Protein AF-A0AA38XGK7-F1 (afdb_monomer_lite)

Organism: NCBI:txid1002370

Radius of gyration: 39.18 Å; chains: 1; bounding box: 118×114×105 Å

Foldseek 3Di:
DVVVVVVVPPDPDDPLLEADLDQQSLLLQLLLCVLVLNLVSNLSSFDDPVLSVLQLVCLLVVLDQPPLVVDDCSVCPLVVLLCLQPDCSLVVVLVVLCVPQAPPLVVQLVVLVVQLVVQLVVLVPDPPDDPQRSVQSNVVSNLRSVLSNQFVSNHSVLSSVLSVLLSVLSNQQQDNDPVRCSVCTNNSNSVSCSSNSVSVQVSCVVRQWNSSQQSNQKDKDWDDDDPQKTKIWIWGATSNDIGIHIFMWGDDPSHTHGPVSHVVSVVSSVSSVVVVVVPDDDDDDDDDDDDDDDDDDDDDDDDDDDDDDDDDDDDDPDDPDDQDDFDPVLVVVLVVLVVLAAEDEPPPAPVVQCPPAAEAEEEAEDDPVVLSNQQVNCVVNVHHRQQAADDVNLQPPRGRYDYQDYPPPPPPDDDDDDDPPNFRVSLLSLLVVCVVDVPHWYWYKYKYKDQDQADPDDDDPVCVVPPDPDPPDPPVVVVVSSNVRNNVMYMYIDRIDTSVVLVVVVDDSVVSRVVVSVVSVLVNVLVCCFQRNFDDDALVVLLVQLCPDPLLLVLLVVVCVVVVHDSVVSSVVLSVLSSLFAFGAAPVLLVVLLVVVVCLQVQLEVHEAEPPVVVVVVVRRQALEEEAEAAAAPCPLVVVLSVCVVVSGHRAQEEAECLQCDPPRVNSVSNSRYTYDYLDPPPRSSSLSSVLSSLLCCVVSSTYYYDHQQSHHDLQLAGHQGDLSSVLSNVLSCLQPVPTWHKYKQKYKDWQAYPCLVQSLCVLVVHPRDSDYPVVVVVCSVVSSVAYRYYMYMFTFDMDTLVVLCCVQPVVDPSHRDDPVDDDPSSVVSSSVVSLVSLLRNLLQFEAALLLLLLLQQLLDVQSKDFLVLQQVLSVVVVVCCVQQPQHPNYHYDPDRSVVSLVVCVRNVLWDWDDDPVGIMIHGDPSSSLVSSSSNNNNLLSLVLLLLLLLLCLLPFKDALVVSLVVQLVCVLLSCLRRSRDDDSVVSSVSNVSSVVVCCVVQLWHFPDDPPRTMIGGDPDDDSSNSSSSSSNVSCLLVLLLLLLLLLLDPVQAFQRDALVRSLVLSLQLQVVVCVPPDNDRSCSSDSVSSSSNVVSCVVVPQWDQDPVNTIGGDCVSVVVNVVSPSRDPPVSSVSSNVSRDHDDDPPPVVVVVVVVVVVPDDDDDDDWDKDKWKDWAFWDDPLVRWIKMWMWIDDVPAFIKIFIDTNRDTFWIDGPVCLQVWTWGDDPNWIKIWHWDDDDQKIKIFIDTNNHTTDIDIIGHDD

Sequence (1264 aa):
MLLLAIAACRESGSDPAAAPAEPVAAVQAMAQRLAEDDLVGYAKLSVPPSQYQRLQQAWADGHSQWPLTGLPLGDQLLPMLAALREPGASVQLQRSFDRQLAGQARAVRQAAQSMGNFGVQYLRHQKGYTPGQQAHYIQLVQTLAAWAQDAPISDRARARSSIAALVGAAAKIGFQDDAGLQAAGMEGSLQQLAPFIHTVKAVLASYGLGVDEALRSMRGELLSVEGDNALVRLQYELAGRAMTVQVPLSRREGHWYLTRTLADTDALLRQADAARAAAGPGPNPLPFPGEESQPTPADTAPASPSTDAGTPPATTPVHARPAGRRPLWARLLGRLVEPWLSLKIEPEDPGQYNDGRPVMYVLEDYGLSNALILDKACRQAGLPSPLVPLAGDPTGRKRAYLALSRRSSSNSLIPEQRGAKTHSDSLAKVLQAHRVRDDLDVHLVPVSIFVGRAPDKQSGWFAVLFSENWALVGRFRRLLGLLLNGRSTIVRFAPPISLRSIIDEGLEPERTVRKLQRVLRTHFRRIRESVIGPDLSTRRLLVDQVLAAETVREAIASQAKRDNSKTSDAWKKAHAYAWEIAADYSSPVVRSASFMLSHVWNRIYAGVLVHHLDKFKAAAPGHEVVYVPSHRSHMDYLLLSYLLYDRGIVPPHIVAGINLNLPVVGTLLRKGGAFFIRRSIRGNALYSAVLSEYVAQLVAGGYSIEYFVEGGRSRTGRLLQPKGGMISMTLRAFLRQPRKPVLFQPIYIGYEKLMEGGSYLDELSGRPKEKESIWQLLWGIPKVLKQNYGQVVVNFGEPIALNDVLAEKAPEWGGEAVSEDEKPSWLSTTVDTLAERIQVRINGAADVNPINLLALALLSTPKHAMGEADLIAQIELCKTLLVEMPYSGRVTVTPHSPERIIAHAEEINVLTRIKHPLGDVLSVSGDTAVLLSYFRNNVVHLFTASSWVACCFQNNRRMSRTGLVQLGRTVYPFLQAELFLPWSEDEFAQRIDQTIDVFVREGLLQNVNEDDGGILARNTGQTDEVFRLRAIGHSLQQAFERYYIAISVLVKNGPGTLGAAELESLCQQAAQRLSLLYAPAAPEFFDKSLFRGFIQKLRELRLVWPDENSKLLFDDRLDAWAKDAKFILGRELRHTIERVSPEAARLNLRRLSGLAALIAAAGLAVASVQAAEACVDDTLPGRLADAPVRLCIEAKAGQPARYQLWLAGEVRISGDEPAARQGLGGDWYGHPLGLRCTGAGNVRRCDLTVDGEAAWSAELALPR

Secondary structure (DSSP, 8-state):
-HHHHTTTT------TTSPPSSHHHHHHHHHHHHHTT-HHHHHHHHS-HHHHHHHHHHHHTTS--TTGGGSTTGGGHHHHHHHHHSTTHHHHHHHHHHHHTTT-HHHHHHHHHHHHHHHHHHHHT-TTS-HHHHHHHHHHHHHHHHHHHHS-TT-HHHHHHHHHHHHHHHTT-S--SHHHHHHHHHHHHHHHHHHHHHHHHHHHHHTT--HHHHHHT-EEEEEEEETTEEEEEEEEEETTEEEEEEEEEEEETTEEEEHHHHHHHHHHHHHHHHHHHHH-------------------------------PPP----------PPPPHHHHHHHHHHGGG--EEEESS-GGGG--SSPEEEEEEE--HHHHHHHHHHHHHTTPPPTTSPPTT-TTSSSSSEEEEE------TT---------S-HHHHHHHHHHHH-TT---EEEEEEEEESS--S---SGGGTTS-S---S-HHHHHHHHHHHHGGGEEEEEPPPEEHHHHHTT---HHHHHHHHHHHHHHHHHHHHHHHH-S----HHHHHHHHHHSHHHHHHHHHHHHHTT--HHHHHHHHHHHHHHH-----HHHHHHHHHHHHHHHHHTSS-EEEESHHHHHHHSTTSEEEEEE----TTHHHHHHHHHHHTT-PPPEEEEEGGG--TTHHHHHHHHTEEEE-S--TT-HHHHHHHHHHHHHHHHTT--EE--TTSS--SSSSPPPP-HHHHHHHHHHHHH--SS-EEEEEEEEEESS-TTHHHHHHHHTT-------HHHHHHHHHHHTTS----EEEEE---EEHHHHHHHH-TT--SPPPPSS---THHHHHHHHHHHHHHHHHHTT-EE-HHHHHHHHHTTSGGGEEEHHHHHHHHHHHHHHHHHS-S-TT-EE----HHHHHHHHHHTTS-EEE--TT--EEE--HHHHHHHHHHHHTTGGGGHHHHHHHHHHHH-SEEEHHHHHHHHHHHHHHHHHHHT----HHHHHHHHHHHHHHHHHTTSSEEEESSSS-EEEPPSSS-HHHHHHHHHHHHHHHHHHHHHHHHHHHHHH-TTS-BHHHHHHHHHHHHHHHHHHSS---GGGG-HHHHHHHHHHHHHTTSEEE-TTSBEEE-HHHHHHHHHGGGTS-HHHHHHHHHHSPPP----TTSHHHHHHHTTT-------PPPEEEEEEEE--STTTT-EEEEEEEE-TTS--EEEEEETTEEEEEEEHHHHHH-EEEEETTEEEEEEEE-SSSEEEEEEEETTEEEEEEEEEPP-

Structure (mmCIF, N/CA/C/O backbone):
data_AF-A0AA38XGK7-F1
#
_entry.id   AF-A0AA38XGK7-F1
#
loop_
_atom_site.group_PDB
_atom_site.id
_atom_site.type_symbol
_atom_site.label_atom_id
_atom_site.label_alt_id
_atom_site.label_comp_id
_atom_site.label_asym_id
_atom_site.label_entity_id
_atom_site.label_seq_id
_atom_site.pdbx_PDB_ins_code
_atom_site.Cartn_x
_atom_site.Cartn_y
_atom_site.Cartn_z
_atom_site.occupancy
_atom_site.B_iso_or_equiv
_atom_site.auth_seq_id
_atom_site.auth_comp_id
_atom_site.auth_asym_id
_atom_site.auth_atom_id
_atom_site.pdbx_PDB_model_num
ATOM 1 N N . MET A 1 1 ? 66.898 22.142 54.271 1.00 38.53 1 MET A N 1
ATOM 2 C CA . MET A 1 1 ? 66.834 22.531 52.843 1.00 38.53 1 MET A CA 1
ATOM 3 C C . MET A 1 1 ? 66.547 21.341 51.926 1.00 38.53 1 MET A C 1
ATOM 5 O O . MET A 1 1 ? 65.559 21.412 51.217 1.00 38.53 1 MET A O 1
ATOM 9 N N . LEU A 1 2 ? 67.274 20.213 51.991 1.00 33.19 2 LEU A N 1
ATOM 10 C CA . LEU A 1 2 ? 66.965 19.032 51.152 1.00 33.19 2 LEU A CA 1
ATOM 11 C C . LEU A 1 2 ? 65.653 18.301 51.536 1.00 33.19 2 LEU A C 1
ATOM 13 O O . LEU A 1 2 ? 64.944 17.807 50.671 1.00 33.19 2 LEU A O 1
ATOM 17 N N . LEU A 1 3 ? 65.270 18.316 52.820 1.00 34.66 3 LEU A N 1
ATOM 18 C CA . LEU A 1 3 ? 63.984 17.769 53.299 1.00 34.66 3 LEU A CA 1
ATOM 19 C C . LEU A 1 3 ? 62.771 18.684 53.031 1.00 34.66 3 LEU A C 1
ATOM 21 O O . LEU A 1 3 ? 61.641 18.213 53.052 1.00 34.66 3 LEU A O 1
ATOM 25 N N . LEU A 1 4 ? 62.996 19.968 52.720 1.00 37.53 4 LEU A N 1
ATOM 26 C CA . LEU A 1 4 ? 61.935 20.908 52.319 1.00 37.53 4 LEU A CA 1
ATOM 27 C C . LEU A 1 4 ? 61.691 20.897 50.799 1.00 37.53 4 LEU A C 1
ATOM 29 O O . LEU A 1 4 ? 60.581 21.184 50.367 1.00 37.53 4 LEU A O 1
ATOM 33 N N . ALA A 1 5 ? 62.672 20.475 49.992 1.00 37.69 5 ALA A N 1
ATOM 34 C CA . ALA A 1 5 ? 62.494 20.290 48.549 1.00 37.69 5 ALA A CA 1
ATOM 35 C C . ALA A 1 5 ? 61.702 19.013 48.193 1.00 37.69 5 ALA A C 1
ATOM 37 O O . ALA A 1 5 ? 61.021 18.976 47.174 1.00 37.69 5 ALA A O 1
ATOM 38 N N . ILE A 1 6 ? 61.726 17.985 49.053 1.00 42.97 6 ILE A N 1
ATOM 39 C CA . ILE A 1 6 ? 60.997 16.722 48.822 1.00 42.97 6 ILE A CA 1
ATOM 40 C C . ILE A 1 6 ? 59.525 16.817 49.278 1.00 42.97 6 ILE A C 1
ATOM 42 O O . ILE A 1 6 ? 58.676 16.082 48.781 1.00 42.97 6 ILE A O 1
ATOM 46 N N . ALA A 1 7 ? 59.181 17.770 50.153 1.00 34.28 7 ALA A N 1
ATOM 47 C CA . ALA A 1 7 ? 57.799 18.004 50.584 1.00 34.28 7 ALA A CA 1
ATOM 48 C C . ALA A 1 7 ? 57.003 18.942 49.649 1.00 34.28 7 ALA A C 1
ATOM 50 O O . ALA A 1 7 ? 55.778 18.886 49.648 1.00 34.28 7 ALA A O 1
ATOM 51 N N . ALA A 1 8 ? 57.677 19.753 48.823 1.00 31.61 8 ALA A N 1
ATOM 52 C CA . ALA A 1 8 ? 57.036 20.636 47.839 1.00 31.61 8 ALA A CA 1
ATOM 53 C C . ALA A 1 8 ? 56.888 20.009 46.433 1.00 31.61 8 ALA A C 1
ATOM 55 O O . ALA A 1 8 ? 56.290 20.621 45.558 1.00 31.61 8 ALA A O 1
ATOM 56 N N . CYS A 1 9 ? 57.387 18.782 46.226 1.00 34.03 9 CYS A N 1
ATOM 57 C CA . CYS A 1 9 ? 57.197 17.986 45.000 1.00 34.03 9 CYS A CA 1
ATOM 58 C C . CYS A 1 9 ? 56.258 16.786 45.217 1.00 34.03 9 CYS A C 1
ATOM 60 O O . CYS A 1 9 ? 56.392 15.753 44.564 1.00 34.03 9 CYS A O 1
ATOM 62 N N . ARG A 1 10 ? 55.306 16.897 46.147 1.00 34.78 10 ARG A N 1
ATOM 63 C CA . ARG A 1 10 ? 54.096 16.072 46.111 1.00 34.78 10 ARG A CA 1
ATOM 64 C C . ARG A 1 10 ? 52.966 16.934 45.573 1.00 34.78 10 ARG A C 1
ATOM 66 O O . ARG A 1 10 ? 52.154 17.444 46.338 1.00 34.78 10 ARG A O 1
ATOM 73 N N . GLU A 1 11 ? 52.932 17.097 44.252 1.00 33.53 11 GLU A N 1
ATOM 74 C CA . GLU A 1 11 ? 51.645 17.321 43.603 1.00 33.53 11 GLU A CA 1
ATOM 75 C C . GLU A 1 11 ? 50.734 16.155 43.994 1.00 33.53 11 GLU A C 1
ATOM 77 O O . GLU A 1 11 ? 51.134 14.987 43.992 1.00 33.53 11 GLU A O 1
ATOM 82 N N . SER A 1 12 ? 49.535 16.513 44.437 1.00 31.55 12 SER A N 1
ATOM 83 C CA . SER A 1 12 ? 48.431 15.613 44.746 1.00 31.55 12 SER A CA 1
ATOM 84 C C . SER A 1 12 ? 48.338 14.520 43.691 1.00 31.55 12 SER A C 1
ATOM 86 O O . SER A 1 12 ? 48.223 14.836 42.510 1.00 31.55 12 SER A O 1
ATOM 88 N N . GLY A 1 13 ? 48.411 13.263 44.138 1.00 36.12 13 GLY A N 1
ATOM 89 C CA . GLY A 1 13 ? 48.437 12.078 43.289 1.00 36.12 13 GLY A CA 1
ATOM 90 C C . GLY A 1 13 ? 47.396 12.154 42.180 1.00 36.12 13 GLY A C 1
ATOM 91 O O . GLY A 1 13 ? 46.207 11.966 42.424 1.00 36.12 13 GLY A O 1
ATOM 92 N N . SER A 1 14 ? 47.859 12.440 40.967 1.00 39.03 14 SER A N 1
ATOM 93 C CA . SER A 1 14 ? 47.091 12.221 39.760 1.00 39.03 14 SER A CA 1
ATOM 94 C C . SER A 1 14 ? 47.097 10.719 39.526 1.00 39.03 14 SER A C 1
ATOM 96 O O . SER A 1 14 ? 48.140 10.109 39.296 1.00 39.03 14 SER A O 1
ATOM 98 N N . ASP A 1 15 ? 45.930 10.097 39.661 1.00 49.03 15 ASP A N 1
ATOM 99 C CA . ASP A 1 15 ? 45.730 8.757 39.134 1.00 49.03 15 ASP A CA 1
ATOM 100 C C . ASP A 1 15 ? 46.104 8.809 37.639 1.00 49.03 15 ASP A C 1
ATOM 102 O O . ASP A 1 15 ? 45.482 9.579 36.901 1.00 49.03 15 ASP A O 1
ATOM 106 N N . PRO A 1 16 ? 47.121 8.067 37.158 1.00 52.03 16 PRO A N 1
ATOM 107 C CA . PRO A 1 16 ? 47.488 8.070 35.742 1.00 52.03 16 PRO A CA 1
ATOM 108 C C . PRO A 1 16 ? 46.346 7.577 34.832 1.00 52.03 16 PRO A C 1
ATOM 110 O O . PRO A 1 16 ? 46.459 7.678 33.610 1.00 52.03 16 PRO A O 1
ATOM 113 N N . ALA A 1 17 ? 45.255 7.056 35.410 1.00 56.00 17 ALA A N 1
ATOM 114 C CA . ALA A 1 17 ? 44.016 6.708 34.725 1.00 56.00 17 ALA A CA 1
ATOM 115 C C . ALA A 1 17 ? 42.968 7.843 34.648 1.00 56.00 17 ALA A C 1
ATOM 117 O O . ALA A 1 17 ? 41.959 7.664 33.965 1.00 56.00 17 ALA A O 1
ATOM 118 N N . ALA A 1 18 ? 43.166 8.989 35.312 1.00 63.28 18 ALA A N 1
ATOM 119 C CA . ALA A 1 18 ? 42.223 10.109 35.292 1.00 63.28 18 ALA A CA 1
ATOM 120 C C . ALA A 1 18 ? 42.516 11.090 34.142 1.00 63.28 18 ALA A C 1
ATOM 122 O O . ALA A 1 18 ? 43.665 11.447 33.875 1.00 63.28 18 ALA A O 1
ATOM 123 N N . ALA A 1 19 ? 41.464 11.553 33.460 1.00 73.19 19 ALA A N 1
ATOM 124 C CA . ALA A 1 19 ? 41.590 12.530 32.379 1.00 73.19 19 ALA A CA 1
ATOM 125 C C . ALA A 1 19 ? 42.195 13.853 32.896 1.00 73.19 19 ALA A C 1
ATOM 127 O O . ALA A 1 19 ? 41.816 14.315 33.963 1.00 73.19 19 ALA A O 1
ATOM 128 N N . PRO A 1 20 ? 43.127 14.508 32.187 1.00 82.19 20 PRO A N 1
ATOM 129 C CA . PRO A 1 20 ? 43.659 15.807 32.601 1.00 82.19 20 PRO A CA 1
ATOM 130 C C . PRO A 1 20 ? 42.582 16.868 32.909 1.00 82.19 20 PRO A C 1
ATOM 132 O O . PRO A 1 20 ? 41.534 16.934 32.265 1.00 82.19 20 PRO A O 1
ATOM 135 N N . ALA A 1 21 ? 42.856 17.740 33.888 1.00 79.12 21 ALA A N 1
ATOM 136 C CA . ALA A 1 21 ? 41.960 18.841 34.278 1.00 79.12 21 ALA A CA 1
ATOM 137 C C . ALA A 1 21 ? 41.947 20.011 33.270 1.00 79.12 21 ALA A C 1
ATOM 139 O O . ALA A 1 21 ? 41.067 20.877 33.316 1.00 79.12 21 ALA A O 1
ATOM 140 N N . GLU A 1 22 ? 42.905 20.034 32.341 1.00 89.50 22 GLU A N 1
ATOM 141 C CA . GLU A 1 22 ? 42.969 20.986 31.236 1.00 89.50 22 GLU A CA 1
ATOM 142 C C . GLU A 1 22 ? 42.322 20.391 29.962 1.00 89.50 22 GLU A C 1
ATOM 144 O O . GLU A 1 22 ? 42.671 19.271 29.577 1.00 89.50 22 GLU A O 1
ATOM 149 N N . PRO A 1 23 ? 41.414 21.115 29.267 1.00 89.19 23 PRO A N 1
ATOM 150 C CA . PRO A 1 23 ? 40.666 20.580 28.122 1.00 89.19 23 PRO A CA 1
ATOM 151 C C . PRO A 1 23 ? 41.535 20.082 26.961 1.00 89.19 23 PRO A C 1
ATOM 153 O O . PRO A 1 23 ? 41.233 19.055 26.356 1.00 89.19 23 PRO A O 1
ATOM 156 N N . VAL A 1 24 ? 42.606 20.811 26.628 1.00 91.50 24 VAL A N 1
ATOM 157 C CA . VAL A 1 24 ? 43.507 20.451 25.521 1.00 91.50 24 VAL A CA 1
ATOM 158 C C . VAL A 1 24 ? 44.321 19.211 25.886 1.00 91.50 24 VAL A C 1
ATOM 160 O O . VAL A 1 24 ? 44.352 18.248 25.116 1.00 91.50 24 VAL A O 1
ATOM 163 N N . ALA A 1 25 ? 44.905 19.206 27.088 1.00 89.31 25 ALA A N 1
ATOM 164 C CA . ALA A 1 25 ? 45.671 18.078 27.603 1.00 89.31 25 ALA A CA 1
ATOM 165 C C . ALA A 1 25 ? 44.825 16.797 27.672 1.00 89.31 25 ALA A C 1
ATOM 167 O O . ALA A 1 25 ? 45.332 15.716 27.379 1.00 89.31 25 ALA A O 1
ATOM 168 N N . ALA A 1 26 ? 43.526 16.904 27.983 1.00 89.94 26 ALA A N 1
ATOM 169 C CA . ALA A 1 26 ? 42.623 15.757 28.024 1.00 89.94 26 ALA A CA 1
ATOM 170 C C . ALA A 1 26 ? 42.517 15.041 26.670 1.00 89.94 26 ALA A C 1
ATOM 172 O O . ALA A 1 26 ? 42.636 13.815 26.600 1.00 89.94 26 ALA A O 1
ATOM 173 N N . VAL A 1 27 ? 42.367 15.793 25.574 1.00 90.12 27 VAL A N 1
ATOM 174 C CA . VAL A 1 27 ? 42.299 15.194 24.233 1.00 90.12 27 VAL A CA 1
ATOM 175 C C . VAL A 1 27 ? 43.652 14.660 23.772 1.00 90.12 27 VAL A C 1
ATOM 177 O O . VAL A 1 27 ? 43.711 13.587 23.172 1.00 90.12 27 VAL A O 1
ATOM 180 N N . GLN A 1 28 ? 44.742 15.361 24.091 1.00 91.38 28 GLN A N 1
ATOM 181 C CA . GLN A 1 28 ? 46.094 14.903 23.766 1.00 91.38 28 GLN A CA 1
ATOM 182 C C . GLN A 1 28 ? 46.451 13.602 24.493 1.00 91.38 28 GLN A C 1
ATOM 184 O O . GLN A 1 28 ? 47.001 12.696 23.872 1.00 91.38 28 GLN A O 1
ATOM 189 N N . ALA A 1 29 ? 46.068 13.460 25.764 1.00 90.12 29 ALA A N 1
ATOM 190 C CA . ALA A 1 29 ? 46.268 12.230 26.523 1.00 90.12 29 ALA A CA 1
ATOM 191 C C . ALA A 1 29 ? 45.505 11.045 25.902 1.00 90.12 29 ALA A C 1
ATOM 193 O O . ALA A 1 29 ? 46.070 9.964 25.747 1.00 90.12 29 ALA A O 1
ATOM 194 N N . MET A 1 30 ? 44.254 11.248 25.465 1.00 91.75 30 MET A N 1
ATOM 195 C CA . MET A 1 30 ? 43.493 10.226 24.729 1.00 91.75 30 MET A CA 1
ATOM 196 C C . MET A 1 30 ? 44.171 9.839 23.403 1.00 91.75 30 MET A C 1
ATOM 198 O O . MET A 1 30 ? 44.294 8.653 23.093 1.00 91.75 30 MET A O 1
ATOM 202 N N . ALA A 1 31 ? 44.636 10.824 22.627 1.00 89.94 31 ALA A N 1
ATOM 203 C CA . ALA A 1 31 ? 45.338 10.583 21.365 1.00 89.94 31 ALA A CA 1
ATOM 204 C C . ALA A 1 31 ? 46.661 9.826 21.575 1.00 89.94 31 ALA A C 1
ATOM 206 O O . ALA A 1 31 ? 46.975 8.912 20.810 1.00 89.94 31 ALA A O 1
ATOM 207 N N . GLN A 1 32 ? 47.398 10.154 22.638 1.00 92.00 32 GLN A N 1
ATOM 208 C CA . GLN A 1 32 ? 48.640 9.483 23.003 1.00 92.00 32 GLN A CA 1
ATOM 209 C C . GLN A 1 32 ? 48.413 7.999 23.320 1.00 92.00 32 GLN A C 1
ATOM 211 O O . GLN A 1 32 ? 49.130 7.158 22.785 1.00 92.00 32 GLN A O 1
ATOM 216 N N . ARG A 1 33 ? 47.371 7.655 24.091 1.00 92.00 33 ARG A N 1
ATOM 217 C CA . ARG A 1 33 ? 47.046 6.249 24.402 1.00 92.00 33 ARG A CA 1
ATOM 218 C C . ARG A 1 33 ? 46.758 5.428 23.150 1.00 92.00 33 ARG A C 1
ATOM 220 O O . ARG A 1 33 ? 47.261 4.319 23.007 1.00 92.00 33 ARG A O 1
ATOM 227 N N . LEU A 1 34 ? 46.022 5.997 22.196 1.00 89.62 34 LEU A N 1
ATOM 228 C CA . LEU A 1 34 ? 45.784 5.354 20.899 1.00 89.62 34 LEU A CA 1
ATOM 229 C C . LEU A 1 34 ? 47.071 5.192 20.071 1.00 89.62 34 LEU A C 1
ATOM 231 O O . LEU A 1 34 ? 47.228 4.184 19.377 1.00 89.62 34 LEU A O 1
ATOM 235 N N . ALA A 1 35 ? 47.995 6.156 20.143 1.00 90.75 35 ALA A N 1
ATOM 236 C CA . ALA A 1 35 ? 49.295 6.090 19.470 1.00 90.75 35 ALA A CA 1
ATOM 237 C C . ALA A 1 35 ? 50.264 5.078 20.112 1.00 90.75 35 ALA A C 1
ATOM 239 O O . ALA A 1 35 ? 51.218 4.647 19.464 1.00 90.75 35 ALA A O 1
ATOM 240 N N . GLU A 1 36 ? 50.032 4.719 21.374 1.00 92.06 36 GLU A N 1
ATOM 241 C CA . GLU A 1 36 ? 50.776 3.718 22.152 1.00 92.06 36 GLU A CA 1
ATOM 242 C C . GLU A 1 36 ? 50.113 2.326 22.123 1.00 92.06 36 GLU A C 1
ATOM 244 O O . GLU A 1 36 ? 50.595 1.407 22.777 1.00 92.06 36 GLU A O 1
ATOM 249 N N . ASP A 1 37 ? 49.019 2.162 21.364 1.00 91.81 37 ASP A N 1
ATOM 250 C CA . ASP A 1 37 ? 48.200 0.937 21.310 1.00 91.81 37 ASP A CA 1
ATOM 251 C C . ASP A 1 37 ? 47.514 0.567 22.647 1.00 91.81 37 ASP A C 1
ATOM 253 O O . ASP A 1 37 ? 46.988 -0.535 22.805 1.00 91.81 37 ASP A O 1
ATOM 257 N N . ASP A 1 38 ? 47.439 1.505 23.597 1.00 92.38 38 ASP A N 1
ATOM 258 C CA . ASP A 1 38 ? 46.789 1.343 24.901 1.00 92.38 38 ASP A CA 1
ATOM 259 C C . ASP A 1 38 ? 45.279 1.634 24.811 1.00 92.38 38 ASP A C 1
ATOM 261 O O . ASP A 1 38 ? 44.774 2.690 25.207 1.00 92.38 38 ASP A O 1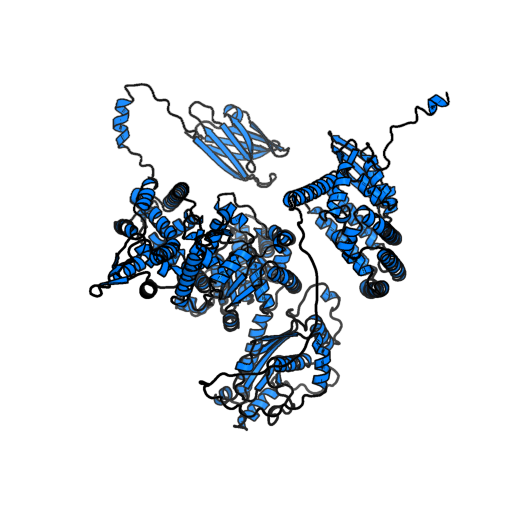
ATOM 265 N N . LEU A 1 39 ? 44.529 0.675 24.256 1.00 91.25 39 LEU A N 1
ATOM 266 C CA . LEU A 1 39 ? 43.075 0.793 24.075 1.00 91.25 39 LEU A CA 1
ATOM 267 C C . LEU A 1 39 ? 42.303 0.848 25.404 1.00 91.25 39 LEU A C 1
ATOM 269 O O . LEU A 1 39 ? 41.248 1.481 25.477 1.00 91.25 39 LEU A O 1
ATOM 273 N N . VAL A 1 40 ? 42.820 0.206 26.456 1.00 92.50 40 VAL A N 1
ATOM 274 C CA . VAL A 1 40 ? 42.213 0.237 27.796 1.00 92.50 40 VAL A CA 1
ATOM 275 C C . VAL A 1 40 ? 42.419 1.608 28.434 1.00 92.50 40 VAL A C 1
ATOM 277 O O . VAL A 1 40 ? 41.464 2.190 28.949 1.00 92.50 40 VAL A O 1
ATOM 280 N N . GLY A 1 41 ? 43.631 2.161 28.354 1.00 90.19 41 GLY A N 1
ATOM 281 C CA . GLY A 1 41 ? 43.923 3.519 28.801 1.00 90.19 41 GLY A CA 1
ATOM 282 C C . GLY A 1 41 ? 43.093 4.561 28.056 1.00 90.19 41 GLY A C 1
ATOM 283 O O . GLY A 1 41 ? 42.518 5.445 28.685 1.00 90.19 41 GLY A O 1
ATOM 284 N N . TYR A 1 42 ? 42.926 4.418 26.736 1.00 91.62 42 TYR A N 1
ATOM 285 C CA . TYR A 1 42 ? 42.023 5.278 25.964 1.00 91.62 42 TYR A CA 1
ATOM 286 C C . TYR A 1 42 ? 40.579 5.229 26.489 1.00 91.62 42 TYR A C 1
ATOM 288 O O . TYR A 1 42 ? 39.962 6.276 26.695 1.00 91.62 42 TYR A O 1
ATOM 296 N N . ALA A 1 43 ? 40.044 4.031 26.743 1.00 91.38 43 ALA A N 1
ATOM 297 C CA . ALA A 1 43 ? 38.687 3.861 27.255 1.00 91.38 43 ALA A CA 1
ATOM 298 C C . ALA A 1 43 ? 38.510 4.495 28.647 1.00 91.38 43 ALA A C 1
ATOM 300 O O . ALA A 1 43 ? 37.515 5.179 28.880 1.00 91.38 43 ALA A O 1
ATOM 301 N N . LYS A 1 44 ? 39.493 4.338 29.544 1.00 91.81 44 LYS A N 1
ATOM 302 C CA . LYS A 1 44 ? 39.485 4.952 30.885 1.00 91.81 44 LYS A CA 1
ATOM 303 C C . LYS A 1 44 ? 39.513 6.480 30.837 1.00 91.81 44 LYS A C 1
ATOM 305 O O . LYS A 1 44 ? 38.805 7.118 31.603 1.00 91.81 44 LYS A O 1
ATOM 310 N N . LEU A 1 45 ? 40.261 7.066 29.901 1.00 91.44 45 LEU A N 1
ATOM 311 C CA . LEU A 1 45 ? 40.316 8.523 29.723 1.00 91.44 45 LEU A CA 1
ATOM 312 C C . LEU A 1 45 ? 39.093 9.100 28.988 1.00 91.44 45 LEU A C 1
ATOM 314 O O . LEU A 1 45 ? 38.888 10.311 29.002 1.00 91.44 45 LEU A O 1
ATOM 318 N N . SER A 1 46 ? 38.281 8.258 28.343 1.00 91.00 46 SER A N 1
ATOM 319 C CA . SER A 1 46 ? 37.153 8.697 27.509 1.00 91.00 46 SER A CA 1
ATOM 320 C C . SER A 1 46 ? 35.860 8.966 28.287 1.00 91.00 46 SER A C 1
ATOM 322 O O . SER A 1 46 ? 34.965 9.622 27.751 1.00 91.00 46 SER A O 1
ATOM 324 N N . VAL A 1 47 ? 35.747 8.473 29.525 1.00 92.69 47 VAL A N 1
ATOM 325 C CA . VAL A 1 47 ? 34.560 8.606 30.389 1.00 92.69 47 VAL A CA 1
ATOM 326 C C . VAL A 1 47 ? 34.956 8.775 31.867 1.00 92.69 47 VAL A C 1
ATOM 328 O O . VAL A 1 47 ? 36.052 8.366 32.247 1.00 92.69 47 VAL A O 1
ATOM 331 N N . PRO A 1 48 ? 34.085 9.333 32.730 1.00 92.56 48 PRO A N 1
ATOM 332 C CA . PRO A 1 48 ? 34.310 9.396 34.172 1.00 92.56 48 PRO A CA 1
ATOM 333 C C . PRO A 1 48 ? 34.524 8.007 34.794 1.00 92.56 48 PRO A C 1
ATOM 335 O O . PRO A 1 48 ? 33.876 7.050 34.354 1.00 92.56 48 PRO A O 1
ATOM 338 N N . PRO A 1 49 ? 35.356 7.868 35.845 1.00 89.50 49 PRO A N 1
ATOM 339 C CA . PRO A 1 49 ? 35.595 6.588 36.519 1.00 89.50 49 PRO A CA 1
ATOM 340 C C . PRO A 1 49 ? 34.313 5.869 36.964 1.00 89.50 49 PRO A C 1
ATOM 342 O O . PRO A 1 49 ? 34.181 4.656 36.780 1.00 89.50 49 PRO A O 1
ATOM 345 N N . SER A 1 50 ? 33.333 6.619 37.481 1.00 86.88 50 SER A N 1
ATOM 346 C CA . SER A 1 50 ? 32.022 6.082 37.869 1.00 86.88 50 SER A CA 1
ATOM 347 C C . SER A 1 50 ? 31.257 5.503 36.671 1.00 86.88 50 SER A C 1
ATOM 349 O O . SER A 1 50 ? 30.633 4.443 36.757 1.00 86.88 50 SER A O 1
ATOM 351 N N . GLN A 1 51 ? 31.346 6.165 35.517 1.00 91.75 51 GLN A N 1
ATOM 352 C CA . GLN A 1 51 ? 30.719 5.738 34.274 1.00 91.75 51 GLN A CA 1
ATOM 353 C C . GLN A 1 51 ? 31.439 4.526 33.669 1.00 91.75 51 GLN A C 1
ATOM 355 O O . GLN A 1 51 ? 30.775 3.602 33.201 1.00 91.75 51 GLN A O 1
ATOM 360 N N . TYR A 1 52 ? 32.772 4.484 33.740 1.00 92.19 52 TYR A N 1
ATOM 361 C CA . TYR A 1 52 ? 33.592 3.363 33.276 1.00 92.19 52 TYR A CA 1
ATOM 362 C C . TYR A 1 52 ? 33.229 2.050 33.985 1.00 92.19 52 TYR A C 1
ATOM 364 O O . TYR A 1 52 ? 32.989 1.038 33.328 1.00 92.19 52 TYR A O 1
ATOM 372 N N . GLN A 1 53 ? 33.100 2.070 35.317 1.00 90.75 53 GLN A N 1
ATOM 373 C CA . GLN A 1 53 ? 32.688 0.894 36.098 1.00 90.75 53 GLN A CA 1
ATOM 374 C C . GLN A 1 53 ? 31.287 0.407 35.708 1.00 90.75 53 GLN A C 1
ATOM 376 O O . GLN A 1 53 ? 31.043 -0.789 35.541 1.00 90.75 53 GLN A O 1
ATOM 381 N N . ARG A 1 54 ? 30.351 1.339 35.501 1.00 92.75 54 ARG A N 1
ATOM 382 C CA . ARG A 1 54 ? 28.991 1.002 35.061 1.00 92.75 54 ARG A CA 1
ATOM 383 C C . ARG A 1 54 ? 28.968 0.428 33.648 1.00 92.75 54 ARG A C 1
ATOM 385 O O . ARG A 1 54 ? 28.173 -0.473 33.390 1.00 92.75 54 ARG A O 1
ATOM 392 N N . LEU A 1 55 ? 29.835 0.909 32.757 1.00 92.69 55 LEU A N 1
ATOM 393 C CA . LEU A 1 55 ? 29.996 0.376 31.404 1.00 92.69 55 LEU A CA 1
ATOM 394 C C . LEU A 1 55 ? 30.608 -1.026 31.420 1.00 92.69 55 LEU A C 1
ATOM 396 O O . LEU A 1 55 ? 30.145 -1.869 30.660 1.00 92.69 55 LEU A O 1
ATOM 400 N N . GLN A 1 56 ? 31.550 -1.317 32.324 1.00 92.44 56 GLN A N 1
ATOM 401 C CA . GLN A 1 56 ? 32.044 -2.682 32.542 1.00 92.44 56 GLN A CA 1
ATOM 402 C C . GLN A 1 56 ? 30.931 -3.627 32.998 1.00 92.44 56 GLN A C 1
ATOM 404 O O . GLN A 1 56 ? 30.806 -4.725 32.461 1.00 92.44 56 GLN A O 1
ATOM 409 N N . GLN A 1 57 ? 30.083 -3.197 33.935 1.00 89.31 57 GLN A N 1
ATOM 410 C CA . GLN A 1 57 ? 28.951 -4.016 34.368 1.00 89.31 57 GLN A CA 1
ATOM 411 C C . GLN A 1 57 ? 27.906 -4.170 33.251 1.00 89.31 57 GLN A C 1
ATOM 413 O O . GLN A 1 57 ? 27.367 -5.249 33.047 1.00 89.31 57 GLN A O 1
ATOM 418 N N . ALA A 1 58 ? 27.603 -3.099 32.510 1.00 89.75 58 ALA A N 1
ATOM 419 C CA . ALA A 1 58 ? 26.686 -3.163 31.371 1.00 89.75 58 ALA A CA 1
ATOM 420 C C . ALA A 1 58 ? 27.231 -4.062 30.253 1.00 89.75 58 ALA A C 1
ATOM 422 O O . ALA A 1 58 ? 26.451 -4.747 29.595 1.00 89.75 58 ALA A O 1
ATOM 423 N N . TRP A 1 59 ? 28.555 -4.087 30.066 1.00 91.50 59 TRP A N 1
ATOM 424 C CA . TRP A 1 59 ? 29.217 -5.064 29.216 1.00 91.50 59 TRP A CA 1
ATOM 425 C C . TRP A 1 59 ? 28.975 -6.461 29.754 1.00 91.50 59 TRP A C 1
ATOM 427 O O . TRP A 1 59 ? 28.419 -7.252 29.018 1.00 91.50 59 TRP A O 1
ATOM 437 N N . ALA A 1 60 ? 29.301 -6.757 31.016 1.00 87.25 60 ALA A N 1
ATOM 438 C CA . ALA A 1 60 ? 29.135 -8.088 31.614 1.00 87.25 60 ALA A CA 1
ATOM 439 C C . ALA A 1 60 ? 27.701 -8.645 31.494 1.00 87.25 60 ALA A C 1
ATOM 441 O O . ALA A 1 60 ? 27.523 -9.831 31.221 1.00 87.25 60 ALA A O 1
ATOM 442 N N . ASP A 1 61 ? 26.695 -7.777 31.596 1.00 85.00 61 ASP A N 1
ATOM 443 C CA . ASP A 1 61 ? 25.279 -8.149 31.490 1.00 85.00 61 ASP A CA 1
ATOM 444 C C . ASP A 1 61 ? 24.777 -8.283 30.035 1.00 85.00 61 ASP A C 1
ATOM 446 O O . ASP A 1 61 ? 23.607 -8.577 29.797 1.00 85.00 61 ASP A O 1
ATOM 450 N N . GLY A 1 62 ? 25.639 -8.044 29.042 1.00 84.81 62 GLY A N 1
ATOM 451 C CA . GLY A 1 62 ? 25.303 -8.149 27.618 1.00 84.81 62 GLY A CA 1
ATOM 452 C C . GLY A 1 62 ? 24.472 -6.973 27.094 1.00 84.81 62 GLY A C 1
ATOM 453 O O . GLY A 1 62 ? 23.772 -7.092 26.089 1.00 84.81 62 GLY A O 1
ATOM 454 N N . HIS A 1 63 ? 24.522 -5.829 27.779 1.00 84.38 63 HIS A N 1
ATOM 455 C CA . HIS A 1 63 ? 23.775 -4.614 27.441 1.00 84.38 63 HIS A CA 1
ATOM 456 C C . HIS A 1 63 ? 24.644 -3.510 26.817 1.00 84.38 63 HIS A C 1
ATOM 458 O O . HIS A 1 63 ? 24.115 -2.479 26.406 1.00 84.38 63 HIS A O 1
ATOM 464 N N . SER A 1 64 ? 25.962 -3.707 26.719 1.00 86.38 64 SER A N 1
ATOM 465 C CA . SER A 1 64 ? 26.894 -2.774 26.078 1.00 86.38 64 SER A CA 1
ATOM 466 C C . SER A 1 64 ? 28.061 -3.511 25.418 1.00 86.38 64 SER A C 1
ATOM 468 O O . SER A 1 64 ? 28.547 -4.503 25.944 1.00 86.38 64 SER A O 1
ATOM 470 N N . GLN A 1 65 ? 28.542 -2.979 24.293 1.00 86.62 65 GLN A N 1
ATOM 471 C CA . GLN A 1 65 ? 29.822 -3.344 23.670 1.00 86.62 65 GLN A CA 1
ATOM 472 C C . GLN A 1 65 ? 30.720 -2.098 23.480 1.00 86.62 65 GLN A C 1
ATOM 474 O O . GLN A 1 65 ? 31.590 -2.043 22.610 1.00 86.62 65 GLN A O 1
ATOM 479 N N . TRP A 1 66 ? 30.501 -1.046 24.277 1.00 89.69 66 TRP A N 1
ATOM 480 C CA . TRP A 1 66 ? 31.347 0.153 24.278 1.00 89.69 66 TRP A CA 1
ATOM 481 C C . TRP A 1 66 ? 32.737 -0.160 24.867 1.00 89.69 66 TRP A C 1
ATOM 483 O O . TRP A 1 66 ? 32.795 -0.862 25.873 1.00 89.69 66 TRP A O 1
ATOM 493 N N . PRO A 1 67 ? 33.857 0.343 24.308 1.00 85.62 67 PRO A N 1
ATOM 494 C CA . PRO A 1 67 ? 33.952 1.387 23.285 1.00 85.62 67 PRO A CA 1
ATOM 495 C C . PRO A 1 67 ? 33.945 0.886 21.833 1.00 85.62 67 PRO A C 1
ATOM 497 O O . PRO A 1 67 ? 34.035 1.709 20.925 1.00 85.62 67 PRO A O 1
ATOM 500 N N . LEU A 1 68 ? 33.813 -0.422 21.576 1.00 82.94 68 LEU A N 1
ATOM 501 C CA . LEU A 1 68 ? 33.898 -0.976 20.214 1.00 82.94 68 LEU A CA 1
ATOM 502 C C . LEU A 1 68 ? 32.789 -0.456 19.293 1.00 82.94 68 LEU A C 1
ATOM 504 O O . LEU A 1 68 ? 33.040 -0.168 18.125 1.00 82.94 68 LEU A O 1
ATOM 508 N N . THR A 1 69 ? 31.586 -0.251 19.828 1.00 73.88 69 THR A N 1
ATOM 509 C CA . THR A 1 69 ? 30.453 0.345 19.098 1.00 73.88 69 THR A CA 1
ATOM 510 C C . THR A 1 69 ? 30.644 1.829 18.772 1.00 73.88 69 THR A C 1
ATOM 512 O O . THR A 1 69 ? 29.960 2.359 17.900 1.00 73.88 69 THR A O 1
ATOM 515 N N . GLY A 1 70 ? 31.581 2.506 19.445 1.00 63.28 70 GLY A N 1
ATOM 516 C CA . GLY A 1 70 ? 31.964 3.891 19.166 1.00 63.28 70 GLY A CA 1
ATOM 517 C C . GLY A 1 70 ? 33.015 4.030 18.059 1.00 63.28 70 GLY A C 1
ATOM 518 O O . GLY A 1 70 ? 33.314 5.149 17.640 1.00 63.28 70 GLY A O 1
ATOM 519 N N . LEU A 1 71 ? 33.581 2.917 17.577 1.00 66.00 71 LEU A N 1
ATOM 520 C CA . LEU A 1 71 ? 34.604 2.919 16.535 1.00 66.00 71 LEU A CA 1
ATOM 521 C C . LEU A 1 71 ? 33.986 2.987 15.127 1.00 66.00 71 LEU A C 1
ATOM 523 O O . LEU A 1 71 ? 32.917 2.419 14.874 1.00 66.00 71 LEU A O 1
ATOM 527 N N . PRO A 1 72 ? 34.675 3.617 14.156 1.00 48.03 72 PRO A N 1
ATOM 528 C CA . PRO A 1 72 ? 34.301 3.505 12.752 1.00 48.03 72 PRO A CA 1
ATOM 529 C C . PRO A 1 72 ? 34.291 2.027 12.342 1.00 48.03 72 PRO A C 1
ATOM 531 O O . PRO A 1 72 ? 35.288 1.338 12.535 1.00 48.03 72 PRO A O 1
ATOM 534 N N . LEU A 1 73 ? 33.187 1.560 11.747 1.00 52.97 73 LEU A N 1
ATOM 535 C CA . LEU A 1 73 ? 32.988 0.160 11.339 1.00 52.97 73 LEU A CA 1
ATOM 536 C C . LEU A 1 73 ? 32.886 -0.853 12.502 1.00 52.97 73 LEU A C 1
ATOM 538 O O . LEU A 1 73 ? 33.139 -2.035 12.275 1.00 52.97 73 LEU A O 1
ATOM 542 N N . GLY A 1 74 ? 32.475 -0.435 13.708 1.00 59.78 74 GLY A N 1
ATOM 543 C CA . GLY A 1 74 ? 32.289 -1.331 14.865 1.00 59.78 74 GLY A CA 1
ATOM 544 C C . GLY A 1 74 ? 31.482 -2.603 14.551 1.00 59.78 74 GLY A C 1
ATOM 545 O O . GLY A 1 74 ? 31.939 -3.705 14.844 1.00 59.78 74 GLY A O 1
ATOM 546 N N . ASP A 1 75 ? 30.370 -2.476 13.817 1.00 67.25 75 ASP A N 1
ATOM 547 C CA . ASP A 1 75 ? 29.511 -3.608 13.411 1.00 67.25 75 ASP A CA 1
ATOM 548 C C . ASP A 1 75 ? 30.174 -4.581 12.412 1.00 67.25 75 ASP A C 1
ATOM 550 O O . ASP A 1 75 ? 29.681 -5.682 12.172 1.00 67.25 75 ASP A O 1
ATOM 554 N N . GLN A 1 76 ? 31.277 -4.174 11.776 1.00 68.94 76 GLN A N 1
ATOM 555 C CA . GLN A 1 76 ? 32.025 -4.983 10.806 1.00 68.94 76 GLN A CA 1
ATOM 556 C C . GLN A 1 76 ? 33.281 -5.616 11.414 1.00 68.94 76 GLN A C 1
ATOM 558 O O . GLN A 1 76 ? 33.929 -6.420 10.744 1.00 68.94 76 GLN A O 1
ATOM 563 N N . LEU A 1 77 ? 33.626 -5.294 12.666 1.00 78.94 77 LEU A N 1
ATOM 564 C CA . LEU A 1 77 ? 34.840 -5.786 13.312 1.00 78.94 77 LEU A CA 1
ATOM 565 C C . LEU A 1 77 ? 34.848 -7.319 13.411 1.00 78.94 77 LEU A C 1
ATOM 567 O O . LEU A 1 77 ? 35.776 -7.950 12.907 1.00 78.94 77 LEU A O 1
ATOM 571 N N . LEU A 1 78 ? 33.808 -7.926 13.994 1.00 83.06 78 LEU A N 1
ATOM 572 C CA . LEU A 1 78 ? 33.721 -9.387 14.130 1.00 83.06 78 LEU A CA 1
ATOM 573 C C . LEU A 1 78 ? 33.631 -10.108 12.769 1.00 83.06 78 LEU A C 1
ATOM 575 O O . LEU A 1 78 ? 34.426 -11.024 12.548 1.00 83.06 78 LEU A O 1
ATOM 579 N N . PRO A 1 79 ? 32.780 -9.684 11.806 1.00 79.56 79 PRO A N 1
ATOM 580 C CA . PRO A 1 79 ? 32.781 -10.258 10.458 1.00 79.56 79 PRO A CA 1
ATOM 581 C C . PRO A 1 79 ? 34.135 -10.171 9.740 1.00 79.56 79 PRO A C 1
ATOM 583 O O . PRO A 1 79 ? 34.552 -11.122 9.079 1.00 79.56 79 PRO A O 1
ATOM 586 N N . MET A 1 80 ? 34.848 -9.048 9.876 1.00 83.19 80 MET A N 1
ATOM 587 C CA . MET A 1 80 ? 36.171 -8.864 9.275 1.00 83.19 80 MET A CA 1
ATOM 588 C C . MET A 1 80 ? 37.206 -9.802 9.903 1.00 83.19 80 MET A C 1
ATOM 590 O O . MET A 1 80 ? 37.982 -10.432 9.183 1.00 83.19 80 MET A O 1
ATOM 594 N N . LEU A 1 81 ? 37.214 -9.916 11.232 1.00 85.88 81 LEU A N 1
ATOM 595 C CA . LEU A 1 81 ? 38.102 -10.833 11.943 1.00 85.88 81 LEU A CA 1
ATOM 596 C C . LEU A 1 81 ? 37.816 -12.290 11.572 1.00 85.88 81 LEU A C 1
ATOM 598 O O . LEU A 1 81 ? 38.758 -13.045 11.343 1.00 85.88 81 LEU A O 1
ATOM 602 N N . ALA A 1 82 ? 36.544 -12.673 11.442 1.00 85.00 82 ALA A N 1
ATOM 603 C CA . ALA A 1 82 ? 36.155 -14.000 10.976 1.00 85.00 82 ALA A CA 1
ATOM 604 C C . ALA A 1 82 ? 36.693 -14.280 9.561 1.00 85.00 82 ALA A C 1
ATOM 606 O O . ALA A 1 82 ? 37.345 -15.300 9.343 1.00 85.00 82 ALA A O 1
ATOM 607 N N . ALA A 1 83 ? 36.526 -13.337 8.628 1.00 83.88 83 ALA A N 1
ATOM 608 C CA . ALA A 1 83 ? 37.018 -13.470 7.255 1.00 83.88 83 ALA A CA 1
ATOM 609 C C . ALA A 1 83 ? 38.554 -13.576 7.166 1.00 83.88 83 ALA A C 1
ATOM 611 O O . ALA A 1 83 ? 39.084 -14.334 6.354 1.00 83.88 83 ALA A O 1
ATOM 612 N N . LEU A 1 84 ? 39.290 -12.840 8.005 1.00 88.19 84 LEU A N 1
ATOM 613 C CA . LEU A 1 84 ? 40.756 -12.908 8.057 1.00 88.19 84 LEU A CA 1
ATOM 614 C C . LEU A 1 84 ? 41.276 -14.218 8.662 1.00 88.19 84 LEU A C 1
ATOM 616 O O . LEU A 1 84 ? 42.424 -14.584 8.416 1.00 88.19 84 LEU A O 1
ATOM 620 N N . ARG A 1 85 ? 40.452 -14.921 9.444 1.00 87.44 85 ARG A N 1
ATOM 621 C CA . ARG A 1 85 ? 40.821 -16.156 10.149 1.00 87.44 85 ARG A CA 1
ATOM 622 C C . ARG A 1 85 ? 40.389 -17.430 9.433 1.00 87.44 85 ARG A C 1
ATOM 624 O O . ARG A 1 85 ? 40.735 -18.514 9.901 1.00 87.44 85 ARG A O 1
ATOM 631 N N . GLU A 1 86 ? 39.667 -17.328 8.317 1.00 87.75 86 GLU A N 1
ATOM 632 C CA . GLU A 1 86 ? 39.277 -18.503 7.538 1.00 87.75 86 GLU A CA 1
ATOM 633 C C . GLU A 1 86 ? 40.507 -19.338 7.116 1.00 87.75 86 GLU A C 1
ATOM 635 O O . GLU A 1 86 ? 41.553 -18.784 6.746 1.00 87.75 86 GLU A O 1
ATOM 640 N N . PRO A 1 87 ? 40.412 -20.681 7.117 1.00 85.50 87 PRO A N 1
ATOM 641 C CA . PRO A 1 87 ? 41.482 -21.537 6.620 1.00 85.50 87 PRO A CA 1
ATOM 642 C C . PRO A 1 87 ? 41.857 -21.181 5.175 1.00 85.50 87 PRO A C 1
ATOM 644 O O . PRO A 1 87 ? 41.053 -21.291 4.254 1.00 85.50 87 PRO A O 1
ATOM 647 N N . GLY A 1 88 ? 43.102 -20.750 4.961 1.00 86.81 88 GLY A N 1
ATOM 648 C CA . GLY A 1 88 ? 43.574 -20.316 3.642 1.00 86.81 88 GLY A CA 1
ATOM 649 C C . GLY A 1 88 ? 43.222 -18.870 3.259 1.00 86.81 88 GLY A C 1
ATOM 650 O O . GLY A 1 88 ? 43.484 -18.489 2.112 1.00 86.81 88 GLY A O 1
ATOM 651 N N . ALA A 1 89 ? 42.721 -18.046 4.192 1.00 87.81 89 ALA A N 1
ATOM 652 C CA . ALA A 1 89 ? 42.355 -16.642 3.966 1.00 87.81 89 ALA A CA 1
ATOM 653 C C . ALA A 1 89 ? 43.453 -15.841 3.250 1.00 87.81 89 ALA A C 1
ATOM 655 O O . ALA A 1 89 ? 43.170 -15.134 2.287 1.00 87.81 89 ALA A O 1
ATOM 656 N N . SER A 1 90 ? 44.725 -16.012 3.631 1.00 90.38 90 SER A N 1
ATOM 657 C CA . SER A 1 90 ? 45.849 -15.320 2.979 1.00 90.38 90 SER A CA 1
ATOM 658 C C . SER A 1 90 ? 45.922 -15.596 1.467 1.00 90.38 90 SER A C 1
ATOM 660 O O . SER A 1 90 ? 46.079 -14.672 0.670 1.00 90.38 90 SER A O 1
ATOM 662 N N . VAL A 1 91 ? 45.721 -16.850 1.044 1.00 89.62 91 VAL A N 1
ATOM 663 C CA . VAL A 1 91 ? 45.747 -17.239 -0.377 1.00 89.62 91 VAL A CA 1
ATOM 664 C C . VAL A 1 91 ? 44.501 -16.736 -1.105 1.00 89.62 91 VAL A C 1
ATOM 666 O O . VAL A 1 91 ? 44.593 -16.271 -2.242 1.00 89.62 91 VAL A O 1
ATOM 669 N N . GLN A 1 92 ? 43.332 -16.819 -0.472 1.00 87.81 92 GLN A N 1
ATOM 670 C CA . GLN A 1 92 ? 42.067 -16.381 -1.059 1.00 87.81 92 GLN A CA 1
ATOM 671 C C . GLN A 1 92 ? 42.011 -14.862 -1.240 1.00 87.81 92 GLN A C 1
ATOM 673 O O . GLN A 1 92 ? 41.662 -14.388 -2.324 1.00 87.81 92 GLN A O 1
ATOM 678 N N . LEU A 1 93 ? 42.417 -14.105 -0.220 1.00 87.25 93 LEU A N 1
ATOM 679 C CA . LEU A 1 93 ? 42.494 -12.648 -0.257 1.00 87.25 93 LEU A CA 1
ATOM 680 C C . LEU A 1 93 ? 43.535 -12.183 -1.274 1.00 87.25 93 LEU A C 1
ATOM 682 O O . LEU A 1 93 ? 43.233 -11.302 -2.075 1.00 87.25 93 LEU A O 1
ATOM 686 N N . GLN A 1 94 ? 44.701 -12.837 -1.341 1.00 88.50 94 GLN A N 1
ATOM 687 C CA . GLN A 1 94 ? 45.704 -12.535 -2.363 1.00 88.50 94 GLN A CA 1
ATOM 688 C C . GLN A 1 94 ? 45.171 -12.795 -3.779 1.00 88.50 94 GLN A C 1
ATOM 690 O O . GLN A 1 94 ? 45.343 -11.963 -4.665 1.00 88.50 94 GLN A O 1
ATOM 695 N N . ARG A 1 95 ? 44.459 -13.909 -4.006 1.00 88.06 95 ARG A N 1
ATOM 696 C CA . ARG A 1 95 ? 43.824 -14.199 -5.306 1.00 88.06 95 ARG A CA 1
ATOM 697 C C . ARG A 1 95 ? 42.735 -13.189 -5.663 1.00 88.06 95 ARG A C 1
ATOM 699 O O . ARG A 1 95 ? 42.590 -12.849 -6.837 1.00 88.06 95 ARG A O 1
ATOM 706 N N . SER A 1 96 ? 41.955 -12.734 -4.681 1.00 81.12 96 SER A N 1
ATOM 707 C CA . SER A 1 96 ? 40.943 -11.694 -4.893 1.00 81.12 96 SER A CA 1
ATOM 708 C C . SER A 1 96 ? 41.603 -10.369 -5.263 1.00 81.12 96 SER A C 1
ATOM 710 O O . SER A 1 96 ? 41.231 -9.760 -6.265 1.00 81.12 96 SER A O 1
ATOM 712 N N . PHE A 1 97 ? 42.644 -9.980 -4.524 1.00 84.06 97 PHE A N 1
ATOM 713 C CA . PHE A 1 97 ? 43.451 -8.798 -4.799 1.00 84.06 97 PHE A CA 1
ATOM 714 C C . PHE A 1 97 ? 44.075 -8.848 -6.200 1.00 84.06 97 PHE A C 1
ATOM 716 O O . PHE A 1 97 ? 43.947 -7.899 -6.972 1.00 84.06 97 PHE A O 1
ATOM 723 N N . ASP A 1 98 ? 44.678 -9.978 -6.577 1.00 84.00 98 ASP A N 1
ATOM 724 C CA . ASP A 1 98 ? 45.314 -10.151 -7.885 1.00 84.00 98 ASP A CA 1
ATOM 725 C C . ASP A 1 98 ? 44.331 -10.039 -9.051 1.00 84.00 98 ASP A C 1
ATOM 727 O O . ASP A 1 98 ? 44.694 -9.572 -10.129 1.00 84.00 98 ASP A O 1
ATOM 731 N N . ARG A 1 99 ? 43.077 -10.443 -8.832 1.00 80.19 99 ARG A N 1
ATOM 732 C CA . ARG A 1 99 ? 42.008 -10.345 -9.828 1.00 80.19 99 ARG A CA 1
ATOM 733 C C . ARG A 1 99 ? 41.434 -8.934 -9.932 1.00 80.19 99 ARG A C 1
ATOM 735 O O . ARG A 1 99 ? 41.055 -8.515 -11.022 1.00 80.19 99 ARG A O 1
ATOM 742 N N . GLN A 1 100 ? 41.295 -8.247 -8.802 1.00 74.81 100 GLN A N 1
ATOM 743 C CA . GLN A 1 100 ? 40.489 -7.029 -8.702 1.00 74.81 100 GLN A CA 1
ATOM 744 C C . GLN A 1 100 ? 41.311 -5.742 -8.697 1.00 74.81 100 GLN A C 1
ATOM 746 O O . GLN A 1 100 ? 40.800 -4.722 -9.139 1.00 74.81 100 GLN A O 1
ATOM 751 N N . LEU A 1 101 ? 42.549 -5.768 -8.198 1.00 75.50 101 LEU A N 1
ATOM 752 C CA . LEU A 1 101 ? 43.319 -4.556 -7.900 1.00 75.50 101 LEU A CA 1
ATOM 753 C C . LEU A 1 101 ? 44.755 -4.592 -8.434 1.00 75.50 101 LEU A C 1
ATOM 755 O O . LEU A 1 101 ? 45.280 -3.539 -8.799 1.00 75.50 101 LEU A O 1
ATOM 759 N N . ALA A 1 102 ? 45.395 -5.764 -8.530 1.00 83.81 102 ALA A N 1
ATOM 760 C CA . ALA A 1 102 ? 46.788 -5.844 -8.973 1.00 83.81 102 ALA A CA 1
ATOM 761 C C . ALA A 1 102 ? 46.985 -5.271 -10.387 1.00 83.81 102 ALA A C 1
ATOM 763 O O . ALA A 1 102 ? 46.286 -5.632 -11.333 1.00 83.81 102 ALA A O 1
ATOM 764 N N . GLY A 1 103 ? 47.956 -4.363 -10.528 1.00 79.25 103 GLY A N 1
ATOM 765 C CA . GLY A 1 103 ? 48.267 -3.698 -11.801 1.00 79.25 103 GLY A CA 1
ATOM 766 C C . GLY A 1 103 ? 47.237 -2.655 -12.263 1.00 79.25 103 GLY A C 1
ATOM 767 O O . GLY A 1 103 ? 47.434 -2.032 -13.304 1.00 79.25 103 GLY A O 1
ATOM 768 N N . GLN A 1 104 ? 46.167 -2.402 -11.498 1.00 81.19 104 GLN A N 1
ATOM 769 C CA . GLN A 1 104 ? 45.092 -1.471 -11.865 1.00 81.19 104 GLN A CA 1
ATOM 770 C C . GLN A 1 104 ? 45.288 -0.044 -11.314 1.00 81.19 104 GLN A C 1
ATOM 772 O O . GLN A 1 104 ? 44.321 0.643 -10.982 1.00 81.19 104 GLN A O 1
ATOM 777 N N . ALA A 1 105 ? 46.528 0.452 -11.247 1.00 78.44 105 ALA A N 1
ATOM 778 C CA . ALA A 1 105 ? 46.867 1.737 -10.614 1.00 78.44 105 ALA A CA 1
ATOM 779 C C . ALA A 1 105 ? 46.069 2.945 -11.153 1.00 78.44 105 ALA A C 1
ATOM 781 O O . ALA A 1 105 ? 45.801 3.904 -10.432 1.00 78.44 105 ALA A O 1
ATOM 782 N N . ARG A 1 106 ? 45.684 2.928 -12.438 1.00 77.88 106 ARG A N 1
ATOM 783 C CA . ARG A 1 106 ? 44.864 3.992 -13.044 1.00 77.88 106 ARG A CA 1
ATOM 784 C C . ARG A 1 106 ? 43.399 3.923 -12.602 1.00 77.88 106 ARG A C 1
ATOM 786 O O . ARG A 1 106 ? 42.804 4.965 -12.347 1.00 77.88 106 ARG A O 1
ATOM 793 N N . ALA A 1 107 ? 42.838 2.719 -12.495 1.00 70.44 107 ALA A N 1
ATOM 794 C CA . ALA A 1 107 ? 41.454 2.520 -12.069 1.00 70.44 107 ALA A CA 1
ATOM 795 C C . ALA A 1 107 ? 41.280 2.855 -10.582 1.00 70.44 107 ALA A C 1
ATOM 797 O O . ALA A 1 107 ? 40.323 3.532 -10.220 1.00 70.44 107 ALA A O 1
ATOM 798 N N . VAL A 1 108 ? 42.247 2.469 -9.741 1.00 71.12 108 VAL A N 1
ATOM 799 C CA . VAL A 1 108 ? 42.257 2.816 -8.310 1.00 71.12 108 VAL A CA 1
ATOM 800 C C . VAL A 1 108 ? 42.317 4.333 -8.112 1.00 71.12 108 VAL A C 1
ATOM 802 O O . VAL A 1 108 ? 41.512 4.878 -7.360 1.00 71.12 108 VAL A O 1
ATOM 805 N N . ARG A 1 109 ? 43.173 5.038 -8.868 1.00 77.75 109 ARG A N 1
ATOM 806 C CA . ARG A 1 109 ? 43.232 6.510 -8.862 1.00 77.75 109 ARG A CA 1
ATOM 807 C C . ARG A 1 109 ? 41.903 7.164 -9.226 1.00 77.75 109 ARG A C 1
ATOM 809 O O . ARG A 1 109 ? 41.424 8.040 -8.512 1.00 77.75 109 ARG A O 1
ATOM 816 N N . GLN A 1 110 ? 41.281 6.721 -10.315 1.00 74.56 110 GLN A N 1
ATOM 817 C CA . GLN A 1 110 ? 39.991 7.261 -10.751 1.00 74.56 110 GLN A CA 1
ATOM 818 C C . GLN A 1 110 ? 38.873 6.969 -9.741 1.00 74.56 110 GLN A C 1
ATOM 820 O O . GLN A 1 110 ? 38.053 7.845 -9.461 1.00 74.56 110 GLN A O 1
ATOM 825 N N . ALA A 1 111 ? 38.861 5.771 -9.150 1.00 63.84 111 ALA A N 1
ATOM 826 C CA . ALA A 1 111 ? 37.915 5.409 -8.102 1.00 63.84 111 ALA A CA 1
ATOM 827 C C . ALA A 1 111 ? 38.078 6.318 -6.875 1.00 63.84 111 ALA A C 1
ATOM 829 O O . ALA A 1 111 ? 37.099 6.929 -6.448 1.00 63.84 111 ALA A O 1
ATOM 830 N N . ALA A 1 112 ? 39.304 6.491 -6.374 1.00 68.56 112 ALA A N 1
ATOM 831 C CA . ALA A 1 112 ? 39.609 7.372 -5.248 1.00 68.56 112 ALA A CA 1
ATOM 832 C C . ALA A 1 112 ? 39.186 8.829 -5.511 1.00 68.56 112 ALA A C 1
ATOM 834 O O . ALA A 1 112 ? 38.527 9.440 -4.669 1.00 68.56 112 ALA A O 1
ATOM 835 N N . GLN A 1 113 ? 39.460 9.360 -6.708 1.00 75.31 113 GLN A N 1
ATOM 836 C CA . GLN A 1 113 ? 39.037 10.708 -7.102 1.00 75.31 113 GLN A CA 1
ATOM 837 C C . GLN A 1 113 ? 37.504 10.848 -7.142 1.00 75.31 113 GLN A C 1
ATOM 839 O O . GLN A 1 113 ? 36.945 11.821 -6.632 1.00 75.31 113 GLN A O 1
ATOM 844 N N . SER A 1 114 ? 36.807 9.870 -7.729 1.00 61.75 114 SER A N 1
ATOM 845 C CA . SER A 1 114 ? 35.344 9.890 -7.838 1.00 61.75 114 SER A CA 1
ATOM 846 C C . SER A 1 114 ? 34.651 9.779 -6.476 1.00 61.75 114 SER A C 1
ATOM 848 O O . SER A 1 114 ? 33.723 10.541 -6.202 1.00 61.75 114 SER A O 1
ATOM 850 N N . MET A 1 115 ? 35.142 8.898 -5.597 1.00 54.72 115 MET A N 1
ATOM 851 C CA . MET A 1 115 ? 34.641 8.738 -4.232 1.00 54.72 115 MET A CA 1
ATOM 852 C C . MET A 1 115 ? 34.912 9.985 -3.391 1.00 54.72 115 MET A C 1
ATOM 854 O O . MET A 1 115 ? 34.030 10.409 -2.650 1.00 54.72 115 MET A O 1
ATOM 858 N N . GLY A 1 116 ? 36.078 10.620 -3.556 1.00 62.16 116 GLY A N 1
ATOM 859 C CA . GLY A 1 116 ? 36.391 11.898 -2.919 1.00 62.16 116 GLY A CA 1
ATOM 860 C C . GLY A 1 116 ? 35.417 13.003 -3.328 1.00 62.16 116 GLY A C 1
ATOM 861 O O . GLY A 1 116 ? 34.814 13.646 -2.471 1.00 62.16 116 GLY A O 1
ATOM 862 N N . ASN A 1 117 ? 35.183 13.183 -4.632 1.00 71.38 117 ASN A N 1
ATOM 863 C CA . ASN A 1 117 ? 34.241 14.187 -5.140 1.00 71.38 117 ASN A CA 1
ATOM 864 C C . ASN A 1 117 ? 32.805 13.930 -4.669 1.00 71.38 117 ASN A C 1
ATOM 866 O O . ASN A 1 117 ? 32.106 14.862 -4.264 1.00 71.38 117 ASN A O 1
ATOM 870 N N . PHE A 1 118 ? 32.376 12.668 -4.692 1.00 66.44 118 PHE A N 1
ATOM 871 C CA . PHE A 1 118 ? 31.075 12.262 -4.176 1.00 66.44 118 PHE A CA 1
ATOM 872 C C . PHE A 1 118 ? 30.951 12.544 -2.673 1.00 66.44 118 PHE A C 1
ATOM 874 O O . PHE A 1 118 ? 29.986 13.181 -2.257 1.00 66.44 118 PHE A O 1
ATOM 881 N N . GLY A 1 119 ? 31.937 12.134 -1.870 1.00 58.56 119 GLY A N 1
ATOM 882 C CA . GLY A 1 119 ? 31.949 12.343 -0.423 1.00 58.56 119 GLY A CA 1
ATOM 883 C C . GLY A 1 119 ? 31.922 13.825 -0.045 1.00 58.56 119 GLY A C 1
ATOM 884 O O . GLY A 1 119 ? 31.162 14.220 0.835 1.00 58.56 119 GLY A O 1
ATOM 885 N N . VAL A 1 120 ? 32.655 14.676 -0.771 1.00 73.81 120 VAL A N 1
ATOM 886 C CA . VAL A 1 120 ? 32.608 16.137 -0.587 1.00 73.81 120 VAL A CA 1
ATOM 887 C C . VAL A 1 120 ? 31.229 16.702 -0.929 1.00 73.81 120 VAL A C 1
ATOM 889 O O . VAL A 1 120 ? 30.702 17.519 -0.175 1.00 73.81 120 VAL A O 1
ATOM 892 N N . GLN A 1 121 ? 30.615 16.282 -2.041 1.00 68.38 121 GLN A N 1
ATOM 893 C CA . GLN A 1 121 ? 29.265 16.743 -2.382 1.00 68.38 121 GLN A CA 1
ATOM 894 C C . GLN A 1 121 ? 28.213 16.261 -1.381 1.00 68.38 121 GLN A C 1
ATOM 896 O O . GLN A 1 121 ? 27.325 17.037 -1.032 1.00 68.38 121 GLN A O 1
ATOM 901 N N . TYR A 1 122 ? 28.333 15.031 -0.886 1.00 65.81 122 TYR A N 1
ATOM 902 C CA . TYR A 1 122 ? 27.471 14.484 0.157 1.00 65.81 122 TYR A CA 1
ATOM 903 C C . TYR A 1 122 ? 27.563 15.314 1.445 1.00 65.81 122 TYR A C 1
ATOM 905 O O . TYR A 1 122 ? 26.547 15.817 1.929 1.00 65.81 122 TYR A O 1
ATOM 913 N N . LEU A 1 123 ? 28.783 15.551 1.942 1.00 69.25 123 LEU A N 1
ATOM 914 C CA . LEU A 1 123 ? 29.017 16.313 3.170 1.00 69.25 123 LEU A CA 1
ATOM 915 C C . LEU A 1 123 ? 28.538 17.765 3.061 1.00 69.25 123 LEU A C 1
ATOM 917 O O . LEU A 1 123 ? 28.006 18.296 4.032 1.00 69.25 123 LEU A O 1
ATOM 921 N N . ARG A 1 124 ? 28.645 18.400 1.883 1.00 76.81 124 ARG A N 1
ATOM 922 C CA . ARG A 1 124 ? 28.141 19.768 1.638 1.00 76.81 124 ARG A CA 1
ATOM 923 C C . ARG A 1 124 ? 26.623 19.913 1.791 1.00 76.81 124 ARG A C 1
ATOM 925 O O . ARG A 1 124 ? 26.157 21.006 2.092 1.00 76.81 124 ARG A O 1
ATOM 932 N N . HIS A 1 125 ? 25.860 18.838 1.605 1.00 69.94 125 HIS A N 1
ATOM 933 C CA . HIS A 1 125 ? 24.393 18.867 1.659 1.00 69.94 125 HIS A CA 1
ATOM 934 C C . HIS A 1 125 ? 23.816 18.277 2.956 1.00 69.94 125 HIS A C 1
ATOM 936 O O . HIS A 1 125 ? 22.595 18.212 3.116 1.00 69.94 125 HIS A O 1
ATOM 942 N N . GLN A 1 126 ? 24.666 17.857 3.898 1.00 62.25 126 GLN A N 1
ATOM 943 C CA . GLN A 1 126 ? 24.242 17.247 5.154 1.00 62.25 126 GLN A CA 1
ATOM 944 C C . GLN A 1 126 ? 23.996 18.314 6.232 1.00 62.25 126 GLN A C 1
ATOM 946 O O . GLN A 1 126 ? 24.919 18.987 6.679 1.00 62.25 126 GLN A O 1
ATOM 951 N N . LYS A 1 127 ? 22.741 18.450 6.682 1.00 51.31 127 LYS A N 1
ATOM 952 C CA . LYS A 1 127 ? 22.295 19.498 7.627 1.00 51.31 127 LYS A CA 1
ATOM 953 C C . LYS A 1 127 ? 22.594 19.217 9.114 1.00 51.31 127 LYS A C 1
ATOM 955 O O . LYS A 1 127 ? 22.112 19.943 9.971 1.00 51.31 127 LYS A O 1
ATOM 960 N N . GLY A 1 128 ? 23.338 18.152 9.424 1.00 53.91 128 GLY A N 1
ATOM 961 C CA . GLY A 1 128 ? 23.593 17.686 10.797 1.00 53.91 128 GLY A CA 1
ATOM 962 C C . GLY A 1 128 ? 24.965 18.050 11.377 1.00 53.91 128 GLY A C 1
ATOM 963 O O . GLY A 1 128 ? 25.270 17.616 12.481 1.00 53.91 128 GLY A O 1
ATOM 964 N N . TYR A 1 129 ? 25.798 18.795 10.644 1.00 66.00 129 TYR A N 1
ATOM 965 C CA . TYR A 1 129 ? 27.139 19.196 11.083 1.00 66.00 129 TYR A CA 1
ATOM 966 C C . TYR A 1 129 ? 27.216 20.700 11.319 1.00 66.00 129 TYR A C 1
ATOM 968 O O . TYR A 1 129 ? 26.637 21.478 10.561 1.00 66.00 129 TYR A O 1
ATOM 976 N N . THR A 1 130 ? 27.985 21.120 12.327 1.00 73.94 130 THR A N 1
ATOM 977 C CA . THR A 1 130 ? 28.356 22.536 12.456 1.00 73.94 130 THR A CA 1
ATOM 978 C C . THR A 1 130 ? 29.264 22.948 11.289 1.00 73.94 130 THR A C 1
ATOM 980 O O . THR A 1 130 ? 29.954 22.090 10.728 1.00 73.94 130 THR A O 1
ATOM 983 N N . PRO A 1 131 ? 29.341 24.241 10.921 1.00 73.69 131 PRO A N 1
ATOM 984 C CA . PRO A 1 131 ? 30.220 24.693 9.839 1.00 73.69 131 PRO A CA 1
ATOM 985 C C . PRO A 1 131 ? 31.684 24.256 10.021 1.00 73.69 131 PRO A C 1
ATOM 987 O O . PRO A 1 131 ? 32.327 23.822 9.066 1.00 73.69 131 PRO A O 1
ATOM 990 N N . GLY A 1 132 ? 32.193 24.283 11.260 1.00 70.12 132 GLY A N 1
ATOM 991 C CA . GLY A 1 132 ? 33.538 23.802 11.593 1.00 70.12 132 GLY A CA 1
ATOM 992 C C . GLY A 1 132 ? 33.706 22.286 11.426 1.00 70.12 132 GLY A C 1
ATOM 993 O O . GLY A 1 132 ? 34.714 21.834 10.886 1.00 70.12 132 GLY A O 1
ATOM 994 N N . GLN A 1 133 ? 32.707 21.490 11.820 1.00 72.25 133 GLN A N 1
ATOM 995 C CA . GLN A 1 133 ? 32.716 20.034 11.623 1.00 72.25 133 GLN A CA 1
ATOM 996 C C . GLN A 1 133 ? 32.611 19.660 10.142 1.00 72.25 133 GLN A C 1
ATOM 998 O O . GLN A 1 133 ? 33.340 18.794 9.663 1.00 72.25 133 GLN A O 1
ATOM 1003 N N . GLN A 1 134 ? 31.731 20.329 9.398 1.00 80.75 134 GLN A N 1
ATOM 1004 C CA . GLN A 1 134 ? 31.545 20.100 7.969 1.00 80.75 134 GLN A CA 1
ATOM 1005 C C . GLN A 1 134 ? 32.828 20.415 7.189 1.00 80.75 134 GLN A C 1
ATOM 1007 O O . GLN A 1 134 ? 33.237 19.622 6.340 1.00 80.75 134 GLN A O 1
ATOM 1012 N N . ALA A 1 135 ? 33.492 21.530 7.514 1.00 83.06 135 ALA A N 1
ATOM 1013 C CA . ALA A 1 135 ? 34.784 21.888 6.938 1.00 83.06 135 ALA A CA 1
ATOM 1014 C C . ALA A 1 135 ? 35.852 20.822 7.232 1.00 83.06 135 ALA A C 1
ATOM 1016 O O . ALA A 1 135 ? 36.533 20.376 6.307 1.00 83.06 135 ALA A O 1
ATOM 1017 N N . HIS A 1 136 ? 35.935 20.351 8.481 1.00 83.81 136 HIS A N 1
ATOM 1018 C CA . HIS A 1 136 ? 36.866 19.294 8.870 1.00 83.81 136 HIS A CA 1
ATOM 1019 C C . HIS A 1 136 ? 36.641 17.991 8.086 1.00 83.81 136 HIS A C 1
ATOM 1021 O O . HIS A 1 136 ? 37.579 17.444 7.509 1.00 83.81 136 HIS A O 1
ATOM 1027 N N . TYR A 1 137 ? 35.400 17.499 8.011 1.00 80.88 137 TYR A N 1
ATOM 1028 C CA . TYR A 1 137 ? 35.102 16.246 7.310 1.00 80.88 137 TYR A CA 1
ATOM 1029 C C . TYR A 1 137 ? 35.322 16.347 5.799 1.00 80.88 137 TYR A C 1
ATOM 1031 O O . TYR A 1 137 ? 35.797 15.392 5.185 1.00 80.88 137 TYR A O 1
ATOM 1039 N N . ILE A 1 138 ? 35.026 17.501 5.193 1.00 85.38 138 ILE A N 1
ATOM 1040 C CA . ILE A 1 138 ? 35.345 17.754 3.782 1.00 85.38 138 ILE A CA 1
ATOM 1041 C C . ILE A 1 138 ? 36.858 17.680 3.570 1.00 85.38 138 ILE A C 1
ATOM 1043 O O . ILE A 1 138 ? 37.306 16.976 2.664 1.00 85.38 138 ILE A O 1
ATOM 1047 N N . GLN A 1 139 ? 37.635 18.352 4.423 1.00 88.94 139 GLN A N 1
ATOM 1048 C CA . GLN A 1 139 ? 39.093 18.321 4.363 1.00 88.94 139 GLN A CA 1
ATOM 1049 C C . GLN A 1 139 ? 39.619 16.886 4.534 1.00 88.94 139 GLN A C 1
ATOM 1051 O O . GLN A 1 139 ? 40.499 16.463 3.788 1.00 88.94 139 GLN A O 1
ATOM 1056 N N . LEU A 1 140 ? 39.043 16.107 5.455 1.00 86.19 140 LEU A N 1
ATOM 1057 C CA . LEU A 1 140 ? 39.453 14.730 5.731 1.00 86.19 140 LEU A CA 1
ATOM 1058 C C . LEU A 1 140 ? 39.198 13.817 4.526 1.00 86.19 140 LEU A C 1
ATOM 1060 O O . LEU A 1 140 ? 40.098 13.097 4.098 1.00 86.19 140 LEU A O 1
ATOM 1064 N N . VAL A 1 141 ? 38.001 13.886 3.933 1.00 82.75 141 VAL A N 1
ATOM 1065 C CA . VAL A 1 141 ? 37.654 13.120 2.724 1.00 82.75 141 VAL A CA 1
ATOM 1066 C C . VAL A 1 141 ? 38.569 13.491 1.560 1.00 82.75 141 VAL A C 1
ATOM 1068 O O . VAL A 1 141 ? 39.020 12.611 0.832 1.00 82.75 141 VAL A O 1
ATOM 1071 N N . GLN A 1 142 ? 38.883 14.776 1.390 1.00 87.56 142 GLN A N 1
ATOM 1072 C CA . GLN A 1 142 ? 39.800 15.231 0.345 1.00 87.56 142 GLN A CA 1
ATOM 1073 C C . GLN A 1 142 ? 41.233 14.741 0.570 1.00 87.56 142 GLN A C 1
ATOM 1075 O O . GLN A 1 142 ? 41.880 14.314 -0.385 1.00 87.56 142 GLN A O 1
ATOM 1080 N N . THR A 1 143 ? 41.727 14.779 1.808 1.00 89.88 143 THR A N 1
ATOM 1081 C CA . THR A 1 143 ? 43.059 14.280 2.176 1.00 89.88 143 THR A CA 1
ATOM 1082 C C . THR A 1 143 ? 43.163 12.770 1.969 1.00 89.88 143 THR A C 1
ATOM 1084 O O . THR A 1 143 ? 44.103 12.317 1.322 1.00 89.88 143 THR A O 1
ATOM 1087 N N . LEU A 1 144 ? 42.168 11.990 2.404 1.00 87.12 144 LEU A N 1
ATOM 1088 C CA . LEU A 1 144 ? 42.138 10.539 2.193 1.00 87.12 144 LEU A CA 1
ATOM 1089 C C . LEU A 1 144 ? 41.973 10.162 0.714 1.00 87.12 144 LEU A C 1
ATOM 1091 O O . LEU A 1 144 ? 42.604 9.218 0.250 1.00 87.12 144 LEU A O 1
ATOM 1095 N N . ALA A 1 145 ? 41.169 10.905 -0.051 1.00 84.31 145 ALA A N 1
ATOM 1096 C CA . ALA A 1 145 ? 41.021 10.677 -1.486 1.00 84.31 145 ALA A CA 1
ATOM 1097 C C . ALA A 1 145 ? 42.297 11.018 -2.264 1.00 84.31 145 ALA A C 1
ATOM 1099 O O . ALA A 1 145 ? 42.602 10.342 -3.244 1.00 84.31 145 ALA A O 1
ATOM 1100 N N . ALA A 1 146 ? 43.034 12.055 -1.855 1.00 88.38 146 ALA A N 1
ATOM 1101 C CA . ALA A 1 146 ? 44.340 12.380 -2.425 1.00 88.38 146 ALA A CA 1
ATOM 1102 C C . ALA A 1 146 ? 45.369 11.296 -2.077 1.00 88.38 146 ALA A C 1
ATOM 1104 O O . ALA A 1 146 ? 45.995 10.741 -2.972 1.00 88.38 146 ALA A O 1
ATOM 1105 N N . TRP A 1 147 ? 45.450 10.899 -0.805 1.00 92.38 147 TRP A N 1
ATOM 1106 C CA . TRP A 1 147 ? 46.302 9.792 -0.376 1.00 92.38 147 TRP A CA 1
ATOM 1107 C C . TRP A 1 147 ? 46.012 8.503 -1.157 1.00 92.38 147 TRP A C 1
ATOM 1109 O O . TRP A 1 147 ? 46.928 7.899 -1.701 1.00 92.38 147 TRP A O 1
ATOM 1119 N N . ALA A 1 148 ? 44.746 8.099 -1.288 1.00 84.56 148 ALA A N 1
ATOM 1120 C CA . ALA A 1 148 ? 44.375 6.868 -1.987 1.00 84.56 148 ALA A CA 1
ATOM 1121 C C . ALA A 1 148 ? 44.671 6.906 -3.500 1.00 84.56 148 ALA A C 1
ATOM 1123 O O . ALA A 1 148 ? 44.744 5.853 -4.134 1.00 84.56 148 ALA A O 1
ATOM 1124 N N . GLN A 1 149 ? 44.833 8.096 -4.090 1.00 85.50 149 GLN A N 1
ATOM 1125 C CA . GLN A 1 149 ? 45.296 8.236 -5.472 1.00 85.50 149 GLN A CA 1
ATOM 1126 C C . GLN A 1 149 ? 46.797 7.941 -5.597 1.00 85.50 149 GLN A C 1
ATOM 1128 O O . GLN A 1 149 ? 47.215 7.306 -6.565 1.00 85.50 149 GLN A O 1
ATOM 1133 N N . ASP A 1 150 ? 47.590 8.363 -4.620 1.00 87.06 150 ASP A N 1
ATOM 1134 C CA . ASP A 1 150 ? 49.050 8.248 -4.670 1.00 87.06 150 ASP A CA 1
ATOM 1135 C C . ASP A 1 150 ? 49.571 6.969 -3.994 1.00 87.06 150 ASP A C 1
ATOM 1137 O O . ASP A 1 150 ? 50.677 6.505 -4.280 1.00 87.06 150 ASP A O 1
ATOM 1141 N N . ALA A 1 151 ? 48.765 6.356 -3.127 1.00 87.75 151 ALA A N 1
ATOM 1142 C CA . ALA A 1 151 ? 49.122 5.148 -2.407 1.00 87.75 151 ALA A CA 1
ATOM 1143 C C . ALA A 1 151 ? 49.312 3.956 -3.370 1.00 87.75 151 ALA A C 1
ATOM 1145 O O . ALA A 1 151 ? 48.494 3.736 -4.271 1.00 87.75 151 ALA A O 1
ATOM 1146 N N . PRO A 1 152 ? 50.340 3.108 -3.159 1.00 89.19 152 PRO A N 1
ATOM 1147 C CA . PRO A 1 152 ? 50.636 1.950 -4.006 1.00 89.19 152 PRO A CA 1
ATOM 1148 C C . PRO A 1 152 ? 49.664 0.777 -3.761 1.00 89.19 152 PRO A C 1
ATOM 1150 O O . PRO A 1 152 ? 50.074 -0.369 -3.601 1.00 89.19 152 PRO A O 1
ATOM 1153 N N . ILE A 1 153 ? 48.355 1.043 -3.727 1.00 85.38 153 ILE A N 1
ATOM 1154 C CA . ILE A 1 153 ? 47.291 0.092 -3.367 1.00 85.38 153 ILE A CA 1
ATOM 1155 C C . ILE A 1 153 ? 47.240 -1.091 -4.340 1.00 85.38 153 ILE A C 1
ATOM 1157 O O . ILE A 1 153 ? 46.899 -2.191 -3.933 1.00 85.38 153 ILE A O 1
ATOM 1161 N N . SER A 1 154 ? 47.611 -0.899 -5.610 1.00 87.38 154 SER A N 1
ATOM 1162 C CA . SER A 1 154 ? 47.645 -1.963 -6.625 1.00 87.38 154 SER A CA 1
ATOM 1163 C C . SER A 1 154 ? 48.951 -2.775 -6.651 1.00 87.38 154 SER A C 1
ATOM 1165 O O . SER A 1 154 ? 49.115 -3.621 -7.535 1.00 87.38 154 SER A O 1
ATOM 1167 N N . ASP A 1 155 ? 49.902 -2.495 -5.753 1.00 91.38 155 ASP A N 1
ATOM 1168 C CA . ASP A 1 155 ? 51.184 -3.200 -5.678 1.00 91.38 155 ASP A CA 1
ATOM 1169 C C . ASP A 1 155 ? 50.999 -4.611 -5.105 1.00 91.38 155 ASP A C 1
ATOM 1171 O O . ASP A 1 155 ? 50.552 -4.806 -3.972 1.00 91.38 155 ASP A O 1
ATOM 1175 N N . ARG A 1 156 ? 51.370 -5.614 -5.905 1.00 90.44 156 ARG A N 1
ATOM 1176 C CA . ARG A 1 156 ? 51.208 -7.030 -5.563 1.00 90.44 156 ARG A CA 1
ATOM 1177 C C . ARG A 1 156 ? 52.101 -7.473 -4.403 1.00 90.44 156 ARG A C 1
ATOM 1179 O O . ARG A 1 156 ? 51.655 -8.275 -3.585 1.00 90.44 156 ARG A O 1
ATOM 1186 N N . ALA A 1 157 ? 53.344 -6.999 -4.336 1.00 89.88 157 ALA A N 1
ATOM 1187 C CA . ALA A 1 157 ? 54.286 -7.408 -3.298 1.00 89.88 157 ALA A CA 1
ATOM 1188 C C . ALA A 1 157 ? 53.877 -6.826 -1.940 1.00 89.88 157 ALA A C 1
ATOM 1190 O O . ALA A 1 157 ? 53.840 -7.551 -0.944 1.00 89.88 157 ALA A O 1
ATOM 1191 N N . ARG A 1 158 ? 53.483 -5.547 -1.925 1.00 90.75 158 ARG A N 1
ATOM 1192 C CA . ARG A 1 158 ? 53.024 -4.849 -0.718 1.00 90.75 158 ARG A CA 1
ATOM 1193 C C . ARG A 1 158 ? 51.672 -5.370 -0.221 1.00 90.75 158 ARG A C 1
ATOM 1195 O O . ARG A 1 158 ? 51.473 -5.505 0.984 1.00 90.75 158 ARG A O 1
ATOM 1202 N N . ALA A 1 159 ? 50.763 -5.740 -1.126 1.00 89.56 159 ALA A N 1
ATOM 1203 C CA . ALA A 1 159 ? 49.508 -6.386 -0.743 1.00 89.56 159 ALA A CA 1
ATOM 1204 C C . ALA A 1 159 ? 49.739 -7.769 -0.125 1.00 89.56 159 ALA A C 1
ATOM 1206 O O . ALA A 1 159 ? 49.136 -8.089 0.896 1.00 89.56 159 ALA A O 1
ATOM 1207 N N . ARG A 1 160 ? 50.666 -8.563 -0.679 1.00 92.69 160 ARG A N 1
ATOM 1208 C CA . ARG A 1 160 ? 50.996 -9.889 -0.143 1.00 92.69 160 ARG A CA 1
ATOM 1209 C C . ARG A 1 160 ? 51.540 -9.822 1.281 1.00 92.69 160 ARG A C 1
ATOM 1211 O O . ARG A 1 160 ? 51.115 -10.618 2.118 1.00 92.69 160 ARG A O 1
ATOM 1218 N N . SER A 1 161 ? 52.446 -8.886 1.569 1.00 93.06 161 SER A N 1
ATOM 1219 C CA . SER A 1 161 ? 52.956 -8.688 2.932 1.00 93.06 161 SER A CA 1
ATOM 1220 C C . SER A 1 161 ? 51.868 -8.175 3.881 1.00 93.06 161 SER A C 1
ATOM 1222 O O . SER A 1 161 ? 51.741 -8.692 4.988 1.00 93.06 161 SER A O 1
ATOM 1224 N N . SER A 1 162 ? 51.036 -7.232 3.433 1.00 93.88 162 SER A N 1
ATOM 1225 C CA . SER A 1 162 ? 49.955 -6.648 4.240 1.00 93.88 162 SER A CA 1
ATOM 1226 C C . SER A 1 162 ? 48.866 -7.663 4.590 1.00 93.88 162 SER A C 1
ATOM 1228 O O . SER A 1 162 ? 48.463 -7.768 5.745 1.00 93.88 162 SER A O 1
ATOM 1230 N N . ILE A 1 163 ? 48.428 -8.469 3.618 1.00 92.25 163 ILE A N 1
ATOM 1231 C CA . ILE A 1 163 ? 47.443 -9.538 3.830 1.00 92.25 163 ILE A CA 1
ATOM 1232 C C . ILE A 1 163 ? 47.999 -10.582 4.801 1.00 92.25 163 ILE A C 1
ATOM 1234 O O . ILE A 1 163 ? 47.293 -10.999 5.715 1.00 92.25 163 ILE A O 1
ATOM 1238 N N . ALA A 1 164 ? 49.261 -10.994 4.640 1.00 93.31 164 ALA A N 1
ATOM 1239 C CA . ALA A 1 164 ? 49.889 -11.951 5.549 1.00 93.31 164 ALA A CA 1
ATOM 1240 C C . ALA A 1 164 ? 49.988 -11.411 6.987 1.00 93.31 164 ALA A C 1
ATOM 1242 O O . ALA A 1 164 ? 49.676 -12.140 7.929 1.00 93.31 164 ALA A O 1
ATOM 1243 N N . ALA A 1 165 ? 50.361 -10.139 7.155 1.00 93.44 165 ALA A N 1
ATOM 1244 C CA . ALA A 1 165 ? 50.436 -9.491 8.461 1.00 93.44 165 ALA A CA 1
ATOM 1245 C C . ALA A 1 165 ? 49.059 -9.414 9.143 1.00 93.44 165 ALA A C 1
ATOM 1247 O O . ALA A 1 165 ? 48.927 -9.819 10.297 1.00 93.44 165 ALA A O 1
ATOM 1248 N N . LEU A 1 166 ? 48.018 -8.977 8.423 1.00 93.81 166 LEU A N 1
ATOM 1249 C CA . LEU A 1 166 ? 46.658 -8.854 8.964 1.00 93.81 166 LEU A CA 1
ATOM 1250 C C . LEU A 1 166 ? 46.039 -10.208 9.322 1.00 93.81 166 LEU A C 1
ATOM 1252 O O . LEU A 1 166 ? 45.457 -10.342 10.395 1.00 93.81 166 LEU A O 1
ATOM 1256 N N . VAL A 1 167 ? 46.199 -11.222 8.465 1.00 94.44 167 VAL A N 1
ATOM 1257 C CA . VAL A 1 167 ? 45.745 -12.597 8.745 1.00 94.44 167 VAL A CA 1
ATOM 1258 C C . VAL A 1 167 ? 46.473 -13.160 9.969 1.00 94.44 167 VAL A C 1
ATOM 1260 O O . VAL A 1 167 ? 45.840 -13.717 10.865 1.00 94.44 167 VAL A O 1
ATOM 1263 N N . GLY A 1 168 ? 47.794 -12.970 10.051 1.00 93.69 168 GLY A N 1
ATOM 1264 C CA . GLY A 1 168 ? 48.599 -13.427 11.184 1.00 93.69 168 GLY A CA 1
ATOM 1265 C C . GLY A 1 168 ? 48.244 -12.739 12.504 1.00 93.69 168 GLY A C 1
ATOM 1266 O O . GLY A 1 168 ? 48.252 -13.387 13.549 1.00 93.69 168 GLY A O 1
ATOM 1267 N N . ALA A 1 169 ? 47.907 -11.448 12.473 1.00 92.94 169 ALA A N 1
ATOM 1268 C CA . ALA A 1 169 ? 47.467 -10.709 13.652 1.00 92.94 169 ALA A CA 1
ATOM 1269 C C . ALA A 1 169 ? 46.040 -11.092 14.077 1.00 92.94 169 ALA A C 1
ATOM 1271 O O . ALA A 1 169 ? 45.805 -11.324 15.260 1.00 92.94 169 ALA A O 1
ATOM 1272 N N . ALA A 1 170 ? 45.109 -11.244 13.128 1.00 91.75 170 ALA A N 1
ATOM 1273 C CA . ALA A 1 170 ? 43.737 -11.665 13.414 1.00 91.75 170 ALA A CA 1
ATOM 1274 C C . ALA A 1 170 ? 43.675 -13.084 14.003 1.00 91.75 170 ALA A C 1
ATOM 1276 O O . ALA A 1 170 ? 42.874 -13.351 14.897 1.00 91.75 170 ALA A O 1
ATOM 1277 N N . ALA A 1 171 ? 44.551 -13.990 13.555 1.00 88.88 171 ALA A N 1
ATOM 1278 C CA . ALA A 1 171 ? 44.631 -15.359 14.068 1.00 88.88 171 ALA A CA 1
ATOM 1279 C C . ALA A 1 171 ? 44.992 -15.449 15.563 1.00 88.88 171 ALA A C 1
ATOM 1281 O O . ALA A 1 171 ? 44.684 -16.459 16.192 1.00 88.88 171 ALA A O 1
ATOM 1282 N N . LYS A 1 172 ? 45.614 -14.408 16.135 1.00 89.06 172 LYS A N 1
ATOM 1283 C CA . LYS A 1 172 ? 46.015 -14.352 17.551 1.00 89.06 172 LYS A CA 1
ATOM 1284 C C . LYS A 1 172 ? 44.902 -13.869 18.492 1.00 89.06 172 LYS A C 1
ATOM 1286 O O . LYS A 1 172 ? 45.103 -13.895 19.702 1.00 89.06 172 LYS A O 1
ATOM 1291 N N . ILE A 1 173 ? 43.752 -13.437 17.968 1.00 91.38 173 ILE A N 1
ATOM 1292 C CA . ILE A 1 173 ? 42.613 -12.970 18.775 1.00 91.38 173 ILE A CA 1
ATOM 1293 C C . ILE A 1 173 ? 41.813 -14.173 19.297 1.00 91.38 173 ILE A C 1
ATOM 1295 O O . ILE A 1 173 ? 41.443 -15.072 18.534 1.00 91.38 173 ILE A O 1
ATOM 1299 N N . GLY A 1 174 ? 41.532 -14.189 20.602 1.00 82.25 174 GLY A N 1
ATOM 1300 C CA . GLY A 1 174 ? 40.964 -15.338 21.311 1.00 82.25 174 GLY A CA 1
ATOM 1301 C C . GLY A 1 174 ? 39.463 -15.563 21.115 1.00 82.25 174 GLY A C 1
ATOM 1302 O O . GLY A 1 174 ? 39.000 -16.680 21.315 1.00 82.25 174 GLY A O 1
ATOM 1303 N N . PHE A 1 175 ? 38.704 -14.559 20.671 1.00 87.12 175 PHE A N 1
ATOM 1304 C CA . PHE A 1 175 ? 37.251 -14.657 20.462 1.00 87.12 175 PHE A CA 1
ATOM 1305 C C . PHE A 1 175 ? 36.871 -14.687 18.975 1.00 87.12 175 PHE A C 1
ATOM 1307 O O . PHE A 1 175 ? 37.559 -14.082 18.154 1.00 87.12 175 PHE A O 1
ATOM 1314 N N . GLN A 1 176 ? 35.808 -15.415 18.612 1.00 77.19 176 GLN A N 1
ATOM 1315 C CA . GLN A 1 176 ? 35.353 -15.607 17.217 1.00 77.19 176 GLN A CA 1
ATOM 1316 C C . GLN A 1 176 ? 33.960 -15.033 16.936 1.00 77.19 176 GLN A C 1
ATOM 1318 O O . GLN A 1 176 ? 33.642 -14.733 15.788 1.00 77.19 176 GLN A O 1
ATOM 1323 N N . ASP A 1 177 ? 33.154 -14.875 17.974 1.00 81.44 177 ASP A N 1
ATOM 1324 C CA . ASP A 1 177 ? 31.758 -14.473 17.921 1.00 81.44 177 ASP A CA 1
ATOM 1325 C C . ASP A 1 177 ? 31.423 -13.554 19.105 1.00 81.44 177 ASP A C 1
ATOM 1327 O O . ASP A 1 177 ? 32.263 -13.284 19.971 1.00 81.44 177 ASP A O 1
ATOM 1331 N N . ASP A 1 178 ? 30.185 -13.062 19.136 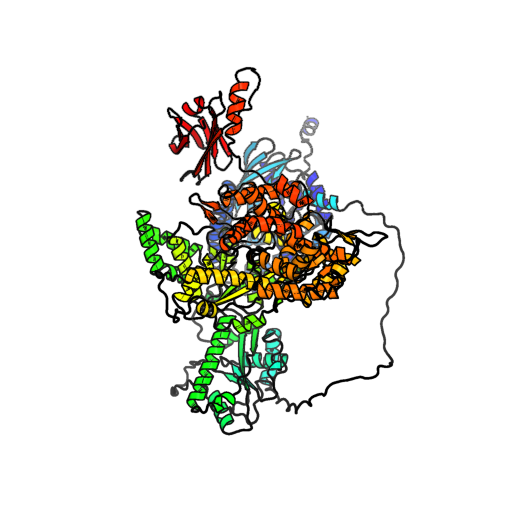1.00 81.81 178 ASP A N 1
ATOM 1332 C CA . ASP A 1 178 ? 29.697 -12.193 20.208 1.00 81.81 178 ASP A CA 1
ATOM 1333 C C . ASP A 1 178 ? 29.793 -12.863 21.586 1.00 81.81 178 ASP A C 1
ATOM 1335 O O . ASP A 1 178 ? 30.066 -12.189 22.573 1.00 81.81 178 ASP A O 1
ATOM 1339 N N . ALA A 1 179 ? 29.630 -14.189 21.666 1.00 83.88 179 ALA A N 1
ATOM 1340 C CA . ALA A 1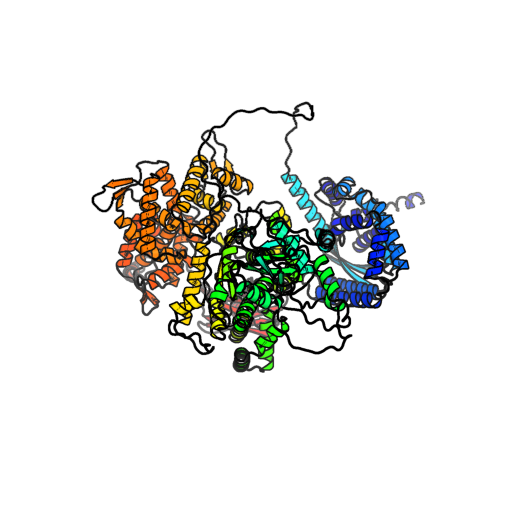 179 ? 29.730 -14.936 22.918 1.00 83.88 179 ALA A CA 1
ATOM 1341 C C . ALA A 1 179 ? 31.170 -14.964 23.460 1.00 83.88 179 ALA A C 1
ATOM 1343 O O . ALA A 1 179 ? 31.390 -14.734 24.649 1.00 83.88 179 ALA A O 1
ATOM 1344 N N . GLY A 1 180 ? 32.163 -15.188 22.596 1.00 85.00 180 GLY A N 1
ATOM 1345 C CA . GLY A 1 180 ? 33.574 -15.108 22.965 1.00 85.00 180 GLY A CA 1
ATOM 1346 C C . GLY A 1 180 ? 34.011 -13.687 23.329 1.00 85.00 180 GLY A C 1
ATOM 1347 O O . GLY A 1 180 ? 34.777 -13.507 24.276 1.00 85.00 180 GLY A O 1
ATOM 1348 N N . LEU A 1 181 ? 33.508 -12.677 22.611 1.00 86.50 181 LEU A N 1
ATOM 1349 C CA . LEU A 1 181 ? 33.758 -11.261 22.906 1.00 86.50 181 LEU A CA 1
ATOM 1350 C C . LEU A 1 181 ? 33.161 -10.875 24.272 1.00 86.50 181 LEU A C 1
ATOM 1352 O O . LEU A 1 181 ? 33.801 -10.212 25.087 1.00 86.50 181 LEU A O 1
ATOM 1356 N N . GLN A 1 182 ? 31.950 -11.353 24.551 1.00 87.75 182 GLN A N 1
ATOM 1357 C CA . GLN A 1 182 ? 31.275 -11.178 25.829 1.00 87.75 182 GLN A CA 1
ATOM 1358 C C . GLN A 1 182 ? 32.065 -11.824 26.976 1.00 87.75 182 GLN A C 1
ATOM 1360 O O . GLN A 1 182 ? 32.308 -11.177 27.995 1.00 87.75 182 GLN A O 1
ATOM 1365 N N . ALA A 1 183 ? 32.524 -13.066 26.791 1.00 87.44 183 ALA A N 1
ATOM 1366 C CA . ALA A 1 183 ? 33.293 -13.814 27.786 1.00 87.44 183 ALA A CA 1
ATOM 1367 C C . ALA A 1 183 ? 34.668 -13.192 28.088 1.00 87.44 183 ALA A C 1
ATOM 1369 O O . ALA A 1 183 ? 35.138 -13.262 29.222 1.00 87.44 183 ALA A O 1
ATOM 1370 N N . ALA A 1 184 ? 35.306 -12.555 27.100 1.00 89.00 184 ALA A N 1
ATOM 1371 C CA . ALA A 1 184 ? 36.562 -11.832 27.294 1.00 89.00 184 ALA A CA 1
ATOM 1372 C C . ALA A 1 184 ? 36.397 -10.546 28.130 1.00 89.00 184 ALA A C 1
ATOM 1374 O O . ALA A 1 184 ? 37.389 -10.003 28.621 1.00 89.00 184 ALA A O 1
ATOM 1375 N N . GLY A 1 185 ? 35.163 -10.054 28.298 1.00 90.56 185 GLY A N 1
ATOM 1376 C CA . GLY A 1 185 ? 34.865 -8.796 28.977 1.00 90.56 185 GLY A CA 1
ATOM 1377 C C . GLY A 1 185 ? 35.404 -7.572 28.228 1.00 90.56 185 GLY A C 1
ATOM 1378 O O . GLY A 1 185 ? 36.134 -7.687 27.243 1.00 90.56 185 GLY A O 1
ATOM 1379 N N . MET A 1 186 ? 35.060 -6.371 28.697 1.00 92.75 186 MET A N 1
ATOM 1380 C CA . MET A 1 186 ? 35.449 -5.123 28.027 1.00 92.75 186 MET A CA 1
ATOM 1381 C C . MET A 1 186 ? 36.976 -4.952 27.950 1.00 92.75 186 MET A C 1
ATOM 1383 O O . MET A 1 186 ? 37.528 -4.766 26.869 1.00 92.75 186 MET A O 1
ATOM 1387 N N . GLU A 1 187 ? 37.686 -5.055 29.080 1.00 93.06 187 GLU A N 1
ATOM 1388 C CA . GLU A 1 187 ? 39.146 -4.863 29.108 1.00 93.06 187 GLU A CA 1
ATOM 1389 C C . GLU A 1 187 ? 39.899 -5.995 28.406 1.00 93.06 187 GLU A C 1
ATOM 1391 O O . GLU A 1 187 ? 40.813 -5.720 27.628 1.00 93.06 187 GLU A O 1
ATOM 1396 N N . GLY A 1 188 ? 39.493 -7.252 28.613 1.00 91.38 188 GLY A N 1
ATOM 1397 C CA . GLY A 1 188 ? 40.124 -8.392 27.949 1.00 91.38 188 GLY A CA 1
ATOM 1398 C C . GLY A 1 188 ? 39.932 -8.357 26.433 1.00 91.38 188 GLY A C 1
ATOM 1399 O O . GLY A 1 188 ? 40.864 -8.666 25.690 1.00 91.38 188 GLY A O 1
ATOM 1400 N N . SER A 1 189 ? 38.775 -7.887 25.955 1.00 91.94 189 SER A N 1
ATOM 1401 C CA . SER A 1 189 ? 38.538 -7.661 24.525 1.00 91.94 189 SER A CA 1
ATOM 1402 C C . SER A 1 189 ? 39.459 -6.582 23.954 1.00 91.94 189 SER A C 1
ATOM 1404 O O . SER A 1 189 ? 40.085 -6.794 22.916 1.00 91.94 189 SER A O 1
ATOM 1406 N N . LEU A 1 190 ? 39.599 -5.441 24.639 1.00 92.25 190 LEU A N 1
ATOM 1407 C CA . LEU A 1 190 ? 40.475 -4.347 24.201 1.00 92.25 190 LEU A CA 1
ATOM 1408 C C . LEU A 1 190 ? 41.957 -4.752 24.204 1.00 92.25 190 LEU A C 1
ATOM 1410 O O . LEU A 1 190 ? 42.676 -4.443 23.255 1.00 92.25 190 LEU A O 1
ATOM 1414 N N . GLN A 1 191 ? 42.408 -5.499 25.213 1.00 92.75 191 GLN A N 1
ATOM 1415 C CA . GLN A 1 191 ? 43.780 -6.016 25.282 1.00 92.75 191 GLN A CA 1
ATOM 1416 C C . GLN A 1 191 ? 44.085 -6.996 24.145 1.00 92.75 191 GLN A C 1
ATOM 1418 O O . GLN A 1 191 ? 45.152 -6.926 23.537 1.00 92.75 191 GLN A O 1
ATOM 1423 N N . GLN A 1 192 ? 43.145 -7.885 23.815 1.00 91.44 192 GLN A N 1
ATOM 1424 C CA . GLN A 1 192 ? 43.312 -8.830 22.707 1.00 91.44 192 GLN A CA 1
ATOM 1425 C C . GLN A 1 192 ? 43.261 -8.149 21.329 1.00 91.44 192 GLN A C 1
ATOM 1427 O O . GLN A 1 192 ? 43.887 -8.635 20.387 1.00 91.44 192 GLN A O 1
ATOM 1432 N N . LEU A 1 193 ? 42.555 -7.020 21.198 1.00 90.94 193 LEU A N 1
ATOM 1433 C CA . LEU A 1 193 ? 42.478 -6.247 19.953 1.00 90.94 193 LEU A CA 1
ATOM 1434 C C . LEU A 1 193 ? 43.697 -5.349 19.712 1.00 90.94 193 LEU A C 1
ATOM 1436 O O . LEU A 1 193 ? 44.026 -5.093 18.552 1.00 90.94 193 LEU A O 1
ATOM 1440 N N . ALA A 1 194 ? 44.389 -4.891 20.759 1.00 91.06 194 ALA A N 1
ATOM 1441 C CA . ALA A 1 194 ? 45.511 -3.956 20.636 1.00 91.06 194 ALA A CA 1
ATOM 1442 C C . ALA A 1 194 ? 46.613 -4.414 19.646 1.00 91.06 194 ALA A C 1
ATOM 1444 O O . ALA A 1 194 ? 46.950 -3.639 18.748 1.00 91.06 194 ALA A O 1
ATOM 1445 N N . PRO A 1 195 ? 47.109 -5.673 19.665 1.00 92.00 195 PRO A N 1
ATOM 1446 C CA . PRO A 1 195 ? 48.104 -6.139 18.688 1.00 92.00 195 PRO A CA 1
ATOM 1447 C C . PRO A 1 195 ? 47.600 -6.145 17.235 1.00 92.00 195 PRO A C 1
ATOM 1449 O O . PRO A 1 195 ? 48.373 -5.966 16.287 1.00 92.00 195 PRO A O 1
ATOM 1452 N N . PHE A 1 196 ? 46.297 -6.360 17.038 1.00 92.00 196 PHE A N 1
ATOM 1453 C CA . PHE A 1 196 ? 45.682 -6.302 15.715 1.00 92.00 196 PHE A CA 1
ATOM 1454 C C . PHE A 1 196 ? 45.580 -4.859 15.218 1.00 92.00 196 PHE A C 1
ATOM 1456 O O . PHE A 1 196 ? 45.961 -4.587 14.081 1.00 92.00 196 PHE A O 1
ATOM 1463 N N . ILE A 1 197 ? 45.168 -3.924 16.079 1.00 89.19 197 ILE A N 1
ATOM 1464 C CA . ILE A 1 197 ? 45.153 -2.489 15.765 1.00 89.19 197 ILE A CA 1
ATOM 1465 C C . ILE A 1 197 ? 46.559 -1.975 15.443 1.00 89.19 197 ILE A C 1
ATOM 1467 O O . ILE A 1 197 ? 46.727 -1.296 14.428 1.00 89.19 197 ILE A O 1
ATOM 1471 N N . HIS A 1 198 ? 47.575 -2.374 16.212 1.00 93.06 198 HIS A N 1
ATOM 1472 C CA . HIS A 1 198 ? 48.977 -2.081 15.909 1.00 93.06 198 HIS A CA 1
ATOM 1473 C C . HIS A 1 198 ? 49.349 -2.522 14.483 1.00 93.06 198 HIS A C 1
ATOM 1475 O O . HIS A 1 198 ? 49.893 -1.752 13.690 1.00 93.06 198 HIS A O 1
ATOM 1481 N N . THR A 1 199 ? 48.976 -3.752 14.112 1.00 94.31 199 THR A N 1
ATOM 1482 C CA . THR A 1 199 ? 49.244 -4.304 12.776 1.00 94.31 199 THR A CA 1
ATOM 1483 C C . THR A 1 199 ? 48.491 -3.545 11.678 1.00 94.31 199 THR A C 1
ATOM 1485 O O . THR A 1 199 ? 49.060 -3.269 10.622 1.00 94.31 199 THR A O 1
ATOM 1488 N N . VAL A 1 200 ? 47.235 -3.156 11.917 1.00 90.62 200 VAL A N 1
ATOM 1489 C CA . VAL A 1 200 ? 46.451 -2.327 10.985 1.00 90.62 200 VAL A CA 1
ATOM 1490 C C . VAL A 1 200 ? 47.124 -0.970 10.770 1.00 90.62 200 VAL A C 1
ATOM 1492 O O . VAL A 1 200 ? 47.309 -0.565 9.621 1.00 90.62 200 VAL A O 1
ATOM 1495 N N . LYS A 1 201 ? 47.552 -0.289 11.841 1.00 92.94 201 LYS A N 1
ATOM 1496 C CA . LYS A 1 201 ? 48.267 0.995 11.748 1.00 92.94 201 LYS A CA 1
ATOM 1497 C C . LYS A 1 201 ? 49.598 0.853 11.010 1.00 92.94 201 LYS A C 1
ATOM 1499 O O . LYS A 1 201 ? 49.888 1.674 10.143 1.00 92.94 201 LYS A O 1
ATOM 1504 N N . ALA A 1 202 ? 50.358 -0.212 11.267 1.00 94.00 202 ALA A N 1
ATOM 1505 C CA . ALA A 1 202 ? 51.602 -0.500 10.554 1.00 94.00 202 ALA A CA 1
ATOM 1506 C C . ALA A 1 202 ? 51.372 -0.737 9.049 1.00 94.00 202 ALA A C 1
ATOM 1508 O O . ALA A 1 202 ? 52.124 -0.230 8.213 1.00 94.00 202 ALA A O 1
ATOM 1509 N N . VAL A 1 203 ? 50.301 -1.451 8.681 1.00 93.88 203 VAL A N 1
ATOM 1510 C CA . VAL A 1 203 ? 49.909 -1.632 7.276 1.00 93.88 203 VAL A CA 1
ATOM 1511 C C . VAL A 1 203 ? 49.536 -0.294 6.644 1.00 93.88 203 VAL A C 1
ATOM 1513 O O . VAL A 1 203 ? 50.068 0.027 5.584 1.00 93.88 203 VAL A O 1
ATOM 1516 N N . LEU A 1 204 ? 48.697 0.522 7.287 1.00 90.88 204 LEU A N 1
ATOM 1517 C CA . LEU A 1 204 ? 48.326 1.851 6.782 1.00 90.88 204 LEU A CA 1
ATOM 1518 C C . LEU A 1 204 ? 49.550 2.763 6.605 1.00 90.88 204 LEU A C 1
ATOM 1520 O O . LEU A 1 204 ? 49.702 3.385 5.550 1.00 90.88 204 LEU A O 1
ATOM 1524 N N . ALA A 1 205 ? 50.472 2.762 7.570 1.00 92.19 205 ALA A N 1
ATOM 1525 C CA . ALA A 1 205 ? 51.738 3.484 7.484 1.00 92.19 205 ALA A CA 1
ATOM 1526 C C . ALA A 1 205 ? 52.582 3.004 6.294 1.00 92.19 205 ALA A C 1
ATOM 1528 O O . ALA A 1 205 ? 53.140 3.821 5.562 1.00 92.19 205 ALA A O 1
ATOM 1529 N N . SER A 1 206 ? 52.594 1.696 6.011 1.00 92.12 206 SER A N 1
ATOM 1530 C CA . SER A 1 206 ? 53.270 1.148 4.830 1.00 92.12 206 SER A CA 1
ATOM 1531 C C . SER A 1 206 ? 52.673 1.642 3.504 1.00 92.12 206 SER A C 1
ATOM 1533 O O . SER A 1 206 ? 53.364 1.637 2.488 1.00 92.12 206 SER A O 1
ATOM 1535 N N . TYR A 1 207 ? 51.421 2.101 3.483 1.00 90.75 207 TYR A N 1
ATOM 1536 C CA . TYR A 1 207 ? 50.801 2.733 2.314 1.00 90.75 207 TYR A CA 1
ATOM 1537 C C . TYR A 1 207 ? 50.871 4.269 2.351 1.00 90.75 207 TYR A C 1
ATOM 1539 O O . TYR A 1 207 ? 50.272 4.920 1.500 1.00 90.75 207 TYR A O 1
ATOM 1547 N N . GLY A 1 208 ? 51.608 4.863 3.296 1.00 89.12 208 GLY A N 1
ATOM 1548 C CA . GLY A 1 208 ? 51.774 6.315 3.422 1.00 89.12 208 GLY A CA 1
ATOM 1549 C C . GLY A 1 208 ? 50.714 7.011 4.282 1.00 89.12 208 GLY A C 1
ATOM 1550 O O . GLY A 1 208 ? 50.626 8.236 4.252 1.00 89.12 208 GLY A O 1
ATOM 1551 N N . LEU A 1 209 ? 49.911 6.260 5.047 1.00 90.75 209 LEU A N 1
ATOM 1552 C CA . LEU A 1 209 ? 48.924 6.798 5.988 1.00 90.75 209 LEU A CA 1
ATOM 1553 C C . LEU A 1 209 ? 49.346 6.506 7.436 1.00 90.75 209 LEU A C 1
ATOM 1555 O O . LEU A 1 209 ? 48.886 5.551 8.058 1.00 90.75 209 LEU A O 1
ATOM 1559 N N . GLY A 1 210 ? 50.260 7.322 7.965 1.00 91.50 210 GLY A N 1
ATOM 1560 C CA . GLY A 1 210 ? 50.769 7.198 9.335 1.00 91.50 210 GLY A CA 1
ATOM 1561 C C . GLY A 1 210 ? 49.776 7.705 10.382 1.00 91.50 210 GLY A C 1
ATOM 1562 O O . GLY A 1 210 ? 49.743 8.894 10.681 1.00 91.50 210 GLY A O 1
ATOM 1563 N N . VAL A 1 211 ? 48.975 6.804 10.953 1.00 89.19 211 VAL A N 1
ATOM 1564 C CA . VAL A 1 211 ? 47.985 7.145 11.994 1.00 89.19 211 VAL A CA 1
ATOM 1565 C C . VAL A 1 211 ? 48.660 7.552 13.311 1.00 89.19 211 VAL A C 1
ATOM 1567 O O . VAL A 1 211 ? 48.224 8.506 13.944 1.00 89.19 211 VAL A O 1
ATOM 1570 N N . ASP A 1 212 ? 49.751 6.887 13.701 1.00 92.25 212 ASP A N 1
ATOM 1571 C CA . ASP A 1 212 ? 50.477 7.222 14.936 1.00 92.25 212 ASP A CA 1
ATOM 1572 C C . ASP A 1 212 ? 51.155 8.591 14.867 1.00 92.25 212 ASP A C 1
ATOM 1574 O O . ASP A 1 212 ? 51.127 9.345 15.835 1.00 92.25 212 ASP A O 1
ATOM 1578 N N . GLU A 1 213 ? 51.727 8.932 13.709 1.00 90.88 213 GLU A N 1
ATOM 1579 C CA . GLU A 1 213 ? 52.278 10.263 13.426 1.00 90.88 213 GLU A CA 1
ATOM 1580 C C . GLU A 1 213 ? 51.185 11.331 13.579 1.00 90.88 213 GLU A C 1
ATOM 1582 O O . GLU A 1 213 ? 51.370 12.334 14.267 1.00 90.88 213 GLU A O 1
ATOM 1587 N N . ALA A 1 214 ? 50.001 11.068 13.012 1.00 90.62 214 ALA A N 1
ATOM 1588 C CA . ALA A 1 214 ? 48.857 11.966 13.104 1.00 90.62 214 ALA A CA 1
ATOM 1589 C C . ALA A 1 214 ? 48.412 12.181 14.554 1.00 90.62 214 ALA A C 1
ATOM 1591 O O . ALA A 1 214 ? 48.217 13.318 14.975 1.00 90.62 214 ALA A O 1
ATOM 1592 N N . LEU A 1 215 ? 48.319 11.112 15.344 1.00 91.00 215 LEU A N 1
ATOM 1593 C CA . LEU A 1 215 ? 47.946 11.200 16.754 1.00 91.00 215 LEU A CA 1
ATOM 1594 C C . LEU A 1 215 ? 49.008 11.929 17.597 1.00 91.00 215 LEU A C 1
ATOM 1596 O O . LEU A 1 215 ? 48.648 12.763 18.424 1.00 91.00 215 LEU A O 1
ATOM 1600 N N . ARG A 1 216 ? 50.306 11.679 17.362 1.00 91.94 216 ARG A N 1
ATOM 1601 C CA . ARG A 1 216 ? 51.414 12.331 18.093 1.00 91.94 216 ARG A CA 1
ATOM 1602 C C . ARG A 1 216 ? 51.641 13.787 17.685 1.00 91.94 216 ARG A C 1
ATOM 1604 O O . ARG A 1 216 ? 52.100 14.582 18.498 1.00 91.94 216 ARG A O 1
ATOM 1611 N N . SER A 1 217 ? 51.307 14.152 16.448 1.00 92.06 217 SER A N 1
ATOM 1612 C CA . SER A 1 217 ? 51.401 15.533 15.950 1.00 92.06 217 SER A CA 1
ATOM 1613 C C . SER A 1 217 ? 50.295 16.455 16.481 1.00 92.06 217 SER A C 1
ATOM 1615 O O . SER A 1 217 ? 50.316 17.654 16.202 1.00 92.06 217 SER A O 1
ATOM 1617 N N . MET A 1 218 ? 49.334 15.919 17.245 1.00 92.00 218 MET A N 1
ATOM 1618 C CA . MET A 1 218 ? 48.154 16.650 17.688 1.00 92.00 218 MET A CA 1
ATOM 1619 C C . MET A 1 218 ? 48.494 17.780 18.671 1.00 92.00 218 MET A C 1
ATOM 1621 O O . MET A 1 218 ? 48.914 17.563 19.809 1.00 92.00 218 MET A O 1
ATOM 1625 N N . ARG A 1 219 ? 48.242 19.015 18.244 1.00 91.69 219 ARG A N 1
ATOM 1626 C CA . ARG A 1 219 ? 48.351 20.242 19.043 1.00 91.69 219 ARG A CA 1
ATOM 1627 C C . ARG A 1 219 ? 46.971 20.855 19.204 1.00 91.69 219 ARG A C 1
ATOM 1629 O O . ARG A 1 219 ? 46.147 20.727 18.306 1.00 91.69 219 ARG A O 1
ATOM 1636 N N . GLY A 1 220 ? 46.702 21.522 20.318 1.00 89.62 220 GLY A N 1
ATOM 1637 C CA . GLY A 1 220 ? 45.399 22.138 20.544 1.00 89.62 220 GLY A CA 1
ATOM 1638 C C . GLY A 1 220 ? 45.478 23.535 21.128 1.00 89.62 220 GLY A C 1
ATOM 1639 O O . GLY A 1 220 ? 46.453 23.893 21.778 1.00 89.62 220 GLY A O 1
ATOM 1640 N N . GLU A 1 221 ? 44.424 24.306 20.896 1.00 92.44 221 GLU A N 1
ATOM 1641 C CA . GLU A 1 221 ? 44.172 25.594 21.531 1.00 92.44 221 GLU A CA 1
ATOM 1642 C C . GLU A 1 221 ? 42.743 25.625 22.081 1.00 92.44 221 GLU A C 1
ATOM 1644 O O . GLU A 1 221 ? 41.802 25.091 21.482 1.00 92.44 221 GLU A O 1
ATOM 1649 N N . LEU A 1 222 ? 42.574 26.250 23.241 1.00 92.25 222 LEU A N 1
ATOM 1650 C CA . LEU A 1 222 ? 41.272 26.452 23.859 1.00 92.25 222 LEU A CA 1
ATOM 1651 C C . LEU A 1 222 ? 40.579 27.652 23.200 1.00 92.25 222 LEU A C 1
ATOM 1653 O O . LEU A 1 222 ? 41.112 28.756 23.229 1.00 92.25 222 LEU A O 1
ATOM 1657 N N . LEU A 1 223 ? 39.402 27.446 22.603 1.00 90.38 223 LEU A N 1
ATOM 1658 C CA . LEU A 1 223 ? 38.649 28.517 21.937 1.00 90.38 223 LEU A CA 1
ATOM 1659 C C . LEU A 1 223 ? 37.689 29.240 22.882 1.00 90.38 223 LEU A C 1
ATOM 1661 O O . LEU A 1 223 ? 37.532 30.452 22.786 1.00 90.38 223 LEU A O 1
ATOM 1665 N N . SER A 1 224 ? 37.001 28.497 23.748 1.00 90.75 224 SER A N 1
ATOM 1666 C CA . SER A 1 224 ? 36.050 29.051 24.720 1.00 90.75 224 SER A CA 1
ATOM 1667 C C . SER A 1 224 ? 35.823 28.079 25.874 1.00 90.75 224 SER A C 1
ATOM 1669 O O . SER A 1 224 ? 35.980 26.866 25.706 1.00 90.75 224 SER A O 1
ATOM 1671 N N . VAL A 1 225 ? 35.454 28.625 27.034 1.00 90.75 225 VAL A N 1
ATOM 1672 C CA . VAL A 1 225 ? 34.971 27.879 28.202 1.00 90.75 225 VAL A CA 1
ATOM 1673 C C . VAL A 1 225 ? 33.759 28.612 28.761 1.00 90.75 225 VAL A C 1
ATOM 1675 O O . VAL A 1 225 ? 33.860 29.774 29.145 1.00 90.75 225 VAL A O 1
ATOM 1678 N N . GLU A 1 226 ? 32.628 27.921 28.819 1.00 88.00 226 GLU A N 1
ATOM 1679 C CA . GLU A 1 226 ? 31.357 28.406 29.351 1.00 88.00 226 GLU A CA 1
ATOM 1680 C C . GLU A 1 226 ? 30.841 27.398 30.384 1.00 88.00 226 GLU A C 1
ATOM 1682 O O . GLU A 1 226 ? 30.258 26.364 30.046 1.00 88.00 226 GLU A O 1
ATOM 1687 N N . GLY A 1 227 ? 31.096 27.679 31.666 1.00 90.31 227 GLY A N 1
ATOM 1688 C CA . GLY A 1 227 ? 30.752 26.776 32.766 1.00 90.31 227 GLY A CA 1
ATOM 1689 C C . GLY A 1 227 ? 31.424 25.408 32.614 1.00 90.31 227 GLY A C 1
ATOM 1690 O O . GLY A 1 227 ? 32.649 25.316 32.544 1.00 90.31 227 GLY A O 1
ATOM 1691 N N . ASP A 1 228 ? 30.610 24.355 32.531 1.00 91.69 228 ASP A N 1
ATOM 1692 C CA . ASP A 1 228 ? 31.066 22.974 32.343 1.00 91.69 228 ASP A CA 1
ATOM 1693 C C . ASP A 1 228 ? 31.255 22.584 30.869 1.00 91.69 228 ASP A C 1
ATOM 1695 O O . ASP A 1 228 ? 31.429 21.405 30.573 1.00 91.69 228 ASP A O 1
ATOM 1699 N N . ASN A 1 229 ? 31.235 23.529 29.925 1.00 92.25 229 ASN A N 1
ATOM 1700 C CA . ASN A 1 229 ? 31.480 23.263 28.507 1.00 92.25 229 ASN A CA 1
ATOM 1701 C C . ASN A 1 229 ? 32.718 24.011 28.012 1.00 92.25 229 ASN A C 1
ATOM 1703 O O . ASN A 1 229 ? 32.925 25.178 28.330 1.00 92.25 229 ASN A O 1
ATOM 1707 N N . ALA A 1 230 ? 33.533 23.348 27.199 1.00 91.88 230 ALA A N 1
ATOM 1708 C CA . ALA A 1 230 ? 34.693 23.931 26.546 1.00 91.88 230 ALA A CA 1
ATOM 1709 C C . ALA A 1 230 ? 34.691 23.575 25.061 1.00 91.88 230 ALA A C 1
ATOM 1711 O O . ALA A 1 230 ? 34.290 22.481 24.672 1.00 91.88 230 ALA A O 1
ATOM 1712 N N . LEU A 1 231 ? 35.181 24.479 24.219 1.00 91.12 231 LEU A N 1
ATOM 1713 C CA . LEU A 1 231 ? 35.430 24.196 22.810 1.00 91.12 231 LEU A CA 1
ATOM 1714 C C . LEU A 1 231 ? 36.930 24.280 22.552 1.00 91.12 231 LEU A C 1
ATOM 1716 O O . LEU A 1 231 ? 37.541 25.326 22.763 1.00 91.12 231 LEU A O 1
ATOM 1720 N N . VAL A 1 232 ? 37.519 23.189 22.072 1.00 92.62 232 VAL A N 1
ATOM 1721 C CA . VAL A 1 232 ? 38.946 23.111 21.740 1.00 92.62 232 VAL A CA 1
ATOM 1722 C C . VAL A 1 232 ? 39.111 22.983 20.234 1.00 92.62 232 VAL A C 1
ATOM 1724 O O . VAL A 1 232 ? 38.378 22.243 19.577 1.00 92.62 232 VAL A O 1
ATOM 1727 N N . ARG A 1 233 ? 40.091 23.685 19.671 1.00 92.12 233 ARG A N 1
ATOM 1728 C CA . ARG A 1 233 ? 40.550 23.465 18.300 1.00 92.12 233 ARG A CA 1
ATOM 1729 C C . ARG A 1 233 ? 41.804 22.613 18.335 1.00 92.12 233 ARG A C 1
ATOM 1731 O O . ARG A 1 233 ? 42.765 22.975 18.997 1.00 92.12 233 ARG A O 1
ATOM 1738 N N . LEU A 1 234 ? 41.799 21.511 17.601 1.00 91.88 234 LEU A N 1
ATOM 1739 C CA . LEU A 1 234 ? 42.930 20.603 17.463 1.00 91.88 234 LEU A CA 1
ATOM 1740 C C . LEU A 1 234 ? 43.473 20.687 16.041 1.00 91.88 234 LEU A C 1
ATOM 1742 O O . LEU A 1 234 ? 42.705 20.754 15.079 1.00 91.88 234 LEU A O 1
ATOM 1746 N N . GLN A 1 235 ? 44.791 20.653 15.924 1.00 92.56 235 GLN A N 1
ATOM 1747 C CA . GLN A 1 235 ? 45.547 20.589 14.687 1.00 92.56 235 GLN A CA 1
ATOM 1748 C C . GLN A 1 235 ? 46.395 19.320 14.698 1.00 92.56 235 GLN A C 1
ATOM 1750 O O . GLN A 1 235 ? 47.064 19.047 15.688 1.00 92.56 235 GLN A O 1
ATOM 1755 N N . TYR A 1 236 ? 46.369 18.544 13.622 1.00 92.94 236 TYR A N 1
ATOM 1756 C CA . TYR A 1 236 ? 47.177 17.331 13.471 1.00 92.94 236 TYR A CA 1
ATOM 1757 C C . TYR A 1 236 ? 47.562 17.132 12.008 1.00 92.94 236 TYR A C 1
ATOM 1759 O O . TYR A 1 236 ? 46.894 17.657 11.121 1.00 92.94 236 TYR A O 1
ATOM 1767 N N . GLU A 1 237 ? 48.611 16.374 11.720 1.00 92.12 237 GLU A N 1
ATOM 1768 C CA . GLU A 1 237 ? 49.026 16.094 10.344 1.00 92.12 237 GLU A CA 1
ATOM 1769 C C . GLU A 1 237 ? 48.581 14.703 9.897 1.00 92.12 237 GLU A C 1
ATOM 1771 O O . GLU A 1 237 ? 48.890 13.705 10.535 1.00 92.12 237 GLU A O 1
ATOM 1776 N N . LEU A 1 238 ? 47.868 14.606 8.774 1.00 91.81 238 LEU A N 1
ATOM 1777 C CA . LEU A 1 238 ? 47.466 13.326 8.188 1.00 91.81 238 LEU A CA 1
ATOM 1778 C C . LEU A 1 238 ? 47.846 13.287 6.712 1.00 91.81 238 LEU A C 1
ATOM 1780 O O . LEU A 1 238 ? 47.490 14.189 5.955 1.00 91.81 238 LEU A O 1
ATOM 1784 N N . ALA A 1 239 ? 48.569 12.240 6.302 1.00 88.19 239 ALA A N 1
ATOM 1785 C CA . ALA A 1 239 ? 49.097 12.093 4.940 1.00 88.19 239 ALA A CA 1
ATOM 1786 C C . ALA A 1 239 ? 49.841 13.356 4.438 1.00 88.19 239 ALA A C 1
ATOM 1788 O O . ALA A 1 239 ? 49.669 13.780 3.296 1.00 88.19 239 ALA A O 1
ATOM 1789 N N . GLY A 1 240 ? 50.629 13.991 5.319 1.00 84.56 240 GLY A N 1
ATOM 1790 C CA . GLY A 1 240 ? 51.408 15.198 5.013 1.00 84.56 240 GLY A CA 1
ATOM 1791 C C . GLY A 1 240 ? 50.593 16.491 4.893 1.00 84.56 240 GLY A C 1
ATOM 1792 O O . GLY A 1 240 ? 51.093 17.478 4.357 1.00 84.56 240 GLY A O 1
ATOM 1793 N N . ARG A 1 241 ? 49.330 16.506 5.343 1.00 89.19 241 ARG A N 1
ATOM 1794 C CA . ARG A 1 241 ? 48.474 17.702 5.353 1.00 89.19 241 ARG A CA 1
ATOM 1795 C C . ARG A 1 241 ? 48.044 18.055 6.769 1.00 89.19 241 ARG A C 1
ATOM 1797 O O . ARG A 1 241 ? 47.538 17.196 7.486 1.00 89.19 241 ARG A O 1
ATOM 1804 N N . ALA A 1 242 ? 48.176 19.329 7.130 1.00 90.12 242 ALA A N 1
ATOM 1805 C CA . ALA A 1 242 ? 47.655 19.859 8.384 1.00 90.12 242 ALA A CA 1
ATOM 1806 C C . ALA A 1 242 ? 46.118 19.869 8.367 1.00 90.12 242 ALA A C 1
ATOM 1808 O O . ALA A 1 242 ? 45.489 20.456 7.485 1.00 90.12 242 ALA A O 1
ATOM 1809 N N . MET A 1 243 ? 45.522 19.210 9.350 1.00 91.12 243 MET A N 1
ATOM 1810 C CA . MET A 1 243 ? 44.093 19.019 9.555 1.00 91.12 243 MET A CA 1
ATOM 1811 C C . MET A 1 243 ? 43.660 19.783 10.798 1.00 91.12 243 MET A C 1
ATOM 1813 O O . MET A 1 243 ? 44.311 19.677 11.831 1.00 91.12 243 MET A O 1
ATOM 1817 N N . THR A 1 244 ? 42.529 20.486 10.725 1.00 89.69 244 THR A N 1
ATOM 1818 C CA . THR A 1 244 ? 41.995 21.241 11.868 1.00 89.69 244 THR A CA 1
ATOM 1819 C C . THR A 1 244 ? 40.594 20.762 12.215 1.00 89.69 244 THR A C 1
ATOM 1821 O O . THR A 1 244 ? 39.737 20.707 11.335 1.00 89.69 244 THR A O 1
ATOM 1824 N N . VAL A 1 245 ? 40.337 20.443 13.484 1.00 89.31 245 VAL A N 1
ATOM 1825 C CA . VAL A 1 245 ? 39.020 20.031 13.995 1.00 89.31 245 VAL A CA 1
ATOM 1826 C C . VAL A 1 245 ? 38.650 20.830 15.239 1.00 89.31 245 VAL A C 1
ATOM 1828 O O . VAL A 1 245 ? 39.510 21.157 16.047 1.00 89.31 245 VAL A O 1
ATOM 1831 N N . GLN A 1 246 ? 37.369 21.160 15.397 1.00 89.19 246 GLN A N 1
ATOM 1832 C CA . GLN A 1 246 ? 36.844 21.738 16.635 1.00 89.19 246 GLN A CA 1
ATOM 1833 C C . GLN A 1 246 ? 36.050 20.679 17.389 1.00 89.19 246 GLN A C 1
ATOM 1835 O O . GLN A 1 246 ? 35.161 20.040 16.819 1.00 89.19 246 GLN A O 1
ATOM 1840 N N . VAL A 1 247 ? 36.387 20.492 18.659 1.00 87.94 247 VAL A N 1
ATOM 1841 C CA . VAL A 1 247 ? 35.877 19.415 19.498 1.00 87.94 247 VAL A CA 1
ATOM 1842 C C . VAL A 1 247 ? 35.271 20.018 20.764 1.00 87.94 247 VAL A C 1
ATOM 1844 O O . VAL A 1 247 ? 35.990 20.676 21.519 1.00 87.94 247 VAL A O 1
ATOM 1847 N N . PRO A 1 248 ? 33.960 19.836 20.996 1.00 90.31 248 PRO A N 1
ATOM 1848 C CA . PRO A 1 248 ? 33.341 20.219 22.254 1.00 90.31 248 PRO A CA 1
ATOM 1849 C C . PRO A 1 248 ? 33.694 19.202 23.348 1.00 90.31 248 PRO A C 1
ATOM 1851 O O . PRO A 1 248 ? 33.636 17.984 23.132 1.00 90.31 248 PRO A O 1
ATOM 1854 N N . LEU A 1 249 ? 34.051 19.721 24.517 1.00 92.56 249 LEU A N 1
ATOM 1855 C CA . LEU A 1 249 ? 34.282 18.975 25.742 1.00 92.56 249 LEU A CA 1
ATOM 1856 C C . LEU A 1 249 ? 33.305 19.422 26.823 1.00 92.56 249 LEU A C 1
ATOM 1858 O O . LEU A 1 249 ? 32.945 20.595 26.903 1.00 92.56 249 LEU A O 1
ATOM 1862 N N . SER A 1 250 ? 32.931 18.489 27.690 1.00 93.75 250 SER A N 1
ATOM 1863 C CA . SER A 1 250 ? 32.142 18.780 28.881 1.00 93.75 250 SER A CA 1
ATOM 1864 C C . SER A 1 250 ? 32.862 18.281 30.127 1.00 93.75 250 SER A C 1
ATOM 1866 O O . SER A 1 250 ? 33.496 17.221 30.116 1.00 93.75 250 SER A O 1
ATOM 1868 N N . ARG A 1 251 ? 32.781 19.068 31.198 1.00 92.62 251 ARG A N 1
ATOM 1869 C CA . ARG A 1 251 ? 33.397 18.776 32.485 1.00 92.62 251 ARG A CA 1
ATOM 1870 C C . ARG A 1 251 ? 32.481 17.867 33.304 1.00 92.62 251 ARG A C 1
ATOM 1872 O O . ARG A 1 251 ? 31.302 18.155 33.489 1.00 92.62 251 ARG A O 1
ATOM 1879 N N . ARG A 1 252 ? 33.023 16.759 33.809 1.00 90.12 252 ARG A N 1
ATOM 1880 C CA . ARG A 1 252 ? 32.362 15.832 34.743 1.00 90.12 252 ARG A CA 1
ATOM 1881 C C . ARG A 1 252 ? 33.380 15.411 35.793 1.00 90.12 252 ARG A C 1
ATOM 1883 O O . ARG A 1 252 ? 34.530 15.175 35.455 1.00 90.12 252 ARG A O 1
ATOM 1890 N N . GLU A 1 253 ? 32.981 15.359 37.061 1.00 87.56 253 GLU A N 1
ATOM 1891 C CA . GLU A 1 253 ? 33.866 14.927 38.162 1.00 87.56 253 GLU A CA 1
ATOM 1892 C C . GLU A 1 253 ? 35.221 15.677 38.209 1.00 87.56 253 GLU A C 1
ATOM 1894 O O . GLU A 1 253 ? 36.234 15.122 38.608 1.00 87.56 253 GLU A O 1
ATOM 1899 N N . GLY A 1 254 ? 35.254 16.952 37.790 1.00 84.88 254 GLY A N 1
ATOM 1900 C CA . GLY A 1 254 ? 36.472 17.779 37.780 1.00 84.88 254 GLY A CA 1
ATOM 1901 C C . GLY A 1 254 ? 37.379 17.628 36.549 1.00 84.88 254 GLY A C 1
ATOM 1902 O O . GLY A 1 254 ? 38.345 18.378 36.426 1.00 84.88 254 GLY A O 1
ATOM 1903 N N . HIS A 1 255 ? 37.043 16.743 35.608 1.00 91.75 255 HIS A N 1
ATOM 1904 C CA . HIS A 1 255 ? 37.853 16.425 34.428 1.00 91.75 255 HIS A CA 1
ATOM 1905 C C . HIS A 1 255 ? 37.081 16.653 33.120 1.00 91.75 255 HIS A C 1
ATOM 1907 O O . HIS A 1 255 ? 35.849 16.712 33.120 1.00 91.75 255 HIS A O 1
ATOM 1913 N N . TRP A 1 256 ? 37.790 16.821 31.999 1.00 92.25 256 TRP A N 1
ATOM 1914 C CA . TRP A 1 256 ? 37.176 17.102 30.695 1.00 92.25 256 TRP A CA 1
ATOM 1915 C C . TRP A 1 256 ? 37.079 15.858 29.824 1.00 92.25 256 TRP A C 1
ATOM 1917 O O . TRP A 1 256 ? 38.068 15.163 29.608 1.00 92.25 256 TRP A O 1
ATOM 1927 N N . TYR A 1 257 ? 35.901 15.643 29.245 1.00 93.19 257 TYR A N 1
ATOM 1928 C CA . TYR A 1 257 ? 35.623 14.527 28.346 1.00 93.19 257 TYR A CA 1
ATOM 1929 C C . TYR A 1 257 ? 34.968 15.030 27.067 1.00 93.19 257 TYR A C 1
ATOM 1931 O O . TYR A 1 257 ? 34.353 16.096 27.044 1.00 93.19 257 TYR A O 1
ATOM 1939 N N . LEU A 1 258 ? 35.061 14.250 25.992 1.00 91.06 258 LEU A N 1
ATOM 1940 C CA . LEU A 1 258 ? 34.376 14.565 24.741 1.00 91.06 258 LEU A CA 1
ATOM 1941 C C . LEU A 1 258 ? 32.860 14.591 24.976 1.00 91.06 258 LEU A C 1
ATOM 1943 O O . LEU A 1 258 ? 32.276 13.569 25.339 1.00 91.06 258 LEU A O 1
ATOM 1947 N N . THR A 1 259 ? 32.208 15.730 24.716 1.00 89.75 259 THR A N 1
ATOM 1948 C CA . THR A 1 259 ? 30.764 15.909 24.976 1.00 89.75 259 THR A CA 1
ATOM 1949 C C . THR A 1 259 ? 29.927 14.836 24.282 1.00 89.75 259 THR A C 1
ATOM 1951 O O . THR A 1 259 ? 28.961 14.323 24.842 1.00 89.75 259 THR A O 1
ATOM 1954 N N . ARG A 1 260 ? 30.322 14.461 23.060 1.00 83.81 260 ARG A N 1
ATOM 1955 C CA . ARG A 1 260 ? 29.645 13.415 22.293 1.00 83.81 260 ARG A CA 1
ATOM 1956 C C . ARG A 1 260 ? 29.797 12.036 22.934 1.00 83.81 260 ARG A C 1
ATOM 1958 O O . ARG A 1 260 ? 28.803 11.334 23.059 1.00 83.81 260 ARG A O 1
ATOM 1965 N N . THR A 1 261 ? 31.004 11.678 23.373 1.00 87.56 261 THR A N 1
ATOM 1966 C CA . THR A 1 261 ? 31.254 10.388 24.029 1.00 87.56 261 THR A CA 1
ATOM 1967 C C . THR A 1 261 ? 30.419 10.255 25.295 1.00 87.56 261 THR A C 1
ATOM 1969 O O . THR A 1 261 ? 29.765 9.233 25.455 1.00 87.56 261 THR A O 1
ATOM 1972 N N . LEU A 1 262 ? 30.354 11.305 26.126 1.00 90.44 262 LEU A N 1
ATOM 1973 C CA . LEU A 1 262 ? 29.500 11.320 27.319 1.00 90.44 262 LEU A CA 1
ATOM 1974 C C . LEU A 1 262 ? 28.020 11.119 26.978 1.00 90.44 262 LEU A C 1
ATOM 1976 O O . LEU A 1 262 ? 27.344 10.319 27.616 1.00 90.44 262 LEU A O 1
ATOM 1980 N N . ALA A 1 263 ? 27.513 11.824 25.963 1.00 84.75 263 ALA A N 1
ATOM 1981 C CA . ALA A 1 263 ? 26.119 11.698 25.545 1.00 84.75 263 ALA A CA 1
ATOM 1982 C C . ALA A 1 263 ? 25.789 10.276 25.052 1.00 84.75 263 ALA A C 1
ATOM 1984 O O . ALA A 1 263 ? 24.736 9.730 25.396 1.00 84.75 263 ALA A O 1
ATOM 1985 N N . ASP A 1 264 ? 26.700 9.671 24.284 1.00 82.31 264 ASP A N 1
ATOM 1986 C CA . ASP A 1 264 ? 26.551 8.316 23.754 1.00 82.31 264 ASP A CA 1
ATOM 1987 C C . ASP A 1 264 ? 26.592 7.272 24.889 1.00 82.31 264 ASP A C 1
ATOM 1989 O O . ASP A 1 264 ? 25.736 6.384 24.954 1.00 82.31 264 ASP A O 1
ATOM 1993 N N . THR A 1 265 ? 27.518 7.399 25.846 1.00 90.81 265 THR A N 1
ATOM 1994 C CA . THR A 1 265 ? 27.620 6.474 26.987 1.00 90.81 265 THR A CA 1
ATOM 1995 C C . THR A 1 265 ? 26.513 6.668 28.021 1.00 90.81 265 THR A C 1
ATOM 1997 O O . THR A 1 265 ? 26.044 5.684 28.593 1.00 90.81 265 THR A O 1
ATOM 2000 N N . ASP A 1 266 ? 26.019 7.893 28.227 1.00 90.81 266 ASP A N 1
ATOM 2001 C CA . ASP A 1 266 ? 24.843 8.174 29.065 1.00 90.81 266 ASP A CA 1
ATOM 2002 C C . ASP A 1 266 ? 23.577 7.541 28.471 1.00 90.81 266 ASP A C 1
ATOM 2004 O O . ASP A 1 266 ? 22.715 7.031 29.193 1.00 90.81 266 ASP A O 1
ATOM 2008 N N . ALA A 1 267 ? 23.436 7.559 27.143 1.00 82.81 267 ALA A N 1
ATOM 2009 C CA . ALA A 1 267 ? 22.335 6.889 26.463 1.00 82.81 267 ALA A CA 1
ATOM 2010 C C . ALA A 1 267 ? 22.417 5.361 26.613 1.00 82.81 267 ALA A C 1
ATOM 2012 O O . ALA A 1 267 ? 21.403 4.737 26.932 1.00 82.81 267 ALA A O 1
ATOM 2013 N N . LEU A 1 268 ? 23.607 4.774 26.442 1.00 85.00 268 LEU A N 1
ATOM 2014 C CA . LEU A 1 268 ? 23.834 3.335 26.620 1.00 85.00 268 LEU A CA 1
ATOM 2015 C C . LEU A 1 268 ? 23.534 2.879 28.051 1.00 85.00 268 LEU A C 1
ATOM 2017 O O . LEU A 1 268 ? 22.801 1.912 28.251 1.00 85.00 268 LEU A O 1
ATOM 2021 N N . LEU A 1 269 ? 24.040 3.597 29.055 1.00 90.00 269 LEU A N 1
ATOM 2022 C CA . LEU A 1 269 ? 23.800 3.240 30.451 1.00 90.00 269 LEU A CA 1
ATOM 2023 C C . LEU A 1 269 ? 22.329 3.377 30.845 1.00 90.00 269 LEU A C 1
ATOM 2025 O O . LEU A 1 269 ? 21.820 2.488 31.515 1.00 90.00 269 LEU A O 1
ATOM 2029 N N . ARG A 1 270 ? 21.607 4.402 30.365 1.00 88.94 270 ARG A N 1
ATOM 2030 C CA . ARG A 1 270 ? 20.153 4.507 30.596 1.00 88.94 270 ARG A CA 1
ATOM 2031 C C . ARG A 1 270 ? 19.381 3.317 30.027 1.00 88.94 270 ARG A C 1
ATOM 2033 O O . ARG A 1 270 ? 18.419 2.868 30.643 1.00 88.94 270 ARG A O 1
ATOM 2040 N N . GLN A 1 271 ? 19.786 2.809 28.863 1.00 81.56 271 GLN A N 1
ATOM 2041 C CA . GLN A 1 271 ? 19.177 1.613 28.275 1.00 81.56 271 GLN A CA 1
ATOM 2042 C C . GLN A 1 271 ? 19.491 0.359 29.098 1.00 81.56 271 GLN A C 1
ATOM 2044 O O . GLN A 1 271 ? 18.586 -0.434 29.353 1.00 81.56 271 GLN A O 1
ATOM 2049 N N . ALA A 1 272 ? 20.738 0.206 29.554 1.00 82.75 272 ALA A N 1
ATOM 2050 C CA . ALA A 1 272 ? 21.146 -0.905 30.411 1.00 82.75 272 ALA A CA 1
ATOM 2051 C C . ALA A 1 272 ? 20.430 -0.881 31.775 1.00 82.75 272 ALA A C 1
ATOM 2053 O O . ALA A 1 272 ? 19.932 -1.909 32.230 1.00 82.75 272 ALA A O 1
ATOM 2054 N N . ASP A 1 273 ? 20.303 0.291 32.402 1.00 83.44 273 ASP A N 1
ATOM 2055 C CA . ASP A 1 273 ? 19.572 0.455 33.663 1.00 83.44 273 ASP A CA 1
ATOM 2056 C C . ASP A 1 273 ? 18.082 0.126 33.491 1.00 83.44 273 ASP A C 1
ATOM 2058 O O . ASP A 1 273 ? 17.501 -0.568 34.323 1.00 83.44 273 ASP A O 1
ATOM 2062 N N . ALA A 1 274 ? 17.460 0.583 32.396 1.00 77.62 274 ALA A N 1
ATOM 2063 C CA . ALA A 1 274 ? 16.062 0.283 32.091 1.00 77.62 274 ALA A CA 1
ATOM 2064 C C . ALA A 1 274 ? 15.833 -1.220 31.852 1.00 77.62 274 ALA A C 1
ATOM 2066 O O . ALA A 1 274 ? 14.820 -1.763 32.292 1.00 77.62 274 ALA A O 1
ATOM 2067 N N . ALA A 1 275 ? 16.782 -1.901 31.201 1.00 74.12 275 ALA A N 1
ATOM 2068 C CA . ALA A 1 275 ? 16.740 -3.348 31.007 1.00 74.12 275 ALA A CA 1
ATOM 2069 C C . ALA A 1 275 ? 16.846 -4.110 32.340 1.00 74.12 275 ALA A C 1
ATOM 2071 O O . ALA A 1 275 ? 16.077 -5.042 32.569 1.00 74.12 275 ALA A O 1
ATOM 2072 N N . ARG A 1 276 ? 17.720 -3.670 33.256 1.00 75.44 276 ARG A N 1
ATOM 2073 C CA . ARG A 1 276 ? 17.821 -4.243 34.611 1.00 75.44 276 ARG A CA 1
ATOM 2074 C C . ARG A 1 276 ? 16.573 -3.991 35.453 1.00 75.44 276 ARG A C 1
ATOM 2076 O O . ARG A 1 276 ? 16.104 -4.898 36.132 1.00 75.44 276 ARG A O 1
ATOM 2083 N N . ALA A 1 277 ? 16.010 -2.784 35.394 1.00 73.00 277 ALA A N 1
ATOM 2084 C CA . ALA A 1 277 ? 14.786 -2.439 36.117 1.00 73.00 277 ALA A CA 1
ATOM 2085 C C . ALA A 1 277 ? 13.581 -3.278 35.654 1.00 73.00 277 ALA A C 1
ATOM 2087 O O . ALA A 1 277 ? 12.720 -3.616 36.462 1.00 73.00 277 ALA A O 1
ATOM 2088 N N . ALA A 1 278 ? 13.546 -3.661 34.374 1.00 66.12 278 ALA A N 1
ATOM 2089 C CA . ALA A 1 278 ? 12.524 -4.543 33.819 1.00 66.12 278 ALA A CA 1
ATOM 2090 C C . ALA A 1 278 ? 12.693 -6.024 34.218 1.00 66.12 278 ALA A C 1
ATOM 2092 O O . ALA A 1 278 ? 11.741 -6.789 34.079 1.00 66.12 278 ALA A O 1
ATOM 2093 N N . ALA A 1 279 ? 13.869 -6.437 34.705 1.00 59.94 279 ALA A N 1
ATOM 2094 C CA . ALA A 1 279 ? 14.172 -7.840 34.996 1.00 59.94 279 ALA A CA 1
ATOM 2095 C C . ALA A 1 279 ? 13.703 -8.326 36.385 1.00 59.94 279 ALA A C 1
ATOM 2097 O O . ALA A 1 279 ? 13.501 -9.526 36.539 1.00 59.94 279 ALA A O 1
ATOM 2098 N N . GLY A 1 280 ? 13.466 -7.434 37.361 1.00 45.31 280 GLY A N 1
ATOM 2099 C CA . GLY A 1 280 ? 12.964 -7.764 38.711 1.00 45.31 280 GLY A CA 1
ATOM 2100 C C . GLY A 1 280 ? 13.833 -8.750 39.533 1.00 45.31 280 GLY A C 1
ATOM 2101 O O . GLY A 1 280 ? 14.715 -9.415 38.995 1.00 45.31 280 GLY A O 1
ATOM 2102 N N . PRO A 1 281 ? 13.634 -8.883 40.861 1.00 42.69 281 PRO A N 1
ATOM 2103 C CA . PRO A 1 281 ? 14.303 -9.922 41.644 1.00 42.69 281 PRO A CA 1
ATOM 2104 C C . PRO A 1 281 ? 13.605 -11.264 41.383 1.00 42.69 281 PRO A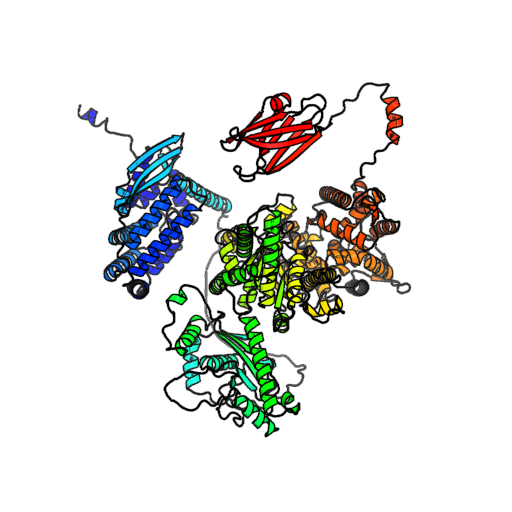 C 1
ATOM 2106 O O . PRO A 1 281 ? 12.427 -11.426 41.704 1.00 42.69 281 PRO A O 1
ATOM 2109 N N . GLY A 1 282 ? 14.315 -12.217 40.777 1.00 39.44 282 GLY A N 1
ATOM 2110 C CA . GLY A 1 282 ? 13.789 -13.555 40.495 1.00 39.44 282 GLY A CA 1
ATOM 2111 C C . GLY A 1 282 ? 13.427 -14.336 41.773 1.00 39.44 282 GLY A C 1
ATOM 2112 O O . GLY A 1 282 ? 14.073 -14.142 42.807 1.00 39.44 282 GLY A O 1
ATOM 2113 N N . PRO A 1 283 ? 12.420 -15.231 41.736 1.00 37.81 283 PRO A N 1
ATOM 2114 C CA . PRO A 1 283 ? 12.100 -16.086 42.869 1.00 37.81 283 PRO A CA 1
ATOM 2115 C C . PRO A 1 283 ? 13.212 -17.111 43.119 1.00 37.81 283 PRO A C 1
ATOM 2117 O O . PRO A 1 283 ? 13.772 -17.702 42.197 1.00 37.81 283 PRO A O 1
ATOM 2120 N N . ASN A 1 284 ? 13.472 -17.318 44.406 1.00 34.56 284 ASN A N 1
ATOM 2121 C CA . ASN A 1 284 ? 14.345 -18.323 45.000 1.00 34.56 284 ASN A CA 1
ATOM 2122 C C . ASN A 1 284 ? 14.140 -19.725 44.373 1.00 34.56 284 ASN A C 1
ATOM 2124 O O . ASN A 1 284 ? 12.990 -20.169 44.284 1.00 34.56 284 ASN A O 1
ATOM 2128 N N . PRO A 1 285 ? 15.200 -20.461 43.991 1.00 34.22 285 PRO A N 1
ATOM 2129 C CA . PRO A 1 285 ? 15.059 -21.817 43.480 1.00 34.22 285 PRO A CA 1
ATOM 2130 C C . PRO A 1 285 ? 14.913 -22.794 44.654 1.00 34.22 285 PRO A C 1
ATOM 2132 O O . PRO A 1 285 ? 15.839 -22.972 45.444 1.00 34.22 285 PRO A O 1
ATOM 2135 N N . LEU A 1 286 ? 13.751 -23.439 44.771 1.00 28.98 286 LEU A N 1
ATOM 2136 C CA . LEU A 1 286 ? 13.618 -24.674 45.548 1.00 28.98 286 LEU A CA 1
ATOM 2137 C C . LEU A 1 286 ? 13.769 -25.895 44.624 1.00 28.98 286 LEU A C 1
ATOM 2139 O O . LEU A 1 286 ? 13.449 -25.810 43.437 1.00 28.98 286 LEU A O 1
ATOM 2143 N N . PRO A 1 287 ? 14.303 -27.009 45.152 1.00 35.69 287 PRO A N 1
ATOM 2144 C CA . PRO A 1 287 ? 14.977 -28.035 44.373 1.00 35.69 287 PRO A CA 1
ATOM 2145 C C . PRO A 1 287 ? 14.006 -29.133 43.940 1.00 35.69 287 PRO A C 1
ATOM 2147 O O . PRO A 1 287 ? 13.176 -29.575 44.730 1.00 35.69 287 PRO A O 1
ATOM 2150 N N . PHE A 1 288 ? 14.177 -29.651 42.725 1.00 28.03 288 PHE A N 1
ATOM 2151 C CA . PHE A 1 288 ? 13.702 -30.992 42.393 1.00 28.03 288 PHE A CA 1
ATOM 2152 C C . PHE A 1 288 ? 14.817 -31.804 41.726 1.00 28.03 288 PHE A C 1
ATOM 2154 O O . PHE A 1 288 ? 15.662 -31.221 41.044 1.00 28.03 288 PHE A O 1
ATOM 2161 N N . PRO A 1 289 ? 14.871 -33.124 41.979 1.00 37.59 289 PRO A N 1
ATOM 2162 C CA . PRO A 1 289 ? 16.053 -33.936 41.746 1.00 37.59 289 PRO A CA 1
ATOM 2163 C C . PRO A 1 289 ? 15.994 -34.728 40.435 1.00 37.59 289 PRO A C 1
ATOM 2165 O O . PRO A 1 289 ? 14.924 -35.152 40.011 1.00 37.59 289 PRO A O 1
ATOM 2168 N N . GLY A 1 290 ? 17.185 -35.026 39.911 1.00 27.98 290 GLY A N 1
ATOM 2169 C CA . GLY A 1 290 ? 17.536 -36.362 39.417 1.00 27.98 290 GLY A CA 1
ATOM 2170 C C . GLY A 1 290 ? 17.233 -36.687 37.957 1.00 27.98 290 GLY A C 1
ATOM 2171 O O . GLY A 1 290 ? 16.091 -36.921 37.583 1.00 27.98 290 GLY A O 1
ATOM 2172 N N . GLU A 1 291 ? 18.307 -36.776 37.175 1.00 34.19 291 GLU A N 1
ATOM 2173 C CA . GLU A 1 291 ? 18.422 -37.432 35.868 1.00 34.19 291 GLU A CA 1
ATOM 2174 C C . GLU A 1 291 ? 17.948 -38.899 35.893 1.00 34.19 291 GLU A C 1
ATOM 2176 O O . GLU A 1 291 ? 18.082 -39.559 36.918 1.00 34.19 291 GLU A O 1
ATOM 2181 N N . GLU A 1 292 ? 17.490 -39.439 34.751 1.00 28.66 292 GLU A N 1
ATOM 2182 C CA . GLU A 1 292 ? 18.214 -40.515 34.042 1.00 28.66 292 GLU A CA 1
ATOM 2183 C C . GLU A 1 292 ? 17.482 -41.071 32.802 1.00 28.66 292 GLU A C 1
ATOM 2185 O O . GLU A 1 292 ? 16.267 -41.254 32.776 1.00 28.66 292 GLU A O 1
ATOM 2190 N N . SER A 1 293 ? 18.320 -41.481 31.840 1.00 27.27 293 SER A N 1
ATOM 2191 C CA . SER A 1 293 ? 18.173 -42.596 30.884 1.00 27.27 293 SER A CA 1
ATOM 2192 C C . SER A 1 293 ? 17.483 -42.392 29.515 1.00 27.27 293 SER A C 1
ATOM 2194 O O . SER A 1 293 ? 16.268 -42.320 29.367 1.00 27.27 293 SER A O 1
ATOM 2196 N N . GLN A 1 294 ? 18.323 -42.422 28.467 1.00 32.72 294 GLN A N 1
ATOM 2197 C CA . GLN A 1 294 ? 18.012 -43.024 27.155 1.00 32.72 294 GLN A CA 1
ATOM 2198 C C . GLN A 1 294 ? 17.974 -44.566 27.292 1.00 32.72 294 GLN A C 1
ATOM 2200 O O . GLN A 1 294 ? 18.605 -45.080 28.221 1.00 32.72 294 GLN A O 1
ATOM 2205 N N . PRO A 1 295 ? 17.326 -45.333 26.382 1.00 33.66 295 PRO A N 1
ATOM 2206 C CA . PRO A 1 295 ? 18.038 -45.851 25.193 1.00 33.66 295 PRO A CA 1
ATOM 2207 C C . PRO A 1 295 ? 17.163 -46.079 23.925 1.00 33.66 295 PRO A C 1
ATOM 2209 O O . PRO A 1 295 ? 15.970 -45.800 23.895 1.00 33.66 295 PRO A O 1
ATOM 2212 N N . THR A 1 296 ? 17.815 -46.549 22.853 1.00 26.27 296 THR A N 1
ATOM 2213 C CA . THR A 1 296 ? 17.362 -46.781 21.458 1.00 26.27 296 THR A CA 1
ATOM 2214 C C . THR A 1 296 ? 16.747 -48.207 21.223 1.00 26.27 296 THR A C 1
ATOM 2216 O O . THR A 1 296 ? 16.270 -48.787 22.192 1.00 26.27 296 THR A O 1
ATOM 2219 N N . PRO A 1 297 ? 16.647 -48.792 19.993 1.00 59.41 297 PRO A N 1
ATOM 2220 C CA . PRO A 1 297 ? 15.396 -49.078 19.249 1.00 59.41 297 PRO A CA 1
ATOM 2221 C C . PRO A 1 297 ? 15.105 -50.586 18.948 1.00 59.41 297 PRO A C 1
ATOM 2223 O O . PRO A 1 297 ? 16.023 -51.391 19.034 1.00 59.41 297 PRO A O 1
ATOM 2226 N N . ALA A 1 298 ? 13.880 -50.965 18.514 1.00 26.25 298 ALA A N 1
ATOM 2227 C CA . ALA A 1 298 ? 13.576 -52.026 17.506 1.00 26.25 298 ALA A CA 1
ATOM 2228 C C . ALA A 1 298 ? 12.080 -52.456 17.433 1.00 26.25 298 ALA A C 1
ATOM 2230 O O . ALA A 1 298 ? 11.466 -52.773 18.443 1.00 26.25 298 ALA A O 1
ATOM 2231 N N . ASP A 1 299 ? 11.574 -52.481 16.193 1.00 30.03 299 ASP A N 1
ATOM 2232 C CA . ASP A 1 299 ? 10.675 -53.418 15.480 1.00 30.03 299 ASP A CA 1
ATOM 2233 C C . ASP A 1 299 ? 9.376 -54.080 16.020 1.00 30.03 299 ASP A C 1
ATOM 2235 O O . ASP A 1 299 ? 9.287 -54.658 17.097 1.00 30.03 299 ASP A O 1
ATOM 2239 N N . THR A 1 300 ? 8.464 -54.199 15.034 1.00 28.91 300 THR A N 1
ATOM 2240 C CA . THR A 1 300 ? 7.388 -55.188 14.764 1.00 28.91 300 THR A CA 1
ATOM 2241 C C . THR A 1 300 ? 5.964 -55.036 15.338 1.00 28.91 300 THR A C 1
ATOM 2243 O O . THR A 1 300 ? 5.722 -54.992 16.537 1.00 28.91 300 THR A O 1
ATOM 2246 N N . ALA A 1 301 ? 5.004 -55.017 14.396 1.00 30.88 301 ALA A N 1
ATOM 2247 C CA . ALA A 1 301 ? 3.538 -55.063 14.541 1.00 30.88 301 ALA A CA 1
ATOM 2248 C C . ALA A 1 301 ? 3.012 -56.486 14.896 1.00 30.88 301 ALA A C 1
ATOM 2250 O O . ALA A 1 301 ? 3.825 -57.415 14.880 1.00 30.88 301 ALA A O 1
ATOM 2251 N N . PRO A 1 302 ? 1.694 -56.719 15.162 1.00 38.72 302 PRO A N 1
ATOM 2252 C CA . PRO A 1 302 ? 0.693 -56.808 14.073 1.00 38.72 302 PRO A CA 1
ATOM 2253 C C . PRO A 1 302 ? -0.781 -56.377 14.363 1.00 38.72 302 PRO A C 1
ATOM 2255 O O . PRO A 1 302 ? -1.289 -56.449 15.473 1.00 38.72 302 PRO A O 1
ATOM 2258 N N . ALA A 1 303 ? -1.430 -55.969 13.260 1.00 26.48 303 ALA A N 1
ATOM 2259 C CA . ALA A 1 303 ? -2.827 -56.047 12.771 1.00 26.48 303 ALA A CA 1
ATOM 2260 C C . ALA A 1 303 ? -4.058 -56.376 13.659 1.00 26.48 303 ALA A C 1
ATOM 2262 O O . ALA A 1 303 ? -4.100 -57.413 14.317 1.00 26.48 303 ALA A O 1
ATOM 2263 N N . SER A 1 304 ? -5.163 -55.629 13.436 1.00 27.75 304 SER A N 1
ATOM 2264 C CA . SER A 1 304 ? -6.448 -56.034 12.770 1.00 27.75 304 SER A CA 1
ATOM 2265 C C . SER A 1 304 ? -7.564 -54.979 13.030 1.00 27.75 304 SER A C 1
ATOM 2267 O O . SER A 1 304 ? -7.401 -54.182 13.949 1.00 27.75 304 SER A O 1
ATOM 2269 N N . PRO A 1 305 ? -8.761 -55.021 12.401 1.00 38.38 305 PRO A N 1
ATOM 2270 C CA . PRO A 1 305 ? -9.098 -54.987 10.970 1.00 38.38 305 PRO A CA 1
ATOM 2271 C C . PRO A 1 305 ? -10.087 -53.833 10.627 1.00 38.38 305 PRO A C 1
ATOM 2273 O O . PRO A 1 305 ? -10.776 -53.308 11.500 1.00 38.38 305 PRO A O 1
ATOM 2276 N N . SER A 1 306 ? -10.237 -53.479 9.347 1.00 30.61 306 SER A N 1
ATOM 2277 C CA . SER A 1 306 ? -11.362 -52.659 8.865 1.00 30.61 306 SER A CA 1
ATOM 2278 C C . SER A 1 306 ? -11.969 -53.241 7.587 1.00 30.61 306 SER A C 1
ATOM 2280 O O . SER A 1 306 ? -11.263 -53.618 6.653 1.00 30.61 306 SER A O 1
ATOM 2282 N N . THR A 1 307 ? -13.297 -53.344 7.594 1.00 33.06 307 THR A N 1
ATOM 2283 C CA . THR A 1 307 ? -14.173 -53.820 6.518 1.00 33.06 307 THR A CA 1
ATOM 2284 C C . THR A 1 307 ? -14.762 -52.656 5.718 1.00 33.06 307 THR A C 1
ATOM 2286 O O . THR A 1 307 ? -15.326 -51.733 6.298 1.00 33.06 307 THR A O 1
ATOM 2289 N N . ASP A 1 308 ? -14.609 -52.764 4.398 1.00 30.20 308 ASP A N 1
ATOM 2290 C CA . ASP A 1 308 ? -15.425 -52.314 3.258 1.00 30.20 308 ASP A CA 1
ATOM 2291 C C . ASP A 1 308 ? -16.537 -51.260 3.415 1.00 30.20 308 ASP A C 1
ATOM 2293 O O . ASP A 1 308 ? -17.528 -51.479 4.106 1.00 30.20 308 ASP A O 1
ATOM 2297 N N . ALA A 1 309 ? -16.465 -50.221 2.563 1.00 30.19 309 ALA A N 1
ATOM 2298 C CA . ALA A 1 309 ? -17.499 -49.925 1.554 1.00 30.19 309 ALA A CA 1
ATOM 2299 C C . ALA A 1 309 ? -17.057 -48.825 0.552 1.00 30.19 309 ALA A C 1
ATOM 2301 O O . ALA A 1 309 ? -16.810 -47.685 0.934 1.00 30.19 309 ALA A O 1
ATOM 2302 N N . GLY A 1 310 ? -17.063 -49.156 -0.749 1.00 28.72 310 GLY A N 1
ATOM 2303 C CA . GLY A 1 310 ? -17.480 -48.247 -1.834 1.00 28.72 310 GLY A CA 1
ATOM 2304 C C . GLY A 1 310 ? -16.432 -47.370 -2.537 1.00 28.72 310 GLY A C 1
ATOM 2305 O O . GLY A 1 310 ? -16.361 -46.170 -2.294 1.00 28.72 310 GLY A O 1
ATOM 2306 N N . THR A 1 311 ? -15.705 -47.920 -3.517 1.00 32.09 311 THR A N 1
ATOM 2307 C CA . THR A 1 311 ? -14.919 -47.154 -4.512 1.00 32.09 311 THR A CA 1
ATOM 2308 C C . THR A 1 311 ? -15.658 -47.125 -5.867 1.00 32.09 311 THR A C 1
ATOM 2310 O O . THR A 1 311 ? -16.036 -48.194 -6.348 1.00 32.09 311 THR A O 1
ATOM 2313 N N . PRO A 1 312 ? -15.871 -45.961 -6.518 1.00 34.88 312 PRO A N 1
ATOM 2314 C CA . PRO A 1 312 ? -16.331 -45.889 -7.911 1.00 34.88 312 PRO A CA 1
ATOM 2315 C C . PRO A 1 312 ? -15.183 -46.236 -8.890 1.00 34.88 312 PRO A C 1
ATOM 2317 O O . PRO A 1 312 ? -14.014 -46.195 -8.506 1.00 34.88 312 PRO A O 1
ATOM 2320 N N . PRO A 1 313 ? -15.473 -46.639 -10.141 1.00 34.41 313 PRO A N 1
ATOM 2321 C CA . PRO A 1 313 ? -14.588 -47.510 -10.902 1.00 34.41 313 PRO A CA 1
ATOM 2322 C C . PRO A 1 313 ? -13.316 -46.798 -11.357 1.00 34.41 313 PRO A C 1
ATOM 2324 O O . PRO A 1 313 ? -13.351 -45.729 -11.966 1.00 34.41 313 PRO A O 1
ATOM 2327 N N . ALA A 1 314 ? -12.184 -47.457 -11.119 1.00 30.17 314 ALA A N 1
ATOM 2328 C CA . ALA A 1 314 ? -10.916 -47.121 -11.733 1.00 30.17 314 ALA A CA 1
ATOM 2329 C C . ALA A 1 314 ? -11.030 -47.288 -13.254 1.00 30.17 314 ALA A C 1
ATOM 2331 O O . ALA A 1 314 ? -11.113 -48.399 -13.777 1.00 30.17 314 ALA A O 1
ATOM 2332 N N . THR A 1 315 ? -11.001 -46.173 -13.977 1.00 32.62 315 THR A N 1
ATOM 2333 C CA . THR A 1 315 ? -10.656 -46.169 -15.395 1.00 32.62 315 THR A CA 1
ATOM 2334 C C . THR A 1 315 ? -9.247 -46.734 -15.542 1.00 32.62 315 THR A C 1
ATOM 2336 O O . THR A 1 315 ? -8.273 -46.150 -15.067 1.00 32.62 315 THR A O 1
ATOM 2339 N N . THR A 1 316 ? -9.152 -47.892 -16.186 1.00 30.55 316 THR A N 1
ATOM 2340 C CA . THR A 1 316 ? -7.915 -48.541 -16.625 1.00 30.55 316 THR A CA 1
ATOM 2341 C C . THR A 1 316 ? -6.939 -47.530 -17.240 1.00 30.55 316 THR A C 1
ATOM 2343 O O . THR A 1 316 ? -7.314 -46.857 -18.205 1.00 30.55 316 THR A O 1
ATOM 2346 N N . PRO A 1 317 ? -5.680 -47.432 -16.768 1.00 34.25 317 PRO A N 1
ATOM 2347 C CA . PRO A 1 317 ? -4.668 -46.663 -17.469 1.00 34.25 317 PRO A CA 1
ATOM 2348 C C . PRO A 1 317 ? -4.328 -47.391 -18.770 1.00 34.25 317 PRO A C 1
ATOM 2350 O O . PRO A 1 317 ? -3.715 -48.460 -18.781 1.00 34.25 317 PRO A O 1
ATOM 2353 N N . VAL A 1 318 ? -4.752 -46.799 -19.882 1.00 31.88 318 VAL A N 1
ATOM 2354 C CA . VAL A 1 318 ? -4.341 -47.188 -21.230 1.00 31.88 318 VAL A CA 1
ATOM 2355 C C . VAL A 1 318 ? -2.814 -47.094 -21.308 1.00 31.88 318 VAL A C 1
ATOM 2357 O O . VAL A 1 318 ? -2.232 -46.035 -21.094 1.00 31.88 318 VAL A O 1
ATOM 2360 N N . HIS A 1 319 ? -2.181 -48.238 -21.571 1.00 33.19 319 HIS A N 1
ATOM 2361 C CA . HIS A 1 319 ? -0.767 -48.469 -21.877 1.00 33.19 319 HIS A CA 1
ATOM 2362 C C . HIS A 1 319 ? 0.165 -47.238 -21.888 1.00 33.19 319 HIS A C 1
ATOM 2364 O O . HIS A 1 319 ? 0.331 -46.564 -22.909 1.00 33.19 319 HIS A O 1
ATOM 2370 N N . ALA A 1 320 ? 0.908 -47.035 -20.796 1.00 33.75 320 ALA A N 1
ATOM 2371 C CA . ALA A 1 320 ? 2.132 -46.241 -20.823 1.00 33.75 320 ALA A CA 1
ATOM 2372 C C . ALA A 1 320 ? 3.149 -46.914 -21.768 1.00 33.75 320 ALA A C 1
ATOM 2374 O O . ALA A 1 320 ? 3.763 -47.930 -21.438 1.00 33.75 320 ALA A O 1
ATOM 2375 N N . ARG A 1 321 ? 3.306 -46.367 -22.980 1.00 39.56 321 ARG A N 1
ATOM 2376 C CA . ARG A 1 321 ? 4.353 -46.772 -23.933 1.00 39.56 321 ARG A CA 1
ATOM 2377 C C . ARG A 1 321 ? 5.744 -46.655 -23.282 1.00 39.56 321 ARG A C 1
ATOM 2379 O O . ARG A 1 321 ? 5.979 -45.717 -22.518 1.00 39.56 321 ARG A O 1
ATOM 2386 N N . PRO A 1 322 ? 6.699 -47.548 -23.605 1.00 39.91 322 PRO A N 1
ATOM 2387 C CA . PRO A 1 322 ? 8.015 -47.554 -22.978 1.00 39.91 322 PRO A CA 1
ATOM 2388 C C . PRO A 1 322 ? 8.759 -46.245 -23.261 1.00 39.91 322 PRO A C 1
ATOM 2390 O O . PRO A 1 322 ? 8.909 -45.827 -24.411 1.00 39.91 322 PRO A O 1
ATOM 2393 N N . ALA A 1 323 ? 9.243 -45.604 -22.196 1.00 48.47 323 ALA A N 1
ATOM 2394 C CA . ALA A 1 323 ? 10.056 -44.399 -22.264 1.00 48.47 323 ALA A CA 1
ATOM 2395 C C . ALA A 1 323 ? 11.304 -44.651 -23.128 1.00 48.47 323 ALA A C 1
ATOM 2397 O O . ALA A 1 323 ? 12.216 -45.381 -22.734 1.00 48.47 323 ALA A O 1
ATOM 2398 N N . GLY A 1 324 ? 11.355 -44.040 -24.314 1.00 58.72 324 GLY A N 1
ATOM 2399 C CA . GLY A 1 324 ? 12.538 -44.081 -25.169 1.00 58.72 324 GLY A CA 1
ATOM 2400 C C . GLY A 1 324 ? 13.791 -43.656 -24.394 1.00 58.72 324 GLY A C 1
ATOM 2401 O O . GLY A 1 324 ? 13.775 -42.688 -23.627 1.00 58.72 324 GLY A O 1
ATOM 2402 N N . ARG A 1 325 ? 14.893 -44.399 -24.563 1.00 61.25 325 ARG A N 1
ATOM 2403 C CA . ARG A 1 325 ? 16.156 -44.111 -23.869 1.00 61.25 325 ARG A CA 1
ATOM 2404 C C . ARG A 1 325 ? 16.681 -42.738 -24.291 1.00 61.25 325 ARG A C 1
ATOM 2406 O O . ARG A 1 325 ? 16.940 -42.492 -25.467 1.00 61.25 325 ARG A O 1
ATOM 2413 N N . ARG A 1 326 ? 16.865 -41.852 -23.310 1.00 72.94 326 ARG A N 1
ATOM 2414 C CA . ARG A 1 326 ? 17.392 -40.500 -23.535 1.00 72.94 326 ARG A CA 1
ATOM 2415 C C . ARG A 1 326 ? 18.815 -40.545 -24.093 1.00 72.94 326 ARG A C 1
ATOM 2417 O O . ARG A 1 326 ? 19.587 -41.423 -23.698 1.00 72.94 326 ARG A O 1
ATOM 2424 N N . PRO A 1 327 ? 19.210 -39.557 -24.911 1.00 79.19 327 PRO A N 1
ATOM 2425 C CA . PRO A 1 327 ? 20.585 -39.448 -25.376 1.00 79.19 327 PRO A CA 1
ATOM 2426 C C . PRO A 1 327 ? 21.575 -39.335 -24.205 1.00 79.19 327 PRO A C 1
ATOM 2428 O O . PRO A 1 327 ? 21.351 -38.569 -23.265 1.00 79.19 327 PRO A O 1
ATOM 2431 N N . LEU A 1 328 ? 22.700 -40.056 -24.272 1.00 78.88 328 LEU A N 1
ATOM 2432 C CA . LEU A 1 328 ? 23.731 -40.054 -23.220 1.00 78.88 328 LEU A CA 1
ATOM 2433 C C . LEU A 1 328 ? 24.283 -38.649 -22.934 1.00 78.88 328 LEU A C 1
ATOM 2435 O O . LEU A 1 328 ? 24.451 -38.279 -21.772 1.00 78.88 328 LEU A O 1
ATOM 2439 N N . TRP A 1 329 ? 24.481 -37.836 -23.977 1.00 80.56 329 TRP A N 1
ATOM 2440 C CA . TRP A 1 329 ? 24.960 -36.457 -23.842 1.00 80.56 329 TRP A CA 1
ATOM 2441 C C . TRP A 1 329 ? 24.030 -35.593 -22.977 1.00 80.56 329 TRP A C 1
ATOM 2443 O O . TRP A 1 329 ? 24.503 -34.756 -22.211 1.00 80.56 329 TRP A O 1
ATOM 2453 N N . ALA A 1 330 ? 22.712 -35.812 -23.060 1.00 79.38 330 ALA A N 1
ATOM 2454 C CA . ALA A 1 330 ? 21.725 -35.043 -22.308 1.00 79.38 330 ALA A CA 1
ATOM 2455 C C . ALA A 1 330 ? 21.738 -35.420 -20.823 1.00 79.38 330 ALA A C 1
ATOM 2457 O O . ALA A 1 330 ? 21.570 -34.556 -19.968 1.00 79.38 330 ALA A O 1
ATOM 2458 N N . ARG A 1 331 ? 22.011 -36.695 -20.505 1.00 78.94 331 ARG A N 1
ATOM 2459 C CA . ARG A 1 331 ? 22.175 -37.168 -19.120 1.00 78.94 331 ARG A CA 1
ATOM 2460 C C . ARG A 1 331 ? 23.438 -36.588 -18.481 1.00 78.94 331 ARG A C 1
ATOM 2462 O O . ARG A 1 331 ? 23.389 -36.158 -17.333 1.00 78.94 331 ARG A O 1
ATOM 2469 N N . LEU A 1 332 ? 24.541 -36.543 -19.231 1.00 80.19 332 LEU A N 1
ATOM 2470 C CA . LEU A 1 332 ? 25.818 -36.002 -18.761 1.00 80.19 332 LEU A CA 1
ATOM 2471 C C . LEU A 1 332 ? 25.744 -34.481 -18.540 1.00 80.19 332 LEU A C 1
ATOM 2473 O O . LEU A 1 332 ? 26.017 -34.002 -17.443 1.00 80.19 332 LEU A O 1
ATOM 2477 N N . LEU A 1 333 ? 25.313 -33.724 -19.556 1.00 77.56 333 LEU A N 1
ATOM 2478 C CA . LEU A 1 333 ? 25.178 -32.266 -19.451 1.00 77.56 333 LEU A CA 1
ATOM 2479 C C . LEU A 1 333 ? 24.073 -31.855 -18.473 1.00 77.56 333 LEU A C 1
ATOM 2481 O O . LEU A 1 333 ? 24.221 -30.855 -17.777 1.00 77.56 333 LEU A O 1
ATOM 2485 N N . GLY A 1 334 ? 22.993 -32.636 -18.386 1.00 75.50 334 GLY A N 1
ATOM 2486 C CA . GLY A 1 334 ? 21.930 -32.432 -17.407 1.00 75.50 334 GLY A CA 1
ATOM 2487 C C . GLY A 1 334 ? 22.450 -32.488 -15.972 1.00 75.50 334 GLY A C 1
ATOM 2488 O O . GLY A 1 334 ? 22.177 -31.561 -15.218 1.00 75.50 334 GLY A O 1
ATOM 2489 N N . ARG A 1 335 ? 23.256 -33.506 -15.628 1.00 78.81 335 ARG A N 1
ATOM 2490 C CA . ARG A 1 335 ? 23.889 -33.639 -14.301 1.00 78.81 335 ARG A CA 1
ATOM 2491 C C . ARG A 1 335 ? 24.858 -32.500 -13.986 1.00 78.81 335 ARG A C 1
ATOM 2493 O O . ARG A 1 335 ? 24.877 -32.018 -12.863 1.00 78.81 335 ARG A O 1
ATOM 2500 N N . LEU A 1 336 ? 25.637 -32.046 -14.970 1.00 76.94 336 LEU A N 1
ATOM 2501 C CA . LEU A 1 336 ? 26.584 -30.941 -14.774 1.00 76.94 336 LEU A CA 1
ATOM 2502 C C . LEU A 1 336 ? 25.884 -29.612 -14.478 1.00 76.94 336 LEU A C 1
ATOM 2504 O O . LEU A 1 336 ? 26.384 -28.814 -13.698 1.00 76.94 336 LEU A O 1
ATOM 2508 N N . VAL A 1 337 ? 24.733 -29.366 -15.100 1.00 74.56 337 VAL A N 1
ATOM 2509 C CA . VAL A 1 337 ? 23.989 -28.107 -14.954 1.00 74.56 337 VAL A CA 1
ATOM 2510 C C . VAL A 1 337 ? 23.033 -28.128 -13.749 1.00 74.56 337 VAL A C 1
ATOM 2512 O O . VAL A 1 337 ? 22.581 -27.082 -13.285 1.00 74.56 337 VAL A O 1
ATOM 2515 N N . GLU A 1 338 ? 22.743 -29.312 -13.211 1.00 77.12 338 GLU A N 1
ATOM 2516 C CA . GLU A 1 338 ? 21.763 -29.549 -12.149 1.00 77.12 338 GLU A CA 1
ATOM 2517 C C . GLU A 1 338 ? 21.952 -28.696 -10.879 1.00 77.12 338 GLU A C 1
ATOM 2519 O O . GLU A 1 338 ? 20.944 -28.145 -10.429 1.00 77.12 338 GLU A O 1
ATOM 2524 N N . PRO A 1 339 ? 23.178 -28.483 -10.347 1.00 77.94 339 PRO A N 1
ATOM 2525 C CA . PRO A 1 339 ? 23.394 -27.673 -9.140 1.00 77.94 339 PRO A CA 1
ATOM 2526 C C . PRO A 1 339 ? 23.067 -26.184 -9.319 1.00 77.94 339 PRO A C 1
ATOM 2528 O O . PRO A 1 339 ? 22.782 -25.476 -8.351 1.00 77.94 339 PRO A O 1
ATOM 2531 N N . TRP A 1 340 ? 23.120 -25.694 -10.559 1.00 72.50 340 TRP A N 1
ATOM 2532 C CA . TRP A 1 340 ? 22.955 -24.277 -10.891 1.00 72.50 340 TRP A CA 1
ATOM 2533 C C . TRP A 1 340 ? 21.587 -23.955 -11.497 1.00 72.50 340 TRP A C 1
ATOM 2535 O O . TRP A 1 340 ? 21.275 -22.786 -11.716 1.00 72.50 340 TRP A O 1
ATOM 2545 N N . LEU A 1 341 ? 20.756 -24.971 -11.744 1.00 78.12 341 LEU A N 1
ATOM 2546 C CA . LEU A 1 341 ? 19.469 -24.834 -12.413 1.00 78.12 341 LEU A CA 1
ATOM 2547 C C . LEU A 1 341 ? 18.323 -25.238 -11.480 1.00 78.12 341 LEU A C 1
ATOM 2549 O O . LEU A 1 341 ? 18.065 -26.426 -11.292 1.00 78.12 341 LEU A O 1
ATOM 2553 N N . SER A 1 342 ? 17.595 -24.252 -10.959 1.00 80.25 342 SER A N 1
ATOM 2554 C CA . SER A 1 342 ? 16.315 -24.457 -10.268 1.00 80.25 342 SER A CA 1
ATOM 2555 C C . SER A 1 342 ? 15.192 -23.942 -11.159 1.00 80.25 342 SER A C 1
ATOM 2557 O O . SER A 1 342 ? 15.337 -22.884 -11.775 1.00 80.25 342 SER A O 1
ATOM 2559 N N . LEU A 1 343 ? 14.109 -24.710 -11.272 1.00 83.44 343 LEU A N 1
ATOM 2560 C CA . LEU A 1 343 ? 12.994 -24.405 -12.162 1.00 83.44 343 LEU A CA 1
ATOM 2561 C C . LEU A 1 343 ? 11.741 -24.124 -11.337 1.00 83.44 343 LEU A C 1
ATOM 2563 O O . LEU A 1 343 ? 11.372 -24.931 -10.490 1.00 83.44 343 LEU A O 1
ATOM 2567 N N . LYS A 1 344 ? 11.073 -23.012 -11.636 1.00 81.00 344 LYS A N 1
ATOM 2568 C CA . LYS A 1 344 ? 9.683 -22.766 -11.245 1.00 81.00 344 LYS A CA 1
ATOM 2569 C C . LYS A 1 344 ? 8.803 -23.105 -12.447 1.00 81.00 344 LYS A C 1
ATOM 2571 O O . LYS A 1 344 ? 8.964 -22.487 -13.503 1.00 81.00 344 LYS A O 1
ATOM 2576 N N . ILE A 1 345 ? 7.958 -24.124 -12.315 1.00 84.00 345 ILE A N 1
ATOM 2577 C CA . ILE A 1 345 ? 7.080 -24.612 -13.386 1.00 84.00 345 ILE A CA 1
ATOM 2578 C C . ILE A 1 345 ? 5.693 -23.996 -13.202 1.00 84.00 345 ILE A C 1
ATOM 2580 O O . ILE A 1 345 ? 5.177 -23.981 -12.091 1.00 84.00 345 ILE A O 1
ATOM 2584 N N . GLU A 1 346 ? 5.117 -23.461 -14.278 1.00 75.44 346 GLU A N 1
ATOM 2585 C CA . GLU A 1 346 ? 3.759 -22.909 -14.284 1.00 75.44 346 GLU A CA 1
ATOM 2586 C C . GLU A 1 346 ? 2.932 -23.508 -15.440 1.00 75.44 346 GLU A C 1
ATOM 2588 O O . GLU A 1 346 ? 3.410 -23.491 -16.581 1.00 75.44 346 GLU A O 1
ATOM 2593 N N . PRO A 1 347 ? 1.693 -23.982 -15.202 1.00 76.38 347 PRO A N 1
ATOM 2594 C CA . PRO A 1 347 ? 1.059 -24.169 -13.886 1.00 76.38 347 PRO A CA 1
ATOM 2595 C C . PRO A 1 347 ? 1.767 -25.251 -13.048 1.00 76.38 347 PRO A C 1
ATOM 2597 O O . PRO A 1 347 ? 2.583 -25.992 -13.590 1.00 76.38 347 PRO A O 1
ATOM 2600 N N . GLU A 1 348 ? 1.476 -25.319 -11.743 1.00 68.19 348 GLU A N 1
ATOM 2601 C CA . GLU A 1 348 ? 2.101 -26.298 -10.830 1.00 68.19 348 GLU A CA 1
ATOM 2602 C C . GLU A 1 348 ? 1.845 -27.745 -11.270 1.00 68.19 348 GLU A C 1
ATOM 2604 O O . GLU A 1 348 ? 2.770 -28.556 -11.250 1.00 68.19 348 GLU A O 1
ATOM 2609 N N . ASP A 1 349 ? 0.638 -28.031 -11.769 1.00 74.25 349 ASP A N 1
ATOM 2610 C CA . ASP A 1 349 ? 0.309 -29.284 -12.447 1.00 74.25 349 ASP A CA 1
ATOM 2611 C C . ASP A 1 349 ? -0.005 -29.043 -13.938 1.00 74.25 349 ASP A C 1
ATOM 2613 O O . ASP A 1 349 ? -1.140 -28.723 -14.318 1.00 74.25 349 ASP A O 1
ATOM 2617 N N . PRO A 1 350 ? 0.991 -29.155 -14.833 1.00 71.56 350 PRO A N 1
ATOM 2618 C CA . PRO A 1 350 ? 0.754 -29.125 -16.273 1.00 71.56 350 PRO A CA 1
ATOM 2619 C C . PRO A 1 350 ? 0.238 -30.478 -16.802 1.00 71.56 350 PRO A C 1
ATOM 2621 O O . PRO A 1 350 ? -0.129 -30.561 -17.975 1.00 71.56 350 PRO A O 1
ATOM 2624 N N . GLY A 1 351 ? 0.198 -31.525 -15.967 1.00 64.06 351 GLY A N 1
ATOM 2625 C CA . GLY A 1 351 ? -0.329 -32.851 -16.286 1.00 64.06 351 GLY A CA 1
ATOM 2626 C C . GLY A 1 351 ? -1.838 -32.862 -16.532 1.00 64.06 351 GLY A C 1
ATOM 2627 O O . GLY A 1 351 ? -2.301 -33.695 -17.306 1.00 64.06 351 GLY A O 1
ATOM 2628 N N . GLN A 1 352 ? -2.579 -31.877 -16.007 1.00 65.44 352 GLN A N 1
ATOM 2629 C CA . GLN A 1 352 ? -4.007 -31.663 -16.302 1.00 65.44 352 GLN A CA 1
ATOM 2630 C C . GLN A 1 352 ? -4.324 -31.565 -17.807 1.00 65.44 352 GLN A C 1
ATOM 2632 O O . GLN A 1 352 ? -5.450 -31.798 -18.232 1.00 65.44 352 GLN A O 1
ATOM 2637 N N . TYR A 1 353 ? -3.329 -31.203 -18.624 1.00 65.44 353 TYR A N 1
ATOM 2638 C CA . TYR A 1 353 ? -3.471 -31.061 -20.072 1.00 65.44 353 TYR A CA 1
ATOM 2639 C C . TYR A 1 353 ? -3.083 -32.320 -20.859 1.00 65.44 353 TYR A C 1
ATOM 2641 O O . TYR A 1 353 ? -3.108 -32.301 -22.091 1.00 65.44 353 TYR A O 1
ATOM 2649 N N . ASN A 1 354 ? -2.666 -33.389 -20.178 1.00 68.50 354 ASN A N 1
ATOM 2650 C CA . ASN A 1 354 ? -2.244 -34.634 -20.803 1.00 68.50 354 ASN A CA 1
ATOM 2651 C C . ASN A 1 354 ? -3.417 -35.621 -20.868 1.00 68.50 354 ASN A C 1
ATOM 2653 O O . ASN A 1 354 ? -3.661 -36.381 -19.937 1.00 68.50 354 ASN A O 1
ATOM 2657 N N . ASP A 1 355 ? -4.113 -35.636 -21.998 1.00 68.56 355 ASP A N 1
ATOM 2658 C CA . ASP A 1 355 ? -5.230 -36.538 -22.302 1.00 68.56 355 ASP A CA 1
ATOM 2659 C C . ASP A 1 355 ? -4.779 -37.883 -22.915 1.00 68.56 355 ASP A C 1
ATOM 2661 O O . ASP A 1 355 ? -5.581 -38.625 -23.480 1.00 68.56 355 ASP A O 1
ATOM 2665 N N . GLY A 1 356 ? -3.481 -38.203 -22.837 1.00 68.50 356 GLY A N 1
ATOM 2666 C CA . GLY A 1 356 ? -2.890 -39.423 -23.395 1.00 68.50 356 GLY A CA 1
ATOM 2667 C C . GLY A 1 356 ? -2.515 -39.332 -24.879 1.00 68.50 356 GLY A C 1
ATOM 2668 O O . GLY A 1 356 ? -1.913 -40.271 -25.413 1.00 68.50 356 GLY A O 1
ATOM 2669 N N . ARG A 1 357 ? -2.806 -38.212 -25.557 1.00 79.31 357 ARG A N 1
ATOM 2670 C CA . ARG A 1 357 ? -2.409 -37.996 -26.956 1.00 79.31 357 ARG A CA 1
ATOM 2671 C C . ARG A 1 357 ? -0.918 -37.647 -27.091 1.00 79.31 357 ARG A C 1
ATOM 2673 O O . ARG A 1 357 ? -0.304 -37.112 -26.167 1.00 79.31 357 ARG A O 1
ATOM 2680 N N . PRO A 1 358 ? -0.290 -37.921 -28.250 1.00 81.56 358 PRO A N 1
ATOM 2681 C CA . PRO A 1 358 ? 1.090 -37.521 -28.512 1.00 81.56 358 PRO A CA 1
ATOM 2682 C C . PRO A 1 358 ? 1.309 -35.997 -28.405 1.00 81.56 358 PRO A C 1
ATOM 2684 O O . PRO A 1 358 ? 0.697 -35.215 -29.131 1.00 81.56 358 PRO A O 1
ATOM 2687 N N . VAL A 1 359 ? 2.244 -35.571 -27.549 1.00 85.06 359 VAL A N 1
ATOM 2688 C CA . VAL A 1 359 ? 2.560 -34.149 -27.308 1.00 85.06 359 VAL A CA 1
ATOM 2689 C C . VAL A 1 359 ? 3.837 -33.722 -28.035 1.00 85.06 359 VAL A C 1
ATOM 2691 O O . VAL A 1 359 ? 4.886 -34.351 -27.902 1.00 85.06 359 VAL A O 1
ATOM 2694 N N . MET A 1 360 ? 3.773 -32.604 -28.760 1.00 88.00 360 MET A N 1
ATOM 2695 C CA . MET A 1 360 ? 4.924 -31.930 -29.365 1.00 88.00 360 MET A CA 1
ATOM 2696 C C . MET A 1 360 ? 5.117 -30.550 -28.730 1.00 88.00 360 MET A C 1
ATOM 2698 O O . MET A 1 360 ? 4.254 -29.676 -28.828 1.00 88.00 360 MET A O 1
ATOM 2702 N N . TYR A 1 361 ? 6.283 -30.309 -28.136 1.00 89.75 361 TYR A N 1
ATOM 2703 C CA . TYR A 1 361 ? 6.578 -29.031 -27.487 1.00 89.75 361 TYR A CA 1
ATOM 2704 C C . TYR A 1 361 ? 7.052 -27.974 -28.491 1.00 89.75 361 TYR A C 1
ATOM 2706 O O . TYR A 1 361 ? 7.895 -28.234 -29.353 1.00 89.75 361 TYR A O 1
ATOM 2714 N N . VAL A 1 362 ? 6.557 -26.746 -28.360 1.00 89.75 362 VAL A N 1
ATOM 2715 C CA . VAL A 1 362 ? 6.948 -25.611 -29.204 1.00 89.75 362 VAL A CA 1
ATOM 2716 C C . VAL A 1 362 ? 7.709 -24.590 -28.366 1.00 89.75 362 VAL A C 1
ATOM 2718 O O . VAL A 1 362 ? 7.206 -24.128 -27.352 1.00 89.75 362 VAL A O 1
ATOM 2721 N N . LEU A 1 363 ? 8.906 -24.206 -28.805 1.00 87.50 363 LEU A N 1
ATOM 2722 C CA . LEU A 1 363 ? 9.734 -23.160 -28.197 1.00 87.50 363 LEU A CA 1
ATOM 2723 C C . LEU A 1 363 ? 9.800 -21.911 -29.093 1.00 87.50 363 LEU A C 1
ATOM 2725 O O . LEU A 1 363 ? 9.608 -21.983 -30.308 1.00 87.50 363 LEU A O 1
ATOM 2729 N N . GLU A 1 364 ? 10.144 -20.760 -28.517 1.00 81.69 364 GLU A N 1
ATOM 2730 C CA . GLU A 1 364 ? 10.402 -19.538 -29.296 1.00 81.69 364 GLU A CA 1
ATOM 2731 C C . GLU A 1 364 ? 11.693 -19.682 -30.128 1.00 81.69 364 GLU A C 1
ATOM 2733 O O . GLU A 1 364 ? 11.668 -19.568 -31.356 1.00 81.69 364 GLU A O 1
ATOM 2738 N N . ASP A 1 365 ? 12.796 -20.055 -29.466 1.00 76.88 365 ASP A N 1
ATOM 2739 C CA . ASP A 1 365 ? 14.140 -20.148 -30.047 1.00 76.88 365 ASP A CA 1
ATOM 2740 C C . ASP A 1 365 ? 14.795 -21.521 -29.831 1.00 76.88 365 ASP A C 1
ATOM 2742 O O . ASP A 1 365 ? 14.736 -22.105 -28.741 1.00 76.88 365 ASP A O 1
ATOM 2746 N N . TYR A 1 366 ? 15.543 -21.989 -30.839 1.00 75.12 366 TYR A N 1
ATOM 2747 C CA . TYR A 1 366 ? 16.438 -23.141 -30.685 1.00 75.12 366 TYR A CA 1
ATOM 2748 C C . TYR A 1 366 ? 17.631 -22.822 -29.764 1.00 75.12 366 TYR A C 1
ATOM 2750 O O . TYR A 1 366 ? 18.333 -21.822 -29.924 1.00 75.12 366 TYR A O 1
ATOM 2758 N N . GLY A 1 367 ? 17.921 -23.726 -28.826 1.00 75.38 367 GLY A N 1
ATOM 2759 C CA . GLY A 1 367 ? 19.111 -23.658 -27.981 1.00 75.38 367 GLY A CA 1
ATOM 2760 C C . GLY A 1 367 ? 19.295 -24.921 -27.145 1.00 75.38 367 GLY A C 1
ATOM 2761 O O . GLY A 1 367 ? 18.321 -25.475 -26.642 1.00 75.38 367 GLY A O 1
ATOM 2762 N N . LEU A 1 368 ? 20.547 -25.361 -26.975 1.00 78.94 368 LEU A N 1
ATOM 2763 C CA . LEU A 1 368 ? 20.881 -26.533 -26.153 1.00 78.94 368 LEU A CA 1
ATOM 2764 C C . LEU A 1 368 ? 20.422 -26.347 -24.698 1.00 78.94 368 LEU A C 1
ATOM 2766 O O . LEU A 1 368 ? 19.851 -27.259 -24.113 1.00 78.94 368 LEU A O 1
ATOM 2770 N N . SER A 1 369 ? 20.602 -25.139 -24.150 1.00 77.12 369 SER A N 1
ATOM 2771 C CA . SER A 1 369 ? 20.128 -24.774 -22.811 1.00 77.12 369 SER A CA 1
ATOM 2772 C C . SER A 1 369 ? 18.610 -24.902 -22.688 1.00 77.12 369 SER A C 1
ATOM 2774 O O . SER A 1 369 ? 18.130 -25.504 -21.739 1.00 77.12 369 SER A O 1
ATOM 2776 N N . ASN A 1 370 ? 17.855 -24.399 -23.671 1.00 82.88 370 ASN A N 1
ATOM 2777 C CA . ASN A 1 370 ? 16.392 -24.463 -23.672 1.00 82.88 370 ASN A CA 1
ATOM 2778 C C . ASN A 1 370 ? 15.904 -25.918 -23.743 1.00 82.88 370 ASN A C 1
ATOM 2780 O O . ASN A 1 370 ? 14.957 -26.272 -23.055 1.00 82.88 370 ASN A O 1
ATOM 2784 N N . ALA A 1 371 ? 16.579 -26.773 -24.520 1.00 85.44 371 ALA A N 1
ATOM 2785 C CA . ALA A 1 371 ? 16.253 -28.195 -24.601 1.00 85.44 371 ALA A CA 1
ATOM 2786 C C . ALA A 1 371 ? 16.530 -28.945 -23.282 1.00 85.44 371 ALA A C 1
ATOM 2788 O O . ALA A 1 371 ? 15.716 -29.768 -22.874 1.00 85.44 371 ALA A O 1
ATOM 2789 N N . LEU A 1 372 ? 17.644 -28.646 -22.598 1.00 85.88 372 LEU A N 1
ATOM 2790 C CA . LEU A 1 372 ? 17.964 -29.227 -21.286 1.00 85.88 372 LEU A CA 1
ATOM 2791 C C . LEU A 1 372 ? 17.001 -28.744 -20.191 1.00 85.88 372 LEU A C 1
ATOM 2793 O O . LEU A 1 372 ? 16.566 -29.544 -19.364 1.00 85.88 372 LEU A O 1
ATOM 2797 N N . ILE A 1 373 ? 16.642 -27.455 -20.207 1.00 86.31 373 ILE A N 1
ATOM 2798 C CA . ILE A 1 373 ? 15.649 -26.877 -19.292 1.00 86.31 373 ILE A CA 1
ATOM 2799 C C . ILE A 1 373 ? 14.281 -27.523 -19.523 1.00 86.31 373 ILE A C 1
ATOM 2801 O O . ILE A 1 373 ? 13.662 -27.966 -18.562 1.00 86.31 373 ILE A O 1
ATOM 2805 N N . LEU A 1 374 ? 13.843 -27.644 -20.781 1.00 88.62 374 LEU A N 1
ATOM 2806 C CA . LEU A 1 374 ? 12.581 -28.292 -21.134 1.00 88.62 374 LEU A CA 1
ATOM 2807 C C . LEU A 1 374 ? 12.558 -29.767 -20.703 1.00 88.62 374 LEU A C 1
ATOM 2809 O O . LEU A 1 374 ? 11.576 -30.204 -20.116 1.00 88.62 374 LEU A O 1
ATOM 2813 N N . ASP A 1 375 ? 13.636 -30.528 -20.929 1.00 88.62 375 ASP A N 1
ATOM 2814 C CA . ASP A 1 375 ? 13.717 -31.936 -20.503 1.00 88.62 375 ASP A CA 1
ATOM 2815 C C . ASP A 1 375 ? 13.709 -32.097 -18.974 1.00 88.62 375 ASP A C 1
ATOM 2817 O O . ASP A 1 375 ? 13.143 -33.058 -18.446 1.00 88.62 375 ASP A O 1
ATOM 2821 N N . LYS A 1 376 ? 14.318 -31.160 -18.235 1.00 88.06 376 LYS A N 1
ATOM 2822 C CA . LYS A 1 376 ? 14.229 -31.125 -16.769 1.00 88.06 376 LYS A CA 1
ATOM 2823 C C . LYS A 1 376 ? 12.825 -30.732 -16.296 1.00 88.06 376 LYS A C 1
ATOM 2825 O O . LYS A 1 376 ? 12.318 -31.380 -15.387 1.00 88.06 376 LYS A O 1
ATOM 2830 N N . ALA A 1 377 ? 12.189 -29.745 -16.925 1.00 87.69 377 ALA A N 1
ATOM 2831 C CA . ALA A 1 377 ? 10.832 -29.326 -16.586 1.00 87.69 377 ALA A CA 1
ATOM 2832 C C . ALA A 1 377 ? 9.818 -30.453 -16.824 1.00 87.69 377 ALA A C 1
ATOM 2834 O O . ALA A 1 377 ? 9.060 -30.785 -15.922 1.00 87.69 377 ALA A O 1
ATOM 2835 N N . CYS A 1 378 ? 9.873 -31.116 -17.986 1.00 88.56 378 CYS A N 1
ATOM 2836 C CA . CYS A 1 378 ? 8.996 -32.251 -18.287 1.00 88.56 378 CYS A CA 1
ATOM 2837 C C . CYS A 1 378 ? 9.193 -33.392 -17.279 1.00 88.56 378 CYS A C 1
ATOM 2839 O O . CYS A 1 378 ? 8.223 -33.996 -16.848 1.00 88.56 378 CYS A O 1
ATOM 2841 N N . ARG A 1 379 ? 10.432 -33.642 -16.826 1.00 86.62 379 ARG A N 1
ATOM 2842 C CA . ARG A 1 379 ? 10.707 -34.615 -15.756 1.00 86.62 379 ARG A CA 1
ATOM 2843 C C . ARG A 1 379 ? 10.039 -34.276 -14.432 1.00 86.62 379 ARG A C 1
ATOM 2845 O O . ARG A 1 379 ? 9.445 -35.158 -13.831 1.00 86.62 379 ARG A O 1
ATOM 2852 N N . GLN A 1 380 ? 10.216 -33.044 -13.962 1.00 85.94 380 GLN A N 1
ATOM 2853 C CA . GLN A 1 380 ? 9.659 -32.603 -12.682 1.00 85.94 380 GLN A CA 1
ATOM 2854 C C . GLN A 1 380 ? 8.128 -32.590 -12.714 1.00 85.94 380 GLN A C 1
ATOM 2856 O O . GLN A 1 380 ? 7.503 -32.856 -11.699 1.00 85.94 380 GLN A O 1
ATOM 2861 N N . ALA A 1 381 ? 7.553 -32.349 -13.892 1.00 82.38 381 ALA A N 1
ATOM 2862 C CA . ALA A 1 381 ? 6.120 -32.337 -14.138 1.00 82.38 381 ALA A CA 1
ATOM 2863 C C . ALA A 1 381 ? 5.508 -33.702 -14.525 1.00 82.38 381 ALA A C 1
ATOM 2865 O O . ALA A 1 381 ? 4.327 -33.763 -14.842 1.00 82.38 381 ALA A O 1
ATOM 2866 N N . GLY A 1 382 ? 6.292 -34.787 -14.595 1.00 80.38 382 GLY A N 1
ATOM 2867 C CA . GLY A 1 382 ? 5.789 -36.106 -15.017 1.00 80.38 382 GLY A CA 1
ATOM 2868 C C . GLY A 1 382 ? 5.375 -36.222 -16.498 1.00 80.38 382 GLY A C 1
ATOM 2869 O O . GLY A 1 382 ? 4.703 -37.177 -16.876 1.00 80.38 382 GLY A O 1
ATOM 2870 N N . LEU A 1 383 ? 5.781 -35.281 -17.355 1.00 84.00 383 LEU A N 1
ATOM 2871 C CA . LEU A 1 383 ? 5.442 -35.237 -18.780 1.00 84.00 383 LEU A CA 1
ATOM 2872 C C . LEU A 1 383 ? 6.442 -36.020 -19.669 1.00 84.00 383 LEU A C 1
ATOM 2874 O O . LEU A 1 383 ? 7.609 -36.199 -19.290 1.00 84.00 383 LEU A O 1
ATOM 2878 N N . PRO A 1 384 ? 6.038 -36.447 -20.889 1.00 84.44 384 PRO A N 1
ATOM 2879 C CA . PRO A 1 384 ? 6.927 -37.109 -21.847 1.00 84.44 384 PRO A CA 1
ATOM 2880 C C . PRO A 1 384 ? 8.195 -36.300 -22.155 1.00 84.44 384 PRO A C 1
ATOM 2882 O O . PRO A 1 384 ? 8.171 -35.079 -22.289 1.00 84.44 384 PRO A O 1
ATOM 2885 N N . SER A 1 385 ? 9.339 -36.979 -22.302 1.00 85.88 385 SER A N 1
ATOM 2886 C CA . SER A 1 385 ? 10.600 -36.280 -22.586 1.00 85.88 385 SER A CA 1
ATOM 2887 C C . SER A 1 385 ? 10.584 -35.661 -23.993 1.00 85.88 385 SER A C 1
ATOM 2889 O O . SER A 1 385 ? 10.372 -36.382 -24.971 1.00 85.88 385 SER A O 1
ATOM 2891 N N . PRO A 1 386 ? 10.932 -34.366 -24.144 1.00 87.19 386 PRO A N 1
ATOM 2892 C CA . PRO A 1 386 ? 11.025 -33.706 -25.449 1.00 87.19 386 PRO A CA 1
ATOM 2893 C C . PRO A 1 386 ? 12.165 -34.273 -26.316 1.00 87.19 386 PRO A C 1
ATOM 2895 O O . PRO A 1 386 ? 12.226 -34.019 -27.519 1.00 87.19 386 PRO A O 1
ATOM 2898 N N . LEU A 1 387 ? 13.106 -35.012 -25.715 1.00 86.31 387 LEU A N 1
ATOM 2899 C CA . LEU A 1 387 ? 14.267 -35.601 -26.389 1.00 86.31 387 LEU A CA 1
ATOM 2900 C C . LEU A 1 387 ? 13.991 -37.002 -26.949 1.00 86.31 387 LEU A C 1
ATOM 2902 O O . LEU A 1 387 ? 14.890 -37.601 -27.536 1.00 86.31 387 LEU A O 1
ATOM 2906 N N . VAL A 1 388 ? 12.774 -37.517 -26.774 1.00 83.62 388 VAL A N 1
ATOM 2907 C CA . VAL A 1 388 ? 12.308 -38.771 -27.368 1.00 83.62 388 VAL A CA 1
ATOM 2908 C C . VAL A 1 388 ? 11.431 -38.427 -28.579 1.00 83.62 388 VAL A C 1
ATOM 2910 O O . VAL A 1 388 ? 10.622 -37.507 -28.487 1.00 83.62 388 VAL A O 1
ATOM 2913 N N . PRO A 1 389 ? 11.601 -39.080 -29.743 1.00 80.19 389 PRO A N 1
ATOM 2914 C CA . PRO A 1 389 ? 10.758 -38.817 -30.906 1.00 80.19 389 PRO A CA 1
ATOM 2915 C C . PRO A 1 389 ? 9.315 -39.285 -30.713 1.00 80.19 389 PRO A C 1
ATOM 2917 O O . PRO A 1 389 ? 9.049 -40.265 -30.021 1.00 80.19 389 PRO A O 1
ATOM 2920 N N . LEU A 1 390 ? 8.399 -38.623 -31.421 1.00 80.12 390 LEU A N 1
ATOM 2921 C CA . LEU A 1 390 ? 7.034 -39.112 -31.616 1.00 80.12 390 LEU A CA 1
ATOM 2922 C C . LEU A 1 390 ? 7.025 -40.387 -32.472 1.00 80.12 390 LEU A C 1
ATOM 2924 O O . LEU A 1 390 ? 7.938 -40.621 -33.268 1.00 80.12 390 LEU A O 1
ATOM 2928 N N . ALA A 1 391 ? 5.962 -41.185 -32.353 1.00 69.12 391 ALA A N 1
ATOM 2929 C CA . ALA A 1 391 ? 5.772 -42.388 -33.160 1.00 69.12 391 ALA A CA 1
ATOM 2930 C C . ALA A 1 391 ? 5.784 -42.059 -34.670 1.00 69.12 391 ALA A C 1
ATOM 2932 O O . ALA A 1 391 ? 4.924 -41.335 -35.174 1.00 69.12 391 ALA A O 1
ATOM 2933 N N . GLY A 1 392 ? 6.769 -42.598 -35.395 1.00 64.88 392 GLY A N 1
ATOM 2934 C CA . GLY A 1 392 ? 6.991 -42.332 -36.823 1.00 64.88 392 GLY A CA 1
ATOM 2935 C C . GLY A 1 392 ? 7.845 -41.095 -37.148 1.00 64.88 392 GLY A C 1
ATOM 2936 O O . GLY A 1 392 ? 7.981 -40.785 -38.323 1.00 64.88 392 GLY A O 1
ATOM 2937 N N . ASP A 1 393 ? 8.408 -40.400 -36.145 1.00 74.62 393 ASP A N 1
ATOM 2938 C CA . ASP A 1 393 ? 9.290 -39.217 -36.269 1.00 74.62 393 ASP A CA 1
ATOM 2939 C C . ASP A 1 393 ? 8.932 -38.277 -37.444 1.00 74.62 393 ASP A C 1
ATOM 2941 O O . ASP A 1 393 ? 9.721 -38.114 -38.379 1.00 74.62 393 ASP A O 1
ATOM 2945 N N . PRO A 1 394 ? 7.769 -37.596 -37.397 1.00 69.94 394 PRO A N 1
ATOM 2946 C CA . PRO A 1 394 ? 7.265 -36.791 -38.515 1.00 69.94 394 PRO A CA 1
ATOM 2947 C C . PRO A 1 394 ? 8.201 -35.636 -38.909 1.00 69.94 394 PRO A C 1
ATOM 2949 O O . PRO A 1 394 ? 8.086 -35.066 -39.990 1.00 69.94 394 PRO A O 1
ATOM 2952 N N . THR A 1 395 ? 9.153 -35.270 -38.043 1.00 71.94 395 THR A N 1
ATOM 2953 C CA . THR A 1 395 ? 10.136 -34.216 -38.323 1.00 71.94 395 THR A CA 1
ATOM 2954 C C . THR A 1 395 ? 11.471 -34.737 -38.861 1.00 71.94 395 THR A C 1
ATOM 2956 O O . THR A 1 395 ? 12.247 -33.931 -39.388 1.00 71.94 395 THR A O 1
ATOM 2959 N N . GLY A 1 396 ? 11.754 -36.039 -38.722 1.00 71.19 396 GLY A N 1
ATOM 2960 C CA . GLY A 1 396 ? 13.042 -36.671 -39.028 1.00 71.19 396 GLY A CA 1
ATOM 2961 C C . GLY A 1 396 ? 14.194 -36.207 -38.128 1.00 71.19 396 GLY A C 1
ATOM 2962 O O . GLY A 1 396 ? 15.351 -36.214 -38.547 1.00 71.19 396 GLY A O 1
ATOM 2963 N N . ARG A 1 397 ? 13.895 -35.691 -36.928 1.00 73.75 397 ARG A N 1
ATOM 2964 C CA . ARG A 1 397 ? 14.882 -35.055 -36.030 1.00 73.75 397 ARG A CA 1
ATOM 2965 C C . ARG A 1 397 ? 15.098 -35.810 -34.723 1.00 73.75 397 ARG A C 1
ATOM 2967 O O . ARG A 1 397 ? 15.812 -35.298 -33.860 1.00 73.75 397 ARG A O 1
ATOM 2974 N N . LYS A 1 398 ? 14.504 -36.997 -34.574 1.00 80.62 398 LYS A N 1
ATOM 2975 C CA . LYS A 1 398 ? 14.613 -37.866 -33.394 1.00 80.62 398 LYS A CA 1
ATOM 2976 C C . LYS A 1 398 ? 14.280 -37.145 -32.074 1.00 80.62 398 LYS A C 1
ATOM 2978 O O . LYS A 1 398 ? 14.955 -37.353 -31.070 1.00 80.62 398 LYS A O 1
ATOM 2983 N N . ARG A 1 399 ? 13.282 -36.250 -32.084 1.00 84.88 399 ARG A N 1
ATOM 2984 C CA . ARG A 1 399 ? 12.866 -35.424 -30.930 1.00 84.88 399 ARG A CA 1
ATOM 2985 C C . ARG A 1 399 ? 11.408 -34.969 -31.041 1.00 84.88 399 ARG A C 1
ATOM 2987 O O . ARG A 1 399 ? 10.910 -34.827 -32.154 1.00 84.88 399 ARG A O 1
ATOM 2994 N N . ALA A 1 400 ? 10.773 -34.666 -29.910 1.00 85.38 400 ALA A N 1
ATOM 2995 C CA . ALA A 1 400 ? 9.394 -34.179 -29.800 1.00 85.38 400 ALA A CA 1
ATOM 2996 C C . ALA A 1 400 ? 9.318 -32.687 -29.410 1.00 85.38 400 ALA A C 1
ATOM 2998 O O . ALA A 1 400 ? 8.442 -32.268 -28.654 1.00 85.38 400 ALA A O 1
ATOM 2999 N N . TYR A 1 401 ? 10.242 -31.861 -29.921 1.00 87.50 401 TYR A N 1
ATOM 3000 C CA . TYR A 1 401 ? 10.118 -30.404 -29.833 1.00 87.50 401 TYR A CA 1
ATOM 3001 C C . TYR A 1 401 ? 10.552 -29.679 -31.115 1.00 87.50 401 TYR A C 1
ATOM 3003 O O . TYR A 1 401 ? 11.452 -30.114 -31.848 1.00 87.50 401 TYR A O 1
ATOM 3011 N N . LEU A 1 402 ? 9.955 -28.512 -31.351 1.00 87.31 402 LEU A N 1
ATOM 3012 C CA . LEU A 1 402 ? 10.303 -27.586 -32.430 1.00 87.31 402 LEU A CA 1
ATOM 3013 C C . LEU A 1 402 ? 10.447 -26.155 -31.900 1.00 87.31 402 LEU A C 1
ATOM 3015 O O . LEU A 1 402 ? 10.008 -25.860 -30.796 1.00 87.31 402 LEU A O 1
ATOM 3019 N N . ALA A 1 403 ? 11.070 -25.265 -32.675 1.00 82.62 403 ALA A N 1
ATOM 3020 C CA . ALA A 1 403 ? 11.106 -23.841 -32.351 1.00 82.62 403 ALA A CA 1
ATOM 3021 C C . ALA A 1 403 ? 10.669 -22.987 -33.544 1.00 82.62 403 ALA A C 1
ATOM 3023 O O . ALA A 1 403 ? 10.844 -23.394 -34.698 1.00 82.62 403 ALA A O 1
ATOM 3024 N N . LEU A 1 404 ? 10.085 -21.821 -33.264 1.00 76.19 404 LEU A N 1
ATOM 3025 C CA . LEU A 1 404 ? 9.547 -20.918 -34.286 1.00 76.19 404 LEU A CA 1
ATOM 3026 C C . LEU A 1 404 ? 10.634 -20.141 -35.033 1.00 76.19 404 LEU A C 1
ATOM 3028 O O . LEU A 1 404 ? 10.459 -19.837 -36.211 1.00 76.19 404 LEU A O 1
ATOM 3032 N N . SER A 1 405 ? 11.745 -19.833 -34.363 1.00 69.12 405 SER A N 1
ATOM 3033 C CA . SER A 1 405 ? 12.853 -19.046 -34.902 1.00 69.12 405 SER A CA 1
ATOM 3034 C C . SER A 1 405 ? 14.166 -19.850 -34.886 1.00 69.12 405 SER A C 1
ATOM 3036 O O . SER A 1 405 ? 14.515 -20.523 -33.908 1.00 69.12 405 SER A O 1
ATOM 3038 N N . ARG A 1 406 ? 14.928 -19.794 -35.990 1.00 56.50 406 ARG A N 1
ATOM 3039 C CA . ARG A 1 406 ? 16.373 -20.064 -35.966 1.00 56.50 406 ARG A CA 1
ATOM 3040 C C . ARG A 1 406 ? 17.054 -18.705 -35.890 1.00 56.50 406 ARG A C 1
ATOM 3042 O O . ARG A 1 406 ? 16.918 -17.920 -36.825 1.00 56.50 406 ARG A O 1
ATOM 3049 N N . ARG A 1 407 ? 17.825 -18.433 -34.832 1.00 47.41 407 ARG A N 1
ATOM 3050 C CA . ARG A 1 407 ? 18.790 -17.326 -34.886 1.00 47.41 407 ARG A CA 1
ATOM 3051 C C . ARG A 1 407 ? 19.688 -17.561 -36.098 1.00 47.41 407 ARG A C 1
ATOM 3053 O O . ARG A 1 407 ? 20.335 -18.604 -36.177 1.00 47.41 407 ARG A O 1
ATOM 3060 N N . SER A 1 408 ? 19.695 -16.609 -37.028 1.00 40.06 408 SER A N 1
ATOM 3061 C CA . SER A 1 408 ? 20.659 -16.558 -38.122 1.00 40.06 408 SER A CA 1
ATOM 3062 C C . SER A 1 408 ? 22.050 -16.458 -37.504 1.00 40.06 408 SER A C 1
ATOM 3064 O O . SER A 1 408 ? 22.478 -15.385 -37.086 1.00 40.06 408 SER A O 1
ATOM 3066 N N . SER A 1 409 ? 22.740 -17.587 -37.365 1.00 39.03 409 SER A N 1
ATOM 3067 C CA . SER A 1 409 ? 24.164 -17.583 -37.074 1.00 39.03 409 SER A CA 1
ATOM 3068 C C . SER A 1 409 ? 24.865 -17.121 -38.342 1.00 39.03 409 SER A C 1
ATOM 3070 O O . SER A 1 409 ? 25.000 -17.897 -39.287 1.00 39.03 409 SER A O 1
ATOM 3072 N N . SER A 1 410 ? 25.298 -15.865 -38.376 1.00 36.69 410 SER A N 1
ATOM 3073 C CA . SER A 1 410 ? 26.273 -15.388 -39.352 1.00 36.69 410 SER A CA 1
ATOM 3074 C C . SER A 1 410 ? 27.631 -16.039 -39.057 1.00 36.69 410 SER A C 1
ATOM 3076 O O . SER A 1 410 ? 28.540 -15.404 -38.534 1.00 36.69 410 SER A O 1
ATOM 3078 N N . ASN A 1 411 ? 27.754 -17.334 -39.349 1.00 35.84 411 ASN A N 1
ATOM 3079 C CA . ASN A 1 411 ? 29.040 -18.004 -39.478 1.00 35.84 411 ASN A CA 1
ATOM 3080 C C . ASN A 1 411 ? 29.523 -17.742 -40.910 1.00 35.84 411 ASN A C 1
ATOM 3082 O O . ASN A 1 411 ? 29.275 -18.523 -41.823 1.00 35.84 411 ASN A O 1
ATOM 3086 N N . SER A 1 412 ? 30.152 -16.588 -41.116 1.00 38.75 412 SER A N 1
ATOM 3087 C CA . SER A 1 412 ? 30.885 -16.292 -42.345 1.00 38.75 412 SER A CA 1
ATOM 3088 C C . SER A 1 412 ? 32.172 -17.108 -42.341 1.00 38.75 412 SER A C 1
ATOM 3090 O O . SER A 1 412 ? 33.145 -16.645 -41.765 1.00 38.75 412 SER A O 1
ATOM 3092 N N . LEU A 1 413 ? 32.159 -18.301 -42.941 1.00 37.06 413 LEU A N 1
ATOM 3093 C CA . LEU A 1 413 ? 33.357 -18.978 -43.475 1.00 37.06 413 LEU A CA 1
ATOM 3094 C C . LEU A 1 413 ? 33.036 -19.998 -44.598 1.00 37.06 413 LEU A C 1
ATOM 3096 O O . LEU A 1 413 ? 33.938 -20.678 -45.070 1.00 37.06 413 LEU A O 1
ATOM 3100 N N . ILE A 1 414 ? 31.784 -20.093 -45.071 1.00 38.38 414 ILE A N 1
ATOM 3101 C CA . ILE A 1 414 ? 31.410 -20.881 -46.260 1.00 38.38 414 ILE A CA 1
ATOM 3102 C C . ILE A 1 414 ? 30.445 -20.033 -47.105 1.00 38.38 414 ILE A C 1
ATOM 3104 O O . ILE A 1 414 ? 29.373 -19.680 -46.603 1.00 38.38 414 ILE A O 1
ATOM 3108 N N . PRO A 1 415 ? 30.793 -19.660 -48.349 1.00 38.53 415 PRO A N 1
ATOM 3109 C CA . PRO A 1 415 ? 29.881 -18.960 -49.236 1.00 38.53 415 PRO A CA 1
ATOM 3110 C C . PRO A 1 415 ? 28.973 -19.982 -49.926 1.00 38.53 415 PRO A C 1
ATOM 3112 O O . PRO A 1 415 ? 29.294 -20.473 -51.000 1.00 38.53 415 PRO A O 1
ATOM 3115 N N . GLU A 1 416 ? 27.823 -20.295 -49.326 1.00 34.84 416 GLU A N 1
ATOM 3116 C CA . GLU A 1 416 ? 26.762 -21.018 -50.034 1.00 34.84 416 GLU A CA 1
ATOM 3117 C C . GLU A 1 416 ? 25.391 -20.339 -49.894 1.00 34.84 416 GLU A C 1
ATOM 3119 O O . GLU A 1 416 ? 24.938 -19.945 -48.819 1.00 34.84 416 GLU A O 1
ATOM 3124 N N . GLN A 1 417 ? 24.800 -20.164 -51.074 1.00 34.56 417 GLN A N 1
ATOM 3125 C CA . GLN A 1 417 ? 23.497 -19.649 -51.488 1.00 34.56 417 GLN A CA 1
ATOM 3126 C C . GLN A 1 417 ? 22.450 -19.329 -50.402 1.00 34.56 417 GLN A C 1
ATOM 3128 O O . GLN A 1 417 ? 21.866 -20.187 -49.739 1.00 34.56 417 GLN A O 1
ATOM 3133 N N . ARG A 1 418 ? 22.097 -18.039 -50.342 1.00 35.34 418 ARG A N 1
ATOM 3134 C CA . ARG A 1 418 ? 20.910 -17.513 -49.659 1.00 35.34 418 ARG A CA 1
ATOM 3135 C C . ARG A 1 418 ? 19.635 -17.932 -50.398 1.00 35.34 418 ARG A C 1
ATOM 3137 O O . ARG A 1 418 ? 19.227 -17.278 -51.350 1.00 35.34 418 ARG A O 1
ATOM 3144 N N . GLY A 1 419 ? 18.961 -18.958 -49.889 1.00 34.12 419 GLY A N 1
ATOM 3145 C CA . GLY A 1 419 ? 17.522 -19.149 -50.068 1.00 34.12 419 GLY A CA 1
ATOM 3146 C C . GLY A 1 419 ? 16.789 -18.716 -48.800 1.00 34.12 419 GLY A C 1
ATOM 3147 O O . GLY A 1 419 ? 16.941 -19.341 -47.750 1.00 34.12 419 GLY A O 1
ATOM 3148 N N . ALA A 1 420 ? 16.004 -17.641 -48.873 1.00 39.78 420 ALA A N 1
ATOM 3149 C CA . ALA A 1 420 ? 15.156 -17.166 -47.785 1.00 39.78 420 ALA A CA 1
ATOM 3150 C C . ALA A 1 420 ? 14.058 -18.198 -47.456 1.00 39.78 420 ALA A C 1
ATOM 3152 O O . ALA A 1 420 ? 12.957 -18.146 -47.994 1.00 39.78 420 ALA A O 1
ATOM 3153 N N . LYS A 1 421 ? 14.341 -19.159 -46.569 1.00 41.94 421 LYS A N 1
ATOM 3154 C CA . LYS A 1 421 ? 13.319 -20.042 -45.988 1.00 41.94 421 LYS A CA 1
ATOM 3155 C C . LYS A 1 421 ? 12.980 -19.566 -44.580 1.00 41.94 421 LYS A C 1
ATOM 3157 O O . LYS A 1 421 ? 13.563 -20.001 -43.591 1.00 41.94 421 LYS A O 1
ATOM 3162 N N . THR A 1 422 ? 12.028 -18.639 -44.505 1.00 47.09 422 THR A N 1
ATOM 3163 C CA . THR A 1 422 ? 11.523 -18.026 -43.261 1.00 47.09 422 THR A CA 1
ATOM 3164 C C . THR A 1 422 ? 10.417 -18.850 -42.588 1.00 47.09 422 THR A C 1
ATOM 3166 O O . THR A 1 422 ? 9.838 -18.416 -41.594 1.00 47.09 422 THR A O 1
ATOM 3169 N N . HIS A 1 423 ? 10.113 -20.045 -43.097 1.00 51.38 423 HIS A N 1
ATOM 3170 C CA . HIS A 1 423 ? 9.089 -20.923 -42.542 1.00 51.38 423 HIS A CA 1
ATOM 3171 C C . HIS A 1 423 ? 9.736 -22.067 -41.761 1.00 51.38 423 HIS A C 1
ATOM 3173 O O . HIS A 1 423 ? 10.713 -22.672 -42.193 1.00 51.38 423 HIS A O 1
ATOM 3179 N N . SER A 1 424 ? 9.202 -22.363 -40.576 1.00 61.88 424 SER A N 1
ATOM 3180 C CA . SER A 1 424 ? 9.556 -23.563 -39.820 1.00 61.88 424 SER A CA 1
ATOM 3181 C C . SER A 1 424 ? 9.202 -24.810 -40.645 1.00 61.88 424 SER A C 1
ATOM 3183 O O . SER A 1 424 ? 8.093 -25.328 -40.546 1.00 61.88 424 SER A O 1
ATOM 3185 N N . ASP A 1 425 ? 10.150 -25.302 -41.451 1.00 71.00 425 ASP A N 1
ATOM 3186 C CA . ASP A 1 425 ? 10.023 -26.557 -42.214 1.00 71.00 425 ASP A CA 1
ATOM 3187 C C . ASP A 1 425 ? 9.569 -27.719 -41.314 1.00 71.00 425 ASP A C 1
ATOM 3189 O O . ASP A 1 425 ? 8.886 -28.635 -41.753 1.00 71.00 425 ASP A O 1
ATOM 3193 N N . SER A 1 426 ? 9.937 -27.690 -40.027 1.00 75.69 426 SER A N 1
ATOM 3194 C CA . SER A 1 426 ? 9.512 -28.695 -39.049 1.00 75.69 426 SER A CA 1
ATOM 3195 C C . SER A 1 426 ? 8.015 -28.633 -38.749 1.00 75.69 426 SER A C 1
ATOM 3197 O O . SER A 1 426 ? 7.405 -29.686 -38.626 1.00 75.69 426 SER A O 1
ATOM 3199 N N . LEU A 1 427 ? 7.416 -27.441 -38.661 1.00 80.88 427 LEU A N 1
ATOM 3200 C CA . LEU A 1 427 ? 5.973 -27.306 -38.452 1.00 80.88 427 LEU A CA 1
ATOM 3201 C C . LEU A 1 427 ? 5.186 -27.761 -39.690 1.00 80.88 427 LEU A C 1
ATOM 3203 O O . LEU A 1 427 ? 4.191 -28.463 -39.552 1.00 80.88 427 LEU A O 1
ATOM 3207 N N . ALA A 1 428 ? 5.671 -27.419 -40.889 1.00 81.50 428 ALA A N 1
ATOM 3208 C CA . ALA A 1 428 ? 5.075 -27.874 -42.146 1.00 81.50 428 ALA A CA 1
ATOM 3209 C C . ALA A 1 428 ? 5.101 -29.407 -42.273 1.00 81.50 428 ALA A C 1
ATOM 3211 O O . ALA A 1 428 ? 4.086 -30.007 -42.609 1.00 81.50 428 ALA A O 1
ATOM 3212 N N . LYS A 1 429 ? 6.221 -30.050 -41.915 1.00 82.12 429 LYS A N 1
ATOM 3213 C CA . LYS A 1 429 ? 6.347 -31.517 -41.912 1.00 82.12 429 LYS A CA 1
ATOM 3214 C C . LYS A 1 429 ? 5.403 -32.206 -40.926 1.00 82.12 429 LYS A C 1
ATOM 3216 O O . LYS A 1 429 ? 4.832 -33.233 -41.267 1.00 82.12 429 LYS A O 1
ATOM 3221 N N . VAL A 1 430 ? 5.210 -31.644 -39.728 1.00 81.38 430 VAL A N 1
ATOM 3222 C CA . VAL A 1 430 ? 4.256 -32.193 -38.744 1.00 81.38 430 VAL A CA 1
ATOM 3223 C C . VAL A 1 430 ? 2.824 -32.088 -39.263 1.00 81.38 430 VAL A C 1
ATOM 3225 O O . VAL A 1 430 ? 2.094 -33.069 -39.204 1.00 81.38 430 VAL A O 1
ATOM 3228 N N . LEU A 1 431 ? 2.443 -30.937 -39.825 1.00 81.50 431 LEU A N 1
ATOM 3229 C CA . LEU A 1 431 ? 1.115 -30.742 -40.414 1.00 81.50 431 LEU A CA 1
ATOM 3230 C C . LEU A 1 431 ? 0.877 -31.663 -41.618 1.00 81.50 431 LEU A C 1
ATOM 3232 O O . LEU A 1 431 ? -0.198 -32.235 -41.744 1.00 81.50 431 LEU A O 1
ATOM 3236 N N . GLN A 1 432 ? 1.879 -31.850 -42.480 1.00 81.19 432 GLN A N 1
ATOM 3237 C CA . GLN A 1 432 ? 1.785 -32.774 -43.611 1.00 81.19 432 GLN A CA 1
ATOM 3238 C C . GLN A 1 432 ? 1.668 -34.229 -43.142 1.00 81.19 432 GLN A C 1
ATOM 3240 O O . GLN A 1 432 ? 0.813 -34.954 -43.636 1.00 81.19 432 GLN A O 1
ATOM 3245 N N . ALA A 1 433 ? 2.469 -34.646 -42.157 1.00 79.88 433 ALA A N 1
ATOM 3246 C CA . ALA A 1 433 ? 2.371 -35.984 -41.580 1.00 79.88 433 ALA A CA 1
ATOM 3247 C C . ALA A 1 433 ? 0.987 -36.236 -40.964 1.00 79.88 433 ALA A C 1
ATOM 3249 O O . ALA A 1 433 ? 0.430 -37.306 -41.159 1.00 79.88 433 ALA A O 1
ATOM 3250 N N . HIS A 1 434 ? 0.413 -35.236 -40.295 1.00 79.81 434 HIS A N 1
ATOM 3251 C CA . HIS A 1 434 ? -0.924 -35.295 -39.703 1.00 79.81 434 HIS A CA 1
ATOM 3252 C C . HIS A 1 434 ? -2.060 -35.312 -40.747 1.00 79.81 434 HIS A C 1
ATOM 3254 O O . HIS A 1 434 ? -3.139 -35.816 -40.463 1.00 79.81 434 HIS A O 1
ATOM 3260 N N . ARG A 1 435 ? -1.838 -34.781 -41.960 1.00 78.38 435 ARG A N 1
ATOM 3261 C CA . ARG A 1 435 ? -2.793 -34.882 -43.086 1.00 78.38 435 ARG A CA 1
ATOM 3262 C C . ARG A 1 435 ? -2.756 -36.236 -43.792 1.00 78.38 435 ARG A C 1
ATOM 3264 O O . ARG A 1 435 ? -3.740 -36.629 -44.396 1.00 78.38 435 ARG A O 1
ATOM 3271 N N . VAL A 1 436 ? -1.606 -36.908 -43.773 1.00 79.38 436 VAL A N 1
ATOM 3272 C CA . VAL A 1 436 ? -1.412 -38.219 -44.418 1.00 79.38 436 VAL A CA 1
ATOM 3273 C C . VAL A 1 436 ? -1.785 -39.367 -43.475 1.00 79.38 436 VAL A C 1
ATOM 3275 O O . VAL A 1 436 ? -2.113 -40.458 -43.929 1.00 79.38 436 VAL A O 1
ATOM 3278 N N . ARG A 1 437 ? -1.714 -39.134 -42.161 1.00 75.69 437 ARG A N 1
ATOM 3279 C CA . ARG A 1 437 ? -1.953 -40.134 -41.122 1.00 75.69 437 ARG A CA 1
ATOM 3280 C C . ARG A 1 437 ? -3.112 -39.731 -40.224 1.00 75.69 437 ARG A C 1
ATOM 3282 O O . ARG A 1 437 ? -2.947 -38.909 -39.325 1.00 75.69 437 ARG A O 1
ATOM 3289 N N . ASP A 1 438 ? -4.254 -40.379 -40.415 1.00 67.88 438 ASP A N 1
ATOM 3290 C CA . ASP A 1 438 ? -5.430 -40.146 -39.574 1.00 67.88 438 ASP A CA 1
ATOM 3291 C C . ASP A 1 438 ? -5.255 -40.648 -38.138 1.00 67.88 438 ASP A C 1
ATOM 3293 O O . ASP A 1 438 ? -5.858 -40.092 -37.225 1.00 67.88 438 ASP A O 1
ATOM 3297 N N . ASP A 1 439 ? -4.346 -41.594 -37.898 1.00 71.00 439 ASP A N 1
ATOM 3298 C CA . ASP A 1 439 ? -4.011 -42.103 -36.562 1.00 71.00 439 ASP A CA 1
ATOM 3299 C C . ASP A 1 439 ? -3.145 -41.139 -35.724 1.00 71.00 439 ASP A C 1
ATOM 3301 O O . ASP A 1 439 ? -2.931 -41.361 -34.530 1.00 71.00 439 ASP A O 1
ATOM 3305 N N . LEU A 1 440 ? -2.618 -40.072 -36.334 1.00 72.94 440 LEU A N 1
ATOM 3306 C CA . LEU A 1 440 ? -1.666 -39.157 -35.712 1.00 72.94 440 LEU A CA 1
ATOM 3307 C C . LEU A 1 440 ? -2.356 -37.864 -35.250 1.00 72.94 440 LEU A C 1
ATOM 3309 O O . LEU A 1 440 ? -2.280 -36.858 -35.940 1.00 72.94 440 LEU A O 1
ATOM 3313 N N . ASP A 1 441 ? -2.983 -37.866 -34.070 1.00 77.75 441 ASP A N 1
ATOM 3314 C CA . ASP A 1 441 ? -3.540 -36.650 -33.447 1.00 77.75 441 ASP A CA 1
ATOM 3315 C C . ASP A 1 441 ? -2.544 -36.034 -32.450 1.00 77.75 441 ASP A C 1
ATOM 3317 O O . ASP A 1 441 ? -2.364 -36.537 -31.342 1.00 77.75 441 ASP A O 1
ATOM 3321 N N . VAL A 1 442 ? -1.827 -34.986 -32.866 1.00 82.31 442 VAL A N 1
ATOM 3322 C CA . VAL A 1 442 ? -0.729 -34.394 -32.078 1.00 82.31 442 VAL A CA 1
ATOM 3323 C C . VAL A 1 442 ? -1.164 -33.082 -31.438 1.00 82.31 442 VAL A C 1
ATOM 3325 O O . VAL A 1 442 ? -1.601 -32.155 -32.120 1.00 82.31 442 VAL A O 1
ATOM 3328 N N . HIS A 1 443 ? -0.934 -32.961 -30.132 1.00 87.44 443 HIS A N 1
ATOM 3329 C CA . HIS A 1 443 ? -1.113 -31.714 -29.395 1.00 87.44 443 HIS A CA 1
ATOM 3330 C C . HIS A 1 443 ? 0.171 -30.880 -29.413 1.00 87.44 443 HIS A C 1
ATOM 3332 O O . HIS A 1 443 ? 1.241 -31.342 -29.009 1.00 87.44 443 HIS A O 1
ATOM 3338 N N . LEU A 1 444 ? 0.075 -29.628 -29.869 1.00 87.44 444 LEU A N 1
ATOM 3339 C CA . LEU A 1 444 ? 1.163 -28.661 -29.751 1.00 87.44 444 LEU A CA 1
ATOM 3340 C C . LEU A 1 444 ? 1.087 -27.960 -28.399 1.00 87.44 444 LEU A C 1
ATOM 3342 O O . LEU A 1 444 ? 0.123 -27.252 -28.133 1.00 87.44 444 LEU A O 1
ATOM 3346 N N . VAL A 1 445 ? 2.131 -28.081 -27.584 1.00 89.00 445 VAL A N 1
ATOM 3347 C CA . VAL A 1 445 ? 2.220 -27.393 -26.289 1.00 89.00 445 VAL A CA 1
ATOM 3348 C C . VAL A 1 445 ? 3.267 -26.280 -26.380 1.00 89.00 445 VAL A C 1
ATOM 3350 O O . VAL A 1 445 ? 4.466 -26.576 -26.431 1.00 89.00 445 VAL A O 1
ATOM 3353 N N . PRO A 1 446 ? 2.866 -24.995 -26.434 1.00 90.44 446 PRO A N 1
ATOM 3354 C CA . PRO A 1 446 ? 3.805 -23.882 -26.357 1.00 90.44 446 PRO A CA 1
ATOM 3355 C C . PRO A 1 446 ? 4.475 -23.835 -24.980 1.00 90.44 446 PRO A C 1
ATOM 3357 O O . PRO A 1 446 ? 3.800 -23.846 -23.953 1.00 90.44 446 PRO A O 1
ATOM 3360 N N . VAL A 1 447 ? 5.807 -23.756 -24.954 1.00 89.56 447 VAL A N 1
ATOM 3361 C CA . VAL A 1 447 ? 6.590 -23.664 -23.717 1.00 89.56 447 VAL A CA 1
ATOM 3362 C C . VAL A 1 447 ? 7.487 -22.435 -23.751 1.00 89.56 447 VAL A C 1
ATOM 3364 O O . VAL A 1 447 ? 8.374 -22.304 -24.597 1.00 89.56 447 VAL A O 1
ATOM 3367 N N . SER A 1 448 ? 7.256 -21.524 -22.810 1.00 86.88 448 SER A N 1
ATOM 3368 C CA . SER A 1 448 ? 8.057 -20.309 -22.643 1.00 86.88 448 SER A CA 1
ATOM 3369 C C . SER A 1 448 ? 9.104 -20.526 -21.552 1.00 86.88 448 SER A C 1
ATOM 3371 O O . SER A 1 448 ? 8.766 -20.952 -20.449 1.00 86.88 448 SER A O 1
ATOM 3373 N N . ILE A 1 449 ? 10.375 -20.244 -21.851 1.00 84.06 449 ILE A N 1
ATOM 3374 C CA . ILE A 1 449 ? 11.501 -20.445 -20.926 1.00 84.06 449 ILE A CA 1
ATOM 3375 C C . ILE A 1 449 ? 12.193 -19.106 -20.677 1.00 84.06 449 ILE A C 1
ATOM 3377 O O . ILE A 1 449 ? 12.728 -18.505 -21.610 1.00 84.06 449 ILE A O 1
ATOM 3381 N N . PHE A 1 450 ? 12.245 -18.683 -19.415 1.00 77.62 450 PHE A N 1
ATOM 3382 C CA . PHE A 1 450 ? 12.844 -17.417 -18.992 1.00 77.62 450 PHE A CA 1
ATOM 3383 C C . PHE A 1 450 ? 14.019 -17.676 -18.043 1.00 77.62 450 PHE A C 1
ATOM 3385 O O . PHE A 1 450 ? 13.818 -18.124 -16.916 1.00 77.62 450 PHE A O 1
ATOM 3392 N N . VAL A 1 451 ? 15.249 -17.403 -18.499 1.00 68.88 451 VAL A N 1
ATOM 3393 C CA . VAL A 1 451 ? 16.494 -17.596 -17.728 1.00 68.88 451 VAL A CA 1
ATOM 3394 C C . VAL A 1 451 ? 17.007 -16.235 -17.253 1.00 68.88 451 VAL A C 1
ATOM 3396 O O . VAL A 1 451 ? 17.684 -15.535 -18.005 1.00 68.88 451 VAL A O 1
ATOM 3399 N N . GLY A 1 452 ? 16.687 -15.858 -16.012 1.00 60.34 452 GLY A N 1
ATOM 3400 C CA . GLY A 1 452 ? 16.957 -14.520 -15.474 1.00 60.34 452 GLY A CA 1
ATOM 3401 C C . GLY A 1 452 ? 16.015 -13.446 -16.044 1.00 60.34 452 GLY A C 1
ATOM 3402 O O . GLY A 1 452 ? 15.819 -13.337 -17.248 1.00 60.34 452 GLY A O 1
ATOM 3403 N N . ARG A 1 453 ? 15.412 -12.633 -15.169 1.00 57.16 453 ARG A N 1
ATOM 3404 C CA . ARG A 1 453 ? 14.340 -11.668 -15.507 1.00 57.16 453 ARG A CA 1
ATOM 3405 C C . ARG A 1 453 ? 14.849 -10.279 -15.939 1.00 57.16 453 ARG A C 1
ATOM 3407 O O . ARG A 1 453 ? 14.205 -9.274 -15.663 1.00 57.16 453 ARG A O 1
ATOM 3414 N N . ALA A 1 454 ? 16.039 -10.192 -16.535 1.00 48.84 454 ALA A N 1
ATOM 3415 C CA . ALA A 1 454 ? 16.611 -8.912 -16.956 1.00 48.84 454 ALA A CA 1
ATOM 3416 C C . ALA A 1 454 ? 16.265 -8.623 -18.429 1.00 48.84 454 ALA A C 1
ATOM 3418 O O . ALA A 1 454 ? 16.583 -9.458 -19.278 1.00 48.84 454 ALA A O 1
ATOM 3419 N N . PRO A 1 455 ? 15.670 -7.462 -18.761 1.00 42.75 455 PRO A N 1
ATOM 3420 C CA . PRO A 1 455 ? 15.597 -7.017 -20.145 1.00 42.75 455 PRO A CA 1
ATOM 3421 C C . PRO A 1 455 ? 17.021 -6.854 -20.699 1.00 42.75 455 PRO A C 1
ATOM 3423 O O . PRO A 1 455 ? 17.910 -6.320 -20.028 1.00 42.75 455 PRO A O 1
ATOM 3426 N N . ASP A 1 456 ? 17.257 -7.365 -21.910 1.00 44.62 456 ASP A N 1
ATOM 3427 C CA . ASP A 1 456 ? 18.515 -7.205 -22.647 1.00 44.62 456 ASP A CA 1
ATOM 3428 C C . ASP A 1 456 ? 18.686 -5.719 -23.011 1.00 44.62 456 ASP A C 1
ATOM 3430 O O . ASP A 1 456 ? 18.284 -5.308 -24.092 1.00 44.62 456 ASP A O 1
ATOM 3434 N N . LYS A 1 457 ? 19.220 -4.927 -22.070 1.00 43.34 457 LYS A N 1
ATOM 3435 C CA . LYS A 1 457 ? 19.855 -3.594 -22.184 1.00 43.34 457 LYS A CA 1
ATOM 3436 C C . LYS A 1 457 ? 20.037 -3.062 -20.755 1.00 43.34 457 LYS A C 1
ATOM 3438 O O . LYS A 1 457 ? 19.165 -2.396 -20.211 1.00 43.34 457 LYS A O 1
ATOM 3443 N N . GLN A 1 458 ? 21.155 -3.387 -20.105 1.00 36.34 458 GLN A N 1
ATOM 3444 C CA . GLN A 1 458 ? 21.476 -2.827 -18.787 1.00 36.34 458 GLN A CA 1
ATOM 3445 C C . GLN A 1 458 ? 22.609 -1.807 -18.896 1.00 36.34 458 GLN A C 1
ATOM 3447 O O . GLN A 1 458 ? 23.752 -2.156 -19.176 1.00 36.34 458 GLN A O 1
ATOM 3452 N N . SER A 1 459 ? 22.275 -0.542 -18.635 1.00 33.38 459 SER A N 1
ATOM 3453 C CA . SER A 1 459 ? 23.213 0.532 -18.314 1.00 33.38 459 SER A CA 1
ATOM 3454 C C . SER A 1 459 ? 23.591 0.459 -16.829 1.00 33.38 459 SER A C 1
ATOM 3456 O O . SER A 1 459 ? 22.742 0.621 -15.953 1.00 33.38 459 SER A O 1
ATOM 3458 N N . GLY A 1 460 ? 24.865 0.205 -16.550 1.00 30.59 460 GLY A N 1
ATOM 3459 C CA . GLY A 1 460 ? 25.459 0.080 -15.214 1.00 30.59 460 GLY A CA 1
ATOM 3460 C C . GLY A 1 460 ? 26.805 -0.635 -15.328 1.00 30.59 460 GLY A C 1
ATOM 3461 O O . GLY A 1 460 ? 27.043 -1.256 -16.355 1.00 30.59 460 GLY A O 1
ATOM 3462 N N . TRP A 1 461 ? 27.683 -0.537 -14.325 1.00 36.28 461 TRP A N 1
ATOM 3463 C CA . TRP A 1 461 ? 29.112 -0.937 -14.319 1.00 36.28 461 TRP A CA 1
ATOM 3464 C C . TRP A 1 461 ? 29.500 -2.281 -14.991 1.00 36.28 461 TRP A C 1
ATOM 3466 O O . TRP A 1 461 ? 30.654 -2.460 -15.371 1.00 36.28 461 TRP A O 1
ATOM 3476 N N . PHE A 1 462 ? 28.547 -3.185 -15.235 1.00 34.69 462 PHE A N 1
ATOM 3477 C CA . PHE A 1 462 ? 28.692 -4.365 -16.097 1.00 34.69 462 PHE A CA 1
ATOM 3478 C C . PHE A 1 462 ? 28.887 -4.067 -17.599 1.00 34.69 462 PHE A C 1
ATOM 3480 O O . PHE A 1 462 ? 29.440 -4.904 -18.305 1.00 34.69 462 PHE A O 1
ATOM 3487 N N . ALA A 1 463 ? 28.491 -2.894 -18.102 1.00 44.16 463 ALA A N 1
ATOM 3488 C CA . ALA A 1 463 ? 28.678 -2.502 -19.503 1.00 44.16 463 ALA A CA 1
ATOM 3489 C C . ALA A 1 463 ? 30.156 -2.253 -19.865 1.00 44.16 463 ALA A C 1
ATOM 3491 O O . ALA A 1 463 ? 30.542 -2.431 -21.014 1.00 44.16 463 ALA A O 1
ATOM 3492 N N . VAL A 1 464 ? 31.001 -1.905 -18.886 1.00 37.44 464 VAL A N 1
ATOM 3493 C CA . VAL A 1 464 ? 32.440 -1.651 -19.099 1.00 37.44 464 VAL A CA 1
ATOM 3494 C C . VAL A 1 464 ? 33.237 -2.955 -19.234 1.00 37.44 464 VAL A C 1
ATOM 3496 O O . VAL A 1 464 ? 34.264 -2.982 -19.901 1.00 37.44 464 VAL A O 1
ATOM 3499 N N . LEU A 1 465 ? 32.738 -4.062 -18.673 1.00 34.38 465 LEU A N 1
ATOM 3500 C CA . LEU A 1 465 ? 33.340 -5.392 -18.841 1.00 34.38 465 LEU A CA 1
ATOM 3501 C C . LEU A 1 465 ? 32.918 -6.090 -20.145 1.00 34.38 465 LEU A C 1
ATOM 3503 O O . LEU A 1 465 ? 33.461 -7.143 -20.470 1.00 34.38 465 LEU A O 1
ATOM 3507 N N . PHE A 1 466 ? 31.968 -5.519 -20.896 1.00 39.56 466 PHE A N 1
ATOM 3508 C CA . PHE A 1 466 ? 31.400 -6.133 -22.099 1.00 39.56 466 PHE A CA 1
ATOM 3509 C C . PHE A 1 466 ? 31.076 -5.115 -23.208 1.00 39.56 466 PHE A C 1
ATOM 3511 O O . PHE A 1 466 ? 30.096 -5.286 -23.937 1.00 39.56 466 PHE A O 1
ATOM 3518 N N . SER A 1 467 ? 31.888 -4.066 -23.366 1.00 28.66 467 SER A N 1
ATOM 3519 C CA . SER A 1 467 ? 31.776 -3.157 -24.509 1.00 28.66 467 SER A CA 1
ATOM 3520 C C . SER A 1 467 ? 32.311 -3.812 -25.795 1.00 28.66 467 SER A C 1
ATOM 3522 O O . SER A 1 467 ? 33.494 -4.096 -25.948 1.00 28.66 467 SER A O 1
ATOM 3524 N N . GLU A 1 468 ? 31.375 -4.106 -26.697 1.00 29.05 468 GLU A N 1
ATOM 3525 C CA . GLU A 1 468 ? 31.416 -3.967 -28.166 1.00 29.05 468 GLU A CA 1
ATOM 3526 C C . GLU A 1 468 ? 32.612 -4.435 -29.019 1.00 29.05 468 GLU A C 1
ATOM 3528 O O . GLU A 1 468 ? 32.578 -4.208 -30.221 1.00 29.05 468 GLU A O 1
ATOM 3533 N N . ASN A 1 469 ? 33.587 -5.197 -28.511 1.00 29.94 469 ASN A N 1
ATOM 3534 C CA . ASN A 1 469 ? 34.628 -5.795 -29.370 1.00 29.94 469 ASN A CA 1
ATOM 3535 C C . ASN A 1 469 ? 34.916 -7.287 -29.132 1.00 29.94 469 ASN A C 1
ATOM 3537 O O . ASN A 1 469 ? 36.023 -7.769 -29.368 1.00 29.94 469 ASN A O 1
ATOM 3541 N N . TRP A 1 470 ? 33.897 -8.069 -28.756 1.00 30.98 470 TRP A N 1
ATOM 3542 C CA . TRP A 1 470 ? 33.981 -9.533 -28.827 1.00 30.98 470 TRP A CA 1
ATOM 3543 C C . TRP A 1 470 ? 32.777 -10.144 -29.552 1.00 30.98 470 TRP A C 1
ATOM 3545 O O . TRP A 1 470 ? 31.784 -10.559 -28.960 1.00 30.98 470 TRP A O 1
ATOM 3555 N N . ALA A 1 471 ? 32.890 -10.231 -30.880 1.00 31.92 471 ALA A N 1
ATOM 3556 C CA . ALA A 1 471 ? 31.984 -10.998 -31.743 1.00 31.92 471 ALA A CA 1
ATOM 3557 C C . ALA A 1 471 ? 32.137 -12.528 -31.576 1.00 31.92 471 ALA A C 1
ATOM 3559 O O . ALA A 1 471 ? 31.404 -13.312 -32.181 1.00 31.92 471 ALA A O 1
ATOM 3560 N N . LEU A 1 472 ? 33.064 -12.974 -30.725 1.00 34.50 472 LEU A N 1
ATOM 3561 C CA . LEU A 1 472 ? 33.225 -14.364 -30.333 1.00 34.50 472 LEU A CA 1
ATOM 3562 C C . LEU A 1 472 ? 32.530 -14.592 -28.984 1.00 34.50 472 LEU A C 1
ATOM 3564 O O . LEU A 1 472 ? 32.709 -13.856 -28.025 1.00 34.50 472 LEU A O 1
ATOM 3568 N N . VAL A 1 473 ? 31.771 -15.682 -28.916 1.00 37.69 473 VAL A N 1
ATOM 3569 C CA . VAL A 1 473 ? 31.205 -16.306 -27.709 1.00 37.69 473 VAL A CA 1
ATOM 3570 C C . VAL A 1 473 ? 29.786 -15.917 -27.233 1.00 37.69 473 VAL A C 1
ATOM 3572 O O . VAL A 1 473 ? 29.494 -15.787 -26.044 1.00 37.69 473 VAL A O 1
ATOM 3575 N N . GLY A 1 474 ? 28.806 -15.976 -28.144 1.00 42.91 474 GLY A N 1
ATOM 3576 C CA . GLY A 1 474 ? 27.375 -16.018 -27.783 1.00 42.91 474 GLY A CA 1
ATOM 3577 C C . GLY A 1 474 ? 26.931 -17.252 -26.959 1.00 42.91 474 GLY A C 1
ATOM 3578 O O . GLY A 1 474 ? 25.931 -17.188 -26.243 1.00 42.91 474 GLY A O 1
ATOM 3579 N N . ARG A 1 475 ? 27.666 -18.378 -27.002 1.00 49.41 475 ARG A N 1
ATOM 3580 C CA . ARG A 1 475 ? 27.358 -19.593 -26.205 1.00 49.41 475 ARG A CA 1
ATOM 3581 C C . ARG A 1 475 ? 27.824 -19.493 -24.744 1.00 49.41 475 ARG A C 1
ATOM 3583 O O . ARG A 1 475 ? 27.169 -20.048 -23.868 1.00 49.41 475 ARG A O 1
ATOM 3590 N N . PHE A 1 476 ? 28.891 -18.741 -24.475 1.00 45.59 476 PHE A N 1
ATOM 3591 C CA . PHE A 1 476 ? 29.449 -18.548 -23.131 1.00 45.59 476 PHE A CA 1
ATOM 3592 C C . PHE A 1 476 ? 28.668 -17.511 -22.331 1.00 45.59 476 PHE A C 1
ATOM 3594 O O . PHE A 1 476 ? 28.389 -17.764 -21.169 1.00 45.59 476 PHE A O 1
ATOM 3601 N N . ARG A 1 477 ? 28.175 -16.427 -22.954 1.00 50.94 477 ARG A N 1
ATOM 3602 C CA . ARG A 1 477 ? 27.208 -15.516 -22.305 1.00 50.94 477 ARG A CA 1
ATOM 3603 C C . ARG A 1 477 ? 25.967 -16.263 -21.808 1.00 50.94 477 ARG A C 1
ATOM 3605 O O . ARG A 1 477 ? 25.470 -15.980 -20.725 1.00 50.94 477 ARG A O 1
ATOM 3612 N N . ARG A 1 478 ? 25.477 -17.241 -22.579 1.00 56.50 478 ARG A N 1
ATOM 3613 C CA . ARG A 1 478 ? 24.301 -18.051 -22.217 1.00 56.50 478 ARG A CA 1
ATOM 3614 C C . ARG A 1 478 ? 24.612 -19.073 -21.119 1.00 56.50 478 ARG A C 1
ATOM 3616 O O . ARG A 1 478 ? 23.778 -19.274 -20.245 1.00 56.50 478 ARG A O 1
ATOM 3623 N N . LEU A 1 479 ? 25.810 -19.665 -21.134 1.00 55.44 479 LEU A N 1
ATOM 3624 C CA . LEU A 1 479 ? 26.309 -20.505 -20.042 1.00 55.44 479 LEU A CA 1
ATOM 3625 C C . LEU A 1 479 ? 26.469 -19.691 -18.750 1.00 55.44 479 LEU A C 1
ATOM 3627 O O . LEU A 1 479 ? 25.966 -20.103 -17.717 1.00 55.44 479 LEU A O 1
ATOM 3631 N N . LEU A 1 480 ? 27.084 -18.508 -18.818 1.00 52.06 480 LEU A N 1
ATOM 3632 C CA . LEU A 1 480 ? 27.274 -17.606 -17.681 1.00 52.06 480 LEU A CA 1
ATOM 3633 C C . LEU A 1 480 ? 25.935 -17.084 -17.142 1.00 52.06 480 LEU A C 1
ATOM 3635 O O . LEU A 1 480 ? 25.724 -17.068 -15.936 1.00 52.06 480 LEU A O 1
ATOM 3639 N N . GLY A 1 481 ? 24.997 -16.731 -18.025 1.00 56.47 481 GLY A N 1
ATOM 3640 C CA . GLY A 1 481 ? 23.631 -16.372 -17.641 1.00 56.47 481 GLY A CA 1
ATOM 3641 C C . GLY A 1 481 ? 22.912 -17.508 -16.910 1.00 56.47 481 GLY A C 1
ATOM 3642 O O . GLY A 1 481 ? 22.197 -17.253 -15.948 1.00 56.47 481 GLY A O 1
ATOM 3643 N N . LEU A 1 482 ? 23.154 -18.760 -17.305 1.00 60.97 482 LEU A N 1
ATOM 3644 C CA . LEU A 1 482 ? 22.614 -19.936 -16.628 1.00 60.97 482 LEU A CA 1
ATOM 3645 C C . LEU A 1 482 ? 23.359 -20.256 -15.318 1.00 60.97 482 LEU A C 1
ATOM 3647 O O . LEU A 1 482 ? 22.730 -20.672 -14.358 1.00 60.97 482 LEU A O 1
ATOM 3651 N N . LEU A 1 483 ? 24.662 -19.993 -15.218 1.00 56.38 483 LEU A N 1
ATOM 3652 C CA . LEU A 1 483 ? 25.417 -20.140 -13.965 1.00 56.38 483 LEU A CA 1
ATOM 3653 C C . LEU A 1 483 ? 25.031 -19.077 -12.922 1.00 56.38 483 LEU A C 1
ATOM 3655 O O . LEU A 1 483 ? 24.928 -19.386 -11.739 1.00 56.38 483 LEU A O 1
ATOM 3659 N N . LEU A 1 484 ? 24.789 -17.834 -13.352 1.00 53.00 484 LEU A N 1
ATOM 3660 C CA . LEU A 1 484 ? 24.479 -16.702 -12.468 1.00 53.00 484 LEU A CA 1
ATOM 3661 C C . LEU A 1 484 ? 22.983 -16.571 -12.143 1.00 53.00 484 LEU A C 1
ATOM 3663 O O . LEU A 1 484 ? 22.624 -16.167 -11.037 1.00 53.00 484 LEU A O 1
ATOM 3667 N N . ASN A 1 485 ? 22.106 -16.885 -13.103 1.00 60.91 485 ASN A N 1
ATOM 3668 C CA . ASN A 1 485 ? 20.654 -16.711 -12.983 1.00 60.91 485 ASN A CA 1
ATOM 3669 C C . ASN A 1 485 ? 19.863 -18.018 -13.181 1.00 60.91 485 ASN A C 1
ATOM 3671 O O . ASN A 1 485 ? 18.637 -17.991 -13.166 1.00 60.91 485 ASN A O 1
ATOM 3675 N N . GLY A 1 486 ? 20.516 -19.173 -13.350 1.00 60.88 486 GLY A N 1
ATOM 3676 C CA . GLY A 1 486 ? 19.826 -20.449 -13.589 1.00 60.88 486 GLY A CA 1
ATOM 3677 C C . GLY A 1 486 ? 18.945 -20.904 -12.430 1.00 60.88 486 GLY A C 1
ATOM 3678 O O . GLY A 1 486 ? 17.963 -21.608 -12.658 1.00 60.88 486 GLY A O 1
ATOM 3679 N N . ARG A 1 487 ? 19.219 -20.454 -11.199 1.00 69.56 487 ARG A N 1
ATOM 3680 C CA . ARG A 1 487 ? 18.366 -20.726 -10.029 1.00 69.56 487 ARG A CA 1
ATOM 3681 C C . ARG A 1 487 ? 17.046 -19.943 -10.031 1.00 69.56 487 ARG A C 1
ATOM 3683 O O . ARG A 1 487 ? 16.171 -20.266 -9.242 1.00 69.56 487 ARG A O 1
ATOM 3690 N N . SER A 1 488 ? 16.885 -18.952 -10.909 1.00 67.50 488 SER A N 1
ATOM 3691 C CA . SER A 1 488 ? 15.650 -18.177 -11.094 1.00 67.50 488 SER A CA 1
ATOM 3692 C C . SER A 1 488 ? 15.036 -18.401 -12.481 1.00 67.50 488 SER A C 1
ATOM 3694 O O . SER A 1 488 ? 14.555 -17.467 -13.125 1.00 67.50 488 SER A O 1
ATOM 3696 N N . THR A 1 489 ? 15.064 -19.651 -12.958 1.00 77.38 489 THR A N 1
ATOM 3697 C CA . THR A 1 489 ? 14.491 -20.022 -14.257 1.00 77.38 489 THR A CA 1
ATOM 3698 C C . THR A 1 489 ? 13.001 -20.332 -14.120 1.00 77.38 489 THR A C 1
ATOM 3700 O O . THR A 1 489 ? 12.616 -21.182 -13.318 1.00 77.38 489 THR A O 1
ATOM 3703 N N . ILE A 1 490 ? 12.165 -19.683 -14.933 1.00 80.06 490 ILE A N 1
ATOM 3704 C CA . ILE A 1 490 ? 10.726 -19.978 -15.022 1.00 80.06 490 ILE A CA 1
ATOM 3705 C C . ILE A 1 490 ? 10.451 -20.728 -16.321 1.00 80.06 490 ILE A C 1
ATOM 3707 O O . ILE A 1 490 ? 10.917 -20.319 -17.390 1.00 80.06 490 ILE A O 1
ATOM 3711 N N . VAL A 1 491 ? 9.670 -21.801 -16.228 1.00 85.75 491 VAL A N 1
ATOM 3712 C CA . VAL A 1 491 ? 9.178 -22.565 -17.375 1.00 85.75 491 VAL A CA 1
ATOM 3713 C C . VAL A 1 491 ? 7.658 -22.559 -17.345 1.00 85.75 491 VAL A C 1
ATOM 3715 O O . VAL A 1 491 ? 7.060 -23.080 -16.410 1.00 85.75 491 VAL A O 1
ATOM 3718 N N . ARG A 1 492 ? 7.034 -21.971 -18.367 1.00 84.44 492 ARG A N 1
ATOM 3719 C CA . ARG A 1 492 ? 5.575 -21.872 -18.470 1.00 84.44 492 ARG A CA 1
ATOM 3720 C C . ARG A 1 492 ? 5.057 -22.742 -19.609 1.00 84.44 492 ARG A C 1
ATOM 3722 O O . ARG A 1 492 ? 5.407 -22.492 -20.765 1.00 84.44 492 ARG A O 1
ATOM 3729 N N . PHE A 1 493 ? 4.227 -23.724 -19.276 1.00 87.44 493 PHE A N 1
ATOM 3730 C CA . PHE A 1 493 ? 3.479 -24.548 -20.222 1.00 87.44 493 PHE A CA 1
ATOM 3731 C C . PHE A 1 493 ? 2.139 -23.871 -20.520 1.00 87.44 493 PHE A C 1
ATOM 3733 O O . PHE A 1 493 ? 1.398 -23.506 -19.608 1.00 87.44 493 PHE A O 1
ATOM 3740 N N . ALA A 1 494 ? 1.843 -23.657 -21.799 1.00 84.81 494 ALA A N 1
ATOM 3741 C CA . ALA A 1 494 ? 0.552 -23.143 -22.239 1.00 84.81 494 ALA A CA 1
ATOM 3742 C C . ALA A 1 494 ? -0.428 -24.290 -22.550 1.00 84.81 494 ALA A C 1
ATOM 3744 O O . ALA A 1 494 ? 0.027 -25.409 -22.809 1.00 84.81 494 ALA A O 1
ATOM 3745 N N . PRO A 1 495 ? -1.750 -24.022 -22.574 1.00 83.69 495 PRO A N 1
ATOM 3746 C CA . PRO A 1 495 ? -2.740 -25.013 -22.980 1.00 83.69 495 PRO A CA 1
ATOM 3747 C C . PRO A 1 495 ? -2.418 -25.624 -24.357 1.00 83.69 495 PRO A C 1
ATOM 3749 O O . PRO A 1 495 ? -1.954 -24.898 -25.249 1.00 83.69 495 PRO A O 1
ATOM 3752 N N . PRO A 1 496 ? -2.640 -26.938 -24.544 1.00 85.75 496 PRO A N 1
ATOM 3753 C CA . PRO A 1 496 ? -2.349 -27.626 -25.792 1.00 85.75 496 PRO A CA 1
ATOM 3754 C C . PRO A 1 496 ? -3.251 -27.120 -26.918 1.00 85.75 496 PRO A C 1
ATOM 3756 O O . PRO A 1 496 ? -4.445 -26.894 -26.742 1.00 85.75 496 PRO A O 1
ATOM 3759 N N . ILE A 1 497 ? -2.669 -26.973 -28.102 1.00 86.31 497 ILE A N 1
ATOM 3760 C CA . ILE A 1 497 ? -3.376 -26.647 -29.336 1.00 86.31 497 ILE A CA 1
ATOM 3761 C C . ILE A 1 497 ? -3.528 -27.947 -30.127 1.00 86.31 497 ILE A C 1
ATOM 3763 O O . ILE A 1 497 ? -2.523 -28.535 -30.542 1.00 86.31 497 ILE A O 1
ATOM 3767 N N . SER A 1 498 ? -4.769 -28.390 -30.342 1.00 85.69 498 SER A N 1
ATOM 3768 C CA . SER A 1 498 ? -5.057 -29.530 -31.220 1.00 85.69 498 SER A CA 1
ATOM 3769 C C . SER A 1 498 ? -4.728 -29.167 -32.669 1.00 85.69 498 SER A C 1
ATOM 3771 O O . SER A 1 498 ? -5.142 -28.122 -33.171 1.00 85.69 498 SER A O 1
ATOM 3773 N N . LEU A 1 499 ? -3.949 -30.015 -33.344 1.00 81.56 499 LEU A N 1
ATOM 3774 C CA . LEU A 1 499 ? -3.652 -29.830 -34.764 1.00 81.56 499 LEU A CA 1
ATOM 3775 C C . LEU A 1 499 ? -4.821 -30.232 -35.662 1.00 81.56 499 LEU A C 1
ATOM 3777 O O . LEU A 1 499 ? -5.000 -29.610 -36.710 1.00 81.56 499 LEU A O 1
ATOM 3781 N N . ARG A 1 500 ? -5.618 -31.223 -35.246 1.00 81.31 500 ARG A N 1
ATOM 3782 C CA . ARG A 1 500 ? -6.797 -31.692 -35.980 1.00 81.31 500 ARG A CA 1
ATOM 3783 C C . ARG A 1 500 ? -7.799 -30.561 -36.192 1.00 81.31 500 ARG A C 1
ATOM 3785 O O . ARG A 1 500 ? -8.104 -30.247 -37.335 1.00 81.31 500 ARG A O 1
ATOM 3792 N N . SER A 1 501 ? -8.167 -29.849 -35.124 1.00 80.50 501 SER A N 1
ATOM 3793 C CA . SER A 1 501 ? -9.136 -28.745 -35.204 1.00 80.50 501 SER A CA 1
ATOM 3794 C C . SER A 1 501 ? -8.717 -27.618 -36.154 1.00 80.50 501 SER A C 1
ATOM 3796 O O . SER A 1 501 ? -9.571 -26.953 -36.725 1.00 80.50 501 SER A O 1
ATOM 3798 N N . ILE A 1 502 ? -7.412 -27.407 -36.352 1.00 80.75 502 ILE A N 1
ATOM 3799 C CA . ILE A 1 502 ? -6.886 -26.390 -37.274 1.00 80.75 502 ILE A CA 1
ATOM 3800 C C . ILE A 1 502 ? -6.857 -26.905 -38.720 1.00 80.75 502 ILE A C 1
ATOM 3802 O O . ILE A 1 502 ? -7.020 -26.122 -39.655 1.00 80.75 502 ILE A O 1
ATOM 3806 N N . ILE A 1 503 ? -6.607 -28.201 -38.924 1.00 80.12 503 ILE A N 1
ATOM 3807 C CA . ILE A 1 503 ? -6.602 -28.820 -40.257 1.00 80.12 503 ILE A CA 1
ATOM 3808 C C . ILE A 1 503 ? -8.034 -28.943 -40.793 1.00 80.12 503 ILE A C 1
ATOM 3810 O O . ILE A 1 503 ? -8.247 -28.676 -41.976 1.00 80.12 503 ILE A O 1
ATOM 3814 N N . ASP A 1 504 ? -8.994 -29.258 -39.921 1.00 80.81 504 ASP A N 1
ATOM 3815 C CA . ASP A 1 504 ? -10.418 -29.407 -40.249 1.00 80.81 504 ASP A CA 1
ATOM 3816 C C . ASP A 1 504 ? -11.062 -28.096 -40.743 1.00 80.81 504 ASP A C 1
ATOM 3818 O O . ASP A 1 504 ? -12.110 -28.122 -41.381 1.00 80.81 504 ASP A O 1
ATOM 3822 N N . GLU A 1 505 ? -10.408 -26.943 -40.548 1.00 79.25 505 GLU A N 1
ATOM 3823 C CA . GLU A 1 505 ? -10.812 -25.665 -41.156 1.00 79.25 505 GLU A CA 1
ATOM 3824 C C . GLU A 1 505 ? -10.694 -25.648 -42.698 1.00 79.25 505 GLU A C 1
ATOM 3826 O O . GLU A 1 505 ? -11.105 -24.678 -43.336 1.00 79.25 505 GLU A O 1
ATOM 3831 N N . GLY A 1 506 ? -10.089 -26.672 -43.316 1.00 76.06 506 GLY A N 1
ATOM 3832 C CA . GLY A 1 506 ? -10.039 -26.832 -44.776 1.00 76.06 506 GLY A CA 1
ATOM 3833 C C . GLY A 1 506 ? -9.110 -25.854 -45.507 1.00 76.06 506 GLY A C 1
ATOM 3834 O O . GLY A 1 506 ? -9.198 -25.695 -46.722 1.00 76.06 506 GLY A O 1
ATOM 3835 N N . LEU A 1 507 ? -8.207 -25.174 -44.794 1.00 82.06 507 LEU A N 1
ATOM 3836 C CA . LEU A 1 507 ? -7.282 -24.210 -45.393 1.00 82.06 507 LEU A CA 1
ATOM 3837 C C . LEU A 1 507 ? -6.151 -24.891 -46.183 1.00 82.06 507 LEU A C 1
ATOM 3839 O O . LEU A 1 507 ? -5.617 -25.941 -45.803 1.00 82.06 507 LEU A O 1
ATOM 3843 N N . GLU A 1 508 ? -5.677 -24.209 -47.230 1.00 81.38 508 GLU A N 1
ATOM 3844 C CA . GLU A 1 508 ? -4.460 -24.591 -47.958 1.00 81.38 508 GLU A CA 1
ATOM 3845 C C . GLU A 1 508 ? -3.277 -24.849 -46.994 1.00 81.38 508 GLU A C 1
ATOM 3847 O O . GLU A 1 508 ? -3.120 -24.115 -46.002 1.00 81.38 508 GLU A O 1
ATOM 3852 N N . PRO A 1 509 ? -2.414 -25.858 -47.249 1.00 78.38 509 PRO A N 1
ATOM 3853 C CA . PRO A 1 509 ? -1.350 -26.251 -46.320 1.00 78.38 509 PRO A CA 1
ATOM 3854 C C . PRO A 1 509 ? -0.439 -25.083 -45.922 1.00 78.38 509 PRO A C 1
ATOM 3856 O O . PRO A 1 509 ? -0.129 -24.897 -44.744 1.00 78.38 509 PRO A O 1
ATOM 3859 N N . GLU A 1 510 ? -0.067 -24.232 -46.880 1.00 79.31 510 GLU A N 1
ATOM 3860 C CA . GLU A 1 510 ? 0.769 -23.061 -46.608 1.00 79.31 510 GLU A CA 1
ATOM 3861 C C . GLU A 1 510 ? 0.068 -22.013 -45.736 1.00 79.31 510 GLU A C 1
ATOM 3863 O O . GLU A 1 510 ? 0.687 -21.423 -44.844 1.00 79.31 510 GLU A O 1
ATOM 3868 N N . ARG A 1 511 ? -1.232 -21.781 -45.964 1.00 81.56 511 ARG A N 1
ATOM 3869 C CA . ARG A 1 511 ? -2.030 -20.833 -45.170 1.00 81.56 511 ARG A CA 1
ATOM 3870 C C . ARG A 1 511 ? -2.191 -21.332 -43.738 1.00 81.56 511 ARG A C 1
ATOM 3872 O O . ARG A 1 511 ? -2.033 -20.543 -42.807 1.00 81.56 511 ARG A O 1
ATOM 3879 N N . THR A 1 512 ? -2.390 -22.637 -43.567 1.00 82.69 512 THR A N 1
ATOM 3880 C CA . THR A 1 512 ? -2.470 -23.310 -42.261 1.00 82.69 512 THR A CA 1
ATOM 3881 C C . THR A 1 512 ? -1.179 -23.114 -41.457 1.00 82.69 512 THR A C 1
ATOM 3883 O O . THR A 1 512 ? -1.214 -22.655 -40.313 1.00 82.69 512 THR A O 1
ATOM 3886 N N . VAL A 1 513 ? -0.014 -23.354 -42.078 1.00 82.75 513 VAL A N 1
ATOM 3887 C CA . VAL A 1 513 ? 1.305 -23.132 -41.455 1.00 82.75 513 VAL A CA 1
ATOM 3888 C C . VAL A 1 513 ? 1.486 -21.666 -41.043 1.00 82.75 513 VAL A C 1
ATOM 3890 O O . VAL A 1 513 ? 1.936 -21.391 -39.928 1.00 82.75 513 VAL A O 1
ATOM 3893 N N . ARG A 1 514 ? 1.135 -20.710 -41.918 1.00 81.94 514 ARG A N 1
ATOM 3894 C CA . ARG A 1 514 ? 1.267 -19.268 -41.635 1.00 81.94 514 ARG A CA 1
ATOM 3895 C C . ARG A 1 514 ? 0.336 -18.815 -40.508 1.00 81.94 514 ARG A C 1
ATOM 3897 O O . ARG A 1 514 ? 0.786 -18.073 -39.632 1.00 81.94 514 ARG A O 1
ATOM 3904 N N . LYS A 1 515 ? -0.922 -19.274 -40.498 1.00 84.31 515 LYS A N 1
ATOM 3905 C CA . LYS A 1 515 ? -1.898 -18.993 -39.430 1.00 84.31 515 LYS A CA 1
ATOM 3906 C C . LYS A 1 515 ? -1.361 -19.485 -38.087 1.00 84.31 515 LYS A C 1
ATOM 3908 O O . LYS A 1 515 ? -1.222 -18.687 -37.161 1.00 84.31 515 LYS A O 1
ATOM 3913 N N . LEU A 1 516 ? -0.950 -20.750 -38.013 1.00 84.88 516 LEU A N 1
ATOM 3914 C CA . LEU A 1 516 ? -0.425 -21.356 -36.789 1.00 84.88 516 LEU A CA 1
ATOM 3915 C C . LEU A 1 516 ? 0.860 -20.671 -36.295 1.00 84.88 516 LEU A C 1
ATOM 3917 O O . LEU A 1 516 ? 0.981 -20.359 -35.112 1.00 84.88 516 LEU A O 1
ATOM 3921 N N . GLN A 1 517 ? 1.794 -20.337 -37.193 1.00 84.44 517 GLN A N 1
ATOM 3922 C CA . GLN A 1 517 ? 2.985 -19.556 -36.833 1.00 84.44 517 GLN A CA 1
ATOM 3923 C C . GLN A 1 517 ? 2.630 -18.175 -36.280 1.00 84.44 517 GLN A C 1
ATOM 3925 O O . GLN A 1 517 ? 3.240 -17.738 -35.304 1.00 84.44 517 GLN A O 1
ATOM 3930 N N . ARG A 1 518 ? 1.665 -17.472 -36.885 1.00 82.88 518 ARG A N 1
ATOM 3931 C CA . ARG A 1 518 ? 1.227 -16.151 -36.416 1.00 82.88 518 ARG A CA 1
ATOM 3932 C C . ARG A 1 518 ? 0.590 -16.240 -35.033 1.00 82.88 518 ARG A C 1
ATOM 3934 O O . ARG A 1 518 ? 0.920 -15.414 -34.182 1.00 82.88 518 ARG A O 1
ATOM 3941 N N . VAL A 1 519 ? -0.263 -17.237 -34.797 1.00 85.44 519 VAL A N 1
ATOM 3942 C CA . VAL A 1 519 ? -0.886 -17.494 -33.489 1.00 85.44 519 VAL A CA 1
ATOM 3943 C C . VAL A 1 519 ? 0.187 -17.761 -32.434 1.00 85.44 519 VAL A C 1
ATOM 3945 O O . VAL A 1 519 ? 0.246 -17.043 -31.437 1.00 85.44 519 VAL A O 1
ATOM 3948 N N . LEU A 1 520 ? 1.106 -18.697 -32.691 1.00 86.06 520 LEU A N 1
ATOM 3949 C CA . LEU A 1 520 ? 2.176 -19.051 -31.754 1.00 86.06 520 LEU A CA 1
ATOM 3950 C C . LEU A 1 520 ? 3.129 -17.871 -31.488 1.00 86.06 520 LEU A C 1
ATOM 3952 O O . LEU A 1 520 ? 3.446 -17.588 -30.336 1.00 86.06 520 LEU A O 1
ATOM 3956 N N . ARG A 1 521 ? 3.540 -17.116 -32.519 1.00 84.12 521 ARG A N 1
ATOM 3957 C CA . ARG A 1 521 ? 4.370 -15.903 -32.348 1.00 84.12 521 ARG A CA 1
ATOM 3958 C C . ARG A 1 521 ? 3.667 -14.837 -31.513 1.00 84.12 521 ARG A C 1
ATOM 3960 O O . ARG A 1 521 ? 4.297 -14.211 -30.666 1.00 84.12 521 ARG A O 1
ATOM 3967 N N . THR A 1 522 ? 2.375 -14.622 -31.755 1.00 82.69 522 THR A N 1
ATOM 3968 C CA . THR A 1 522 ? 1.576 -13.651 -30.997 1.00 82.69 522 THR A CA 1
ATOM 3969 C C . THR A 1 522 ? 1.433 -14.094 -29.542 1.00 82.69 522 THR A C 1
ATOM 3971 O O . THR A 1 522 ? 1.576 -13.270 -28.643 1.00 82.69 522 THR A O 1
ATOM 3974 N N . HIS A 1 523 ? 1.233 -15.392 -29.304 1.00 84.88 523 HIS A N 1
ATOM 3975 C CA . HIS A 1 523 ? 1.186 -15.987 -27.973 1.00 84.88 523 HIS A CA 1
ATOM 3976 C C . HIS A 1 523 ? 2.502 -15.786 -27.200 1.00 84.88 523 HIS A C 1
ATOM 3978 O O . HIS A 1 523 ? 2.478 -15.202 -26.118 1.00 84.88 523 HIS A O 1
ATOM 3984 N N . PHE A 1 524 ? 3.654 -16.162 -27.774 1.00 82.44 524 PHE A N 1
ATOM 3985 C CA . PHE A 1 524 ? 4.959 -15.957 -27.125 1.00 82.44 524 PHE A CA 1
ATOM 3986 C C . PHE A 1 524 ? 5.245 -14.482 -26.840 1.00 82.44 524 PHE A C 1
ATOM 3988 O O . PHE A 1 524 ? 5.705 -14.154 -25.748 1.00 82.44 524 PHE A O 1
ATOM 3995 N N . ARG A 1 525 ? 4.912 -13.578 -27.774 1.00 79.25 525 ARG A N 1
ATOM 3996 C CA . ARG A 1 525 ? 5.073 -12.133 -27.562 1.00 79.25 525 ARG A CA 1
ATOM 3997 C C . ARG A 1 525 ? 4.239 -11.632 -26.378 1.00 79.25 525 ARG A C 1
ATOM 3999 O O . ARG A 1 525 ? 4.786 -10.951 -25.521 1.00 79.25 525 ARG A O 1
ATOM 4006 N N . ARG A 1 526 ? 2.957 -12.015 -26.287 1.00 77.88 526 ARG A N 1
ATOM 4007 C CA . ARG A 1 526 ? 2.069 -11.627 -25.170 1.00 77.88 526 ARG A CA 1
ATOM 4008 C C . ARG A 1 526 ? 2.571 -12.145 -23.821 1.00 77.88 526 ARG A C 1
ATOM 4010 O O . ARG A 1 526 ? 2.584 -11.393 -22.852 1.00 77.88 526 ARG A O 1
ATOM 4017 N N . ILE A 1 527 ? 3.015 -13.405 -23.753 1.00 76.38 527 ILE A N 1
ATOM 4018 C CA . ILE A 1 527 ? 3.579 -13.965 -22.514 1.00 76.38 527 ILE A CA 1
ATOM 4019 C C . ILE A 1 527 ? 4.863 -13.226 -22.138 1.00 76.38 527 ILE A C 1
ATOM 4021 O O . ILE A 1 527 ? 5.030 -12.835 -20.985 1.00 76.38 527 ILE A O 1
ATOM 4025 N N . ARG A 1 528 ? 5.757 -12.990 -23.099 1.00 74.69 528 ARG A N 1
ATOM 4026 C CA . ARG A 1 528 ? 7.016 -12.286 -22.855 1.00 74.69 528 ARG A CA 1
ATOM 4027 C C . ARG A 1 528 ? 6.796 -10.853 -22.372 1.00 74.69 528 ARG A C 1
ATOM 4029 O O . ARG A 1 528 ? 7.449 -10.463 -21.414 1.00 74.69 528 ARG A O 1
ATOM 4036 N N . GLU A 1 529 ? 5.865 -10.109 -22.966 1.00 68.88 529 GLU A N 1
ATOM 4037 C CA . GLU A 1 529 ? 5.464 -8.780 -22.477 1.00 68.88 529 GLU A CA 1
ATOM 4038 C C . GLU A 1 529 ? 4.942 -8.843 -21.033 1.00 68.88 529 GLU A C 1
ATOM 4040 O O . GLU A 1 529 ? 5.310 -7.999 -20.228 1.00 68.88 529 GLU A O 1
ATOM 4045 N N . SER A 1 530 ? 4.161 -9.865 -20.661 1.00 66.44 530 SER A N 1
ATOM 4046 C CA . SER A 1 530 ? 3.662 -10.000 -19.280 1.00 66.44 530 SER A CA 1
ATOM 4047 C C . SER A 1 530 ? 4.742 -10.360 -18.243 1.00 66.44 530 SER A C 1
ATOM 4049 O O . SER A 1 530 ? 4.611 -10.009 -17.073 1.00 66.44 530 SER A O 1
ATOM 4051 N N . VAL A 1 531 ? 5.808 -11.058 -18.660 1.00 64.12 531 VAL A N 1
ATOM 4052 C CA . VAL A 1 531 ? 6.866 -11.581 -17.769 1.00 64.12 531 VAL A CA 1
ATOM 4053 C C . VAL A 1 531 ? 8.101 -10.674 -17.721 1.00 64.12 531 VAL A C 1
ATOM 4055 O O . VAL A 1 531 ? 8.753 -10.576 -16.685 1.00 64.12 531 VAL A O 1
ATOM 4058 N N . ILE A 1 532 ? 8.451 -10.029 -18.839 1.00 63.12 532 ILE A N 1
ATOM 4059 C CA . ILE A 1 532 ? 9.645 -9.176 -18.987 1.00 63.12 532 ILE A CA 1
ATOM 4060 C C . ILE A 1 532 ? 9.280 -7.687 -19.072 1.00 63.12 532 ILE A C 1
ATOM 4062 O O . ILE A 1 532 ? 10.102 -6.850 -18.698 1.00 63.12 532 ILE A O 1
ATOM 4066 N N . GLY A 1 533 ? 8.047 -7.350 -19.470 1.00 60.97 533 GLY A N 1
ATOM 4067 C CA . GLY A 1 533 ? 7.615 -5.972 -19.715 1.00 60.97 533 GLY A CA 1
ATOM 4068 C C . GLY A 1 533 ? 7.987 -5.495 -21.126 1.00 60.97 533 GLY A C 1
ATOM 4069 O O . GLY A 1 533 ? 8.729 -6.187 -21.836 1.00 60.97 533 GLY A O 1
ATOM 4070 N N . PRO A 1 534 ? 7.463 -4.340 -21.574 1.00 63.41 534 PRO A N 1
ATOM 4071 C CA . PRO A 1 534 ? 7.937 -3.677 -22.794 1.00 63.41 534 PRO A CA 1
ATOM 4072 C C . PRO A 1 534 ? 9.406 -3.215 -22.648 1.00 63.41 534 PRO A C 1
ATOM 4074 O O . PRO A 1 534 ? 9.932 -3.150 -21.536 1.00 63.41 534 PRO A O 1
ATOM 4077 N N . ASP A 1 535 ? 10.095 -2.923 -23.764 1.00 57.88 535 ASP A N 1
ATOM 4078 C CA . ASP A 1 535 ? 11.484 -2.416 -23.729 1.00 57.88 535 ASP A CA 1
ATOM 4079 C C . ASP A 1 535 ? 11.505 -1.077 -22.976 1.00 57.88 535 ASP A C 1
ATOM 4081 O O . ASP A 1 535 ? 10.913 -0.099 -23.429 1.00 57.88 535 ASP A O 1
ATOM 4085 N N . LEU A 1 536 ? 12.141 -1.059 -21.803 1.00 57.47 536 LEU A N 1
ATOM 4086 C CA . LEU A 1 536 ? 12.135 0.092 -20.905 1.00 57.47 536 LEU A CA 1
ATOM 4087 C C . LEU A 1 536 ? 12.950 1.229 -21.523 1.00 57.47 536 LEU A C 1
ATOM 4089 O O . LEU A 1 536 ? 14.181 1.183 -21.588 1.00 57.47 536 LEU A O 1
ATOM 4093 N N . SER A 1 537 ? 12.266 2.285 -21.944 1.00 59.06 537 SER A N 1
ATOM 4094 C CA . SER A 1 537 ? 12.902 3.551 -22.296 1.00 59.06 537 SER A CA 1
ATOM 4095 C C . SER A 1 537 ? 13.532 4.168 -21.049 1.00 59.06 537 SER A C 1
ATOM 4097 O O . SER A 1 537 ? 12.893 4.279 -20.003 1.00 59.06 537 SER A O 1
ATOM 4099 N N . THR A 1 538 ? 14.797 4.585 -21.148 1.00 66.75 538 THR A N 1
ATOM 4100 C CA . THR A 1 538 ? 15.462 5.287 -20.039 1.00 66.75 538 THR A CA 1
ATOM 4101 C C . THR A 1 538 ? 14.672 6.535 -19.641 1.00 66.75 538 THR A C 1
ATOM 4103 O O . THR A 1 538 ? 14.054 7.181 -20.487 1.00 66.75 538 THR A O 1
ATOM 4106 N N . ARG A 1 539 ? 14.739 6.920 -18.361 1.00 80.88 539 ARG A N 1
ATOM 4107 C CA . ARG A 1 539 ? 14.057 8.110 -17.823 1.00 80.88 539 ARG A CA 1
ATOM 4108 C C . ARG A 1 539 ? 14.250 9.367 -18.676 1.00 80.88 539 ARG A C 1
ATOM 4110 O O . ARG A 1 539 ? 13.314 10.137 -18.836 1.00 80.88 539 ARG A O 1
ATOM 4117 N N . ARG A 1 540 ? 15.453 9.556 -19.238 1.00 80.12 540 ARG A N 1
ATOM 4118 C CA . ARG A 1 540 ? 15.769 10.662 -20.162 1.00 80.12 540 ARG A CA 1
ATOM 4119 C C . ARG A 1 540 ? 14.875 10.638 -21.395 1.00 80.12 540 ARG A C 1
ATOM 4121 O O . ARG A 1 540 ? 14.187 11.613 -21.644 1.00 80.12 540 ARG A O 1
ATOM 4128 N N . LEU A 1 541 ? 14.814 9.498 -22.081 1.00 83.19 541 LEU A N 1
ATOM 4129 C CA . LEU A 1 541 ? 14.004 9.342 -23.289 1.00 83.19 541 LEU A CA 1
ATOM 4130 C C . LEU A 1 541 ? 12.513 9.574 -23.021 1.00 83.19 541 LEU A C 1
ATOM 4132 O O . LEU A 1 541 ? 11.860 10.225 -23.827 1.00 83.19 541 LEU A O 1
ATOM 4136 N N . LEU A 1 542 ? 11.987 9.089 -21.890 1.00 86.31 542 LEU A N 1
ATOM 4137 C CA . LEU A 1 542 ? 10.593 9.348 -21.507 1.00 86.31 542 LEU A CA 1
ATOM 4138 C C . LEU A 1 542 ? 10.334 10.838 -21.270 1.00 86.31 542 LEU A C 1
ATOM 4140 O O . LEU A 1 542 ? 9.337 11.369 -21.744 1.00 86.31 542 LEU A O 1
ATOM 4144 N N . VAL A 1 543 ? 11.228 11.529 -20.558 1.00 91.19 543 VAL A N 1
ATOM 4145 C CA . VAL A 1 543 ? 11.087 12.973 -20.330 1.00 91.19 543 VAL A CA 1
ATOM 4146 C C . VAL A 1 543 ? 11.185 13.761 -21.632 1.00 91.19 543 VAL A C 1
ATOM 4148 O O . VAL A 1 543 ? 10.366 14.650 -21.853 1.00 91.19 543 VAL A O 1
ATOM 4151 N N . ASP A 1 544 ? 12.121 13.413 -22.509 1.00 91.00 544 ASP A N 1
ATOM 4152 C CA . ASP A 1 544 ? 12.266 14.075 -23.805 1.00 91.00 544 ASP A CA 1
ATOM 4153 C C . ASP A 1 544 ? 11.008 13.885 -24.668 1.00 91.00 544 ASP A C 1
ATOM 4155 O O . ASP A 1 544 ? 10.531 14.840 -25.278 1.00 91.00 544 ASP A O 1
ATOM 4159 N N . GLN A 1 545 ? 10.413 12.684 -24.663 1.00 91.00 545 GLN A N 1
ATOM 4160 C CA . GLN A 1 545 ? 9.145 12.402 -25.348 1.00 91.00 545 GLN A CA 1
ATOM 4161 C C . GLN A 1 545 ? 7.982 13.225 -24.786 1.00 91.00 545 GLN A C 1
ATOM 4163 O O . GLN A 1 545 ? 7.217 13.798 -25.559 1.00 91.00 545 GLN A O 1
ATOM 4168 N N . VAL A 1 546 ? 7.875 13.338 -23.459 1.00 94.12 546 VAL A N 1
ATOM 4169 C CA . VAL A 1 546 ? 6.842 14.155 -22.803 1.00 94.12 546 VAL A CA 1
ATOM 4170 C C . VAL A 1 546 ? 6.980 15.628 -23.184 1.00 94.12 546 VAL A C 1
ATOM 4172 O O . VAL A 1 546 ? 5.993 16.275 -23.512 1.00 94.12 546 VAL A O 1
ATOM 4175 N N . LEU A 1 547 ? 8.198 16.173 -23.178 1.00 94.88 547 LEU A N 1
ATOM 4176 C CA . LEU A 1 547 ? 8.438 17.579 -23.523 1.00 94.88 547 LEU A CA 1
ATOM 4177 C C . LEU A 1 547 ? 8.270 17.871 -25.021 1.00 94.88 547 LEU A C 1
ATOM 4179 O O . LEU A 1 547 ? 8.042 19.023 -25.391 1.00 94.88 547 LEU A O 1
ATOM 4183 N N . ALA A 1 548 ? 8.400 16.850 -25.871 1.00 94.56 548 ALA A N 1
ATOM 4184 C CA . ALA A 1 548 ? 8.178 16.949 -27.309 1.00 94.56 548 ALA A CA 1
ATOM 4185 C C . ALA A 1 548 ? 6.692 16.877 -27.702 1.00 94.56 548 ALA A C 1
ATOM 4187 O O . ALA A 1 548 ? 6.357 17.250 -28.827 1.00 94.56 548 ALA A O 1
ATOM 4188 N N . ALA A 1 549 ? 5.809 16.417 -26.810 1.00 92.56 549 ALA A N 1
ATOM 4189 C CA . ALA A 1 549 ? 4.379 16.324 -27.078 1.00 92.56 549 ALA A CA 1
ATOM 4190 C C . ALA A 1 549 ? 3.745 17.710 -27.272 1.00 92.56 549 ALA A C 1
ATOM 4192 O O . ALA A 1 549 ? 4.032 18.649 -26.525 1.00 92.56 549 ALA A O 1
ATOM 4193 N N . GLU A 1 550 ? 2.854 17.833 -28.257 1.00 91.25 550 GLU A N 1
ATOM 4194 C CA . GLU A 1 550 ? 2.269 19.127 -28.631 1.00 91.25 550 GLU A CA 1
ATOM 4195 C C . GLU A 1 550 ? 1.470 19.757 -27.482 1.00 91.25 550 GLU A C 1
ATOM 4197 O O . GLU A 1 550 ? 1.653 20.931 -27.177 1.00 91.25 550 GLU A O 1
ATOM 4202 N N . THR A 1 551 ? 0.714 18.948 -26.741 1.00 89.50 551 THR A N 1
ATOM 4203 C CA . THR A 1 551 ? -0.065 19.358 -25.559 1.00 89.50 551 THR A CA 1
ATOM 4204 C C . THR A 1 551 ? 0.806 20.024 -24.489 1.00 89.50 551 THR A C 1
ATOM 4206 O O . THR A 1 551 ? 0.444 21.039 -23.888 1.00 89.50 551 THR A O 1
ATOM 4209 N N . VAL A 1 552 ? 2.013 19.495 -24.272 1.00 94.38 552 VAL A N 1
ATOM 4210 C CA . VAL A 1 552 ? 2.985 20.057 -23.331 1.00 94.38 552 VAL A CA 1
ATOM 4211 C C . VAL A 1 552 ? 3.621 21.322 -23.904 1.00 94.38 552 VAL A C 1
ATOM 4213 O O . VAL A 1 552 ? 3.808 22.291 -23.166 1.00 94.38 552 VAL A O 1
ATOM 4216 N N . ARG A 1 553 ? 3.911 21.371 -25.209 1.00 95.12 553 ARG A N 1
ATOM 4217 C CA . ARG A 1 553 ? 4.447 22.571 -25.877 1.00 95.12 553 ARG A CA 1
ATOM 4218 C C . ARG A 1 553 ? 3.463 23.741 -25.834 1.00 95.12 553 ARG A C 1
ATOM 4220 O O . ARG A 1 553 ? 3.868 24.863 -25.519 1.00 95.12 553 ARG A O 1
ATOM 4227 N N . GLU A 1 554 ? 2.181 23.486 -26.058 1.00 93.12 554 GLU A N 1
ATOM 4228 C CA . GLU A 1 554 ? 1.105 24.471 -25.932 1.00 93.12 554 GLU A CA 1
ATOM 4229 C C . GLU A 1 554 ? 0.936 24.953 -24.488 1.00 93.12 554 GLU A C 1
ATOM 4231 O O . GLU A 1 554 ? 0.806 26.158 -24.238 1.00 93.12 554 GLU A O 1
ATOM 4236 N N . ALA A 1 555 ? 1.012 24.040 -23.513 1.00 93.38 555 ALA A N 1
ATOM 4237 C CA . ALA A 1 555 ? 0.985 24.391 -22.097 1.00 93.38 555 ALA A CA 1
ATOM 4238 C C . ALA A 1 555 ? 2.199 25.247 -21.693 1.00 93.38 555 ALA A C 1
ATOM 4240 O O . ALA A 1 555 ? 2.044 26.213 -20.942 1.00 93.38 555 ALA A O 1
ATOM 4241 N N . ILE A 1 556 ? 3.394 24.953 -22.223 1.00 95.50 556 ILE A N 1
ATOM 4242 C CA . ILE A 1 556 ? 4.610 25.762 -22.035 1.00 95.50 556 ILE A CA 1
ATOM 4243 C C . ILE A 1 556 ? 4.406 27.165 -22.613 1.00 95.50 556 ILE A C 1
ATOM 4245 O O . ILE A 1 556 ? 4.706 28.153 -21.939 1.00 95.50 556 ILE A O 1
ATOM 4249 N N . ALA A 1 557 ? 3.872 27.273 -23.832 1.00 94.38 557 ALA A N 1
ATOM 4250 C CA . ALA A 1 557 ? 3.615 28.559 -24.477 1.00 94.38 557 ALA A CA 1
ATOM 4251 C C . ALA A 1 557 ? 2.569 29.384 -23.707 1.00 94.38 557 ALA A C 1
ATOM 4253 O O . ALA A 1 557 ? 2.754 30.582 -23.486 1.00 94.38 557 ALA A O 1
ATOM 4254 N N . SER A 1 558 ? 1.499 28.737 -23.245 1.00 93.19 558 SER A N 1
ATOM 4255 C CA . SER A 1 558 ? 0.434 29.361 -22.455 1.00 93.19 558 SER A CA 1
ATOM 4256 C C . SER A 1 558 ? 0.932 29.829 -21.088 1.00 93.19 558 SER A C 1
ATOM 4258 O O . SER A 1 558 ? 0.604 30.934 -20.657 1.00 93.19 558 SER A O 1
ATOM 4260 N N . GLN A 1 559 ? 1.766 29.027 -20.419 1.00 91.94 559 GLN A N 1
ATOM 4261 C CA . GLN A 1 559 ? 2.388 29.405 -19.151 1.00 91.94 559 GLN A CA 1
ATOM 4262 C C . GLN A 1 559 ? 3.357 30.579 -19.332 1.00 91.94 559 GLN A C 1
ATOM 4264 O O . GLN A 1 559 ? 3.336 31.508 -18.531 1.00 91.94 559 GLN A O 1
ATOM 4269 N N . ALA A 1 560 ? 4.171 30.573 -20.394 1.00 93.81 560 ALA A N 1
ATOM 4270 C CA . ALA A 1 560 ? 5.086 31.671 -20.702 1.00 93.81 560 ALA A CA 1
ATOM 4271 C C . ALA A 1 560 ? 4.333 32.998 -20.898 1.00 93.81 560 ALA A C 1
ATOM 4273 O O . ALA A 1 560 ? 4.724 34.011 -20.318 1.00 93.81 560 ALA A O 1
ATOM 4274 N N . LYS A 1 561 ? 3.210 32.968 -21.634 1.00 92.75 561 LYS A N 1
ATOM 4275 C CA . LYS A 1 561 ? 2.315 34.123 -21.810 1.00 92.75 561 LYS A CA 1
ATOM 4276 C C . LYS A 1 561 ? 1.696 34.586 -20.488 1.00 92.75 561 LYS A C 1
ATOM 4278 O O . LYS A 1 561 ? 1.700 35.780 -20.213 1.00 92.75 561 LYS A O 1
ATOM 4283 N N . ARG A 1 562 ? 1.182 33.660 -19.669 1.00 90.50 562 ARG A N 1
ATOM 4284 C CA . ARG A 1 562 ? 0.527 33.975 -18.386 1.00 90.50 562 ARG A CA 1
ATOM 4285 C C . ARG A 1 562 ? 1.493 34.582 -17.363 1.00 90.50 562 ARG A C 1
ATOM 4287 O O . ARG A 1 562 ? 1.120 35.526 -16.681 1.00 90.50 562 ARG A O 1
ATOM 4294 N N . ASP A 1 563 ? 2.715 34.062 -17.284 1.00 88.31 563 ASP A N 1
ATOM 4295 C CA . ASP A 1 563 ? 3.741 34.516 -16.333 1.00 88.31 563 ASP A CA 1
ATOM 4296 C C . ASP A 1 563 ? 4.567 35.709 -16.863 1.00 88.31 563 ASP A C 1
ATOM 4298 O O . ASP A 1 563 ? 5.506 36.135 -16.195 1.00 88.31 563 ASP A O 1
ATOM 4302 N N . ASN A 1 564 ? 4.286 36.201 -18.080 1.00 89.38 564 ASN A N 1
ATOM 4303 C CA . ASN A 1 564 ? 5.115 37.175 -18.806 1.00 89.38 564 ASN A CA 1
ATOM 4304 C C . ASN A 1 564 ? 6.619 36.808 -18.798 1.00 89.38 564 ASN A C 1
ATOM 4306 O O . ASN A 1 564 ? 7.495 37.642 -18.569 1.00 89.38 564 ASN A O 1
ATOM 4310 N N . SER A 1 565 ? 6.918 35.519 -18.996 1.00 91.88 565 SER A N 1
ATOM 4311 C CA . SER A 1 565 ? 8.270 34.952 -18.912 1.00 91.88 565 SER A CA 1
ATOM 4312 C C . SER A 1 565 ? 8.736 34.400 -20.259 1.00 91.88 565 SER A C 1
ATOM 4314 O O . SER A 1 565 ? 7.941 34.161 -21.169 1.00 91.88 565 SER A O 1
ATOM 4316 N N . LYS A 1 566 ? 10.047 34.178 -20.413 1.00 92.12 566 LYS A N 1
ATOM 4317 C CA . LYS A 1 566 ? 10.599 33.586 -21.640 1.00 92.12 566 LYS A CA 1
ATOM 4318 C C . LYS A 1 566 ? 10.146 32.131 -21.776 1.00 92.12 566 LYS A C 1
ATOM 4320 O O . LYS A 1 566 ? 10.182 31.369 -20.809 1.00 92.12 566 LYS A O 1
ATOM 4325 N N . THR A 1 567 ? 9.838 31.696 -23.000 1.00 91.31 567 THR A N 1
ATOM 4326 C CA . THR A 1 567 ? 9.477 30.296 -23.305 1.00 91.31 567 THR A CA 1
ATOM 4327 C C . THR A 1 567 ? 10.534 29.300 -22.817 1.00 91.31 567 THR A C 1
ATOM 4329 O O . THR A 1 567 ? 10.189 28.211 -22.368 1.00 91.31 567 THR A O 1
ATOM 4332 N N . SER A 1 568 ? 11.816 29.684 -22.817 1.00 91.62 568 SER A N 1
ATOM 4333 C CA . SER A 1 568 ? 12.909 28.870 -22.270 1.00 91.62 568 SER A CA 1
ATOM 4334 C C . SER A 1 568 ? 12.764 28.584 -20.776 1.00 91.62 568 SER A C 1
ATOM 4336 O O . SER A 1 568 ? 13.128 27.504 -20.320 1.00 91.62 568 SER A O 1
ATOM 4338 N N . ASP A 1 569 ? 12.247 29.534 -19.999 1.00 91.62 569 ASP A N 1
ATOM 4339 C CA . ASP A 1 569 ? 12.113 29.379 -18.552 1.00 91.62 569 ASP A CA 1
ATOM 4340 C C . ASP A 1 569 ? 10.873 28.549 -18.212 1.00 91.62 569 ASP A C 1
ATOM 4342 O O . ASP A 1 569 ? 10.942 27.673 -17.350 1.00 91.62 569 ASP A O 1
ATOM 4346 N N . ALA A 1 570 ? 9.783 28.715 -18.968 1.00 92.56 570 ALA A N 1
ATOM 4347 C CA . ALA A 1 570 ? 8.636 27.809 -18.914 1.00 92.56 570 ALA A CA 1
ATOM 4348 C C . ALA A 1 570 ? 9.016 26.372 -19.325 1.00 92.56 570 ALA A C 1
ATOM 4350 O O . ALA A 1 570 ? 8.596 25.418 -18.671 1.00 92.56 570 ALA A O 1
ATOM 4351 N N . TRP A 1 571 ? 9.880 26.203 -20.335 1.00 95.44 571 TRP A N 1
ATOM 4352 C CA . TRP A 1 571 ? 10.415 24.893 -20.715 1.00 95.44 571 TRP A CA 1
ATOM 4353 C C . TRP A 1 571 ? 11.269 24.279 -19.600 1.00 95.44 571 TRP A C 1
ATOM 4355 O O . TRP A 1 571 ? 11.075 23.116 -19.261 1.00 95.44 571 TRP A O 1
ATOM 4365 N N . LYS A 1 572 ? 12.160 25.049 -18.954 1.00 95.31 572 LYS A N 1
ATOM 4366 C CA . LYS A 1 572 ? 12.939 24.566 -17.795 1.00 95.31 572 LYS A CA 1
ATOM 4367 C C . LYS A 1 572 ? 12.031 24.135 -16.642 1.00 95.31 572 LYS A C 1
ATOM 4369 O O . LYS A 1 572 ? 12.309 23.115 -16.013 1.00 95.31 572 LYS A O 1
ATOM 4374 N N . LYS A 1 573 ? 10.942 24.874 -16.378 1.00 93.56 573 LYS A N 1
ATOM 4375 C CA . LYS A 1 573 ? 9.915 24.481 -15.395 1.00 93.56 573 LYS A CA 1
ATOM 4376 C C . LYS A 1 573 ? 9.259 23.153 -15.793 1.00 93.56 573 LYS A C 1
ATOM 4378 O O . LYS A 1 573 ? 9.189 22.251 -14.964 1.00 93.56 573 LYS A O 1
ATOM 4383 N N . ALA A 1 574 ? 8.840 23.004 -17.051 1.00 95.38 574 ALA A N 1
ATOM 4384 C CA . ALA A 1 574 ? 8.246 21.767 -17.561 1.00 95.38 574 ALA A CA 1
ATOM 4385 C C . ALA A 1 574 ? 9.214 20.579 -17.476 1.00 95.38 574 ALA A C 1
ATOM 4387 O O . ALA A 1 574 ? 8.835 19.511 -17.005 1.00 95.38 574 ALA A O 1
ATOM 4388 N N . HIS A 1 575 ? 10.481 20.779 -17.847 1.00 95.94 575 HIS A N 1
ATOM 4389 C CA . HIS A 1 575 ? 11.533 19.775 -17.717 1.00 95.94 575 HIS A CA 1
ATOM 4390 C C . HIS A 1 575 ? 11.755 19.391 -16.252 1.00 95.94 575 HIS A C 1
ATOM 4392 O O . HIS A 1 575 ? 11.839 18.208 -15.935 1.00 95.94 575 HIS A O 1
ATOM 4398 N N . ALA A 1 576 ? 11.804 20.362 -15.334 1.00 93.81 576 ALA A N 1
ATOM 4399 C CA . ALA A 1 576 ? 11.902 20.087 -13.904 1.00 93.81 576 ALA A CA 1
ATOM 4400 C C . ALA A 1 576 ? 10.698 19.280 -13.392 1.00 93.81 576 ALA A C 1
ATOM 4402 O O . ALA A 1 576 ? 10.897 18.340 -12.629 1.00 93.81 576 ALA A O 1
ATOM 4403 N N . TYR A 1 577 ? 9.476 19.580 -13.849 1.00 95.00 577 TYR A N 1
ATOM 4404 C CA . TYR A 1 577 ? 8.282 18.792 -13.523 1.00 95.00 577 TYR A CA 1
ATOM 4405 C C . TYR A 1 577 ? 8.352 17.372 -14.085 1.00 95.00 577 TYR A C 1
ATOM 4407 O O . TYR A 1 577 ? 8.132 16.419 -13.342 1.00 95.00 577 TYR A O 1
ATOM 4415 N N . ALA A 1 578 ? 8.711 17.207 -15.358 1.00 93.94 578 ALA A N 1
ATOM 4416 C CA . ALA A 1 578 ? 8.850 15.893 -15.977 1.00 93.94 578 ALA A CA 1
ATOM 4417 C C . ALA A 1 578 ? 9.922 15.057 -15.259 1.00 93.94 578 ALA A C 1
ATOM 4419 O O . ALA A 1 578 ? 9.712 13.878 -14.975 1.00 93.94 578 ALA A O 1
ATOM 4420 N N . TRP A 1 579 ? 11.041 15.683 -14.881 1.00 92.81 579 TRP A N 1
ATOM 4421 C CA . TRP A 1 579 ? 12.089 15.038 -14.096 1.00 92.81 579 TRP A CA 1
ATOM 4422 C C . TRP A 1 579 ? 11.610 14.702 -12.680 1.00 92.81 579 TRP A C 1
ATOM 4424 O O . TRP A 1 579 ? 11.856 13.600 -12.206 1.00 92.81 579 TRP A O 1
ATOM 4434 N N . GLU A 1 580 ? 10.896 15.598 -11.999 1.00 91.69 580 GLU A N 1
ATOM 4435 C CA . GLU A 1 580 ? 10.299 15.352 -10.677 1.00 91.69 580 GLU A CA 1
ATOM 4436 C C . GLU A 1 580 ? 9.336 14.158 -10.703 1.00 91.69 580 GLU A C 1
ATOM 4438 O O . GLU A 1 580 ? 9.362 13.336 -9.783 1.00 91.69 580 GLU A O 1
ATOM 4443 N N . ILE A 1 581 ? 8.545 14.028 -11.767 1.00 93.12 581 ILE A N 1
ATOM 4444 C CA . ILE A 1 581 ? 7.567 12.955 -11.935 1.00 93.12 581 ILE A CA 1
ATOM 4445 C C . ILE A 1 581 ? 8.285 11.640 -12.243 1.00 93.12 581 ILE A C 1
ATOM 4447 O O . ILE A 1 581 ? 8.191 10.710 -11.446 1.00 93.12 581 ILE A O 1
ATOM 4451 N N . ALA A 1 582 ? 9.060 11.576 -13.327 1.00 90.06 582 ALA A N 1
ATOM 4452 C CA . ALA A 1 582 ? 9.466 10.326 -13.965 1.00 90.06 582 ALA A CA 1
ATOM 4453 C C . ALA A 1 582 ? 10.196 9.309 -13.057 1.00 90.06 582 ALA A C 1
ATOM 4455 O O . ALA A 1 582 ? 11.060 9.660 -12.236 1.00 90.06 582 ALA A O 1
ATOM 4456 N N . ALA A 1 583 ? 9.868 8.029 -13.262 1.00 89.69 583 ALA A N 1
ATOM 4457 C CA . ALA A 1 583 ? 10.532 6.881 -12.642 1.00 89.69 583 ALA A CA 1
ATOM 4458 C C . ALA A 1 583 ? 11.905 6.592 -13.286 1.00 89.69 583 ALA A C 1
ATOM 4460 O O . ALA A 1 583 ? 12.202 7.059 -14.384 1.00 89.69 583 ALA A O 1
ATOM 4461 N N . ASP A 1 584 ? 12.754 5.815 -12.605 1.00 85.38 584 ASP A N 1
ATOM 4462 C CA . ASP A 1 584 ? 14.088 5.403 -13.084 1.00 85.38 584 ASP A CA 1
ATOM 4463 C C . ASP A 1 584 ? 14.294 3.890 -12.918 1.00 85.38 584 ASP A C 1
ATOM 4465 O O . ASP A 1 584 ? 15.235 3.455 -12.253 1.00 85.38 584 ASP A O 1
ATOM 4469 N N . TYR A 1 585 ? 13.372 3.084 -13.450 1.00 82.19 585 TYR A N 1
ATOM 4470 C CA . TYR A 1 585 ? 13.304 1.648 -13.172 1.00 82.19 585 TYR A CA 1
ATOM 4471 C C . TYR A 1 585 ? 14.640 0.917 -13.400 1.00 82.19 585 TYR A C 1
ATOM 4473 O O . TYR A 1 585 ? 15.290 1.047 -14.437 1.00 82.19 585 TYR A O 1
ATOM 4481 N N . SER A 1 586 ? 15.040 0.096 -12.426 1.00 77.19 586 SER A N 1
ATOM 4482 C CA . SER A 1 586 ? 16.308 -0.628 -12.431 1.00 77.19 586 SER A CA 1
ATOM 4483 C C . SER A 1 586 ? 16.126 -2.064 -11.940 1.00 77.19 586 SER A C 1
ATOM 4485 O O . SER A 1 586 ? 15.989 -2.319 -10.743 1.00 77.19 586 SER A O 1
ATOM 4487 N N . SER A 1 587 ? 16.205 -3.037 -12.855 1.00 70.69 587 SER A N 1
ATOM 4488 C CA . SER A 1 587 ? 16.049 -4.460 -12.510 1.00 70.69 587 SER A CA 1
ATOM 4489 C C . SER A 1 587 ? 17.026 -4.968 -11.437 1.00 70.69 587 SER A C 1
ATOM 4491 O O . SER A 1 587 ? 16.595 -5.761 -10.599 1.00 70.69 587 SER A O 1
ATOM 4493 N N . PRO A 1 588 ? 18.315 -4.560 -11.405 1.00 65.88 588 PRO A N 1
ATOM 4494 C CA . PRO A 1 588 ? 19.219 -4.955 -10.325 1.00 65.88 588 PRO A CA 1
ATOM 4495 C C . PRO A 1 588 ? 18.755 -4.472 -8.950 1.00 65.88 588 PRO A C 1
ATOM 4497 O O . PRO A 1 588 ? 18.809 -5.234 -7.991 1.00 65.88 588 PRO A O 1
ATOM 4500 N N . VAL A 1 589 ? 18.255 -3.237 -8.860 1.00 73.75 589 VAL A N 1
ATOM 4501 C CA . VAL A 1 589 ? 17.745 -2.684 -7.599 1.00 73.75 589 VAL A CA 1
ATOM 4502 C C . VAL A 1 589 ? 16.494 -3.423 -7.151 1.00 73.75 589 VAL A C 1
ATOM 4504 O O . VAL A 1 589 ? 16.425 -3.828 -5.997 1.00 73.75 589 VAL A O 1
ATOM 4507 N N . VAL A 1 590 ? 15.553 -3.673 -8.065 1.00 76.12 590 VAL A N 1
ATOM 4508 C CA . VAL A 1 590 ? 14.347 -4.466 -7.783 1.00 76.12 590 VAL A CA 1
ATOM 4509 C C . VAL A 1 590 ? 14.711 -5.870 -7.288 1.00 76.12 590 VAL A C 1
ATOM 4511 O O . VAL A 1 590 ? 14.149 -6.340 -6.302 1.00 76.12 590 VAL A O 1
ATOM 4514 N N . ARG A 1 591 ? 15.695 -6.530 -7.916 1.00 72.31 591 ARG A N 1
ATOM 4515 C CA . ARG A 1 591 ? 16.187 -7.848 -7.483 1.00 72.31 591 ARG A CA 1
ATOM 4516 C C . ARG A 1 591 ? 16.748 -7.806 -6.061 1.00 72.31 591 ARG A C 1
ATOM 4518 O O . ARG A 1 591 ? 16.403 -8.663 -5.251 1.00 72.31 591 ARG A O 1
ATOM 4525 N N . SER A 1 592 ? 17.608 -6.835 -5.761 1.00 69.44 592 SER A N 1
ATOM 4526 C CA . SER A 1 592 ? 18.193 -6.682 -4.425 1.00 69.44 592 SER A CA 1
ATOM 4527 C C . SER A 1 592 ? 17.131 -6.353 -3.374 1.00 69.44 592 SER A C 1
ATOM 4529 O O . SER A 1 592 ? 17.125 -6.950 -2.300 1.00 69.44 592 SER A O 1
ATOM 4531 N N . ALA A 1 593 ? 16.188 -5.467 -3.703 1.00 76.69 593 ALA A N 1
ATOM 4532 C CA . ALA A 1 593 ? 15.070 -5.119 -2.833 1.00 76.69 593 ALA A CA 1
ATOM 4533 C C . ALA A 1 593 ? 14.171 -6.333 -2.553 1.00 76.69 593 ALA A C 1
ATOM 4535 O O . ALA A 1 593 ? 13.795 -6.554 -1.408 1.00 76.69 593 ALA A O 1
ATOM 4536 N N . SER A 1 594 ? 13.885 -7.170 -3.556 1.00 77.38 594 SER A N 1
ATOM 4537 C CA . SER A 1 594 ? 13.098 -8.398 -3.382 1.00 77.38 594 SER A CA 1
ATOM 4538 C C . SER A 1 594 ? 13.747 -9.383 -2.402 1.00 77.38 594 SER A C 1
ATOM 4540 O O . SER A 1 594 ? 13.040 -9.981 -1.590 1.00 77.38 594 SER A O 1
ATOM 4542 N N . PHE A 1 595 ? 15.078 -9.518 -2.414 1.00 72.56 595 PHE A N 1
ATOM 4543 C CA . PHE A 1 595 ? 15.787 -10.361 -1.446 1.00 72.56 595 PHE A CA 1
ATOM 4544 C C . PHE A 1 595 ? 15.624 -9.842 -0.010 1.00 72.56 595 PHE A C 1
ATOM 4546 O O . PHE A 1 595 ? 15.277 -10.610 0.884 1.00 72.56 595 PHE A O 1
ATOM 4553 N N . MET A 1 596 ? 15.795 -8.532 0.202 1.00 75.56 596 MET A N 1
ATOM 4554 C CA . MET A 1 596 ? 15.585 -7.908 1.514 1.00 75.56 596 MET A CA 1
ATOM 4555 C C . MET A 1 596 ? 14.131 -8.040 1.985 1.00 75.56 596 MET A C 1
ATOM 4557 O O . MET A 1 596 ? 13.879 -8.447 3.116 1.00 75.56 596 MET A O 1
ATOM 4561 N N . LEU A 1 597 ? 13.172 -7.742 1.105 1.00 82.06 597 LEU A N 1
ATOM 4562 C CA . LEU A 1 597 ? 11.743 -7.808 1.409 1.00 82.06 597 LEU A CA 1
ATOM 4563 C C . LEU A 1 597 ? 11.290 -9.237 1.719 1.00 82.06 597 LEU A C 1
ATOM 4565 O O . LEU A 1 597 ? 10.497 -9.422 2.632 1.00 82.06 597 LEU A O 1
ATOM 4569 N N . SER A 1 598 ? 11.847 -10.256 1.054 1.00 81.12 598 SER A N 1
ATOM 4570 C CA . SER A 1 598 ? 11.561 -11.664 1.382 1.00 81.12 598 SER A CA 1
ATOM 4571 C C . SER A 1 598 ? 11.845 -11.984 2.850 1.00 81.12 598 SER A C 1
ATOM 4573 O O . SER A 1 598 ? 11.096 -12.726 3.477 1.00 81.12 598 SER A O 1
ATOM 4575 N N . HIS A 1 599 ? 12.919 -11.425 3.415 1.00 76.44 599 HIS A N 1
ATOM 4576 C CA . HIS A 1 599 ? 13.230 -11.618 4.828 1.00 76.44 599 HIS A CA 1
ATOM 4577 C C . HIS A 1 599 ? 12.228 -10.887 5.728 1.00 76.44 599 HIS A C 1
ATOM 4579 O O . HIS A 1 599 ? 11.730 -11.474 6.682 1.00 76.44 599 HIS A O 1
ATOM 4585 N N . VAL A 1 600 ? 11.881 -9.641 5.390 1.00 78.31 600 VAL A N 1
ATOM 4586 C CA . VAL A 1 600 ? 10.878 -8.843 6.119 1.00 78.31 600 VAL A CA 1
ATOM 4587 C C . VAL A 1 600 ? 9.541 -9.586 6.196 1.00 78.31 600 VAL A C 1
ATOM 4589 O O . VAL A 1 600 ? 8.995 -9.759 7.284 1.00 78.31 600 VAL A O 1
ATOM 4592 N N . TRP A 1 601 ? 9.053 -10.095 5.064 1.00 83.25 601 TRP A N 1
ATOM 4593 C CA . TRP A 1 601 ? 7.753 -10.762 4.970 1.00 83.25 601 TRP A CA 1
ATOM 4594 C C . TRP A 1 601 ? 7.677 -12.133 5.626 1.00 83.25 601 TRP A C 1
ATOM 4596 O O . TRP A 1 601 ? 6.581 -12.545 5.974 1.00 83.25 601 TRP A O 1
ATOM 4606 N N . ASN A 1 602 ? 8.802 -12.834 5.774 1.00 80.81 602 ASN A N 1
ATOM 4607 C CA . ASN A 1 602 ? 8.840 -14.150 6.416 1.00 80.81 602 ASN A CA 1
ATOM 4608 C C . ASN A 1 602 ? 9.228 -14.082 7.899 1.00 80.81 602 ASN A C 1
ATOM 4610 O O . ASN A 1 602 ? 9.081 -15.074 8.610 1.00 80.81 602 ASN A O 1
ATOM 4614 N N . ARG A 1 603 ? 9.792 -12.955 8.357 1.00 78.94 603 ARG A N 1
ATOM 4615 C CA . ARG A 1 603 ? 10.303 -12.807 9.726 1.00 78.94 603 ARG A CA 1
ATOM 4616 C C . ARG A 1 603 ? 9.446 -11.909 10.613 1.00 78.94 603 ARG A C 1
ATOM 4618 O O . ARG A 1 603 ? 9.378 -12.191 11.807 1.00 78.94 603 ARG A O 1
ATOM 4625 N N . ILE A 1 604 ? 8.854 -10.844 10.060 1.00 75.81 604 ILE A N 1
ATOM 4626 C CA . ILE A 1 604 ? 7.897 -9.970 10.769 1.00 75.81 604 ILE A CA 1
ATOM 4627 C C . ILE A 1 604 ? 6.487 -10.541 10.643 1.00 75.81 604 ILE A C 1
ATOM 4629 O O . ILE A 1 604 ? 5.768 -10.678 11.630 1.00 75.81 604 ILE A O 1
ATOM 4633 N N . TYR A 1 605 ? 6.126 -10.885 9.410 1.00 77.38 605 TYR A N 1
ATOM 4634 C CA . TYR A 1 605 ? 4.892 -11.577 9.088 1.00 77.38 605 TYR A CA 1
ATOM 4635 C C . TYR A 1 605 ? 5.187 -13.069 8.897 1.00 77.38 605 TYR A C 1
ATOM 4637 O O . TYR A 1 605 ? 6.297 -13.451 8.525 1.00 77.38 605 TYR A O 1
ATOM 4645 N N . ALA A 1 606 ? 4.208 -13.930 9.143 1.00 80.56 606 ALA A N 1
ATOM 4646 C CA . ALA A 1 606 ? 4.295 -15.365 8.881 1.00 80.56 606 ALA A CA 1
ATOM 4647 C C . ALA A 1 606 ? 4.052 -15.677 7.386 1.00 80.56 606 ALA A C 1
ATOM 4649 O O . ALA A 1 606 ? 3.327 -16.611 7.045 1.00 80.56 606 ALA A O 1
ATOM 4650 N N . GLY A 1 607 ? 4.642 -14.872 6.492 1.00 82.12 607 GLY A N 1
ATOM 4651 C CA . GLY A 1 607 ? 4.496 -14.962 5.040 1.00 82.12 607 GLY A CA 1
ATOM 4652 C C . GLY A 1 607 ? 3.369 -14.107 4.446 1.00 82.12 607 GLY A C 1
ATOM 4653 O O . GLY A 1 607 ? 2.616 -13.426 5.146 1.00 82.12 607 GLY A O 1
ATOM 4654 N N . VAL A 1 608 ? 3.277 -14.152 3.110 1.00 88.06 608 VAL A N 1
ATOM 4655 C CA . VAL A 1 608 ? 2.234 -13.485 2.311 1.00 88.06 608 VAL A CA 1
ATOM 4656 C C . VAL A 1 608 ? 1.382 -14.541 1.611 1.00 88.06 608 VAL A C 1
ATOM 4658 O O . VAL A 1 608 ? 1.861 -15.232 0.704 1.00 88.06 608 VAL A O 1
ATOM 4661 N N . LEU A 1 609 ? 0.114 -14.643 2.002 1.00 91.19 609 LEU A N 1
ATOM 4662 C CA . LEU A 1 609 ? -0.869 -15.481 1.323 1.00 91.19 609 LEU A CA 1
ATOM 4663 C C . LEU A 1 609 ? -1.434 -14.737 0.117 1.00 91.19 609 LEU A C 1
ATOM 4665 O O . LEU A 1 609 ? -1.687 -13.534 0.164 1.00 91.19 609 LEU A O 1
ATOM 4669 N N . VAL A 1 610 ? -1.597 -15.448 -0.997 1.00 93.38 610 VAL A N 1
ATOM 4670 C CA . VAL A 1 610 ? -2.044 -14.845 -2.255 1.00 93.38 610 VAL A CA 1
ATOM 4671 C C . VAL A 1 610 ? -3.124 -15.705 -2.870 1.00 93.38 610 VAL A C 1
ATOM 4673 O O . VAL A 1 610 ? -2.851 -16.846 -3.243 1.00 93.38 610 VAL A O 1
ATOM 4676 N N . HIS A 1 611 ? -4.308 -15.130 -3.057 1.00 94.12 611 HIS A N 1
ATOM 4677 C CA . HIS A 1 611 ? -5.440 -15.824 -3.656 1.00 94.12 611 HIS A CA 1
ATOM 4678 C C . HIS A 1 611 ? -5.834 -15.219 -5.004 1.00 94.12 611 HIS A C 1
ATOM 4680 O O . HIS A 1 611 ? -5.626 -14.038 -5.291 1.00 94.12 611 HIS A O 1
ATOM 4686 N N . HIS A 1 612 ? -6.407 -16.069 -5.858 1.00 93.56 612 HIS A N 1
ATOM 4687 C CA . HIS A 1 612 ? -6.956 -15.715 -7.173 1.00 93.56 612 HIS A CA 1
ATOM 4688 C C . HIS A 1 612 ? -5.958 -15.125 -8.189 1.00 93.56 612 HIS A C 1
ATOM 4690 O O . HIS A 1 612 ? -6.374 -14.629 -9.240 1.00 93.56 612 HIS A O 1
ATOM 4696 N N . LEU A 1 613 ? -4.649 -15.243 -7.939 1.00 89.94 613 LEU A N 1
ATOM 4697 C CA . LEU A 1 613 ? -3.605 -14.798 -8.865 1.00 89.94 613 LEU A CA 1
ATOM 4698 C C . LEU A 1 613 ? -3.690 -15.508 -10.224 1.00 89.94 613 LEU A C 1
ATOM 4700 O O . LEU A 1 613 ? -3.452 -14.883 -11.255 1.00 89.94 613 LEU A O 1
ATOM 4704 N N . ASP A 1 614 ? -4.059 -16.788 -10.253 1.00 85.75 614 ASP A N 1
ATOM 4705 C CA . ASP A 1 614 ? -4.137 -17.558 -11.502 1.00 85.75 614 ASP A CA 1
ATOM 4706 C C . ASP A 1 614 ? -5.224 -17.026 -12.439 1.00 85.75 614 ASP A C 1
ATOM 4708 O O . ASP A 1 614 ? -5.000 -16.897 -13.645 1.00 85.75 614 ASP A O 1
ATOM 4712 N N . LYS A 1 615 ? -6.367 -16.609 -11.874 1.00 88.81 615 LYS A N 1
ATOM 4713 C CA . LYS A 1 615 ? -7.446 -15.947 -12.625 1.00 88.81 615 LYS A CA 1
ATOM 4714 C C . LYS A 1 615 ? -6.944 -14.641 -13.253 1.00 88.81 615 LYS A C 1
ATOM 4716 O O . LYS A 1 615 ? -7.237 -14.367 -14.414 1.00 88.81 615 LYS A O 1
ATOM 4721 N N . PHE A 1 616 ? -6.141 -13.863 -12.524 1.00 89.56 616 PHE A N 1
ATOM 4722 C CA . PHE A 1 616 ? -5.491 -12.668 -13.071 1.00 89.56 616 PHE A CA 1
ATOM 4723 C C . PHE A 1 616 ? -4.471 -13.014 -14.169 1.00 89.56 616 PHE A C 1
ATOM 4725 O O . PHE A 1 616 ? -4.516 -12.434 -15.253 1.00 89.56 616 PHE A O 1
ATOM 4732 N N . LYS A 1 617 ? -3.591 -13.999 -13.945 1.00 83.50 617 LYS A N 1
ATOM 4733 C CA . LYS A 1 617 ? -2.591 -14.454 -14.931 1.00 83.50 617 LYS A CA 1
ATOM 4734 C C . LYS A 1 617 ? -3.217 -14.962 -16.237 1.00 83.50 617 LYS A C 1
ATOM 4736 O O . LYS A 1 617 ? -2.533 -14.950 -17.267 1.00 83.50 617 LYS A O 1
ATOM 4741 N N . ALA A 1 618 ? -4.471 -15.414 -16.197 1.00 83.81 618 ALA A N 1
ATOM 4742 C CA . ALA A 1 618 ? -5.255 -15.791 -17.369 1.00 83.81 618 ALA A CA 1
ATOM 4743 C C . ALA A 1 618 ? -5.848 -14.578 -18.112 1.00 83.81 618 ALA A C 1
ATOM 4745 O O . ALA A 1 618 ? -5.841 -14.573 -19.341 1.00 83.81 618 ALA A O 1
ATOM 4746 N N . ALA A 1 619 ? -6.306 -13.544 -17.395 1.00 86.19 619 ALA A N 1
ATOM 4747 C CA . ALA A 1 619 ? -6.938 -12.351 -17.975 1.00 86.19 619 ALA A CA 1
ATOM 4748 C C . ALA A 1 619 ? -5.938 -11.280 -18.465 1.00 86.19 619 ALA A C 1
ATOM 4750 O O . ALA A 1 619 ? -6.176 -10.599 -19.463 1.00 86.19 619 ALA A O 1
ATOM 4751 N N . ALA A 1 620 ? -4.798 -11.134 -17.787 1.00 85.38 620 ALA A N 1
ATOM 4752 C CA . ALA A 1 620 ? -3.799 -10.100 -18.065 1.00 85.38 620 ALA A CA 1
ATOM 4753 C C . ALA A 1 620 ? -3.160 -10.141 -19.475 1.00 85.38 620 ALA A C 1
ATOM 4755 O O . ALA A 1 620 ? -2.904 -9.072 -20.039 1.00 85.38 620 ALA A O 1
ATOM 4756 N N . PRO A 1 621 ? -2.852 -11.310 -20.083 1.00 82.56 621 PRO A N 1
ATOM 4757 C CA . PRO A 1 621 ? -2.147 -11.353 -21.362 1.00 82.56 621 PRO A CA 1
ATOM 4758 C C . PRO A 1 621 ? -2.898 -10.631 -22.488 1.00 82.56 621 PRO A C 1
ATOM 4760 O O . PRO A 1 621 ? -4.015 -10.988 -22.844 1.00 82.56 621 PRO A O 1
ATOM 4763 N N . GLY A 1 622 ? -2.233 -9.661 -23.118 1.00 80.50 622 GLY A N 1
ATOM 4764 C CA . GLY A 1 622 ? -2.822 -8.851 -24.190 1.00 80.50 622 GLY A CA 1
ATOM 4765 C C . GLY A 1 622 ? -3.465 -7.543 -23.726 1.00 80.50 622 GLY A C 1
ATOM 4766 O O . GLY A 1 622 ? -3.785 -6.734 -24.590 1.00 80.50 622 GLY A O 1
ATOM 4767 N N . HIS A 1 623 ? -3.550 -7.299 -22.416 1.00 87.69 623 HIS A N 1
ATOM 4768 C CA . HIS A 1 623 ? -4.052 -6.055 -21.833 1.00 87.69 623 HIS A CA 1
ATOM 4769 C C . HIS A 1 623 ? -2.933 -5.182 -21.255 1.00 87.69 623 HIS A C 1
ATOM 4771 O O . HIS A 1 623 ? -1.844 -5.666 -20.929 1.00 87.69 623 HIS A O 1
ATOM 4777 N N . GLU A 1 624 ? -3.199 -3.886 -21.142 1.00 89.00 624 GLU A N 1
ATOM 4778 C CA . GLU A 1 624 ? -2.443 -2.958 -20.300 1.00 89.00 624 GLU A CA 1
ATOM 4779 C C . GLU A 1 624 ? -3.042 -2.995 -18.901 1.00 89.00 624 GLU A C 1
ATOM 4781 O O . GLU A 1 624 ? -4.198 -2.628 -18.697 1.00 89.00 624 GLU A O 1
ATOM 4786 N N . VAL A 1 625 ? -2.279 -3.518 -17.943 1.00 92.94 625 VAL A N 1
ATOM 4787 C CA . VAL A 1 625 ? -2.791 -3.746 -16.591 1.00 92.94 625 VAL A CA 1
ATOM 4788 C C . VAL A 1 625 ? -2.593 -2.507 -15.731 1.00 92.94 625 VAL A C 1
ATOM 4790 O O . VAL A 1 625 ? -1.466 -2.034 -15.559 1.00 92.94 625 VAL A O 1
ATOM 4793 N N . VAL A 1 626 ? -3.687 -2.045 -15.135 1.00 95.88 626 VAL A N 1
ATOM 4794 C CA . VAL A 1 626 ? -3.704 -0.988 -14.127 1.00 95.88 626 VAL A CA 1
ATOM 4795 C C . VAL A 1 626 ? -4.105 -1.607 -12.794 1.00 95.88 626 VAL A C 1
ATOM 4797 O O . VAL A 1 626 ? -5.263 -1.964 -12.581 1.00 95.88 626 VAL A O 1
ATOM 4800 N N . TYR A 1 627 ? -3.140 -1.774 -11.897 1.00 97.06 627 TYR A N 1
ATOM 4801 C CA . TYR A 1 627 ? -3.374 -2.293 -10.557 1.00 97.06 627 TYR A CA 1
ATOM 4802 C C . TYR A 1 627 ? -3.984 -1.206 -9.675 1.00 97.06 627 TYR A C 1
ATOM 4804 O O . TYR A 1 627 ? -3.433 -0.111 -9.545 1.00 97.06 627 TYR A O 1
ATOM 4812 N N . VAL A 1 628 ? -5.114 -1.532 -9.053 1.00 96.88 628 VAL A N 1
ATOM 4813 C CA . VAL A 1 628 ? -5.866 -0.624 -8.182 1.00 96.88 628 VAL A CA 1
ATOM 4814 C C . VAL A 1 628 ? -6.093 -1.286 -6.820 1.00 96.88 628 VAL A C 1
ATOM 4816 O O . VAL A 1 628 ? -7.166 -1.835 -6.563 1.00 96.88 628 VAL A O 1
ATOM 4819 N N . PRO A 1 629 ? -5.049 -1.328 -5.968 1.00 96.19 629 PRO A N 1
ATOM 4820 C CA . PRO A 1 629 ? -5.142 -1.894 -4.628 1.00 96.19 629 PRO A CA 1
ATOM 4821 C C . PRO A 1 629 ? -5.865 -0.974 -3.633 1.00 96.19 629 PRO A C 1
ATOM 4823 O O . PRO A 1 629 ? -5.839 0.253 -3.766 1.00 96.19 629 PRO A O 1
ATOM 4826 N N . SER A 1 630 ? -6.445 -1.572 -2.588 1.00 94.25 630 SER A N 1
ATOM 4827 C CA . SER A 1 630 ? -6.837 -0.863 -1.360 1.00 94.25 630 SER A CA 1
ATOM 4828 C C . SER A 1 630 ? -5.611 -0.308 -0.632 1.00 94.25 630 SER A C 1
ATOM 4830 O O . SER A 1 630 ? -4.586 -0.993 -0.587 1.00 94.25 630 SER A O 1
ATOM 4832 N N . HIS A 1 631 ? -5.715 0.864 0.001 1.00 91.00 631 HIS A N 1
ATOM 4833 C CA . HIS A 1 631 ? -4.597 1.470 0.730 1.00 91.00 631 HIS A CA 1
ATOM 4834 C C . HIS A 1 631 ? -4.749 1.383 2.254 1.00 91.00 631 HIS A C 1
ATOM 4836 O O . HIS A 1 631 ? -5.501 2.139 2.878 1.00 91.00 631 HIS A O 1
ATOM 4842 N N . ARG A 1 632 ? -3.983 0.489 2.878 1.00 86.75 632 ARG A N 1
ATOM 4843 C CA . ARG A 1 632 ? -4.034 0.171 4.310 1.00 86.75 632 ARG A CA 1
ATOM 4844 C C . ARG A 1 632 ? -2.747 0.517 5.060 1.00 86.75 632 ARG A C 1
ATOM 4846 O O . ARG A 1 632 ? -2.838 0.973 6.192 1.00 86.75 632 ARG A O 1
ATOM 4853 N N . SER A 1 633 ? -1.576 0.366 4.439 1.00 85.06 633 SER A N 1
ATOM 4854 C CA . SER A 1 633 ? -0.263 0.589 5.066 1.00 85.06 633 SER A CA 1
ATOM 4855 C C . SER A 1 633 ? 0.733 1.240 4.098 1.00 85.06 633 SER A C 1
ATOM 4857 O O . SER A 1 633 ? 0.605 1.166 2.877 1.00 85.06 633 SER A O 1
ATOM 4859 N N . HIS A 1 634 ? 1.782 1.880 4.622 1.00 78.12 634 HIS A N 1
ATOM 4860 C CA . HIS A 1 634 ? 2.926 2.301 3.808 1.00 78.12 634 HIS A CA 1
ATOM 4861 C C . HIS A 1 634 ? 3.670 1.127 3.162 1.00 78.12 634 HIS A C 1
ATOM 4863 O O . HIS A 1 634 ? 4.400 1.328 2.190 1.00 78.12 634 HIS A O 1
ATOM 4869 N N . MET A 1 635 ? 3.466 -0.085 3.671 1.00 83.50 635 MET A N 1
ATOM 4870 C CA . MET A 1 635 ? 4.046 -1.303 3.130 1.00 83.50 635 MET A CA 1
ATOM 4871 C C . MET A 1 635 ? 3.362 -1.807 1.848 1.00 83.50 635 MET A C 1
ATOM 4873 O O . MET A 1 635 ? 3.978 -2.588 1.125 1.00 83.50 635 MET A O 1
ATOM 4877 N N . ASP A 1 636 ? 2.160 -1.324 1.508 1.00 88.38 636 ASP A N 1
ATOM 4878 C CA . ASP A 1 636 ? 1.363 -1.832 0.376 1.00 88.38 636 ASP A CA 1
ATOM 4879 C C . ASP A 1 636 ? 2.103 -1.738 -0.970 1.00 88.38 636 ASP A C 1
ATOM 4881 O O . ASP A 1 636 ? 2.164 -2.715 -1.718 1.00 88.38 636 ASP A O 1
ATOM 4885 N N . TYR A 1 637 ? 2.739 -0.591 -1.241 1.00 81.88 637 TYR A N 1
ATOM 4886 C CA . TYR A 1 637 ? 3.513 -0.345 -2.469 1.00 81.88 637 TYR A CA 1
ATOM 4887 C C . TYR A 1 637 ? 4.658 -1.357 -2.638 1.00 81.88 637 TYR A C 1
ATOM 4889 O O . TYR A 1 637 ? 4.977 -1.813 -3.739 1.00 81.88 637 TYR A O 1
ATOM 4897 N N . LEU A 1 638 ? 5.311 -1.695 -1.521 1.00 86.44 638 LEU A N 1
ATOM 4898 C CA . LEU A 1 638 ? 6.421 -2.642 -1.490 1.00 86.44 638 LEU A CA 1
ATOM 4899 C C . LEU A 1 638 ? 5.908 -4.077 -1.589 1.00 86.44 638 LEU A C 1
ATOM 4901 O O . LEU A 1 638 ? 6.538 -4.892 -2.259 1.00 86.44 638 LEU A O 1
ATOM 4905 N N . LEU A 1 639 ? 4.770 -4.371 -0.955 1.00 90.00 639 LEU A N 1
ATOM 4906 C CA . LEU A 1 639 ? 4.130 -5.681 -0.934 1.00 90.00 639 LEU A CA 1
ATOM 4907 C C . LEU A 1 639 ? 3.715 -6.125 -2.333 1.00 90.00 639 LEU A C 1
ATOM 4909 O O . LEU A 1 639 ? 4.119 -7.206 -2.761 1.00 90.00 639 LEU A O 1
ATOM 4913 N N . LEU A 1 640 ? 2.948 -5.304 -3.057 1.00 91.25 640 LEU A N 1
ATOM 4914 C CA . LEU A 1 640 ? 2.456 -5.692 -4.377 1.00 91.25 640 LEU A CA 1
ATOM 4915 C C . LEU A 1 640 ? 3.611 -5.835 -5.375 1.00 91.25 640 LEU A C 1
ATOM 4917 O O . LEU A 1 640 ? 3.699 -6.843 -6.075 1.00 91.25 640 LEU A O 1
ATOM 4921 N N . SER A 1 641 ? 4.555 -4.891 -5.378 1.00 89.19 641 SER A N 1
ATOM 4922 C CA . SER A 1 641 ? 5.757 -4.971 -6.218 1.00 89.19 641 SER A CA 1
ATOM 4923 C C . SER A 1 641 ? 6.608 -6.205 -5.915 1.00 89.19 641 SER A C 1
ATOM 4925 O O . SER A 1 641 ? 7.061 -6.888 -6.836 1.00 89.19 641 SER A O 1
ATOM 4927 N N . TYR A 1 642 ? 6.805 -6.519 -4.630 1.00 88.31 642 TYR A N 1
ATOM 4928 C CA . TYR A 1 642 ? 7.491 -7.730 -4.187 1.00 88.31 642 TYR A CA 1
ATOM 4929 C C . TYR A 1 642 ? 6.775 -8.992 -4.670 1.00 88.31 642 TYR A C 1
ATOM 4931 O O . TYR A 1 642 ? 7.413 -9.861 -5.264 1.00 88.31 642 TYR A O 1
ATOM 4939 N N . LEU A 1 643 ? 5.463 -9.076 -4.445 1.00 89.50 643 LEU A N 1
ATOM 4940 C CA . LEU A 1 643 ? 4.631 -10.220 -4.801 1.00 89.50 643 LEU A CA 1
ATOM 4941 C C . LEU A 1 643 ? 4.645 -10.450 -6.309 1.00 89.50 643 LEU A C 1
ATOM 4943 O O . LEU A 1 643 ? 4.911 -11.564 -6.755 1.00 89.50 643 LEU A O 1
ATOM 4947 N N . LEU A 1 644 ? 4.403 -9.408 -7.106 1.00 86.94 644 LEU A N 1
ATOM 4948 C CA . LEU A 1 644 ? 4.432 -9.508 -8.563 1.00 86.94 644 LEU A CA 1
ATOM 4949 C C . LEU A 1 644 ? 5.808 -9.981 -9.030 1.00 86.94 644 LEU A C 1
ATOM 4951 O O . LEU A 1 644 ? 5.888 -10.964 -9.774 1.00 86.94 644 LEU A O 1
ATOM 4955 N N . TYR A 1 645 ? 6.881 -9.374 -8.506 1.00 82.44 645 TYR A N 1
ATOM 4956 C CA . TYR A 1 645 ? 8.237 -9.798 -8.821 1.00 82.44 645 TYR A CA 1
ATOM 4957 C C . TYR A 1 645 ? 8.453 -11.270 -8.465 1.00 82.44 645 TYR A C 1
ATOM 4959 O O . TYR A 1 645 ? 8.819 -12.047 -9.341 1.00 82.44 645 TYR A O 1
ATOM 4967 N N . ASP A 1 646 ? 8.196 -11.710 -7.233 1.00 80.12 646 ASP A N 1
ATOM 4968 C CA . ASP A 1 646 ? 8.375 -13.105 -6.804 1.00 80.12 646 ASP A CA 1
ATOM 4969 C C . ASP A 1 646 ? 7.613 -14.100 -7.707 1.00 80.12 646 ASP A C 1
ATOM 4971 O O . ASP A 1 646 ? 8.153 -15.125 -8.160 1.00 80.12 646 ASP A O 1
ATOM 4975 N N . ARG A 1 647 ? 6.389 -13.732 -8.100 1.00 79.69 647 ARG A N 1
ATOM 4976 C CA . ARG A 1 647 ? 5.499 -14.518 -8.968 1.00 79.69 647 ARG A CA 1
ATOM 4977 C C . ARG A 1 647 ? 5.804 -14.416 -10.464 1.00 79.69 647 ARG A C 1
ATOM 4979 O O . ARG A 1 647 ? 5.062 -14.983 -11.265 1.00 79.69 647 ARG A O 1
ATOM 4986 N N . GLY A 1 648 ? 6.915 -13.779 -10.839 1.00 71.31 648 GLY A N 1
ATOM 4987 C CA . GLY A 1 648 ? 7.404 -13.731 -12.219 1.00 71.31 648 GLY A CA 1
ATOM 4988 C C . GLY A 1 648 ? 6.682 -12.727 -13.108 1.00 71.31 648 GLY A C 1
ATOM 4989 O O . GLY A 1 648 ? 6.738 -12.859 -14.327 1.00 71.31 648 GLY A O 1
ATOM 4990 N N . ILE A 1 649 ? 6.017 -11.751 -12.500 1.00 80.75 649 ILE A N 1
ATOM 4991 C CA . ILE A 1 649 ? 5.314 -10.656 -13.158 1.00 80.75 649 ILE A CA 1
ATOM 4992 C C . ILE A 1 649 ? 6.148 -9.387 -12.959 1.00 80.75 649 ILE A C 1
ATOM 4994 O O . ILE A 1 649 ? 6.779 -9.197 -11.918 1.00 80.75 649 ILE A O 1
ATOM 4998 N N . VAL A 1 650 ? 6.205 -8.523 -13.970 1.00 77.31 650 VAL A N 1
ATOM 4999 C CA . VAL A 1 650 ? 6.972 -7.277 -13.859 1.00 77.31 650 VAL A CA 1
ATOM 5000 C C . VAL A 1 650 ? 6.304 -6.326 -12.866 1.00 77.31 650 VAL A C 1
ATOM 5002 O O . VAL A 1 650 ? 5.094 -6.112 -12.969 1.00 77.31 650 VAL A O 1
ATOM 5005 N N . PRO A 1 651 ? 7.068 -5.736 -11.928 1.00 85.19 651 PRO A N 1
ATOM 5006 C CA . PRO A 1 651 ? 6.550 -4.692 -11.057 1.00 85.19 651 PRO A CA 1
ATOM 5007 C C . PRO A 1 651 ? 6.052 -3.476 -11.850 1.00 85.19 651 PRO A C 1
ATOM 5009 O O . PRO A 1 651 ? 6.686 -3.086 -12.835 1.00 85.19 651 PRO A O 1
ATOM 5012 N N . PRO A 1 652 ? 4.932 -2.870 -11.440 1.00 90.75 652 PRO A N 1
ATOM 5013 C CA . PRO A 1 652 ? 4.341 -1.746 -12.147 1.00 90.75 652 PRO A CA 1
ATOM 5014 C C . PRO A 1 652 ? 5.107 -0.437 -11.914 1.00 90.75 652 PRO A C 1
ATOM 5016 O O . PRO A 1 652 ? 5.935 -0.313 -11.013 1.00 90.75 652 PRO A O 1
ATOM 5019 N N . HIS A 1 653 ? 4.784 0.573 -12.721 1.00 91.88 653 HIS A N 1
ATOM 5020 C CA . HIS A 1 653 ? 5.099 1.961 -12.408 1.00 91.88 653 HIS A CA 1
ATOM 5021 C C . HIS A 1 653 ? 4.118 2.474 -11.356 1.00 91.88 653 HIS A C 1
ATOM 5023 O O . HIS A 1 653 ? 2.910 2.492 -11.583 1.00 91.88 653 HIS A O 1
ATOM 5029 N N . ILE A 1 654 ? 4.638 2.902 -10.213 1.00 92.31 654 ILE A N 1
ATOM 5030 C CA . ILE A 1 654 ? 3.836 3.158 -9.015 1.00 92.31 654 ILE A CA 1
ATOM 5031 C C . ILE A 1 654 ? 3.620 4.660 -8.856 1.00 92.31 654 ILE A C 1
ATOM 5033 O O . ILE A 1 654 ? 4.589 5.417 -8.771 1.00 92.31 654 ILE A O 1
ATOM 5037 N N . VAL A 1 655 ? 2.367 5.098 -8.756 1.00 92.69 655 VAL A N 1
ATOM 5038 C CA . VAL A 1 655 ? 2.047 6.476 -8.366 1.00 92.69 655 VAL A CA 1
ATOM 5039 C C . VAL A 1 655 ? 2.359 6.657 -6.881 1.00 92.69 655 VAL A C 1
ATOM 5041 O O . VAL A 1 655 ? 1.706 6.063 -6.025 1.00 92.69 655 VAL A O 1
ATOM 5044 N N . ALA A 1 656 ? 3.323 7.518 -6.562 1.00 88.19 656 ALA A N 1
ATOM 5045 C CA . ALA A 1 656 ? 3.708 7.837 -5.190 1.00 88.19 656 ALA A CA 1
ATOM 5046 C C . ALA A 1 656 ? 3.515 9.327 -4.882 1.00 88.19 656 ALA A C 1
ATOM 5048 O O . ALA A 1 656 ? 3.787 10.196 -5.707 1.00 88.19 656 ALA A O 1
ATOM 5049 N N . GLY A 1 657 ? 3.091 9.656 -3.661 1.00 85.50 657 GLY A N 1
ATOM 5050 C CA . GLY A 1 657 ? 3.056 11.047 -3.206 1.00 85.50 657 GLY A CA 1
ATOM 5051 C C . GLY A 1 657 ? 4.465 11.619 -3.012 1.00 85.50 657 GLY A C 1
ATOM 5052 O O . GLY A 1 657 ? 5.355 10.944 -2.493 1.00 85.50 657 GLY A O 1
ATOM 5053 N N . ILE A 1 658 ? 4.679 12.888 -3.373 1.00 82.88 658 ILE A N 1
ATOM 5054 C CA . ILE A 1 658 ? 5.987 13.563 -3.250 1.00 82.88 658 ILE A CA 1
ATOM 5055 C C . ILE A 1 658 ? 6.529 13.613 -1.812 1.00 82.88 658 ILE A C 1
ATOM 5057 O O . ILE A 1 658 ? 7.736 13.701 -1.610 1.00 82.88 658 ILE A O 1
ATOM 5061 N N . ASN A 1 659 ? 5.662 13.478 -0.804 1.00 73.75 659 ASN A N 1
ATOM 5062 C CA . ASN A 1 659 ? 6.047 13.351 0.606 1.00 73.75 659 ASN A CA 1
ATOM 5063 C C . ASN A 1 659 ? 6.920 12.117 0.895 1.00 73.75 659 ASN A C 1
ATOM 5065 O O . ASN A 1 659 ? 7.581 12.079 1.926 1.00 73.75 659 ASN A O 1
ATOM 5069 N N . LEU A 1 660 ? 6.928 11.127 -0.001 1.00 71.81 660 LEU A N 1
ATOM 5070 C CA . LEU A 1 660 ? 7.748 9.919 0.108 1.00 71.81 660 LEU A CA 1
ATOM 5071 C C . LEU A 1 660 ? 9.120 10.072 -0.577 1.00 71.81 660 LEU A C 1
ATOM 5073 O O . LEU A 1 660 ? 9.976 9.198 -0.452 1.00 71.81 660 LEU A O 1
ATOM 5077 N N . ASN A 1 661 ? 9.355 11.174 -1.301 1.00 77.25 661 ASN A N 1
ATOM 5078 C CA . ASN A 1 661 ? 10.605 11.428 -2.019 1.00 77.25 661 ASN A CA 1
ATOM 5079 C C . ASN A 1 661 ? 11.692 11.982 -1.082 1.00 77.25 661 ASN A C 1
ATOM 5081 O O . ASN A 1 661 ? 12.106 13.135 -1.195 1.00 77.25 661 ASN A O 1
ATOM 5085 N N . LEU A 1 662 ? 12.138 11.160 -0.135 1.00 74.44 662 LEU A N 1
ATOM 5086 C CA . LEU A 1 662 ? 13.226 11.500 0.782 1.00 74.44 662 LEU A CA 1
ATOM 5087 C C . LEU A 1 662 ? 14.600 11.238 0.143 1.00 74.44 662 LEU A C 1
ATOM 5089 O O . LEU A 1 662 ? 14.702 10.402 -0.764 1.00 74.44 662 LEU A O 1
ATOM 5093 N N . PRO A 1 663 ? 15.678 11.896 0.611 1.00 64.19 663 PRO A N 1
ATOM 5094 C CA . PRO A 1 663 ? 17.037 11.576 0.180 1.00 64.19 663 PRO A CA 1
ATOM 5095 C C . PRO A 1 663 ? 17.318 10.071 0.324 1.00 64.19 663 PRO A C 1
ATOM 5097 O O . PRO A 1 663 ? 16.901 9.455 1.301 1.00 64.19 663 PRO A O 1
ATOM 5100 N N . VAL A 1 664 ? 18.004 9.469 -0.655 1.00 68.19 664 VAL A N 1
ATOM 5101 C CA . VAL A 1 664 ? 18.280 8.016 -0.755 1.00 68.19 664 VAL A CA 1
ATOM 5102 C C . VAL A 1 664 ? 17.035 7.154 -1.020 1.00 68.19 664 VAL A C 1
ATOM 5104 O O . VAL A 1 664 ? 16.969 6.511 -2.070 1.00 68.19 664 VAL A O 1
ATOM 5107 N N . VAL A 1 665 ? 16.025 7.172 -0.143 1.00 71.88 665 VAL A N 1
ATOM 5108 C CA . VAL A 1 665 ? 14.803 6.346 -0.271 1.00 71.88 665 VAL A CA 1
ATOM 5109 C C . VAL A 1 665 ? 14.051 6.665 -1.548 1.00 71.88 665 VAL A C 1
ATOM 5111 O O . VAL A 1 665 ? 13.718 5.762 -2.304 1.00 71.88 665 VAL A O 1
ATOM 5114 N N . GLY A 1 666 ? 13.843 7.949 -1.841 1.00 78.06 666 GLY A N 1
ATOM 5115 C CA . GLY A 1 666 ? 13.186 8.381 -3.068 1.00 78.06 666 GLY A CA 1
ATOM 5116 C C . GLY A 1 666 ? 13.925 7.887 -4.309 1.00 78.06 666 GLY A C 1
ATOM 5117 O O . GLY A 1 666 ? 13.294 7.479 -5.276 1.00 78.06 666 GLY A O 1
ATOM 5118 N N . THR A 1 667 ? 15.261 7.817 -4.269 1.00 81.31 667 THR A N 1
ATOM 5119 C CA . THR A 1 667 ? 16.053 7.262 -5.380 1.00 81.31 667 THR A CA 1
ATOM 5120 C C . THR A 1 667 ? 15.842 5.757 -5.518 1.00 81.31 667 THR A C 1
ATOM 5122 O O . THR A 1 667 ? 15.657 5.273 -6.633 1.00 81.31 667 THR A O 1
ATOM 5125 N N . LEU A 1 668 ? 15.822 5.018 -4.405 1.00 77.88 668 LEU A N 1
ATOM 5126 C CA . LEU A 1 668 ? 15.537 3.583 -4.404 1.00 77.88 668 LEU A CA 1
ATOM 5127 C C . LEU A 1 668 ? 14.119 3.293 -4.920 1.00 77.88 668 LEU A C 1
ATOM 5129 O O . LEU A 1 668 ? 13.953 2.438 -5.782 1.00 77.88 668 LEU A O 1
ATOM 5133 N N . LEU A 1 669 ? 13.121 4.053 -4.460 1.00 84.44 669 LEU A N 1
ATOM 5134 C CA . LEU A 1 669 ? 11.730 3.943 -4.900 1.00 84.44 669 LEU A CA 1
ATOM 5135 C C . LEU A 1 669 ? 11.585 4.270 -6.393 1.00 84.44 669 LEU A C 1
ATOM 5137 O O . LEU A 1 669 ? 10.948 3.503 -7.111 1.00 84.44 669 LEU A O 1
ATOM 5141 N N . ARG A 1 670 ? 12.242 5.327 -6.904 1.00 87.38 670 ARG A N 1
ATOM 5142 C CA . ARG A 1 670 ? 12.290 5.610 -8.357 1.00 87.38 670 ARG A CA 1
ATOM 5143 C C . ARG A 1 670 ? 12.873 4.447 -9.140 1.00 87.38 670 ARG A C 1
ATOM 5145 O O . ARG A 1 670 ? 12.352 4.103 -10.198 1.00 87.38 670 ARG A O 1
ATOM 5152 N N . LYS A 1 671 ? 13.928 3.830 -8.601 1.00 84.00 671 LYS A N 1
ATOM 5153 C CA . LYS A 1 671 ? 14.551 2.633 -9.173 1.00 84.00 671 LYS A CA 1
ATOM 5154 C C . LYS A 1 671 ? 13.688 1.380 -9.067 1.00 84.00 671 LYS A C 1
ATOM 5156 O O . LYS A 1 671 ? 13.848 0.480 -9.886 1.00 84.00 671 LYS A O 1
ATOM 5161 N N . GLY A 1 672 ? 12.751 1.353 -8.126 1.00 80.50 672 GLY A N 1
ATOM 5162 C CA . GLY A 1 672 ? 11.698 0.348 -8.020 1.00 80.50 672 GLY A CA 1
ATOM 5163 C C . GLY A 1 672 ? 10.528 0.545 -8.989 1.00 80.50 672 GLY A C 1
ATOM 5164 O O . GLY A 1 672 ? 9.741 -0.378 -9.139 1.00 80.50 672 GLY A O 1
ATOM 5165 N N . GLY A 1 673 ? 10.427 1.700 -9.662 1.00 87.12 673 GLY A N 1
ATOM 5166 C CA . GLY A 1 673 ? 9.319 2.036 -10.569 1.00 87.12 673 GLY A CA 1
ATOM 5167 C C . GLY A 1 673 ? 8.411 3.170 -10.079 1.00 87.12 673 GLY A C 1
ATOM 5168 O O . GLY A 1 673 ? 7.474 3.539 -10.783 1.00 87.12 673 GLY A O 1
ATOM 5169 N N . ALA A 1 674 ? 8.672 3.764 -8.909 1.00 90.62 674 ALA A N 1
ATOM 5170 C CA . ALA A 1 674 ? 7.846 4.852 -8.391 1.00 90.62 674 ALA A CA 1
ATOM 5171 C C . ALA A 1 674 ? 8.046 6.163 -9.169 1.00 90.62 674 ALA A C 1
ATOM 5173 O O . ALA A 1 674 ? 9.175 6.632 -9.349 1.00 90.62 674 ALA A O 1
ATOM 5174 N N . PHE A 1 675 ? 6.944 6.793 -9.567 1.00 93.06 675 PHE A N 1
ATOM 5175 C CA . PHE A 1 675 ? 6.908 8.153 -10.091 1.00 93.06 675 PHE A CA 1
ATOM 5176 C C . PHE A 1 675 ? 6.102 9.048 -9.148 1.00 93.06 675 PHE A C 1
ATOM 5178 O O . PHE A 1 675 ? 5.104 8.628 -8.563 1.00 93.06 675 PHE A O 1
ATOM 5185 N N . PHE A 1 676 ? 6.574 10.277 -8.944 1.00 91.81 676 PHE A N 1
ATOM 5186 C CA . PHE A 1 676 ? 6.125 11.106 -7.828 1.00 91.81 676 PHE A CA 1
ATOM 5187 C C . PHE A 1 676 ? 5.145 12.185 -8.274 1.00 91.81 676 PHE A C 1
ATOM 5189 O O . PHE A 1 676 ? 5.434 12.959 -9.185 1.00 91.81 676 PHE A O 1
ATOM 5196 N N . ILE A 1 677 ? 4.011 12.272 -7.581 1.00 90.69 677 ILE A N 1
ATOM 5197 C CA . ILE A 1 677 ? 2.976 13.274 -7.820 1.00 90.69 677 ILE A CA 1
ATOM 5198 C C . ILE A 1 677 ? 2.813 14.215 -6.625 1.00 90.69 677 ILE A C 1
ATOM 5200 O O . ILE A 1 677 ? 2.978 13.839 -5.459 1.00 90.69 677 ILE A O 1
ATOM 5204 N N . ARG A 1 678 ? 2.472 15.473 -6.905 1.00 88.00 678 ARG A N 1
ATOM 5205 C CA . ARG A 1 678 ? 2.159 16.473 -5.876 1.00 88.00 678 ARG A CA 1
ATOM 5206 C C . ARG A 1 678 ? 0.775 16.218 -5.275 1.00 88.00 678 ARG A C 1
ATOM 5208 O O . ARG A 1 678 ? -0.127 15.740 -5.953 1.00 88.00 678 ARG A O 1
ATOM 5215 N N . ARG A 1 679 ? 0.587 16.592 -4.000 1.00 75.56 679 ARG A N 1
ATOM 5216 C CA . ARG A 1 679 ? -0.694 16.423 -3.278 1.00 75.56 679 ARG A CA 1
ATOM 5217 C C . ARG A 1 679 ? -1.839 17.226 -3.910 1.00 75.56 679 ARG A C 1
ATOM 5219 O O . ARG A 1 679 ? -2.973 16.764 -3.907 1.00 75.56 679 ARG A O 1
ATOM 5226 N N . SER A 1 680 ? -1.542 18.416 -4.433 1.00 73.25 680 SER A N 1
ATOM 5227 C CA . SER A 1 680 ? -2.483 19.215 -5.218 1.00 73.25 680 SER A CA 1
ATOM 5228 C C . SER A 1 680 ? -1.893 19.493 -6.592 1.00 73.25 680 SER A C 1
ATOM 5230 O O . SER A 1 680 ? -0.778 19.996 -6.713 1.00 73.25 680 SER A O 1
ATOM 5232 N N . ILE A 1 681 ? -2.672 19.153 -7.611 1.00 78.75 681 ILE A N 1
ATOM 5233 C CA . ILE A 1 681 ? -2.401 19.422 -9.027 1.00 78.75 681 ILE A CA 1
ATOM 5234 C C . ILE A 1 681 ? -3.214 20.660 -9.473 1.00 78.75 681 ILE A C 1
ATOM 5236 O O . ILE A 1 681 ? -2.901 21.329 -10.458 1.00 78.75 681 ILE A O 1
ATOM 5240 N N . ARG A 1 682 ? -4.263 21.001 -8.709 1.00 71.50 682 ARG A N 1
ATOM 5241 C CA . ARG A 1 682 ? -5.222 22.059 -9.027 1.00 71.50 682 ARG A CA 1
ATOM 5242 C C . ARG A 1 682 ? -4.529 23.422 -9.009 1.00 71.50 682 ARG A C 1
ATOM 5244 O O . ARG A 1 682 ? -3.820 23.744 -8.063 1.00 71.50 682 ARG A O 1
ATOM 5251 N N . GLY A 1 683 ? -4.760 24.210 -10.057 1.00 75.88 683 GLY A N 1
ATOM 5252 C CA . GLY A 1 683 ? -4.181 25.547 -10.218 1.00 75.88 683 GLY A CA 1
ATOM 5253 C C . GLY A 1 683 ? -2.871 25.592 -11.012 1.00 75.88 683 GLY A C 1
ATOM 5254 O O . GLY A 1 683 ? -2.462 26.677 -11.406 1.00 75.88 683 GLY A O 1
ATOM 5255 N N . ASN A 1 684 ? -2.244 24.449 -11.326 1.00 86.62 684 ASN A N 1
ATOM 5256 C CA . ASN A 1 684 ? -1.046 24.401 -12.171 1.00 86.62 684 ASN A CA 1
ATOM 5257 C C . ASN A 1 684 ? -1.321 23.639 -13.479 1.00 86.62 684 ASN A C 1
ATOM 5259 O O . ASN A 1 684 ? -1.195 22.412 -13.553 1.00 86.62 684 ASN A O 1
ATOM 5263 N N . ALA A 1 685 ? -1.713 24.385 -14.516 1.00 89.81 685 ALA A N 1
ATOM 5264 C CA . ALA A 1 685 ? -2.035 23.832 -15.832 1.00 89.81 685 ALA A CA 1
ATOM 5265 C C . ALA A 1 685 ? -0.819 23.161 -16.495 1.00 89.81 685 ALA A C 1
ATOM 5267 O O . ALA A 1 685 ? -0.955 22.070 -17.041 1.00 89.81 685 ALA A O 1
ATOM 5268 N N . LEU A 1 686 ? 0.374 23.760 -16.374 1.00 93.50 686 LEU A N 1
ATOM 5269 C CA . LEU A 1 686 ? 1.604 23.203 -16.942 1.00 93.50 686 LEU A CA 1
ATOM 5270 C C . LEU A 1 686 ? 1.963 21.851 -16.309 1.00 93.50 686 LEU A C 1
ATOM 5272 O O . LEU A 1 686 ? 2.240 20.890 -17.020 1.00 93.50 686 LEU A O 1
ATOM 5276 N N . TYR A 1 687 ? 1.922 21.754 -14.979 1.00 93.81 687 TYR A N 1
ATOM 5277 C CA . TYR A 1 687 ? 2.172 20.493 -14.275 1.00 93.81 687 TYR A CA 1
ATOM 5278 C C . TYR A 1 687 ? 1.130 19.425 -14.637 1.00 93.81 687 TYR A C 1
ATOM 5280 O O . TYR A 1 687 ? 1.489 18.272 -14.862 1.00 93.81 687 TYR A O 1
ATOM 5288 N N . SER A 1 688 ? -0.148 19.813 -14.737 1.00 91.69 688 SER A N 1
ATOM 5289 C CA . SER A 1 688 ? -1.235 18.905 -15.131 1.00 91.69 688 SER A CA 1
ATOM 5290 C C . SER A 1 688 ? -1.021 18.329 -16.533 1.00 91.69 688 SER A C 1
ATOM 5292 O O . SER A 1 688 ? -1.207 17.128 -16.721 1.00 91.69 688 SER A O 1
ATOM 5294 N N . ALA A 1 689 ? -0.596 19.160 -17.492 1.00 92.50 689 ALA A N 1
ATOM 5295 C CA . ALA A 1 689 ? -0.292 18.733 -18.856 1.00 92.50 689 ALA A CA 1
ATOM 5296 C C . ALA A 1 689 ? 0.902 17.765 -18.893 1.00 92.50 689 ALA A C 1
ATOM 5298 O O . ALA A 1 689 ? 0.788 16.676 -19.447 1.00 92.50 689 ALA A O 1
ATOM 5299 N N . VAL A 1 690 ? 2.010 18.104 -18.219 1.00 95.44 690 VAL A N 1
ATOM 5300 C CA . VAL A 1 690 ? 3.202 17.236 -18.142 1.00 95.44 690 VAL A CA 1
ATOM 5301 C C . VAL A 1 690 ? 2.881 15.884 -17.497 1.00 95.44 690 VAL A C 1
ATOM 5303 O O . VAL A 1 690 ? 3.318 14.848 -17.992 1.00 95.44 690 VAL A O 1
ATOM 5306 N N . LEU A 1 691 ? 2.115 15.871 -16.402 1.00 94.44 691 LEU A N 1
ATOM 5307 C CA . LEU A 1 691 ? 1.726 14.630 -15.729 1.00 94.44 691 LEU A CA 1
ATOM 5308 C C . LEU A 1 691 ? 0.790 13.776 -16.593 1.00 94.44 691 LEU A C 1
ATOM 5310 O O . LEU A 1 691 ? 0.997 12.567 -16.688 1.00 94.44 691 LEU A O 1
ATOM 5314 N N . SER A 1 692 ? -0.216 14.393 -17.219 1.00 92.19 692 SER A N 1
ATOM 5315 C CA . SER A 1 692 ? -1.165 13.683 -18.087 1.00 92.19 692 SER A CA 1
ATOM 5316 C C . SER A 1 692 ? -0.448 13.063 -19.283 1.00 92.19 692 SER A C 1
ATOM 5318 O O . SER A 1 692 ? -0.670 11.893 -19.587 1.00 92.19 692 SER A O 1
ATOM 5320 N N . GLU A 1 693 ? 0.482 13.801 -19.894 1.00 93.69 693 GLU A N 1
ATOM 5321 C CA . GLU A 1 693 ? 1.295 13.289 -20.993 1.00 93.69 693 GLU A CA 1
ATOM 5322 C C . GLU A 1 693 ? 2.219 12.155 -20.539 1.00 93.69 693 GLU A C 1
ATOM 5324 O O . GLU A 1 693 ? 2.302 11.130 -21.206 1.00 93.69 693 GLU A O 1
ATOM 5329 N N . TYR A 1 694 ? 2.870 12.280 -19.379 1.00 94.56 694 TYR A N 1
ATOM 5330 C CA . TYR A 1 694 ? 3.700 11.203 -18.834 1.00 94.56 694 TYR A CA 1
ATOM 5331 C C . TYR A 1 694 ? 2.901 9.907 -18.628 1.00 94.56 694 TYR A C 1
ATOM 5333 O O . TYR A 1 694 ? 3.349 8.837 -19.040 1.00 94.56 694 TYR A O 1
ATOM 5341 N N . VAL A 1 695 ? 1.697 9.991 -18.048 1.00 93.00 695 VAL A N 1
ATOM 5342 C CA . VAL A 1 695 ? 0.798 8.831 -17.912 1.00 93.00 695 VAL A CA 1
ATOM 5343 C C . VAL A 1 695 ? 0.413 8.287 -19.286 1.00 93.00 695 VAL A C 1
ATOM 5345 O O . VAL A 1 695 ? 0.428 7.075 -19.483 1.00 93.00 695 VAL A O 1
ATOM 5348 N N . ALA A 1 696 ? 0.134 9.156 -20.257 1.00 91.12 696 ALA A N 1
ATOM 5349 C CA . ALA A 1 696 ? -0.225 8.725 -21.598 1.00 91.12 696 ALA A CA 1
ATOM 5350 C C . ALA A 1 696 ? 0.918 8.013 -22.336 1.00 91.12 696 ALA A C 1
ATOM 5352 O O . ALA A 1 696 ? 0.659 7.040 -23.040 1.00 91.12 696 ALA A O 1
ATOM 5353 N N . GLN A 1 697 ? 2.174 8.417 -22.121 1.00 90.50 697 GLN A N 1
ATOM 5354 C CA . GLN A 1 697 ? 3.349 7.689 -22.615 1.00 90.50 697 GLN A CA 1
ATOM 5355 C C . GLN A 1 697 ? 3.506 6.321 -21.932 1.00 90.50 697 GLN A C 1
ATOM 5357 O O . GLN A 1 697 ? 3.878 5.347 -22.588 1.00 90.50 697 GLN A O 1
ATOM 5362 N N . LEU A 1 698 ? 3.192 6.211 -20.633 1.00 89.56 698 LEU A N 1
ATOM 5363 C CA . LEU A 1 698 ? 3.223 4.924 -19.929 1.00 89.56 698 LEU A CA 1
ATOM 5364 C C . LEU A 1 698 ? 2.160 3.951 -20.458 1.00 89.56 698 LEU A C 1
ATOM 5366 O O . LEU A 1 698 ? 2.475 2.793 -20.736 1.00 89.56 698 LEU A O 1
ATOM 5370 N N . VAL A 1 699 ? 0.928 4.436 -20.627 1.00 88.81 699 VAL A N 1
ATOM 5371 C CA . VAL A 1 699 ? -0.183 3.670 -21.208 1.00 88.81 699 VAL A CA 1
ATOM 5372 C C . VAL A 1 699 ? 0.177 3.271 -22.640 1.00 88.81 699 VAL A C 1
ATOM 5374 O O . VAL A 1 699 ? 0.314 2.091 -22.913 1.00 88.81 699 VAL A O 1
ATOM 5377 N N . ALA A 1 700 ? 0.521 4.217 -23.522 1.00 84.12 700 ALA A N 1
ATOM 5378 C CA . ALA A 1 700 ? 0.882 3.919 -24.915 1.00 84.12 700 ALA A CA 1
ATOM 5379 C C . ALA A 1 700 ? 2.103 2.985 -25.072 1.00 84.12 700 ALA A C 1
ATOM 5381 O O . ALA A 1 700 ? 2.208 2.254 -26.062 1.00 84.12 700 ALA A O 1
ATOM 5382 N N . GLY A 1 701 ? 3.034 3.008 -24.112 1.00 80.00 701 GLY A N 1
ATOM 5383 C CA . GLY A 1 701 ? 4.181 2.101 -24.042 1.00 80.00 701 GLY A CA 1
ATOM 5384 C C . GLY A 1 701 ? 3.841 0.688 -23.553 1.00 80.00 701 GLY A C 1
ATOM 5385 O O . GLY A 1 701 ? 4.695 -0.198 -23.611 1.00 80.00 701 GLY A O 1
ATOM 5386 N N . GLY A 1 702 ? 2.613 0.455 -23.086 1.00 79.38 702 GLY A N 1
ATOM 5387 C CA . GLY A 1 702 ? 2.149 -0.815 -22.543 1.00 79.38 702 GLY A CA 1
ATOM 5388 C C . GLY A 1 702 ? 2.725 -1.147 -21.165 1.00 79.38 702 GLY A C 1
ATOM 5389 O O . GLY A 1 702 ? 2.810 -2.327 -20.810 1.00 79.38 702 GLY A O 1
ATOM 5390 N N . TYR A 1 703 ? 3.167 -0.139 -20.407 1.00 85.19 703 TYR A N 1
ATOM 5391 C CA . TYR A 1 703 ? 3.688 -0.323 -19.055 1.00 85.19 703 TYR A CA 1
ATOM 5392 C C . TYR A 1 703 ? 2.538 -0.549 -18.071 1.00 85.19 703 TYR A C 1
ATOM 5394 O O . TYR A 1 703 ? 1.543 0.170 -18.094 1.00 85.19 703 TYR A O 1
ATOM 5402 N N . SER A 1 704 ? 2.682 -1.516 -17.162 1.00 89.69 704 SER A N 1
ATOM 5403 C CA . SER A 1 704 ? 1.727 -1.657 -16.061 1.00 89.69 704 SER A CA 1
ATOM 5404 C C . SER A 1 704 ? 1.857 -0.488 -15.090 1.00 89.69 704 SER A C 1
ATOM 5406 O O . SER A 1 704 ? 2.972 -0.058 -14.785 1.00 89.69 704 SER A O 1
ATOM 5408 N N . ILE A 1 705 ? 0.725 -0.005 -14.587 1.00 93.69 705 ILE A N 1
ATOM 5409 C CA . ILE A 1 705 ? 0.652 1.131 -13.661 1.00 93.69 705 ILE A CA 1
ATOM 5410 C C . ILE A 1 705 ? -0.027 0.666 -12.373 1.00 93.69 705 ILE A C 1
ATOM 5412 O O . ILE A 1 705 ? -0.935 -0.158 -12.417 1.00 93.69 705 ILE A O 1
ATOM 5416 N N . GLU A 1 706 ? 0.404 1.185 -11.230 1.00 95.00 706 GLU A N 1
ATOM 5417 C CA . GLU A 1 706 ? -0.239 0.982 -9.933 1.00 95.00 706 GLU A CA 1
ATOM 5418 C C . GLU A 1 706 ? -0.612 2.329 -9.319 1.00 95.00 706 GLU A C 1
ATOM 5420 O O . GLU A 1 706 ? 0.224 3.235 -9.234 1.00 95.00 706 GLU A O 1
ATOM 5425 N N . TYR A 1 707 ? -1.859 2.459 -8.865 1.00 94.44 707 TYR A N 1
ATOM 5426 C CA . TYR A 1 707 ? -2.270 3.584 -8.033 1.00 94.44 707 TYR A CA 1
ATOM 5427 C C . TYR A 1 707 ? -3.413 3.249 -7.084 1.00 94.44 707 TYR A C 1
ATOM 5429 O O . TYR A 1 707 ? -4.328 2.492 -7.397 1.00 94.44 707 TYR A O 1
ATOM 5437 N N . PHE A 1 708 ? -3.387 3.908 -5.931 1.00 93.38 708 PHE A N 1
ATOM 5438 C CA . PHE A 1 708 ? -4.426 3.814 -4.916 1.00 93.38 708 PHE A CA 1
ATOM 5439 C C . PHE A 1 708 ? -5.532 4.809 -5.241 1.00 93.38 708 PHE A C 1
ATOM 5441 O O . PHE A 1 708 ? -5.360 6.022 -5.084 1.00 93.38 708 PHE A O 1
ATOM 5448 N N . VAL A 1 709 ? -6.678 4.298 -5.687 1.00 91.50 709 VAL A N 1
ATOM 5449 C CA . VAL A 1 709 ? -7.818 5.129 -6.102 1.00 91.50 709 VAL A CA 1
ATOM 5450 C C . VAL A 1 709 ? -8.348 5.975 -4.937 1.00 91.50 709 VAL A C 1
ATOM 5452 O O . VAL A 1 709 ? -8.814 7.090 -5.143 1.00 91.50 709 VAL A O 1
ATOM 5455 N N . GLU A 1 710 ? -8.190 5.509 -3.701 1.00 87.62 710 GLU A N 1
ATOM 5456 C CA . GLU A 1 710 ? -8.544 6.222 -2.467 1.00 87.62 710 GLU A CA 1
ATOM 5457 C C . GLU A 1 710 ? -7.768 7.544 -2.262 1.00 87.62 710 GLU A C 1
ATOM 5459 O O . GLU A 1 710 ? -8.218 8.443 -1.549 1.00 87.62 710 GLU A O 1
ATOM 5464 N N . GLY A 1 711 ? -6.584 7.688 -2.873 1.00 81.44 711 GLY A N 1
ATOM 5465 C CA . GLY A 1 711 ? -5.709 8.859 -2.728 1.00 81.44 711 GLY A CA 1
ATOM 5466 C C . GLY A 1 711 ? -4.979 8.971 -1.377 1.00 81.44 711 GLY A C 1
ATOM 5467 O O . GLY A 1 711 ? -4.172 9.883 -1.190 1.00 81.44 711 GLY A O 1
ATOM 5468 N N . GLY A 1 712 ? -5.225 8.055 -0.436 1.00 83.75 712 GLY A N 1
ATOM 5469 C CA . GLY A 1 712 ? -4.538 7.975 0.853 1.00 83.75 712 GLY A CA 1
ATOM 5470 C C . GLY A 1 712 ? -4.908 6.715 1.638 1.00 83.75 712 GLY A C 1
ATOM 5471 O O . GLY A 1 712 ? -5.873 6.043 1.303 1.00 83.75 712 GLY A O 1
ATOM 5472 N N . ARG A 1 713 ? -4.126 6.402 2.682 1.00 86.75 713 ARG A N 1
ATOM 5473 C CA . ARG A 1 713 ? -4.366 5.254 3.580 1.00 86.75 713 ARG A CA 1
ATOM 5474 C C . ARG A 1 713 ? -5.671 5.422 4.349 1.00 86.75 713 ARG A C 1
ATOM 5476 O O . ARG A 1 713 ? -5.895 6.509 4.886 1.00 86.75 713 ARG A O 1
ATOM 5483 N N . SER A 1 714 ? -6.473 4.378 4.484 1.00 86.19 714 SER A N 1
ATOM 5484 C CA . SER A 1 714 ? -7.598 4.389 5.420 1.00 86.19 714 SER A CA 1
ATOM 5485 C C . SER A 1 714 ? -7.104 4.310 6.869 1.00 86.19 714 SER A C 1
ATOM 5487 O O . SER A 1 714 ? -6.260 3.472 7.173 1.00 86.19 714 SER A O 1
ATOM 5489 N N . ARG A 1 715 ? -7.628 5.167 7.763 1.00 82.75 715 ARG A N 1
ATOM 5490 C CA . ARG A 1 715 ? -7.374 5.091 9.222 1.00 82.75 715 ARG A CA 1
ATOM 5491 C C . ARG A 1 715 ? -8.435 4.301 9.977 1.00 82.75 715 ARG A C 1
ATOM 5493 O O . ARG A 1 715 ? -8.197 3.901 11.104 1.00 82.75 715 ARG A O 1
ATOM 5500 N N . THR A 1 716 ? -9.598 4.089 9.370 1.00 83.81 716 THR A N 1
ATOM 5501 C CA . THR A 1 716 ? -10.755 3.448 10.011 1.00 83.81 716 THR A CA 1
ATOM 5502 C C . THR A 1 716 ? -10.971 2.015 9.531 1.00 83.81 716 THR A C 1
ATOM 5504 O O . THR A 1 716 ? -11.906 1.371 9.984 1.00 83.81 716 THR A O 1
ATOM 5507 N N . GLY A 1 717 ? -10.173 1.517 8.579 1.00 87.00 717 GLY A N 1
ATOM 5508 C CA . GLY A 1 717 ? -10.367 0.201 7.952 1.00 87.00 717 GLY A CA 1
ATOM 5509 C C . GLY A 1 717 ? -11.440 0.193 6.855 1.00 87.00 717 GLY A C 1
ATOM 5510 O O . GLY A 1 717 ? -11.549 -0.745 6.070 1.00 87.00 717 GLY A O 1
ATOM 5511 N N . ARG A 1 718 ? -12.185 1.284 6.668 1.00 88.44 718 ARG A N 1
ATOM 5512 C CA . ARG A 1 718 ? -13.152 1.422 5.563 1.00 88.44 718 ARG A CA 1
ATOM 5513 C C . ARG A 1 718 ? -12.474 1.888 4.281 1.00 88.44 718 ARG A C 1
ATOM 5515 O O . ARG A 1 718 ? -11.482 2.610 4.365 1.00 88.44 718 ARG A O 1
ATOM 5522 N N . LEU A 1 719 ? -12.978 1.494 3.115 1.00 91.94 719 LEU A N 1
ATOM 5523 C CA . LEU A 1 719 ? -12.521 2.087 1.854 1.00 91.94 719 LEU A CA 1
ATOM 5524 C C . LEU A 1 719 ? -12.924 3.564 1.806 1.00 91.94 719 LEU A C 1
ATOM 5526 O O . LEU A 1 719 ? -14.036 3.928 2.189 1.00 91.94 719 LEU A O 1
ATOM 5530 N N . LEU A 1 720 ? -12.017 4.424 1.352 1.00 90.44 720 LEU A N 1
ATOM 5531 C CA . LEU A 1 720 ? -12.292 5.847 1.179 1.00 90.44 720 LEU A CA 1
ATOM 5532 C C . LEU A 1 720 ? -13.015 6.125 -0.144 1.00 90.44 720 LEU A C 1
ATOM 5534 O O . LEU A 1 720 ? -12.947 5.353 -1.098 1.00 90.44 720 LEU A O 1
ATOM 5538 N N . GLN A 1 721 ? -13.663 7.286 -0.238 1.00 89.31 721 GLN A N 1
ATOM 5539 C CA . GLN A 1 721 ? -14.256 7.733 -1.499 1.00 89.31 721 GLN A CA 1
ATOM 5540 C C . GLN A 1 721 ? -13.179 7.881 -2.591 1.00 89.31 721 GLN A C 1
ATOM 5542 O O . GLN A 1 721 ? -12.167 8.561 -2.358 1.00 89.31 721 GLN A O 1
ATOM 5547 N N . PRO A 1 722 ? -13.372 7.268 -3.773 1.00 92.12 722 PRO A N 1
ATOM 5548 C CA . PRO A 1 722 ? -12.356 7.226 -4.812 1.00 92.12 722 PRO A CA 1
ATOM 5549 C C . PRO A 1 722 ? -12.066 8.613 -5.409 1.00 92.12 722 PRO A C 1
ATOM 5551 O O . PRO A 1 722 ? -12.912 9.506 -5.461 1.00 92.12 722 PRO A O 1
ATOM 5554 N N . LYS A 1 723 ? -10.834 8.807 -5.888 1.00 90.06 723 LYS A N 1
ATOM 5555 C CA . LYS A 1 723 ? -10.369 10.007 -6.592 1.00 90.06 723 LYS A CA 1
ATOM 5556 C C . LYS A 1 723 ? -10.241 9.711 -8.084 1.00 90.06 723 LYS A C 1
ATOM 5558 O O . LYS A 1 723 ? -9.290 9.070 -8.522 1.00 90.06 723 LYS A O 1
ATOM 5563 N N . GLY A 1 724 ? -11.152 10.261 -8.886 1.00 89.12 724 GLY A N 1
ATOM 5564 C CA . GLY A 1 724 ? -11.219 10.007 -10.332 1.00 89.12 724 GLY A CA 1
ATOM 5565 C C . GLY A 1 724 ? -10.050 10.537 -11.176 1.00 89.12 724 GLY A C 1
ATOM 5566 O O . GLY A 1 724 ? -9.991 10.241 -12.361 1.00 89.12 724 GLY A O 1
ATOM 5567 N N . GLY A 1 725 ? -9.100 11.298 -10.614 1.00 89.88 725 GLY A N 1
ATOM 5568 C CA . GLY A 1 725 ? -8.027 11.954 -11.381 1.00 89.88 725 GLY A CA 1
ATOM 5569 C C . GLY A 1 725 ? -7.157 10.991 -12.200 1.00 89.88 725 GLY A C 1
ATOM 5570 O O . GLY A 1 725 ? -7.049 11.149 -13.413 1.00 89.88 725 GLY A O 1
ATOM 5571 N N . MET A 1 726 ? -6.583 9.963 -11.561 1.00 92.31 726 MET A N 1
ATOM 5572 C CA . MET A 1 726 ? -5.741 8.973 -12.254 1.00 92.31 726 MET A CA 1
ATOM 5573 C C . MET A 1 726 ? -6.544 8.088 -13.214 1.00 92.31 726 MET A C 1
ATOM 5575 O O . MET A 1 726 ? -6.050 7.753 -14.291 1.00 92.31 726 MET A O 1
ATOM 5579 N N . ILE A 1 727 ? -7.792 7.756 -12.863 1.00 95.12 727 ILE A N 1
ATOM 5580 C CA . ILE A 1 727 ? -8.708 6.999 -13.731 1.00 95.12 727 ILE A CA 1
ATOM 5581 C C . ILE A 1 727 ? -9.012 7.812 -14.993 1.00 95.12 727 ILE A C 1
ATOM 5583 O O . ILE A 1 727 ? -8.894 7.295 -16.098 1.00 95.12 727 ILE A O 1
ATOM 5587 N N . SER A 1 728 ? -9.316 9.102 -14.841 1.00 93.38 728 SER A N 1
ATOM 5588 C CA . SER A 1 728 ? -9.562 10.029 -15.947 1.00 93.38 728 SER A CA 1
ATOM 5589 C C . SER A 1 728 ? -8.340 10.167 -16.859 1.00 93.38 728 SER A C 1
ATOM 5591 O O . SER A 1 728 ? -8.482 10.075 -18.075 1.00 93.38 728 SER A O 1
ATOM 5593 N N . MET A 1 729 ? -7.135 10.312 -16.293 1.00 92.44 729 MET A N 1
ATOM 5594 C CA . MET A 1 729 ? -5.886 10.352 -17.070 1.00 92.44 729 MET A CA 1
ATOM 5595 C C . MET A 1 729 ? -5.646 9.045 -17.837 1.00 92.44 729 MET A C 1
ATOM 5597 O O . MET A 1 729 ? -5.311 9.084 -19.016 1.00 92.44 729 MET A O 1
ATOM 5601 N N . THR A 1 730 ? -5.869 7.896 -17.194 1.00 94.25 730 THR A N 1
ATOM 5602 C CA . THR A 1 730 ? -5.731 6.568 -17.817 1.00 94.25 730 THR A CA 1
ATOM 5603 C C . THR A 1 730 ? -6.732 6.391 -18.963 1.00 94.25 730 THR A C 1
ATOM 5605 O O . THR A 1 730 ? -6.363 5.965 -20.055 1.00 94.25 730 THR A O 1
ATOM 5608 N N . LEU A 1 731 ? -7.995 6.761 -18.735 1.00 94.06 731 LEU A N 1
ATOM 5609 C CA . LEU A 1 731 ? -9.058 6.675 -19.731 1.00 94.06 731 LEU A CA 1
ATOM 5610 C C . LEU A 1 731 ? -8.772 7.577 -20.935 1.00 94.06 731 LEU A C 1
ATOM 5612 O O . LEU A 1 731 ? -8.849 7.122 -22.070 1.00 94.06 731 LEU A O 1
ATOM 5616 N N . ARG A 1 732 ? -8.382 8.835 -20.702 1.00 92.06 732 ARG A N 1
ATOM 5617 C CA . ARG A 1 732 ? -8.004 9.769 -21.774 1.00 92.06 732 ARG A CA 1
ATOM 5618 C C . ARG A 1 732 ? -6.801 9.271 -22.569 1.00 92.06 732 ARG A C 1
ATOM 5620 O O . ARG A 1 732 ? -6.822 9.331 -23.793 1.00 92.06 732 ARG A O 1
ATOM 5627 N N . ALA A 1 733 ? -5.787 8.738 -21.889 1.00 91.81 733 ALA A N 1
ATOM 5628 C CA . ALA A 1 733 ? -4.626 8.148 -22.542 1.00 91.81 733 ALA A CA 1
ATOM 5629 C C . ALA A 1 733 ? -5.013 6.994 -23.481 1.00 91.81 733 ALA A C 1
ATOM 5631 O O . ALA A 1 733 ? -4.537 6.947 -24.616 1.00 91.81 733 ALA A O 1
ATOM 5632 N N . PHE A 1 734 ? -5.911 6.110 -23.034 1.00 92.12 734 PHE A N 1
ATOM 5633 C CA . PHE A 1 734 ? -6.436 5.021 -23.856 1.00 92.12 734 PHE A CA 1
ATOM 5634 C C . PHE A 1 734 ? -7.257 5.533 -25.048 1.00 92.12 734 PHE A C 1
ATOM 5636 O O . PHE A 1 734 ? -7.002 5.125 -26.177 1.00 92.12 734 PHE A O 1
ATOM 5643 N N . LEU A 1 735 ? -8.195 6.459 -24.824 1.00 91.50 735 LEU A N 1
ATOM 5644 C CA . LEU A 1 735 ? -9.046 7.015 -25.885 1.00 91.50 735 LEU A CA 1
ATOM 5645 C C . LEU A 1 735 ? -8.240 7.748 -26.966 1.00 91.50 735 LEU A C 1
ATOM 5647 O O . LEU A 1 735 ? -8.618 7.723 -28.132 1.00 91.50 735 LEU A O 1
ATOM 5651 N N . ARG A 1 736 ? -7.104 8.354 -26.604 1.00 88.25 736 ARG A N 1
ATOM 5652 C CA . ARG A 1 736 ? -6.198 9.022 -27.548 1.00 88.25 736 ARG A CA 1
ATOM 5653 C C . ARG A 1 736 ? -5.507 8.038 -28.495 1.00 88.25 736 ARG A C 1
ATOM 5655 O O . ARG A 1 736 ? -5.208 8.381 -29.636 1.00 88.25 736 ARG A O 1
ATOM 5662 N N . GLN A 1 737 ? -5.198 6.830 -28.019 1.00 86.06 737 GLN A N 1
ATOM 5663 C CA . GLN A 1 737 ? -4.522 5.785 -28.794 1.00 86.06 737 GLN A CA 1
ATOM 5664 C C . GLN A 1 737 ? -5.038 4.390 -28.393 1.00 86.06 737 GLN A C 1
ATOM 5666 O O . GLN A 1 737 ? -4.328 3.666 -27.689 1.00 86.06 737 GLN A O 1
ATOM 5671 N N . PRO A 1 738 ? -6.224 3.961 -28.872 1.00 83.00 738 PRO A N 1
ATOM 5672 C CA . PRO A 1 738 ? -6.864 2.708 -28.456 1.00 83.00 738 PRO A CA 1
ATOM 5673 C C . PRO A 1 738 ? -6.206 1.480 -29.120 1.00 83.00 738 PRO A C 1
ATOM 5675 O O . PRO A 1 738 ? -6.821 0.734 -29.877 1.00 83.00 738 PRO A O 1
ATOM 5678 N N . ARG A 1 739 ? -4.903 1.277 -28.884 1.00 80.06 739 ARG A N 1
ATOM 5679 C CA . ARG A 1 739 ? -4.093 0.207 -29.495 1.00 80.06 739 ARG A CA 1
ATOM 5680 C C . ARG A 1 739 ? -4.179 -1.108 -28.735 1.00 80.06 739 ARG A C 1
ATOM 5682 O O . ARG A 1 739 ? -4.231 -2.171 -29.355 1.00 80.06 739 ARG A O 1
ATOM 5689 N N . LYS A 1 740 ? -4.129 -1.044 -27.406 1.00 83.31 740 LYS A N 1
ATOM 5690 C CA . LYS A 1 740 ? -4.143 -2.207 -26.520 1.00 83.31 740 LYS A CA 1
ATOM 5691 C C . LYS A 1 740 ? -5.195 -1.965 -25.436 1.00 83.31 740 LYS A C 1
ATOM 5693 O O . LYS A 1 740 ? -5.218 -0.881 -24.861 1.00 83.31 740 LYS A O 1
ATOM 5698 N N . PRO A 1 741 ? -6.101 -2.923 -25.192 1.00 89.94 741 PRO A N 1
ATOM 5699 C CA . PRO A 1 741 ? -7.178 -2.736 -24.228 1.00 89.94 741 PRO A CA 1
ATOM 5700 C C . PRO A 1 741 ? -6.626 -2.623 -22.803 1.00 89.94 741 PRO A C 1
ATOM 5702 O O . PRO A 1 741 ? -5.696 -3.343 -22.431 1.00 89.94 741 PRO A O 1
ATOM 5705 N N . VAL A 1 742 ? -7.225 -1.744 -22.000 1.00 93.81 742 VAL A N 1
ATOM 5706 C CA . VAL A 1 742 ? -6.863 -1.543 -20.590 1.00 93.81 742 VAL A CA 1
ATOM 5707 C C . VAL A 1 742 ? -7.678 -2.477 -19.697 1.00 93.81 742 VAL A C 1
ATOM 5709 O O . VAL A 1 742 ? -8.888 -2.637 -19.876 1.00 93.81 742 VAL A O 1
ATOM 5712 N N . LEU A 1 743 ? -7.010 -3.076 -18.714 1.00 95.56 743 LEU A N 1
ATOM 5713 C CA . LEU A 1 743 ? -7.606 -3.934 -17.696 1.00 95.56 743 LEU A CA 1
ATOM 5714 C C . LEU A 1 743 ? -7.291 -3.367 -16.313 1.00 95.56 743 LEU A C 1
ATOM 5716 O O . LEU A 1 743 ? -6.137 -3.376 -15.880 1.00 95.56 743 LEU A O 1
ATOM 5720 N N . PHE A 1 744 ? -8.314 -2.910 -15.599 1.00 97.62 744 PHE A N 1
ATOM 5721 C CA . PHE A 1 744 ? -8.167 -2.550 -14.194 1.00 97.62 744 PHE A CA 1
ATOM 5722 C C . PHE A 1 744 ? -8.198 -3.824 -13.353 1.00 97.62 744 PHE A C 1
ATOM 5724 O O . PHE A 1 744 ? -9.107 -4.643 -13.499 1.00 97.62 744 PHE A O 1
ATOM 5731 N N . GLN A 1 745 ? -7.217 -3.997 -12.468 1.00 97.56 745 GLN A N 1
ATOM 5732 C CA . GLN A 1 745 ? -7.125 -5.132 -11.555 1.00 97.56 745 GLN A CA 1
ATOM 5733 C C . GLN A 1 745 ? -7.324 -4.661 -10.103 1.00 97.56 745 GLN A C 1
ATOM 5735 O O . GLN A 1 745 ? -6.363 -4.208 -9.474 1.00 97.56 745 GLN A O 1
ATOM 5740 N N . PRO A 1 746 ? -8.552 -4.784 -9.563 1.00 97.88 746 PRO A N 1
ATOM 5741 C CA . PRO A 1 746 ? -8.865 -4.601 -8.145 1.00 97.88 746 PRO A CA 1
ATOM 5742 C C . PRO A 1 746 ? -8.066 -5.554 -7.260 1.00 97.88 746 PRO A C 1
ATOM 5744 O O . PRO A 1 746 ? -8.004 -6.754 -7.545 1.00 97.88 746 PRO A O 1
ATOM 5747 N N . ILE A 1 747 ? -7.444 -5.040 -6.200 1.00 97.50 747 ILE A N 1
ATOM 5748 C CA . ILE A 1 747 ? -6.668 -5.850 -5.251 1.00 97.50 747 ILE A CA 1
ATOM 5749 C C . ILE A 1 747 ? -7.050 -5.470 -3.824 1.00 97.50 747 ILE A C 1
ATOM 5751 O O . ILE A 1 747 ? -6.966 -4.308 -3.433 1.00 97.50 747 ILE A O 1
ATOM 5755 N N . TYR A 1 748 ? -7.434 -6.466 -3.035 1.00 97.06 748 TYR A N 1
ATOM 5756 C CA . TYR A 1 748 ? -7.616 -6.312 -1.599 1.00 97.06 748 TYR A CA 1
ATOM 5757 C C . TYR A 1 748 ? -6.331 -6.712 -0.870 1.00 97.06 748 TYR A C 1
ATOM 5759 O O . TYR A 1 748 ? -5.730 -7.741 -1.189 1.00 97.06 748 TYR A O 1
ATOM 5767 N N . ILE A 1 749 ? -5.923 -5.903 0.108 1.00 95.38 749 ILE A N 1
ATOM 5768 C CA . ILE A 1 749 ? -4.793 -6.189 0.997 1.00 95.38 749 ILE A CA 1
ATOM 5769 C C . ILE A 1 749 ? -5.316 -6.249 2.436 1.00 95.38 749 ILE A C 1
ATOM 5771 O O . ILE A 1 749 ? -5.840 -5.259 2.951 1.00 95.38 749 ILE A O 1
ATOM 5775 N N . GLY A 1 750 ? -5.162 -7.408 3.075 1.00 93.25 750 GLY A N 1
ATOM 5776 C CA . GLY A 1 750 ? -5.551 -7.668 4.458 1.00 93.25 750 GLY A CA 1
ATOM 5777 C C . GLY A 1 750 ? -4.334 -7.892 5.350 1.00 93.25 750 GLY A C 1
ATOM 5778 O O . GLY A 1 750 ? -3.458 -8.687 5.020 1.00 93.25 750 GLY A O 1
ATOM 5779 N N . TYR A 1 751 ? -4.294 -7.212 6.494 1.00 91.88 751 TYR A N 1
ATOM 5780 C CA . TYR A 1 751 ? -3.297 -7.427 7.544 1.00 91.88 751 TYR A CA 1
ATOM 5781 C C . TYR A 1 751 ? -3.991 -7.969 8.796 1.00 91.88 751 TYR A C 1
ATOM 5783 O O . TYR A 1 751 ? -5.117 -7.566 9.094 1.00 91.88 751 TYR A O 1
ATOM 5791 N N . GLU A 1 752 ? -3.314 -8.829 9.555 1.00 90.31 752 GLU A N 1
ATOM 5792 C CA . GLU A 1 752 ? -3.751 -9.216 10.908 1.00 90.31 752 GLU A CA 1
ATOM 5793 C C . GLU A 1 752 ? -3.279 -8.216 11.974 1.00 90.31 752 GLU A C 1
ATOM 5795 O O . GLU A 1 752 ? -3.936 -8.031 12.997 1.00 90.31 752 GLU A O 1
ATOM 5800 N N . LYS A 1 753 ? -2.160 -7.523 11.716 1.00 86.44 753 LYS A N 1
ATOM 5801 C CA . LYS A 1 753 ? -1.619 -6.462 12.572 1.00 86.44 753 LYS A CA 1
ATOM 5802 C C . LYS A 1 753 ? -0.901 -5.395 11.742 1.00 86.44 753 LYS A C 1
ATOM 5804 O O . LYS A 1 753 ? -0.118 -5.707 10.843 1.00 86.44 753 LYS A O 1
ATOM 5809 N N . LEU A 1 754 ? -1.149 -4.123 12.056 1.00 81.19 754 LEU A N 1
ATOM 5810 C CA . LEU A 1 754 ? -0.541 -2.979 11.367 1.00 81.19 754 LEU A CA 1
ATOM 5811 C C . LEU A 1 754 ? 0.671 -2.449 12.134 1.00 81.19 754 LEU A C 1
ATOM 5813 O O . LEU A 1 754 ? 0.608 -2.260 13.349 1.00 81.19 754 LEU A O 1
ATOM 5817 N N . MET A 1 755 ? 1.760 -2.150 11.420 1.00 72.38 755 MET A N 1
ATOM 5818 C CA . MET A 1 755 ? 2.939 -1.486 11.999 1.00 72.38 755 MET A CA 1
ATOM 5819 C C . MET A 1 755 ? 2.628 -0.047 12.422 1.00 72.38 755 MET A C 1
ATOM 5821 O O . MET A 1 755 ? 3.160 0.422 13.423 1.00 72.38 755 MET A O 1
ATOM 5825 N N . GLU A 1 756 ? 1.719 0.620 11.710 1.00 72.31 756 GLU A N 1
ATOM 5826 C CA . GLU A 1 756 ? 1.280 1.992 11.988 1.00 72.31 756 GLU A CA 1
ATOM 5827 C C . GLU A 1 756 ? 0.092 2.082 12.964 1.00 72.31 756 GLU A C 1
ATOM 5829 O O . GLU A 1 756 ? -0.533 3.129 13.085 1.00 72.31 756 GLU A O 1
ATOM 5834 N N . GLY A 1 757 ? -0.245 1.005 13.685 1.00 65.56 757 GLY A N 1
ATOM 5835 C CA . GLY A 1 757 ? -1.402 1.010 14.591 1.00 65.56 757 GLY A CA 1
ATOM 5836 C C . GLY A 1 757 ? -1.353 2.136 15.636 1.00 65.56 757 GLY A C 1
ATOM 5837 O O . GLY A 1 757 ? -2.347 2.822 15.855 1.00 65.56 757 GLY A O 1
ATOM 5838 N N . GLY A 1 758 ? -0.183 2.387 16.234 1.00 69.94 758 GLY A N 1
ATOM 5839 C CA . GLY A 1 758 ? -0.026 3.429 17.258 1.00 69.94 758 GLY A CA 1
ATOM 5840 C C . GLY A 1 758 ? -0.307 4.846 16.747 1.00 69.94 758 GLY A C 1
ATOM 5841 O O . GLY A 1 758 ? -1.004 5.608 17.407 1.00 69.94 758 GLY A O 1
ATOM 5842 N N . SER A 1 759 ? 0.148 5.187 15.540 1.00 67.38 759 SER A N 1
ATOM 5843 C CA . SER A 1 759 ? -0.119 6.513 14.974 1.00 67.38 759 SER A CA 1
ATOM 5844 C C . SER A 1 759 ? -1.571 6.685 14.546 1.00 67.38 759 SER A C 1
ATOM 5846 O O . SER A 1 759 ? -2.099 7.793 14.595 1.00 67.38 759 SER A O 1
ATOM 5848 N N . TYR A 1 760 ? -2.245 5.600 14.153 1.00 68.12 760 TYR A N 1
ATOM 5849 C CA . TYR A 1 760 ? -3.673 5.650 13.848 1.00 68.12 760 TYR A CA 1
ATOM 5850 C C . TYR A 1 760 ? -4.472 5.916 15.118 1.00 68.12 760 TYR A C 1
ATOM 5852 O O . TYR A 1 760 ? -5.369 6.752 15.090 1.00 68.12 760 TYR A O 1
ATOM 5860 N N . LEU A 1 761 ? -4.104 5.283 16.235 1.00 67.50 761 LEU A N 1
ATOM 5861 C CA . LEU A 1 761 ? -4.681 5.595 17.543 1.00 67.50 761 LEU A CA 1
ATOM 5862 C C . LEU A 1 761 ? -4.487 7.068 17.913 1.00 67.50 761 LEU A C 1
ATOM 5864 O O . LEU A 1 761 ? -5.445 7.718 18.330 1.00 67.50 761 LEU A O 1
ATOM 5868 N N . ASP A 1 762 ? -3.289 7.610 17.704 1.00 67.44 762 ASP A N 1
ATOM 5869 C CA . ASP A 1 762 ? -2.988 9.013 17.994 1.00 67.44 762 ASP A CA 1
ATOM 5870 C C . ASP A 1 762 ? -3.803 9.983 17.121 1.00 67.44 762 ASP A C 1
ATOM 5872 O O . ASP A 1 762 ? -4.454 10.887 17.655 1.00 67.44 762 ASP A O 1
ATOM 5876 N N . GLU A 1 763 ? -3.829 9.777 15.795 1.00 66.00 763 GLU A N 1
ATOM 5877 C CA . GLU A 1 763 ? -4.604 10.598 14.847 1.00 66.00 763 GLU A CA 1
ATOM 5878 C C . GLU A 1 763 ? -6.110 10.558 15.173 1.00 66.00 763 GLU A C 1
ATOM 5880 O O . GLU A 1 763 ? -6.778 11.594 15.179 1.00 66.00 763 GLU A O 1
ATOM 5885 N N . LEU A 1 764 ? -6.653 9.370 15.459 1.00 62.34 764 LEU A N 1
ATOM 5886 C CA . LEU A 1 764 ? -8.077 9.169 15.754 1.00 62.34 764 LEU A CA 1
ATOM 5887 C C . LEU A 1 764 ? -8.484 9.724 17.126 1.00 62.34 764 LEU A C 1
ATOM 5889 O O . LEU A 1 764 ? -9.628 10.139 17.300 1.00 62.34 764 LEU A O 1
ATOM 5893 N N . SER A 1 765 ? -7.540 9.812 18.065 1.00 60.97 765 SER A N 1
ATOM 5894 C CA . SER A 1 765 ? -7.720 10.475 19.363 1.00 60.97 765 SER A CA 1
ATOM 5895 C C . SER A 1 765 ? -7.635 12.007 19.274 1.00 60.97 765 SER A C 1
ATOM 5897 O O . SER A 1 765 ? -7.697 12.692 20.293 1.00 60.97 765 SER A O 1
ATOM 5899 N N . GLY A 1 766 ? -7.483 12.564 18.065 1.00 57.25 766 GLY A N 1
ATOM 5900 C CA . GLY A 1 766 ? -7.440 14.004 17.814 1.00 57.25 766 GLY A CA 1
ATOM 5901 C C . GLY A 1 766 ? -6.051 14.633 17.936 1.00 57.25 766 GLY A C 1
ATOM 5902 O O . GLY A 1 766 ? -5.946 15.861 17.883 1.00 57.25 766 GLY A O 1
ATOM 5903 N N . ARG A 1 767 ? -4.978 13.837 18.076 1.00 59.28 767 ARG A N 1
ATOM 5904 C CA . ARG A 1 767 ? -3.609 14.371 18.033 1.00 59.28 767 ARG A CA 1
ATOM 5905 C C . ARG A 1 767 ? -3.273 14.821 16.605 1.00 59.28 767 ARG A C 1
ATOM 5907 O O . ARG A 1 767 ? -3.725 14.204 15.635 1.00 59.28 767 ARG A O 1
ATOM 5914 N N . PRO A 1 768 ? -2.505 15.914 16.442 1.00 54.19 768 PRO A N 1
ATOM 5915 C CA . PRO A 1 768 ? -2.135 16.402 15.125 1.00 54.19 768 PRO A CA 1
ATOM 5916 C C . PRO A 1 768 ? -1.354 15.335 14.360 1.00 54.19 768 PRO A C 1
ATOM 5918 O O . PRO A 1 768 ? -0.468 14.676 14.896 1.00 54.19 768 PRO A O 1
ATOM 5921 N N . LYS A 1 769 ? -1.686 15.196 13.077 1.00 52.09 769 LYS A N 1
ATOM 5922 C CA . LYS A 1 769 ? -1.058 14.239 12.170 1.00 52.09 769 LYS A CA 1
ATOM 5923 C C . LYS A 1 769 ? 0.453 14.452 12.090 1.00 52.09 769 LYS A C 1
ATOM 5925 O O . LYS A 1 769 ? 0.912 15.414 11.465 1.00 52.09 769 LYS A O 1
ATOM 5930 N N . GLU A 1 770 ? 1.219 13.517 12.639 1.00 56.69 770 GLU A N 1
ATOM 5931 C CA . GLU A 1 770 ? 2.664 13.501 12.458 1.00 56.69 770 GLU A CA 1
ATOM 5932 C C . GLU A 1 770 ? 3.032 13.059 11.036 1.00 56.69 770 GLU A C 1
ATOM 5934 O O . GLU A 1 770 ? 2.353 12.260 10.382 1.00 56.69 770 GLU A O 1
ATOM 5939 N N . LYS A 1 771 ? 4.123 13.619 10.505 1.00 55.47 771 LYS A N 1
ATOM 5940 C CA . LYS A 1 771 ? 4.661 13.209 9.204 1.00 55.47 771 LYS A CA 1
ATOM 5941 C C . LYS A 1 771 ? 5.372 11.868 9.368 1.00 55.47 771 LYS A C 1
ATOM 5943 O O . LYS A 1 771 ? 6.593 11.829 9.477 1.00 55.47 771 LYS A O 1
ATOM 5948 N N . GLU A 1 772 ? 4.612 10.781 9.357 1.00 58.59 772 GLU A N 1
ATOM 5949 C CA . GLU A 1 772 ? 5.196 9.443 9.325 1.00 58.59 772 GLU A CA 1
ATOM 5950 C C . GLU A 1 772 ? 6.041 9.253 8.063 1.00 58.59 772 GLU A C 1
ATOM 5952 O O . GLU A 1 772 ? 5.609 9.553 6.942 1.00 58.59 772 GLU A O 1
ATOM 5957 N N . SER A 1 773 ? 7.254 8.740 8.245 1.00 61.06 773 SER A N 1
ATOM 5958 C CA . SER A 1 773 ? 8.180 8.458 7.156 1.00 61.06 773 SER A CA 1
ATOM 5959 C C . SER A 1 773 ? 8.338 6.953 6.949 1.00 61.06 773 SER A C 1
ATOM 5961 O O . SER A 1 773 ? 8.601 6.225 7.903 1.00 61.06 773 SER A O 1
ATOM 5963 N N . ILE A 1 774 ? 8.307 6.491 5.688 1.00 60.22 774 ILE A N 1
ATOM 5964 C CA . ILE A 1 774 ? 8.707 5.116 5.313 1.00 60.22 774 ILE A CA 1
ATOM 5965 C C . ILE A 1 774 ? 10.093 4.781 5.892 1.00 60.22 774 ILE A C 1
ATOM 5967 O O . ILE A 1 774 ? 10.360 3.640 6.252 1.00 60.22 774 ILE A O 1
ATOM 5971 N N . TRP A 1 775 ? 10.967 5.781 6.042 1.00 59.62 775 TRP A N 1
ATOM 5972 C CA . TRP A 1 775 ? 12.278 5.618 6.668 1.00 59.62 775 TRP A CA 1
ATOM 5973 C C . TRP A 1 775 ? 12.197 5.201 8.140 1.00 59.62 775 TRP A C 1
ATOM 5975 O O . TRP A 1 775 ? 12.920 4.300 8.549 1.00 59.62 775 TRP A O 1
ATOM 5985 N N . GLN A 1 776 ? 11.309 5.815 8.929 1.00 61.94 776 GLN A N 1
ATOM 5986 C CA . GLN A 1 776 ? 11.115 5.449 10.337 1.00 61.94 776 GLN A CA 1
ATOM 5987 C C . GLN A 1 776 ? 10.575 4.020 10.458 1.00 61.94 776 GLN A C 1
ATOM 5989 O O . GLN A 1 776 ? 11.019 3.271 11.324 1.00 61.94 776 GLN A O 1
ATOM 5994 N N . LEU A 1 777 ? 9.688 3.617 9.543 1.00 62.28 777 LEU A N 1
ATOM 5995 C CA . LEU A 1 777 ? 9.159 2.256 9.487 1.00 62.28 777 LEU A CA 1
ATOM 5996 C C . LEU A 1 777 ? 10.253 1.234 9.126 1.00 62.28 777 LEU A C 1
ATOM 5998 O O . LEU A 1 777 ? 10.382 0.221 9.808 1.00 62.28 777 LEU A O 1
ATOM 6002 N N . LEU A 1 778 ? 11.100 1.531 8.129 1.00 59.59 778 LEU A N 1
ATOM 6003 C CA . LEU A 1 778 ? 12.225 0.672 7.730 1.00 59.59 778 LEU A CA 1
ATOM 6004 C C . LEU A 1 778 ? 13.311 0.558 8.816 1.00 59.59 778 LEU A C 1
ATOM 6006 O O . LEU A 1 778 ? 13.839 -0.529 9.028 1.00 59.59 778 LEU A O 1
ATOM 6010 N N . TRP A 1 779 ? 13.629 1.640 9.537 1.00 59.47 779 TRP A N 1
ATOM 6011 C CA . TRP A 1 779 ? 14.579 1.606 10.666 1.00 59.47 779 TRP A CA 1
ATOM 6012 C C . TRP A 1 779 ? 13.981 1.009 11.943 1.00 59.47 779 TRP A C 1
ATOM 6014 O O . TRP A 1 779 ? 14.728 0.601 12.828 1.00 59.47 779 TRP A O 1
ATOM 6024 N N . GLY A 1 780 ? 12.652 0.937 12.045 1.00 57.28 780 GLY A N 1
ATOM 6025 C CA . GLY A 1 780 ? 11.947 0.236 13.116 1.00 57.28 780 GLY A CA 1
ATOM 6026 C C . GLY A 1 780 ? 11.966 -1.288 12.965 1.00 57.28 780 GLY A C 1
ATOM 6027 O O . GLY A 1 780 ? 11.757 -1.992 13.952 1.00 57.28 780 GLY A O 1
ATOM 6028 N N . ILE A 1 781 ? 12.276 -1.809 11.770 1.00 61.75 781 ILE A N 1
ATOM 6029 C CA . ILE A 1 781 ? 12.311 -3.250 11.462 1.00 61.75 781 ILE A CA 1
ATOM 6030 C C . ILE A 1 781 ? 13.143 -4.061 12.478 1.00 61.75 781 ILE A C 1
ATOM 6032 O O . ILE A 1 781 ? 12.601 -5.028 13.004 1.00 61.75 781 ILE A O 1
ATOM 6036 N N . PRO A 1 782 ? 14.380 -3.683 12.869 1.00 61.44 782 PRO A N 1
ATOM 6037 C CA . PRO A 1 782 ? 15.156 -4.390 13.899 1.00 61.44 782 PRO A CA 1
ATOM 6038 C C . PRO A 1 782 ? 14.432 -4.549 15.243 1.00 61.44 782 PRO A C 1
ATOM 6040 O O . PRO A 1 782 ? 14.533 -5.597 15.879 1.00 61.44 782 PRO A O 1
ATOM 6043 N N . LYS A 1 783 ? 13.665 -3.535 15.664 1.00 57.91 783 LYS A N 1
ATOM 6044 C CA . LYS A 1 783 ? 12.881 -3.552 16.910 1.00 57.91 783 LYS A CA 1
ATOM 6045 C C . LYS A 1 783 ? 11.621 -4.416 16.774 1.00 57.91 783 LYS A C 1
ATOM 6047 O O . LYS A 1 783 ? 11.226 -5.081 17.728 1.00 57.91 783 LYS A O 1
ATOM 6052 N N . VAL A 1 784 ? 11.021 -4.423 15.583 1.00 58.12 784 VAL A N 1
ATOM 6053 C CA . VAL A 1 784 ? 9.773 -5.128 15.253 1.00 58.12 784 VAL A CA 1
ATOM 6054 C C . VAL A 1 784 ? 9.999 -6.607 14.902 1.00 58.12 784 VAL A C 1
ATOM 6056 O O . VAL A 1 784 ? 9.117 -7.424 15.125 1.00 58.12 784 VAL A O 1
ATOM 6059 N N . LEU A 1 785 ? 11.204 -6.999 14.473 1.00 59.56 785 LEU A N 1
ATOM 6060 C CA . LEU A 1 785 ? 11.582 -8.394 14.178 1.00 59.56 785 LEU A CA 1
ATOM 6061 C C . LEU A 1 785 ? 11.467 -9.350 15.389 1.00 59.56 785 LEU A C 1
ATOM 6063 O O . LEU A 1 785 ? 11.518 -10.570 15.219 1.00 59.56 785 LEU A O 1
ATOM 6067 N N . LYS A 1 786 ? 11.308 -8.826 16.613 1.00 59.47 786 LYS A N 1
ATOM 6068 C CA . LYS A 1 786 ? 11.026 -9.615 17.827 1.00 59.47 786 LYS A CA 1
ATOM 6069 C C . LYS A 1 786 ? 9.531 -9.872 18.071 1.00 59.47 786 LYS A C 1
ATOM 6071 O O . LYS A 1 786 ? 9.203 -10.626 18.978 1.00 59.47 786 LYS A O 1
ATOM 6076 N N . GLN A 1 787 ? 8.637 -9.254 17.303 1.00 65.25 787 GLN A N 1
ATOM 6077 C CA . GLN A 1 787 ? 7.190 -9.337 17.488 1.00 65.25 787 GLN A CA 1
ATOM 6078 C C . GLN A 1 787 ? 6.535 -10.104 16.335 1.00 65.25 787 GLN A C 1
ATOM 6080 O O . GLN A 1 787 ? 6.920 -9.946 15.180 1.00 65.25 787 GLN A O 1
ATOM 6085 N N . ASN A 1 788 ? 5.525 -10.915 16.652 1.00 76.06 788 ASN A N 1
ATOM 6086 C CA . ASN A 1 788 ? 4.720 -11.621 15.660 1.00 76.06 788 ASN A CA 1
ATOM 6087 C C . ASN A 1 788 ? 3.567 -10.717 15.192 1.00 76.06 788 ASN A C 1
ATOM 6089 O O . ASN A 1 788 ? 2.709 -10.341 15.995 1.00 76.06 788 ASN A O 1
ATOM 6093 N N . TYR A 1 789 ? 3.568 -10.342 13.910 1.00 81.31 789 TYR A N 1
ATOM 6094 C CA . TYR A 1 789 ? 2.529 -9.501 13.298 1.00 81.31 789 TYR A CA 1
ATOM 6095 C C . TYR A 1 789 ? 1.460 -10.306 12.546 1.00 81.31 789 TYR A C 1
ATOM 6097 O O . TYR A 1 789 ? 0.602 -9.719 11.884 1.00 81.31 789 TYR A O 1
ATOM 6105 N N . GLY A 1 790 ? 1.489 -11.635 12.664 1.00 85.50 790 GLY A N 1
ATOM 6106 C CA . GLY A 1 790 ? 0.550 -12.510 11.976 1.00 85.50 790 GLY A CA 1
ATOM 6107 C C . GLY A 1 790 ? 0.831 -12.579 10.476 1.00 85.50 790 GLY A C 1
ATOM 6108 O O . GLY A 1 790 ? 1.982 -12.496 10.046 1.00 85.50 790 GLY A O 1
ATOM 6109 N N . GLN A 1 791 ? -0.210 -12.751 9.670 1.00 87.94 791 GLN A N 1
ATOM 6110 C CA . GLN A 1 791 ? -0.106 -12.906 8.216 1.00 87.94 791 GLN A CA 1
ATOM 6111 C C . GLN A 1 791 ? -0.566 -11.664 7.441 1.00 87.94 791 GLN A C 1
ATOM 6113 O O . GLN A 1 791 ? -1.317 -10.817 7.936 1.00 87.94 791 GLN A O 1
ATOM 6118 N N . VAL A 1 792 ? -0.099 -11.575 6.192 1.00 92.19 792 VAL A N 1
ATOM 6119 C CA . VAL A 1 792 ? -0.598 -10.620 5.196 1.00 92.19 792 VAL A CA 1
ATOM 6120 C C . VAL A 1 792 ? -1.249 -11.395 4.062 1.00 92.19 792 VAL A C 1
ATOM 6122 O O . VAL A 1 792 ? -0.666 -12.351 3.548 1.00 92.19 792 VAL A O 1
ATOM 6125 N N . VAL A 1 793 ? -2.435 -10.964 3.646 1.00 94.31 793 VAL A N 1
ATOM 6126 C CA . VAL A 1 793 ? -3.204 -11.596 2.573 1.00 94.31 793 VAL A CA 1
ATOM 6127 C C . VAL A 1 793 ? -3.400 -10.615 1.425 1.00 94.31 793 VAL A C 1
ATOM 6129 O O . VAL A 1 793 ? -3.765 -9.457 1.632 1.00 94.31 793 VAL A O 1
ATOM 6132 N N . VAL A 1 794 ? -3.156 -11.080 0.199 1.00 96.62 794 VAL A N 1
ATOM 6133 C CA . VAL A 1 794 ? -3.397 -10.325 -1.034 1.00 96.62 794 VAL A CA 1
ATOM 6134 C C . VAL A 1 794 ? -4.368 -11.093 -1.922 1.00 96.62 794 VAL A C 1
ATOM 6136 O O . VAL A 1 794 ? -4.031 -12.143 -2.478 1.00 96.62 794 VAL A O 1
ATOM 6139 N N . ASN A 1 795 ? -5.556 -10.526 -2.115 1.00 97.31 795 ASN A N 1
ATOM 6140 C CA . ASN A 1 795 ? -6.605 -11.116 -2.936 1.00 97.31 795 ASN A CA 1
ATOM 6141 C C . ASN A 1 795 ? -6.786 -10.334 -4.233 1.00 97.31 795 ASN A C 1
ATOM 6143 O O . ASN A 1 795 ? -7.057 -9.132 -4.236 1.00 97.31 795 ASN A O 1
ATOM 6147 N N . PHE A 1 796 ? -6.680 -11.041 -5.358 1.00 97.19 796 PHE A N 1
ATOM 6148 C CA . PHE A 1 796 ? -6.968 -10.474 -6.672 1.00 97.19 796 PHE A CA 1
ATOM 6149 C C . PHE A 1 796 ? -8.481 -10.496 -6.926 1.00 97.19 796 PHE A C 1
ATOM 6151 O O . PHE A 1 796 ? -9.084 -11.561 -7.103 1.00 97.19 796 PHE A O 1
ATOM 6158 N N . GLY A 1 797 ? -9.094 -9.314 -6.981 1.00 96.75 797 GLY A N 1
ATOM 6159 C CA . GLY A 1 797 ? -10.505 -9.132 -7.313 1.00 96.75 797 GLY A CA 1
ATOM 6160 C C . GLY A 1 797 ? -10.823 -9.411 -8.779 1.00 96.75 797 GLY A C 1
ATOM 6161 O O . GLY A 1 797 ? -9.949 -9.757 -9.581 1.00 96.75 797 GLY A O 1
ATOM 6162 N N . GLU A 1 798 ? -12.100 -9.319 -9.139 1.00 95.88 798 GLU A N 1
ATOM 6163 C CA . GLU A 1 798 ? -12.508 -9.512 -10.531 1.00 95.88 798 GLU A CA 1
ATOM 6164 C C . GLU A 1 798 ? -12.010 -8.351 -11.398 1.00 95.88 798 GLU A C 1
ATOM 6166 O O . GLU A 1 798 ? -12.249 -7.196 -11.037 1.00 95.88 798 GLU A O 1
ATOM 6171 N N . PRO A 1 799 ? -11.287 -8.634 -12.498 1.00 96.56 799 PRO A N 1
ATOM 6172 C CA . PRO A 1 799 ? -10.754 -7.583 -13.346 1.00 96.56 799 PRO A CA 1
ATOM 6173 C C . PRO A 1 799 ? -11.882 -6.857 -14.085 1.00 96.56 799 PRO A C 1
ATOM 6175 O O . PRO A 1 799 ? -12.895 -7.455 -14.437 1.00 96.56 799 PRO A O 1
ATOM 6178 N N . ILE A 1 800 ? -11.685 -5.565 -14.336 1.00 97.44 800 ILE A N 1
ATOM 6179 C CA . ILE A 1 800 ? -12.626 -4.707 -15.057 1.00 97.44 800 ILE A CA 1
ATOM 6180 C C . ILE A 1 800 ? -11.985 -4.348 -16.395 1.00 97.44 800 ILE A C 1
ATOM 6182 O O . ILE A 1 800 ? -11.011 -3.590 -16.446 1.00 97.44 800 ILE A O 1
ATOM 6186 N N . ALA A 1 801 ? -12.507 -4.913 -17.482 1.00 96.19 801 ALA A N 1
ATOM 6187 C CA . ALA A 1 801 ? -12.078 -4.552 -18.825 1.00 96.19 801 ALA A CA 1
ATOM 6188 C C . ALA A 1 801 ? -12.672 -3.192 -19.200 1.00 96.19 801 ALA A C 1
ATOM 6190 O O . ALA A 1 801 ? -13.884 -2.989 -19.135 1.00 96.19 801 ALA A O 1
ATOM 6191 N N . LEU A 1 802 ? -11.816 -2.245 -19.590 1.00 95.38 802 LEU A N 1
ATOM 6192 C CA . LEU A 1 802 ? -12.262 -0.890 -19.903 1.00 95.38 802 LEU A CA 1
ATOM 6193 C C . LEU A 1 802 ? -13.242 -0.864 -21.086 1.00 95.38 802 LEU A C 1
ATOM 6195 O O . LEU A 1 802 ? -14.205 -0.101 -21.071 1.00 95.38 802 LEU A O 1
ATOM 6199 N N . ASN A 1 803 ? -13.020 -1.724 -22.080 1.00 93.06 803 ASN A N 1
ATOM 6200 C CA . ASN A 1 803 ? -13.865 -1.809 -23.269 1.00 93.06 803 ASN A CA 1
ATOM 6201 C C . ASN A 1 803 ? -15.314 -2.185 -22.934 1.00 93.06 803 ASN A C 1
ATOM 6203 O O . ASN A 1 803 ? -16.220 -1.648 -23.558 1.00 93.06 803 ASN A O 1
ATOM 6207 N N . ASP A 1 804 ? -15.539 -3.039 -21.934 1.00 94.88 804 ASP A N 1
ATOM 6208 C CA . ASP A 1 804 ? -16.890 -3.446 -21.529 1.00 94.88 804 ASP A CA 1
ATOM 6209 C C . ASP A 1 804 ? -17.636 -2.271 -20.885 1.00 94.88 804 ASP A C 1
ATOM 6211 O O . ASP A 1 804 ? -18.809 -2.031 -21.160 1.00 94.88 804 ASP A O 1
ATOM 6215 N N . VAL A 1 805 ? -16.932 -1.476 -20.070 1.00 95.69 805 VAL A N 1
ATOM 6216 C CA . VAL A 1 805 ? -17.502 -0.262 -19.467 1.00 95.69 805 VAL A CA 1
ATOM 6217 C C . VAL A 1 805 ? -17.784 0.800 -20.530 1.00 95.69 805 VAL A C 1
ATOM 6219 O O . VAL A 1 805 ? -18.800 1.487 -20.458 1.00 95.69 805 VAL A O 1
ATOM 6222 N N . LEU A 1 806 ? -16.911 0.927 -21.533 1.00 94.06 806 LEU A N 1
ATOM 6223 C CA . LEU A 1 806 ? -17.127 1.832 -22.662 1.00 94.06 806 LEU A CA 1
ATOM 6224 C C . LEU A 1 806 ? -18.298 1.384 -23.539 1.00 94.06 806 LEU A C 1
ATOM 6226 O O . LEU A 1 806 ? -19.098 2.228 -23.916 1.00 94.06 806 LEU A O 1
ATOM 6230 N N . ALA A 1 807 ? -18.466 0.086 -23.791 1.00 93.12 807 ALA A N 1
ATOM 6231 C CA . ALA A 1 807 ? -19.624 -0.431 -24.519 1.00 93.12 807 ALA A CA 1
ATOM 6232 C C . ALA A 1 807 ? -20.951 -0.122 -23.799 1.00 93.12 807 ALA A C 1
ATOM 6234 O O . ALA A 1 807 ? -21.962 0.135 -24.445 1.00 93.12 807 ALA A O 1
ATOM 6235 N N . GLU A 1 808 ? -20.943 -0.104 -22.463 1.00 94.31 808 GLU A N 1
ATOM 6236 C CA . GLU A 1 808 ? -22.115 0.227 -21.649 1.00 94.31 808 GLU A CA 1
ATOM 6237 C C . GLU A 1 808 ? -22.393 1.737 -21.566 1.00 94.31 808 GLU A C 1
ATOM 6239 O O . GLU A 1 808 ? -23.543 2.161 -21.664 1.00 94.31 808 GLU A O 1
ATOM 6244 N N . LYS A 1 809 ? -21.364 2.559 -21.323 1.00 93.81 809 LYS A N 1
ATOM 6245 C CA . LYS A 1 809 ? -21.526 3.999 -21.039 1.00 93.81 809 LYS A CA 1
ATOM 6246 C C . LYS A 1 809 ? -21.342 4.901 -22.256 1.00 93.81 809 LYS A C 1
ATOM 6248 O O . LYS A 1 809 ? -21.795 6.040 -22.231 1.00 93.81 809 LYS A O 1
ATOM 6253 N N . ALA A 1 810 ? -20.700 4.399 -23.303 1.00 90.69 810 ALA A N 1
ATOM 6254 C CA . ALA A 1 810 ? -20.435 5.095 -24.556 1.00 90.69 810 ALA A CA 1
ATOM 6255 C C . ALA A 1 810 ? -20.775 4.196 -25.766 1.00 90.69 810 ALA A C 1
ATOM 6257 O O . ALA A 1 810 ? -19.903 3.939 -26.597 1.00 90.69 810 ALA A O 1
ATOM 6258 N N . PRO A 1 811 ? -22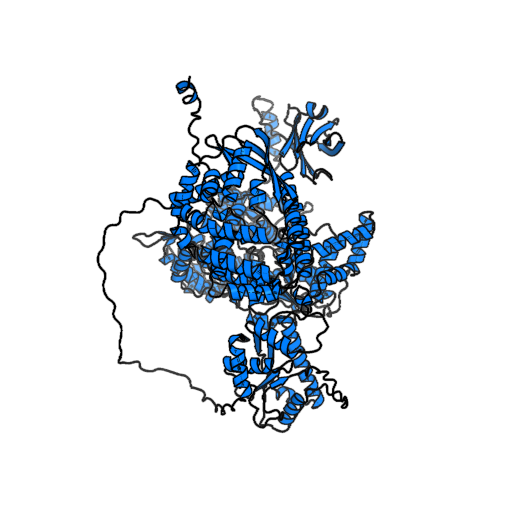.029 3.716 -25.899 1.00 89.00 811 PRO A N 1
ATOM 6259 C CA . PRO A 1 811 ? -22.419 2.791 -26.971 1.00 89.00 811 PRO A CA 1
ATOM 6260 C C . PRO A 1 811 ? -22.249 3.385 -28.379 1.00 89.00 811 PRO A C 1
ATOM 6262 O O . PRO A 1 811 ? -22.078 2.651 -29.347 1.00 89.00 811 PRO A O 1
ATOM 6265 N N . GLU A 1 812 ? -22.273 4.714 -28.492 1.00 86.94 812 GLU A N 1
ATOM 6266 C CA . GLU A 1 812 ? -22.085 5.445 -29.750 1.00 86.94 812 GLU A CA 1
ATOM 6267 C C . GLU A 1 812 ? -20.606 5.583 -30.156 1.00 86.94 812 GLU A C 1
ATOM 6269 O O . GLU A 1 812 ? -20.305 5.968 -31.285 1.00 86.94 812 GLU A O 1
ATOM 6274 N N . TRP A 1 813 ? -19.657 5.277 -29.262 1.00 88.25 813 TRP A N 1
ATOM 6275 C CA . TRP A 1 813 ? -18.232 5.378 -29.563 1.00 88.25 813 TRP A CA 1
ATOM 6276 C C . TRP A 1 813 ? -17.755 4.161 -30.368 1.00 88.25 813 TRP A C 1
ATOM 6278 O O . TRP A 1 813 ? -17.607 3.059 -29.844 1.00 88.25 813 TRP A O 1
ATOM 6288 N N . GLY A 1 814 ? -17.453 4.373 -31.651 1.00 80.44 814 GLY A N 1
ATOM 6289 C CA . GLY A 1 814 ? -17.033 3.325 -32.594 1.00 80.44 814 GLY A CA 1
ATOM 6290 C C . GLY A 1 814 ? -15.604 2.784 -32.422 1.00 80.44 814 GLY A C 1
ATOM 6291 O O . GLY A 1 814 ? -15.115 2.084 -33.306 1.00 80.44 814 GLY A O 1
ATOM 6292 N N . GLY A 1 815 ? -14.909 3.108 -31.325 1.00 84.00 815 GLY A N 1
ATOM 6293 C CA . GLY A 1 815 ? -13.521 2.686 -31.083 1.00 84.00 815 GLY A CA 1
ATOM 6294 C C . GLY A 1 815 ? -12.451 3.562 -31.747 1.00 84.00 815 GLY A C 1
ATOM 6295 O O . GLY A 1 815 ? -11.279 3.181 -31.789 1.00 84.00 815 GLY A O 1
ATOM 6296 N N . GLU A 1 816 ? -12.836 4.725 -32.275 1.00 86.31 816 GLU A N 1
ATOM 6297 C CA . GLU A 1 816 ? -11.917 5.681 -32.896 1.00 86.31 816 GLU A CA 1
ATOM 6298 C C . GLU A 1 816 ? -11.149 6.511 -31.859 1.00 86.31 816 GLU A C 1
ATOM 6300 O O . GLU A 1 816 ? -11.573 6.666 -30.710 1.00 86.31 816 GLU A O 1
ATOM 6305 N N . ALA A 1 817 ? -9.997 7.047 -32.267 1.00 87.38 817 ALA A N 1
ATOM 6306 C CA . ALA A 1 817 ? -9.191 7.900 -31.404 1.00 87.38 817 ALA A CA 1
ATOM 6307 C C . ALA A 1 817 ? -9.916 9.227 -31.126 1.00 87.38 817 ALA A C 1
ATOM 6309 O O . ALA A 1 817 ? -10.285 9.939 -32.057 1.00 87.38 817 ALA A O 1
ATOM 6310 N N . VAL A 1 818 ? -10.078 9.568 -29.849 1.00 86.88 818 VAL A N 1
ATOM 6311 C CA . VAL A 1 818 ? -10.712 10.818 -29.401 1.00 86.88 818 VAL A CA 1
ATOM 6312 C C . VAL A 1 818 ? -9.631 11.877 -29.182 1.00 86.88 818 VAL A C 1
ATOM 6314 O O . VAL A 1 818 ? -8.593 11.597 -28.572 1.00 86.88 818 VAL A O 1
ATOM 6317 N N . SER A 1 819 ? -9.858 13.093 -29.686 1.00 81.62 819 SER A N 1
ATOM 6318 C CA . SER A 1 819 ? -8.923 14.213 -29.505 1.00 81.62 819 SER A CA 1
ATOM 6319 C C . SER A 1 819 ? -8.917 14.719 -28.053 1.00 81.62 819 SER A C 1
ATOM 6321 O O . SER A 1 819 ? -9.876 14.513 -27.313 1.00 81.62 819 SER A O 1
ATOM 6323 N N . GLU A 1 820 ? -7.842 15.378 -2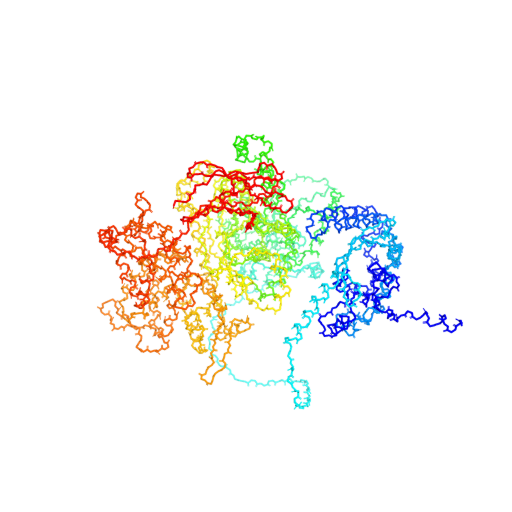7.604 1.00 70.69 820 GLU A N 1
ATOM 6324 C CA . GLU A 1 820 ? -7.773 15.851 -26.207 1.00 70.69 820 GLU A CA 1
ATOM 6325 C C . GLU A 1 820 ? -8.750 16.990 -25.883 1.00 70.69 820 GLU A C 1
ATOM 6327 O O . GLU A 1 820 ? -9.244 17.071 -24.750 1.00 70.69 820 GLU A O 1
ATOM 6332 N N . ASP A 1 821 ? -9.038 17.844 -26.867 1.00 73.56 821 ASP A N 1
ATOM 6333 C CA . ASP A 1 821 ? -9.960 18.974 -26.727 1.00 73.56 821 ASP A CA 1
ATOM 6334 C C . ASP A 1 821 ? -11.419 18.522 -26.653 1.00 73.56 821 ASP A C 1
ATOM 6336 O O . ASP A 1 821 ? -12.267 19.190 -26.050 1.00 73.56 821 ASP A O 1
ATOM 6340 N N . GLU A 1 822 ? -11.706 17.349 -27.210 1.00 81.00 822 GLU A N 1
ATOM 6341 C CA . GLU A 1 822 ? -13.015 16.738 -27.144 1.00 81.00 822 GLU A CA 1
ATOM 6342 C C . GLU A 1 822 ? -13.283 16.206 -25.729 1.00 81.00 822 GLU A C 1
ATOM 6344 O O . GLU A 1 822 ? -12.526 15.432 -25.132 1.00 81.00 822 GLU A O 1
ATOM 6349 N N . LYS A 1 823 ? -14.395 16.658 -25.147 1.00 81.81 823 LYS A N 1
ATOM 6350 C CA . LYS A 1 823 ? -14.867 16.217 -23.831 1.00 81.81 823 LYS A CA 1
ATOM 6351 C C . LYS A 1 823 ? -16.248 15.598 -23.992 1.00 81.81 823 LYS A C 1
ATOM 6353 O O . LYS A 1 823 ? -17.239 16.296 -23.772 1.00 81.81 823 LYS A O 1
ATOM 6358 N N . PRO A 1 824 ? -16.319 14.311 -24.370 1.00 86.50 824 PRO A N 1
ATOM 6359 C CA . PRO A 1 824 ? -17.593 13.629 -24.502 1.00 86.50 824 PRO A CA 1
ATOM 6360 C C . PRO A 1 824 ? -18.374 13.680 -23.188 1.00 86.50 824 PRO A C 1
ATOM 6362 O O . PRO A 1 824 ? -17.794 13.532 -22.108 1.00 86.50 824 PRO A O 1
ATOM 6365 N N . SER A 1 825 ? -19.691 13.864 -23.274 1.00 88.00 825 SER A N 1
ATOM 6366 C CA . SER A 1 825 ? -20.575 13.955 -22.103 1.00 88.00 825 SER A CA 1
ATOM 6367 C C . SER A 1 825 ? -20.542 12.689 -21.240 1.00 88.00 825 SER A C 1
ATOM 6369 O O . SER A 1 825 ? -20.632 12.774 -20.018 1.00 88.00 825 SER A O 1
ATOM 6371 N N . TRP A 1 826 ? -20.335 11.522 -21.857 1.00 91.88 826 TRP A N 1
ATOM 6372 C CA . TRP A 1 826 ? -20.232 10.232 -21.173 1.00 91.88 826 TRP A CA 1
ATOM 6373 C C . TRP A 1 826 ? -18.921 10.043 -20.396 1.00 91.88 826 TRP A C 1
ATOM 6375 O O . TRP A 1 826 ? -18.843 9.165 -19.540 1.00 91.88 826 TRP A O 1
ATOM 6385 N N . LEU A 1 827 ? -17.883 10.856 -20.636 1.00 91.56 827 LEU A N 1
ATOM 6386 C CA . LEU A 1 827 ? -16.553 10.634 -20.063 1.00 91.56 827 LEU A CA 1
ATOM 6387 C C . LEU A 1 827 ? -16.550 10.689 -18.529 1.00 91.56 827 LEU A C 1
ATOM 6389 O O . LEU A 1 827 ? -15.938 9.832 -17.892 1.00 91.56 827 LEU A O 1
ATOM 6393 N N . SER A 1 828 ? -17.213 11.684 -17.929 1.00 91.62 828 SER A N 1
ATOM 6394 C CA . SER A 1 828 ? -17.297 11.799 -16.465 1.00 91.62 828 SER A CA 1
ATOM 6395 C C . SER A 1 828 ? -18.043 10.614 -15.862 1.00 91.62 828 SER A C 1
ATOM 6397 O O . SER A 1 828 ? -17.542 9.990 -14.934 1.00 91.62 828 SER A O 1
ATOM 6399 N N . THR A 1 829 ? -19.172 10.232 -16.460 1.00 93.12 829 THR A N 1
ATOM 6400 C CA . THR A 1 829 ? -19.978 9.090 -16.014 1.00 93.12 829 THR A CA 1
ATOM 6401 C C . THR A 1 829 ? -19.206 7.774 -16.107 1.00 93.12 829 THR A C 1
ATOM 6403 O O . THR A 1 829 ? -19.298 6.945 -15.202 1.00 93.12 829 THR A O 1
ATOM 6406 N N . THR A 1 830 ? -18.396 7.582 -17.152 1.00 95.31 830 THR A N 1
ATOM 6407 C CA . THR A 1 830 ? -17.511 6.415 -17.281 1.00 95.31 830 THR A CA 1
ATOM 6408 C C . THR A 1 830 ? -16.440 6.397 -16.190 1.00 95.31 830 THR A C 1
ATOM 6410 O O . THR A 1 830 ? -16.189 5.342 -15.609 1.00 95.31 830 THR A O 1
ATOM 6413 N N . VAL A 1 831 ? -15.825 7.544 -15.872 1.00 95.62 831 VAL A N 1
ATOM 6414 C CA . VAL A 1 831 ? -14.839 7.648 -14.778 1.00 95.62 831 VAL A CA 1
ATOM 6415 C C . VAL A 1 831 ? -15.473 7.310 -13.431 1.00 95.62 831 VAL A C 1
ATOM 6417 O O . VAL A 1 831 ? -14.889 6.527 -12.682 1.00 95.62 831 VAL A O 1
ATOM 6420 N N . ASP A 1 832 ? -16.656 7.850 -13.143 1.00 93.19 832 ASP A N 1
ATOM 6421 C CA . ASP A 1 832 ? -17.369 7.596 -11.889 1.00 93.19 832 ASP A CA 1
ATOM 6422 C C . ASP A 1 832 ? -17.779 6.117 -11.780 1.00 93.19 832 ASP A C 1
ATOM 6424 O O . ASP A 1 832 ? -17.525 5.479 -10.759 1.00 93.19 832 ASP A O 1
ATOM 6428 N N . THR A 1 833 ? -18.278 5.527 -12.874 1.00 95.44 833 THR A N 1
ATOM 6429 C CA . THR A 1 833 ? -18.625 4.094 -12.947 1.00 95.44 833 THR A CA 1
ATOM 6430 C C . THR A 1 833 ? -17.401 3.203 -12.716 1.00 95.44 833 THR A C 1
ATOM 6432 O O . THR A 1 833 ? -17.478 2.216 -11.987 1.00 95.44 833 THR A O 1
ATOM 6435 N N . LEU A 1 834 ? -16.254 3.527 -13.324 1.00 96.88 834 LEU A N 1
ATOM 6436 C CA . LEU A 1 834 ? -15.002 2.797 -13.097 1.00 96.88 834 LEU A CA 1
ATOM 6437 C C . LEU A 1 834 ? -14.558 2.911 -11.638 1.00 96.88 834 LEU A C 1
ATOM 6439 O O . LEU A 1 834 ? -14.194 1.906 -11.033 1.00 96.88 834 LEU A O 1
ATOM 6443 N N . ALA A 1 835 ? -14.599 4.118 -11.075 1.00 95.81 835 ALA A N 1
ATOM 6444 C CA . ALA A 1 835 ? -14.195 4.383 -9.702 1.00 95.81 835 ALA A CA 1
ATOM 6445 C C . ALA A 1 835 ? -15.036 3.585 -8.692 1.00 95.81 835 ALA A C 1
ATOM 6447 O O . ALA A 1 835 ? -14.478 2.949 -7.796 1.00 95.81 835 ALA A O 1
ATOM 6448 N N . GLU A 1 836 ? -16.356 3.567 -8.874 1.00 94.44 836 GLU A N 1
ATOM 6449 C CA . GLU A 1 836 ? -17.286 2.789 -8.056 1.00 94.44 836 GLU A CA 1
ATOM 6450 C C . GLU A 1 836 ? -17.065 1.281 -8.227 1.00 94.44 836 GLU A C 1
ATOM 6452 O O . GLU A 1 836 ? -16.855 0.573 -7.239 1.00 94.44 836 GLU A O 1
ATOM 6457 N N . ARG A 1 837 ? -17.012 0.783 -9.474 1.00 96.81 837 ARG A N 1
ATOM 6458 C CA . ARG A 1 837 ? -16.774 -0.644 -9.749 1.00 96.81 837 ARG A CA 1
ATOM 6459 C C . ARG A 1 837 ? -15.471 -1.130 -9.137 1.00 96.81 837 ARG A C 1
ATOM 6461 O O . ARG A 1 837 ? -15.443 -2.231 -8.599 1.00 96.81 837 ARG A O 1
ATOM 6468 N N . ILE A 1 838 ? -14.404 -0.334 -9.184 1.00 97.56 838 ILE A N 1
ATOM 6469 C CA . ILE A 1 838 ? -13.131 -0.692 -8.551 1.00 97.56 838 ILE A CA 1
ATOM 6470 C C . ILE A 1 838 ? -13.330 -0.941 -7.053 1.00 97.56 838 ILE A C 1
ATOM 6472 O O . ILE A 1 838 ? -12.935 -2.004 -6.579 1.00 97.56 838 ILE A O 1
ATOM 6476 N N . GLN A 1 839 ? -13.991 -0.034 -6.325 1.00 96.31 839 GLN A N 1
ATOM 6477 C CA . GLN A 1 839 ? -14.224 -0.211 -4.886 1.00 96.31 839 GLN A CA 1
ATOM 6478 C C . GLN A 1 839 ? -15.106 -1.426 -4.584 1.00 96.31 839 GLN A C 1
ATOM 6480 O O . GLN A 1 839 ? -14.767 -2.238 -3.721 1.00 96.31 839 GLN A O 1
ATOM 6485 N N . VAL A 1 840 ? -16.182 -1.615 -5.353 1.00 97.19 840 VAL A N 1
ATOM 6486 C CA . VAL A 1 840 ? -17.064 -2.786 -5.233 1.00 97.19 840 VAL A CA 1
ATOM 6487 C C . VAL A 1 840 ? -16.283 -4.090 -5.445 1.00 97.19 840 VAL A C 1
ATOM 6489 O O . VAL A 1 840 ? -16.433 -5.043 -4.679 1.00 97.19 840 VAL A O 1
ATOM 6492 N N . ARG A 1 841 ? -15.406 -4.148 -6.458 1.00 97.31 841 ARG A N 1
ATOM 6493 C CA . ARG A 1 841 ? -14.593 -5.337 -6.763 1.00 97.31 841 ARG A CA 1
ATOM 6494 C C . ARG A 1 841 ? -13.436 -5.554 -5.780 1.00 97.31 841 ARG A C 1
ATOM 6496 O O . ARG A 1 841 ? -13.045 -6.706 -5.600 1.00 97.31 841 ARG A O 1
ATOM 6503 N N . ILE A 1 842 ? -12.909 -4.502 -5.141 1.00 97.25 842 ILE A N 1
ATOM 6504 C CA . ILE A 1 842 ? -11.976 -4.621 -4.005 1.00 97.25 842 ILE A CA 1
ATOM 6505 C C . ILE A 1 842 ? -12.704 -5.273 -2.823 1.00 97.25 842 ILE A C 1
ATOM 6507 O O . ILE A 1 842 ? -12.240 -6.286 -2.305 1.00 97.25 842 ILE A O 1
ATOM 6511 N N . ASN A 1 843 ? -13.877 -4.758 -2.442 1.00 96.44 843 ASN A N 1
ATOM 6512 C CA . ASN A 1 843 ? -14.679 -5.324 -1.351 1.00 96.44 843 ASN A CA 1
ATOM 6513 C C . ASN A 1 843 ? -15.154 -6.754 -1.638 1.00 96.44 843 ASN A C 1
ATOM 6515 O O . ASN A 1 843 ? -15.179 -7.589 -0.734 1.00 96.44 843 ASN A O 1
ATOM 6519 N N . GLY A 1 844 ? -15.466 -7.064 -2.900 1.00 96.50 844 GLY A N 1
ATOM 6520 C CA . GLY A 1 844 ? -15.798 -8.414 -3.362 1.00 96.50 844 GLY A CA 1
ATOM 6521 C C . GLY A 1 844 ? -14.635 -9.410 -3.347 1.00 96.50 844 GLY A C 1
ATOM 6522 O O . GLY A 1 844 ? -14.851 -10.576 -3.679 1.00 96.50 844 GLY A O 1
ATOM 6523 N N . ALA A 1 845 ? -13.430 -8.968 -2.984 1.00 97.31 845 ALA A N 1
ATOM 6524 C CA . ALA A 1 845 ? -12.234 -9.786 -2.816 1.00 97.31 845 ALA A CA 1
ATOM 6525 C C . ALA A 1 845 ? -11.702 -9.763 -1.372 1.00 97.31 845 ALA A C 1
ATOM 6527 O O . ALA A 1 845 ? -10.552 -10.132 -1.147 1.00 97.31 845 ALA A O 1
ATOM 6528 N N . ALA A 1 846 ? -12.500 -9.297 -0.405 1.00 97.12 846 ALA A N 1
ATOM 6529 C CA . ALA A 1 846 ? -12.077 -9.200 0.987 1.00 97.12 846 ALA A CA 1
ATOM 6530 C C . ALA A 1 846 ? -11.626 -10.556 1.555 1.00 97.12 846 ALA A C 1
ATOM 6532 O O . ALA A 1 846 ? -12.205 -11.599 1.248 1.00 97.12 846 ALA A O 1
ATOM 6533 N N . ASP A 1 847 ? -10.598 -10.517 2.397 1.00 96.38 847 ASP A N 1
ATOM 6534 C CA . ASP A 1 847 ? -10.166 -11.645 3.219 1.00 96.38 847 ASP A CA 1
ATOM 6535 C C . ASP A 1 847 ? -10.692 -11.472 4.646 1.00 96.38 847 ASP A C 1
ATOM 6537 O O . ASP A 1 847 ? -10.499 -10.415 5.256 1.00 96.38 847 ASP A O 1
ATOM 6541 N N . VAL A 1 848 ? -11.369 -12.505 5.149 1.00 97.19 848 VAL A N 1
ATOM 6542 C CA . VAL A 1 848 ? -11.854 -12.602 6.526 1.00 97.19 848 VAL A CA 1
ATOM 6543 C C . VAL A 1 848 ? -10.858 -13.416 7.343 1.00 97.19 848 VAL A C 1
ATOM 6545 O O . VAL A 1 848 ? -10.915 -14.649 7.393 1.00 97.19 848 VAL A O 1
ATOM 6548 N N . ASN A 1 849 ? -9.956 -12.704 8.010 1.00 95.31 849 ASN A N 1
ATOM 6549 C CA . ASN A 1 849 ? -8.924 -13.289 8.854 1.00 95.31 849 ASN A CA 1
ATOM 6550 C C . ASN A 1 849 ? -9.413 -13.513 10.308 1.00 95.31 849 ASN A C 1
ATOM 6552 O O . ASN A 1 849 ? -10.480 -13.017 10.696 1.00 95.31 849 ASN A O 1
ATOM 6556 N N . PRO A 1 850 ? -8.649 -14.248 11.143 1.00 95.62 850 PRO A N 1
ATOM 6557 C CA . PRO A 1 850 ? -8.988 -14.507 12.546 1.00 95.62 850 PRO A CA 1
ATOM 6558 C C . PRO A 1 850 ? -9.307 -13.238 13.354 1.00 95.62 850 PRO A C 1
ATOM 6560 O O . PRO A 1 850 ? -10.252 -13.211 14.142 1.00 95.62 850 PRO A O 1
ATOM 6563 N N . ILE A 1 851 ? -8.553 -12.160 13.126 1.00 95.25 851 ILE A N 1
ATOM 6564 C CA . ILE A 1 851 ? -8.684 -10.899 13.868 1.00 95.25 851 ILE A CA 1
ATOM 6565 C C . ILE A 1 851 ? -9.950 -10.143 13.463 1.00 95.25 851 ILE A C 1
ATOM 6567 O O . ILE A 1 851 ? -10.581 -9.517 14.312 1.00 95.25 851 ILE A O 1
ATOM 6571 N N . ASN A 1 852 ? -10.387 -10.249 12.205 1.00 95.94 852 ASN A N 1
ATOM 6572 C CA . ASN A 1 852 ? -11.660 -9.681 11.763 1.00 95.94 852 ASN A CA 1
ATOM 6573 C C . ASN A 1 852 ? -12.853 -10.310 12.501 1.00 95.94 852 ASN A C 1
ATOM 6575 O O . ASN A 1 852 ? -13.741 -9.589 12.959 1.00 95.94 852 ASN A O 1
ATOM 6579 N N . LEU A 1 853 ? -12.863 -11.640 12.643 1.00 96.25 853 LEU A N 1
ATOM 6580 C CA . LEU A 1 853 ? -13.933 -12.373 13.333 1.00 96.25 853 LEU A CA 1
ATOM 6581 C C . LEU A 1 853 ? -13.962 -12.054 14.832 1.00 96.25 853 LEU A C 1
ATOM 6583 O O . LEU A 1 853 ? -15.029 -11.791 15.387 1.00 96.25 853 LEU A O 1
ATOM 6587 N N . LEU A 1 854 ? -12.790 -11.987 15.469 1.00 95.38 854 LEU A N 1
ATOM 6588 C CA . LEU A 1 854 ? -12.671 -11.567 16.867 1.00 95.38 854 LEU A CA 1
ATOM 6589 C C . LEU A 1 854 ? -13.128 -10.124 17.074 1.00 95.38 854 LEU A C 1
ATOM 6591 O O . LEU A 1 854 ? -13.827 -9.840 18.043 1.00 95.38 854 LEU A O 1
ATOM 6595 N N . ALA A 1 855 ? -12.783 -9.217 16.158 1.00 94.00 855 ALA A N 1
ATOM 6596 C CA . ALA A 1 855 ? -13.225 -7.831 16.220 1.00 94.00 855 ALA A CA 1
ATOM 6597 C C . ALA A 1 855 ? -14.754 -7.712 16.117 1.00 94.00 855 ALA A C 1
ATOM 6599 O O . ALA A 1 855 ? -15.354 -6.947 16.869 1.00 94.00 855 ALA A O 1
ATOM 6600 N N . LEU A 1 856 ? -15.393 -8.480 15.226 1.00 92.69 856 LEU A N 1
ATOM 6601 C CA . LEU A 1 856 ? -16.856 -8.530 15.113 1.00 92.69 856 LEU A CA 1
ATOM 6602 C C . LEU A 1 856 ? -17.513 -9.039 16.404 1.00 92.69 856 LEU A C 1
ATOM 6604 O O . LEU A 1 856 ? -18.500 -8.458 16.851 1.00 92.69 856 LEU A O 1
ATOM 6608 N N . ALA A 1 857 ? -16.955 -10.083 17.022 1.00 93.44 857 ALA A N 1
ATOM 6609 C CA . ALA A 1 857 ? -17.511 -10.674 18.234 1.00 93.44 857 ALA A CA 1
ATOM 6610 C C . ALA A 1 857 ? -17.265 -9.811 19.488 1.00 93.44 857 ALA A C 1
ATOM 6612 O O . ALA A 1 857 ? -18.212 -9.451 20.183 1.00 93.44 857 ALA A O 1
ATOM 6613 N N . LEU A 1 858 ? -16.021 -9.421 19.775 1.00 92.19 858 LEU A N 1
ATOM 6614 C CA . LEU A 1 858 ? -15.654 -8.739 21.025 1.00 92.19 858 LEU A CA 1
ATOM 6615 C C . LEU A 1 858 ? -16.110 -7.278 21.067 1.00 92.19 858 LEU A C 1
ATOM 6617 O O . LEU A 1 858 ? -16.537 -6.797 22.111 1.00 92.19 858 LEU A O 1
ATOM 6621 N N . LEU A 1 859 ? -16.097 -6.552 19.943 1.00 89.50 859 LEU A N 1
ATOM 6622 C CA . LEU A 1 859 ? -16.609 -5.173 19.928 1.00 89.50 859 LEU A CA 1
ATOM 6623 C C . LEU A 1 859 ? -18.133 -5.105 20.068 1.00 89.50 859 LEU A C 1
ATOM 6625 O O . LEU A 1 859 ? -18.692 -4.020 20.225 1.00 89.50 859 LEU A O 1
ATOM 6629 N N . SER A 1 860 ? -18.809 -6.252 20.009 1.00 86.38 860 SER A N 1
ATOM 6630 C CA . SER A 1 860 ? -20.242 -6.354 20.242 1.00 86.38 860 SER A CA 1
ATOM 6631 C C . SER A 1 860 ? -20.633 -6.374 21.724 1.00 86.38 860 SER A C 1
ATOM 6633 O O . SER A 1 860 ? -21.798 -6.136 22.047 1.00 86.38 860 SER A O 1
ATOM 6635 N N . THR A 1 861 ? -19.670 -6.596 22.628 1.00 85.94 861 THR A N 1
ATOM 6636 C CA . THR A 1 861 ? -19.928 -6.742 24.061 1.00 85.94 861 THR A CA 1
ATOM 6637 C C . THR A 1 861 ? -19.478 -5.536 24.885 1.00 85.94 861 THR A C 1
ATOM 6639 O O . THR A 1 861 ? -18.510 -4.844 24.541 1.00 85.94 861 THR A O 1
ATOM 6642 N N . PRO A 1 862 ? -20.143 -5.279 26.029 1.00 77.94 862 PRO A N 1
ATOM 6643 C CA . PRO A 1 862 ? -19.644 -4.329 27.014 1.00 77.94 862 PRO A CA 1
ATOM 6644 C C . PRO A 1 862 ? -18.240 -4.721 27.488 1.00 77.94 862 PRO A C 1
ATOM 6646 O O . PRO A 1 862 ? -17.954 -5.899 27.685 1.00 77.94 862 PRO A O 1
ATOM 6649 N N . LYS A 1 863 ? -17.366 -3.729 27.704 1.00 81.88 863 LYS A N 1
ATOM 6650 C CA . LYS A 1 863 ? -15.951 -3.916 28.093 1.00 81.88 863 LYS A CA 1
ATOM 6651 C C . LYS A 1 863 ? -15.100 -4.733 27.109 1.00 81.88 863 LYS A C 1
ATOM 6653 O O . LYS A 1 863 ? -13.961 -5.040 27.441 1.00 81.88 863 LYS A O 1
ATOM 6658 N N . HIS A 1 864 ? -15.624 -5.067 25.929 1.00 90.12 864 HIS A N 1
ATOM 6659 C CA . HIS A 1 864 ? -14.922 -5.856 24.915 1.00 90.12 864 HIS A CA 1
ATOM 6660 C C . HIS A 1 864 ? -14.392 -7.191 25.454 1.00 90.12 864 HIS A C 1
ATOM 6662 O O . HIS A 1 864 ? -13.257 -7.594 25.190 1.00 90.12 864 HIS A O 1
ATOM 6668 N N . ALA A 1 865 ? -15.224 -7.847 26.261 1.00 90.81 865 ALA A N 1
ATOM 6669 C CA . ALA A 1 865 ? -14.931 -9.125 26.884 1.00 90.81 865 ALA A CA 1
ATOM 6670 C C . ALA A 1 865 ? -16.069 -10.118 26.636 1.00 90.81 865 ALA A C 1
ATOM 6672 O O . ALA A 1 865 ? -17.239 -9.729 26.577 1.00 90.81 865 ALA A O 1
ATOM 6673 N N . MET A 1 866 ? -15.734 -11.394 26.481 1.00 92.88 866 MET A N 1
ATOM 6674 C CA . MET A 1 866 ? -16.698 -12.467 26.244 1.00 92.88 866 MET A CA 1
ATOM 6675 C C . MET A 1 866 ? -16.191 -13.762 26.893 1.00 92.88 866 MET A C 1
ATOM 6677 O O . MET A 1 866 ? -14.980 -13.982 26.959 1.00 92.88 866 MET A O 1
ATOM 6681 N N . GLY A 1 867 ? -17.100 -14.597 27.405 1.00 93.75 867 GLY A N 1
ATOM 6682 C CA . GLY A 1 867 ? -16.745 -15.945 27.850 1.00 93.75 867 GLY A CA 1
ATOM 6683 C C . GLY A 1 867 ? -16.234 -16.774 26.672 1.00 93.75 867 GLY A C 1
ATOM 6684 O O . GLY A 1 867 ? -16.681 -16.581 25.542 1.00 93.75 867 GLY A O 1
ATOM 6685 N N . GLU A 1 868 ? -15.286 -17.680 26.908 1.00 94.50 868 GLU A N 1
ATOM 6686 C CA . GLU A 1 868 ? -14.672 -18.458 25.823 1.00 94.50 868 GLU A CA 1
ATOM 6687 C C . GLU A 1 868 ? -15.693 -19.263 25.003 1.00 94.50 868 GLU A C 1
ATOM 6689 O O . GLU A 1 868 ? -15.660 -19.213 23.774 1.00 94.50 868 GLU A O 1
ATOM 6694 N N . ALA A 1 869 ? -16.638 -19.940 25.663 1.00 92.44 869 ALA A N 1
ATOM 6695 C CA . ALA A 1 869 ? -17.679 -20.716 24.986 1.00 92.44 869 ALA A CA 1
ATOM 6696 C C . ALA A 1 869 ? -18.592 -19.833 24.113 1.00 92.44 869 ALA A C 1
ATOM 6698 O O . ALA A 1 869 ? -18.882 -20.179 22.966 1.00 92.44 869 ALA A O 1
ATOM 6699 N N . ASP A 1 870 ? -18.981 -18.661 24.622 1.00 92.56 870 ASP A N 1
ATOM 6700 C CA . ASP A 1 870 ? -19.792 -17.692 23.880 1.00 92.56 870 ASP A CA 1
ATOM 6701 C C . ASP A 1 870 ? -19.030 -17.133 22.676 1.00 92.56 870 ASP A C 1
ATOM 6703 O O . ASP A 1 870 ? -19.603 -16.959 21.599 1.00 92.56 870 ASP A O 1
ATOM 6707 N N . LEU A 1 871 ? -17.725 -16.883 22.836 1.00 95.00 871 LEU A N 1
ATOM 6708 C CA . LEU A 1 871 ? -16.871 -16.382 21.765 1.00 95.00 871 LEU A CA 1
ATOM 6709 C C . LEU A 1 871 ? -16.708 -17.411 20.652 1.00 95.00 871 LEU A C 1
ATOM 6711 O O . LEU A 1 871 ? -16.832 -17.055 19.480 1.00 95.00 871 LEU A O 1
ATOM 6715 N N . ILE A 1 872 ? -16.493 -18.677 21.008 1.00 96.19 872 ILE A N 1
ATOM 6716 C CA . ILE A 1 872 ? -16.454 -19.793 20.059 1.00 96.19 872 ILE A CA 1
ATOM 6717 C C . ILE A 1 872 ? -17.770 -19.863 19.280 1.00 96.19 872 ILE A C 1
ATOM 6719 O O . ILE A 1 872 ? -17.752 -19.823 18.050 1.00 96.19 872 ILE A O 1
ATOM 6723 N N . ALA A 1 873 ? -18.909 -19.876 19.979 1.00 94.19 873 ALA A N 1
ATOM 6724 C CA . ALA A 1 873 ? -20.225 -19.950 19.349 1.00 94.19 873 ALA A CA 1
ATOM 6725 C C . ALA A 1 873 ? -20.513 -18.741 18.439 1.00 94.19 873 ALA A C 1
ATOM 6727 O O . ALA A 1 873 ? -21.083 -18.893 17.358 1.00 94.19 873 ALA A O 1
ATOM 6728 N N . GLN A 1 874 ? -20.100 -17.537 18.844 1.00 95.31 874 GLN A N 1
ATOM 6729 C CA . GLN A 1 874 ? -20.279 -16.327 18.045 1.00 95.31 874 GLN A CA 1
ATOM 6730 C C . GLN A 1 874 ? -19.397 -16.324 16.790 1.00 95.31 874 GLN A C 1
ATOM 6732 O O . GLN A 1 874 ? -19.860 -15.921 15.721 1.00 95.31 874 GLN A O 1
ATOM 6737 N N . ILE A 1 875 ? -18.138 -16.761 16.896 1.00 96.50 875 ILE A N 1
ATOM 6738 C CA . ILE A 1 875 ? -17.236 -16.893 15.744 1.00 96.50 875 ILE A CA 1
ATOM 6739 C C . ILE A 1 875 ? -17.779 -17.937 14.771 1.00 96.50 875 ILE A C 1
ATOM 6741 O O . ILE A 1 875 ? -17.798 -17.680 13.566 1.00 96.50 875 ILE A O 1
ATOM 6745 N N . GLU A 1 876 ? -18.253 -19.074 15.279 1.00 96.06 876 GLU A N 1
ATOM 6746 C CA . GLU A 1 876 ? -18.814 -20.134 14.444 1.00 96.06 876 GLU A CA 1
ATOM 6747 C C . GLU A 1 876 ? -20.058 -19.646 13.697 1.00 96.06 876 GLU A C 1
ATOM 6749 O O . GLU A 1 876 ? -20.122 -19.773 12.478 1.00 96.06 876 GLU A O 1
ATOM 6754 N N . LEU A 1 877 ? -20.978 -18.949 14.374 1.00 94.94 877 LEU A N 1
ATOM 6755 C CA . LEU A 1 877 ? -22.135 -18.332 13.723 1.00 94.94 877 LEU A CA 1
ATOM 6756 C C . LEU A 1 877 ? -21.723 -17.329 12.632 1.00 94.94 877 LEU A C 1
ATOM 6758 O O . LEU A 1 877 ? -22.280 -17.342 11.534 1.00 94.94 877 LEU A O 1
ATOM 6762 N N . CYS A 1 878 ? -20.727 -16.475 12.891 1.00 95.81 878 CYS A N 1
ATOM 6763 C CA . CYS A 1 878 ? -20.199 -15.556 11.879 1.00 95.81 878 CYS A CA 1
ATOM 6764 C C . CYS A 1 878 ? -19.635 -16.304 10.659 1.00 95.81 878 CYS A C 1
ATOM 6766 O O . CYS A 1 878 ? -19.857 -15.871 9.527 1.00 95.81 878 CYS A O 1
ATOM 6768 N N . LYS A 1 879 ? -18.930 -17.423 10.864 1.00 95.94 879 LYS A N 1
ATOM 6769 C CA . LYS A 1 879 ? -18.408 -18.259 9.775 1.00 95.94 879 LYS A CA 1
ATOM 6770 C C . LYS A 1 879 ? -19.532 -18.944 8.997 1.00 95.94 879 LYS A C 1
ATOM 6772 O O . LYS A 1 879 ? -19.511 -18.880 7.770 1.00 95.94 879 LYS A O 1
ATOM 6777 N N . THR A 1 880 ? -20.531 -19.507 9.676 1.00 94.69 880 THR A N 1
ATOM 6778 C CA . THR A 1 880 ? -21.727 -20.090 9.044 1.00 94.69 880 THR A CA 1
ATOM 6779 C C . THR A 1 880 ? -22.413 -19.071 8.143 1.00 94.69 880 THR A C 1
ATOM 6781 O O . THR A 1 880 ? -22.686 -19.363 6.982 1.00 94.69 880 THR A O 1
ATOM 6784 N N . LEU A 1 881 ? -22.605 -17.836 8.620 1.00 94.75 881 LEU A N 1
ATOM 6785 C CA . LEU A 1 881 ? -23.198 -16.768 7.812 1.00 94.75 881 LEU A CA 1
ATOM 6786 C C . LEU A 1 881 ? -22.363 -16.437 6.569 1.00 94.75 881 LEU A C 1
ATOM 6788 O O . LEU A 1 881 ? -22.934 -16.213 5.508 1.00 94.75 881 LEU A O 1
ATOM 6792 N N . LEU A 1 882 ? -21.031 -16.426 6.658 1.00 95.25 882 LEU A N 1
ATOM 6793 C CA . LEU A 1 882 ? -20.168 -16.161 5.500 1.00 95.25 882 LEU A CA 1
ATOM 6794 C C . LEU A 1 882 ? -20.205 -17.281 4.451 1.00 95.25 882 LEU A C 1
ATOM 6796 O O . LEU A 1 882 ? -20.058 -16.996 3.262 1.00 95.25 882 LEU A O 1
ATOM 6800 N N . VAL A 1 883 ? -20.380 -18.532 4.886 1.00 92.75 883 VAL A N 1
ATOM 6801 C CA . VAL A 1 883 ? -20.459 -19.707 4.004 1.00 92.75 883 VAL A CA 1
ATOM 6802 C C . VAL A 1 883 ? -21.831 -19.810 3.340 1.00 92.75 883 VAL A C 1
ATOM 6804 O O . VAL A 1 883 ? -21.905 -19.996 2.128 1.00 92.75 883 VAL A O 1
ATOM 6807 N N . GLU A 1 884 ? -22.904 -19.656 4.115 1.00 91.31 884 GLU A N 1
ATOM 6808 C CA . GLU A 1 884 ? -24.291 -19.788 3.647 1.00 91.31 884 GLU A CA 1
ATOM 6809 C C . GLU A 1 884 ? -24.747 -18.568 2.839 1.00 91.31 884 GLU A C 1
ATOM 6811 O O . GLU A 1 884 ? -25.512 -18.698 1.886 1.00 91.31 884 GLU A O 1
ATOM 6816 N N . MET A 1 885 ? -24.245 -17.380 3.191 1.00 91.19 885 MET A N 1
ATOM 6817 C CA . MET A 1 885 ? -24.557 -16.115 2.526 1.00 91.19 885 MET A CA 1
ATOM 6818 C C . MET A 1 885 ? -23.296 -15.511 1.892 1.00 91.19 885 MET A C 1
ATOM 6820 O O . MET A 1 885 ? -22.862 -14.419 2.285 1.00 91.19 885 MET A O 1
ATOM 6824 N N . PRO A 1 886 ? -22.694 -16.167 0.881 1.00 90.50 886 PRO A N 1
ATOM 6825 C CA . PRO A 1 886 ? -21.460 -15.689 0.279 1.00 90.50 886 PRO A CA 1
ATOM 6826 C C . PRO A 1 886 ? -21.669 -14.305 -0.346 1.00 90.50 886 PRO A C 1
ATOM 6828 O O . PRO A 1 886 ? -22.688 -14.012 -0.974 1.00 90.50 886 PRO A O 1
ATOM 6831 N N . TYR A 1 887 ? -20.705 -13.409 -0.143 1.00 93.25 887 TYR A N 1
ATOM 6832 C CA . TYR A 1 887 ? -20.734 -12.060 -0.725 1.00 93.25 887 TYR A CA 1
ATOM 6833 C C . TYR A 1 887 ? -20.310 -12.067 -2.196 1.00 93.25 887 TYR A C 1
ATOM 6835 O O . TYR A 1 887 ? -20.858 -11.342 -3.019 1.00 93.25 887 TYR A O 1
ATOM 6843 N N . SER A 1 888 ? -19.296 -12.871 -2.518 1.00 94.12 888 SER A N 1
ATOM 6844 C CA . SER A 1 888 ? -18.686 -13.000 -3.842 1.00 94.12 888 SER A CA 1
ATOM 6845 C C . SER A 1 888 ? -17.839 -14.272 -3.874 1.00 94.12 888 SER A C 1
ATOM 6847 O O . SER A 1 888 ? -17.244 -14.643 -2.864 1.00 94.12 888 SER A O 1
ATOM 6849 N N . GLY A 1 889 ? -17.688 -14.895 -5.048 1.00 91.94 889 GLY A N 1
ATOM 6850 C CA . GLY A 1 889 ? -16.816 -16.065 -5.252 1.00 91.94 889 GLY A CA 1
ATOM 6851 C C . GLY A 1 889 ? -15.305 -15.782 -5.164 1.00 91.94 889 GLY A C 1
ATOM 6852 O O . GLY A 1 889 ? -14.498 -16.609 -5.598 1.00 91.94 889 GLY A O 1
ATOM 6853 N N . ARG A 1 890 ? -14.914 -14.591 -4.690 1.00 94.81 890 ARG A N 1
ATOM 6854 C CA . ARG A 1 890 ? -13.524 -14.174 -4.436 1.00 94.81 890 ARG A CA 1
ATOM 6855 C C . ARG A 1 890 ? -13.263 -13.733 -2.992 1.00 94.81 890 ARG A C 1
ATOM 6857 O O . ARG A 1 890 ? -12.160 -13.280 -2.700 1.00 94.81 890 ARG A O 1
ATOM 6864 N N . VAL A 1 891 ? -14.260 -13.828 -2.113 1.00 96.69 891 VAL A N 1
ATOM 6865 C CA . VAL A 1 891 ? -14.043 -13.646 -0.674 1.00 96.69 891 VAL A CA 1
ATOM 6866 C C . VAL A 1 891 ? -13.371 -14.896 -0.123 1.00 96.69 891 VAL A C 1
ATOM 6868 O O . VAL A 1 891 ? -13.758 -16.014 -0.464 1.00 96.69 891 VAL A O 1
ATOM 6871 N N . THR A 1 892 ? -12.367 -14.701 0.723 1.00 96.00 892 THR A N 1
ATOM 6872 C CA . THR A 1 892 ? -11.690 -15.783 1.441 1.00 96.00 892 THR A CA 1
ATOM 6873 C C . THR A 1 892 ? -12.026 -15.701 2.920 1.00 96.00 892 THR A C 1
ATOM 6875 O O . THR A 1 892 ? -12.188 -14.616 3.473 1.00 96.00 892 THR A O 1
ATOM 6878 N N . VAL A 1 893 ? -12.165 -16.859 3.558 1.00 96.38 893 VAL A N 1
ATOM 6879 C CA . VAL A 1 893 ? -12.420 -16.974 4.996 1.00 96.38 893 VAL A CA 1
ATOM 6880 C C . VAL A 1 893 ? -11.348 -17.876 5.579 1.00 96.38 893 VAL A C 1
ATOM 6882 O O . VAL A 1 893 ? -11.013 -18.901 4.983 1.00 96.38 893 VAL A O 1
ATOM 6885 N N . THR A 1 894 ? -10.798 -17.488 6.729 1.00 94.69 894 THR A N 1
ATOM 6886 C CA . THR A 1 894 ? -9.776 -18.280 7.413 1.00 94.69 894 THR A CA 1
ATOM 6887 C C . THR A 1 894 ? -10.241 -19.730 7.635 1.00 94.69 894 THR A C 1
ATOM 6889 O O . THR A 1 894 ? -11.362 -19.956 8.107 1.00 94.69 894 THR A O 1
ATOM 6892 N N . PRO A 1 895 ? -9.397 -20.735 7.324 1.00 93.19 895 PRO A N 1
ATOM 6893 C CA . PRO A 1 895 ? -9.738 -22.139 7.535 1.00 93.19 895 PRO A CA 1
ATOM 6894 C C . PRO A 1 895 ? -9.640 -22.559 9.010 1.00 93.19 895 PRO A C 1
ATOM 6896 O O . PRO A 1 895 ? -10.005 -23.681 9.350 1.00 93.19 895 PRO A O 1
ATOM 6899 N N . HIS A 1 896 ? -9.130 -21.695 9.894 1.00 94.62 896 HIS A N 1
ATOM 6900 C CA . HIS A 1 896 ? -8.967 -22.002 11.314 1.00 94.62 896 HIS A CA 1
ATOM 6901 C C . HIS A 1 896 ? -10.317 -22.270 12.002 1.00 94.62 896 HIS A C 1
ATOM 6903 O O . HIS A 1 896 ? -11.317 -21.603 11.719 1.00 94.62 896 HIS A O 1
ATOM 6909 N N . SER A 1 897 ? -10.342 -23.228 12.935 1.00 97.25 897 SER A N 1
ATOM 6910 C CA . SER A 1 897 ? -11.474 -23.400 13.855 1.00 97.25 897 SER A CA 1
ATOM 6911 C C . SER A 1 897 ? -11.566 -22.208 14.824 1.00 97.25 897 SER A C 1
ATOM 6913 O O . SER A 1 897 ? -10.560 -21.509 15.010 1.00 97.25 897 SER A O 1
ATOM 6915 N N . PRO A 1 898 ? -12.728 -21.945 15.447 1.00 97.31 898 PRO A N 1
ATOM 6916 C CA . PRO A 1 898 ? -12.867 -20.880 16.443 1.00 97.31 898 PRO A CA 1
ATOM 6917 C C . PRO A 1 898 ? -11.824 -20.941 17.570 1.00 97.31 898 PRO A C 1
ATOM 6919 O O . PRO A 1 898 ? -11.252 -19.918 17.940 1.00 97.31 898 PRO A O 1
ATOM 6922 N N . GLU A 1 899 ? -11.495 -22.136 18.058 1.00 96.62 899 GLU A N 1
ATOM 6923 C CA . GLU A 1 899 ? -10.488 -22.347 19.106 1.00 96.62 899 GLU A CA 1
ATOM 6924 C C . GLU A 1 899 ? -9.093 -21.960 18.607 1.00 96.62 899 GLU A C 1
ATOM 6926 O O . GLU A 1 899 ? -8.337 -21.278 19.301 1.00 96.62 899 GLU A O 1
ATOM 6931 N N . ARG A 1 900 ? -8.751 -22.339 17.365 1.00 96.44 900 ARG A N 1
ATOM 6932 C CA . ARG A 1 900 ? -7.470 -21.950 16.764 1.00 96.44 900 ARG A CA 1
ATOM 6933 C C . ARG A 1 900 ? -7.399 -20.445 16.504 1.00 96.44 900 ARG A C 1
ATOM 6935 O O . ARG A 1 900 ? -6.315 -19.881 16.629 1.00 96.44 900 ARG A O 1
ATOM 6942 N N . ILE A 1 901 ? -8.517 -19.796 16.169 1.00 96.50 901 ILE A N 1
ATOM 6943 C CA . ILE A 1 901 ? -8.608 -18.332 16.026 1.00 96.50 901 ILE A CA 1
ATOM 6944 C C . ILE A 1 901 ? -8.270 -17.642 17.354 1.00 96.50 901 ILE A C 1
ATOM 6946 O O . ILE A 1 901 ? -7.468 -16.708 17.359 1.00 96.50 901 ILE A O 1
ATOM 6950 N N . ILE A 1 902 ? -8.829 -18.124 18.469 1.00 96.31 902 ILE A N 1
ATOM 6951 C CA . ILE A 1 902 ? -8.546 -17.606 19.816 1.00 96.31 902 ILE A CA 1
ATOM 6952 C C . ILE A 1 902 ? -7.066 -17.798 20.165 1.00 96.31 902 ILE A C 1
ATOM 6954 O O . ILE A 1 902 ? -6.390 -16.822 20.488 1.00 96.31 902 ILE A O 1
ATOM 6958 N N . ALA A 1 903 ? -6.540 -19.017 20.010 1.00 94.62 903 ALA A N 1
ATOM 6959 C CA . ALA A 1 903 ? -5.137 -19.320 20.300 1.00 94.62 903 ALA A CA 1
ATOM 6960 C C . ALA A 1 903 ? -4.166 -18.471 19.456 1.00 94.62 903 ALA A C 1
ATOM 6962 O O . ALA A 1 903 ? -3.183 -17.939 19.966 1.00 94.62 903 ALA A O 1
ATOM 6963 N N . HIS A 1 904 ? -4.464 -18.280 18.166 1.00 92.81 904 HIS A N 1
ATOM 6964 C CA . HIS A 1 904 ? -3.671 -17.421 17.279 1.00 92.81 904 HIS A CA 1
ATOM 6965 C C . HIS A 1 904 ? -3.667 -15.959 17.742 1.00 92.81 904 HIS A C 1
ATOM 6967 O O . HIS A 1 904 ? -2.636 -15.290 17.699 1.00 92.81 904 HIS A O 1
ATOM 6973 N N . ALA A 1 905 ? -4.802 -15.446 18.220 1.00 92.56 905 ALA A N 1
ATOM 6974 C CA . ALA A 1 905 ? -4.891 -14.078 18.722 1.00 92.56 905 ALA A CA 1
ATOM 6975 C C . ALA A 1 905 ? -4.136 -13.862 20.042 1.00 92.56 905 ALA A C 1
ATOM 6977 O O . ALA A 1 905 ? -3.599 -12.771 20.261 1.00 92.56 905 ALA A O 1
ATOM 6978 N N . GLU A 1 906 ? -4.054 -14.885 20.894 1.00 92.19 906 GLU A N 1
ATOM 6979 C CA . GLU A 1 906 ? -3.176 -14.894 22.069 1.00 92.19 906 GLU A CA 1
ATOM 6980 C C . GLU A 1 906 ? -1.694 -14.888 21.634 1.00 92.19 906 GLU A C 1
ATOM 6982 O O . GLU A 1 906 ? -0.920 -14.059 22.115 1.00 92.19 906 GLU A O 1
ATOM 6987 N N . GLU A 1 907 ? -1.305 -15.707 20.643 1.00 89.88 907 GLU A N 1
ATOM 6988 C CA . GLU A 1 907 ? 0.070 -15.774 20.101 1.00 89.88 907 GLU A CA 1
ATOM 6989 C C . GLU A 1 907 ? 0.581 -14.426 19.557 1.00 89.88 907 GLU A C 1
ATOM 6991 O O . GLU A 1 907 ? 1.760 -14.090 19.713 1.00 89.88 907 GLU A O 1
ATOM 6996 N N . ILE A 1 908 ? -0.290 -13.628 18.927 1.00 87.81 908 ILE A N 1
ATOM 6997 C CA . ILE A 1 908 ? 0.070 -12.302 18.390 1.00 87.81 908 ILE A CA 1
ATOM 6998 C C . ILE A 1 908 ? -0.200 -11.137 19.365 1.00 87.81 908 ILE A C 1
ATOM 7000 O O . ILE A 1 908 ? -0.033 -9.963 18.997 1.00 87.81 908 ILE A O 1
ATOM 7004 N N . ASN A 1 909 ? -0.545 -11.449 20.622 1.00 87.12 909 ASN A N 1
ATOM 7005 C CA . ASN A 1 909 ? -0.830 -10.507 21.714 1.00 87.12 909 ASN A CA 1
ATOM 7006 C C . ASN A 1 909 ? -1.966 -9.517 21.397 1.00 87.12 909 ASN A C 1
ATOM 7008 O O . ASN A 1 909 ? -1.848 -8.318 21.658 1.00 87.12 909 ASN A O 1
ATOM 7012 N N . VAL A 1 910 ? -3.043 -9.998 20.774 1.00 88.75 910 VAL A N 1
ATOM 7013 C CA . VAL A 1 910 ? -4.281 -9.225 20.572 1.00 88.75 910 VAL A CA 1
ATOM 7014 C C . VAL A 1 910 ? -5.276 -9.490 21.700 1.00 88.75 910 VAL A C 1
ATOM 7016 O O . VAL A 1 910 ? -5.969 -8.566 22.117 1.00 88.75 910 VAL A O 1
ATOM 7019 N N . LEU A 1 911 ? -5.330 -10.725 22.201 1.00 92.25 911 LEU A N 1
ATOM 7020 C CA . LEU A 1 911 ? -6.304 -11.184 23.189 1.00 92.25 911 LEU A CA 1
ATOM 7021 C C . LEU A 1 911 ? -5.630 -11.523 24.523 1.00 92.25 911 LEU A C 1
ATOM 7023 O O . LEU A 1 911 ? -4.541 -12.093 24.538 1.00 92.25 911 LEU A O 1
ATOM 7027 N N . THR A 1 912 ? -6.306 -11.218 25.631 1.00 91.75 912 THR A N 1
ATOM 7028 C CA . THR A 1 912 ? -5.877 -11.589 26.985 1.00 91.75 912 THR A CA 1
ATOM 7029 C C . THR A 1 912 ? -6.904 -12.516 27.619 1.00 91.75 912 THR A C 1
ATOM 7031 O O . THR A 1 912 ? -8.095 -12.197 27.667 1.00 91.75 912 THR A O 1
ATOM 7034 N N . ARG A 1 913 ? -6.432 -13.635 28.170 1.00 94.12 913 ARG A N 1
ATOM 7035 C CA . ARG A 1 913 ? -7.254 -14.599 28.904 1.00 94.12 913 ARG A CA 1
ATOM 7036 C C . ARG A 1 913 ? -7.191 -14.361 30.402 1.00 94.12 913 ARG A C 1
ATOM 7038 O O . ARG A 1 913 ? -6.118 -14.342 31.001 1.00 94.12 913 ARG A O 1
ATOM 7045 N N . ILE A 1 914 ? -8.362 -14.226 31.008 1.00 93.75 914 ILE A N 1
ATOM 7046 C CA . ILE A 1 914 ? -8.543 -14.095 32.449 1.00 93.75 914 ILE A CA 1
ATOM 7047 C C . ILE A 1 914 ? -9.160 -15.399 32.945 1.00 93.75 914 ILE A C 1
ATOM 7049 O O . ILE A 1 914 ? -10.326 -15.685 32.666 1.00 93.75 914 ILE A O 1
ATOM 7053 N N . LYS A 1 915 ? -8.366 -16.188 33.677 1.00 93.25 915 LYS A N 1
ATOM 7054 C CA . LYS A 1 915 ? -8.841 -17.444 34.262 1.00 93.25 915 LYS A CA 1
ATOM 7055 C C . LYS A 1 915 ? -9.878 -17.178 35.342 1.00 93.25 915 LYS A C 1
ATOM 7057 O O . LYS A 1 915 ? -9.641 -16.355 36.229 1.00 93.25 915 LYS A O 1
ATOM 7062 N N . HIS A 1 916 ? -10.995 -17.896 35.297 1.00 91.81 916 HIS A N 1
ATOM 7063 C CA . HIS A 1 916 ? -12.064 -17.742 36.279 1.00 91.81 916 HIS A CA 1
ATOM 7064 C C . HIS A 1 916 ? -12.758 -19.087 36.573 1.00 91.81 916 HIS A C 1
ATOM 7066 O O . HIS A 1 916 ? -12.983 -19.864 35.648 1.00 91.81 916 HIS A O 1
ATOM 7072 N N . PRO A 1 917 ? -13.140 -19.388 37.835 1.00 87.38 917 PRO A N 1
ATOM 7073 C CA . PRO A 1 917 ? -13.720 -20.690 38.201 1.00 87.38 917 PRO A CA 1
ATOM 7074 C C . PRO A 1 917 ? -15.014 -21.068 37.466 1.00 87.38 917 PRO A C 1
ATOM 7076 O O . PRO A 1 917 ? -15.350 -22.243 37.392 1.00 87.38 917 PRO A O 1
ATOM 7079 N N . LEU A 1 918 ? -15.744 -20.078 36.941 1.00 88.00 918 LEU A N 1
ATOM 7080 C CA . LEU A 1 918 ? -16.991 -20.271 36.184 1.00 88.00 918 LEU A CA 1
ATOM 7081 C C . LEU A 1 918 ? -16.790 -20.290 34.657 1.00 88.00 918 LEU A C 1
ATOM 7083 O O . LEU A 1 918 ? -17.766 -20.201 33.920 1.00 88.00 918 LEU A O 1
ATOM 7087 N N . GLY A 1 919 ? -15.544 -20.380 34.190 1.00 88.19 919 GLY A N 1
ATOM 7088 C CA . GLY A 1 919 ? -15.182 -20.316 32.776 1.00 88.19 919 GLY A CA 1
ATOM 7089 C C . GLY A 1 919 ? -14.348 -19.080 32.460 1.00 88.19 919 GLY A C 1
ATOM 7090 O O . GLY A 1 919 ? -14.589 -17.997 32.996 1.00 88.19 919 GLY A O 1
ATOM 7091 N N . ASP A 1 920 ? -13.350 -19.259 31.601 1.00 93.44 920 ASP A N 1
ATOM 7092 C CA . ASP A 1 920 ? -12.397 -18.213 31.250 1.00 93.44 920 ASP A CA 1
ATOM 7093 C C . ASP A 1 920 ? -13.065 -17.078 30.465 1.00 93.44 920 ASP A C 1
ATOM 7095 O O . ASP A 1 920 ? -13.930 -17.289 29.609 1.00 93.44 920 ASP A O 1
ATOM 7099 N N . VAL A 1 921 ? -12.619 -15.853 30.745 1.00 93.81 921 VAL A N 1
ATOM 7100 C CA . VAL A 1 921 ? -13.071 -14.645 30.051 1.00 93.81 921 VAL A CA 1
ATOM 7101 C C . VAL A 1 921 ? -11.943 -14.121 29.180 1.00 93.81 921 VAL A C 1
ATOM 7103 O O . VAL A 1 921 ? -10.830 -13.873 29.649 1.00 93.81 921 VAL A O 1
ATOM 7106 N N . LEU A 1 922 ? -12.249 -13.914 27.906 1.00 94.50 922 LEU A N 1
ATOM 7107 C CA . LEU A 1 922 ? -11.333 -13.367 26.919 1.00 94.50 922 LEU A CA 1
ATOM 7108 C C . LEU A 1 922 ? -11.643 -11.883 26.743 1.00 94.50 922 LEU A C 1
ATOM 7110 O O . LEU A 1 922 ? -12.796 -11.506 26.537 1.00 94.50 922 LEU A O 1
ATOM 7114 N N . SER A 1 923 ? -10.629 -11.029 26.866 1.00 92.94 923 SER A N 1
ATOM 7115 C CA . SER A 1 923 ? -10.796 -9.576 26.787 1.00 92.94 923 SER A CA 1
ATOM 7116 C C . SER A 1 923 ? -9.673 -8.897 26.012 1.00 92.94 923 SER A C 1
ATOM 7118 O O . SER A 1 923 ? -8.575 -9.437 25.859 1.00 92.94 923 SER A O 1
ATOM 7120 N N . VAL A 1 924 ? -9.960 -7.694 25.517 1.00 90.44 924 VAL A N 1
ATOM 7121 C CA . VAL A 1 924 ? -8.997 -6.817 24.839 1.00 90.44 924 VAL A CA 1
ATOM 7122 C C . VAL A 1 924 ? -8.832 -5.523 25.633 1.00 90.44 924 VAL A C 1
ATOM 7124 O O . VAL A 1 924 ? -9.779 -5.022 26.240 1.00 90.44 924 VAL A O 1
ATOM 7127 N N . SER A 1 925 ? -7.620 -4.966 25.639 1.00 81.88 925 SER A N 1
ATOM 7128 C CA . SER A 1 925 ? -7.362 -3.668 26.277 1.00 81.88 925 SER A CA 1
ATOM 7129 C C . SER A 1 925 ? -8.052 -2.519 25.523 1.00 81.88 925 SER A C 1
ATOM 7131 O O . SER A 1 925 ? -8.379 -2.664 24.345 1.00 81.88 925 SER A O 1
ATOM 7133 N N . GLY A 1 926 ? -8.249 -1.365 26.175 1.00 75.19 926 GLY A N 1
ATOM 7134 C CA . GLY A 1 926 ? -8.941 -0.211 25.578 1.00 75.19 926 GLY A CA 1
ATOM 7135 C C . GLY A 1 926 ? -8.322 0.269 24.258 1.00 75.19 926 GLY A C 1
ATOM 7136 O O . GLY A 1 926 ? -9.025 0.381 23.257 1.00 75.19 926 GLY A O 1
ATOM 7137 N N . ASP A 1 927 ? -7.002 0.460 24.220 1.00 75.94 927 ASP A N 1
ATOM 7138 C CA . ASP A 1 927 ? -6.290 0.901 23.011 1.00 75.94 927 ASP A CA 1
ATOM 7139 C C . ASP A 1 927 ? -6.356 -0.158 21.897 1.00 75.94 927 ASP A C 1
ATOM 7141 O O . ASP A 1 927 ? -6.587 0.152 20.725 1.00 75.94 927 ASP A O 1
ATOM 7145 N N . THR A 1 928 ? -6.225 -1.440 22.259 1.00 82.19 928 THR A N 1
ATOM 7146 C CA . THR A 1 928 ? -6.382 -2.554 21.313 1.00 82.19 928 THR A CA 1
ATOM 7147 C C . THR A 1 928 ? -7.803 -2.626 20.761 1.00 82.19 928 THR A C 1
ATOM 7149 O O . THR A 1 928 ? -7.972 -2.903 19.579 1.00 82.19 928 THR A O 1
ATOM 7152 N N . ALA A 1 929 ? -8.829 -2.347 21.566 1.00 81.25 929 ALA A N 1
ATOM 7153 C CA . ALA A 1 929 ? -10.217 -2.351 21.118 1.00 81.25 929 ALA A CA 1
ATOM 7154 C C . ALA A 1 929 ? -10.489 -1.259 20.072 1.00 81.25 929 ALA A C 1
ATOM 7156 O O . ALA A 1 929 ? -11.161 -1.516 19.070 1.00 81.25 929 ALA A O 1
ATOM 7157 N N . VAL A 1 930 ? -9.901 -0.069 20.241 1.00 78.50 930 VAL A N 1
ATOM 7158 C CA . VAL A 1 930 ? -9.964 0.983 19.215 1.00 78.50 930 VAL A CA 1
ATOM 7159 C C . VAL A 1 930 ? -9.298 0.501 17.922 1.00 78.50 930 VAL A C 1
ATOM 7161 O O . VAL A 1 930 ? -9.879 0.666 16.851 1.00 78.50 930 VAL A O 1
ATOM 7164 N N . LEU A 1 931 ? -8.154 -0.188 17.987 1.00 83.31 931 LEU A N 1
ATOM 7165 C CA . LEU A 1 931 ? -7.550 -0.816 16.801 1.00 83.31 931 LEU A CA 1
ATOM 7166 C C . LEU A 1 931 ? -8.408 -1.935 16.203 1.00 83.31 931 LEU A C 1
ATOM 7168 O O . LEU A 1 931 ? -8.481 -2.053 14.984 1.00 83.31 931 LEU A O 1
ATOM 7172 N N . LEU A 1 932 ? -9.096 -2.739 17.013 1.00 89.44 932 LEU A N 1
ATOM 7173 C CA . LEU A 1 932 ? -10.003 -3.770 16.505 1.00 89.44 932 LEU A CA 1
ATOM 7174 C C . LEU A 1 932 ? -11.154 -3.179 15.691 1.00 89.44 932 LEU A C 1
ATOM 7176 O O . LEU A 1 932 ? -11.620 -3.837 14.761 1.00 89.44 932 LEU A O 1
ATOM 7180 N N . SER A 1 933 ? -11.578 -1.936 15.956 1.00 87.81 933 SER A N 1
ATOM 7181 C CA . SER A 1 933 ? -12.607 -1.280 15.134 1.00 87.81 933 SER A CA 1
ATOM 7182 C C . SER A 1 933 ? -12.176 -1.160 13.665 1.00 87.81 933 SER A C 1
ATOM 7184 O O . SER A 1 933 ? -12.992 -1.385 12.768 1.00 87.81 933 SER A O 1
ATOM 7186 N N . TYR A 1 934 ? -10.876 -0.953 13.415 1.00 89.44 934 TYR A N 1
ATOM 7187 C CA . TYR A 1 934 ? -10.279 -0.995 12.080 1.00 89.44 934 TYR A CA 1
ATOM 7188 C C . TYR A 1 934 ? -10.492 -2.358 11.417 1.00 89.44 934 TYR A C 1
ATOM 7190 O O . TYR A 1 934 ? -10.984 -2.447 10.293 1.00 89.44 934 TYR A O 1
ATOM 7198 N N . PHE A 1 935 ? -10.146 -3.438 12.121 1.00 92.19 935 PHE A N 1
ATOM 7199 C CA . PHE A 1 935 ? -10.238 -4.793 11.581 1.00 92.19 935 PHE A CA 1
ATOM 7200 C C . PHE A 1 935 ? -11.691 -5.240 11.394 1.00 92.19 935 PHE A C 1
ATOM 7202 O O . PHE A 1 935 ? -11.994 -5.891 10.399 1.00 92.19 935 PHE A O 1
ATOM 7209 N N . ARG A 1 936 ? -12.617 -4.841 12.271 1.00 92.75 936 ARG A N 1
ATOM 7210 C CA . ARG A 1 936 ? -14.061 -5.030 12.056 1.00 92.75 936 ARG A CA 1
ATOM 7211 C C . ARG A 1 936 ? -14.512 -4.374 10.749 1.00 92.75 936 ARG A C 1
ATOM 7213 O O . ARG A 1 936 ? -15.216 -4.981 9.945 1.00 92.75 936 ARG A O 1
ATOM 7220 N N . ASN A 1 937 ? -14.090 -3.133 10.525 1.00 91.75 937 ASN A N 1
ATOM 7221 C CA . ASN A 1 937 ? -14.501 -2.339 9.371 1.00 91.75 937 ASN A CA 1
ATOM 7222 C C . ASN A 1 937 ? -13.978 -2.870 8.029 1.00 91.75 937 ASN A C 1
ATOM 7224 O O . ASN A 1 937 ? -14.573 -2.560 7.000 1.00 91.75 937 ASN A O 1
ATOM 7228 N N . ASN A 1 938 ? -12.932 -3.701 8.030 1.00 93.88 938 ASN A N 1
ATOM 7229 C CA . ASN A 1 938 ? -12.457 -4.380 6.823 1.00 93.88 938 ASN A CA 1
ATOM 7230 C C . ASN A 1 938 ? -13.453 -5.413 6.270 1.00 93.88 938 ASN A C 1
ATOM 7232 O O . ASN A 1 938 ? -13.336 -5.769 5.103 1.00 93.88 938 ASN A O 1
ATOM 7236 N N . VAL A 1 939 ? -14.385 -5.915 7.092 1.00 95.44 939 VAL A N 1
ATOM 7237 C CA . VAL A 1 939 ? -15.304 -7.011 6.721 1.00 95.44 939 VAL A CA 1
ATOM 7238 C C . VAL A 1 939 ? -16.776 -6.713 7.015 1.00 95.44 939 VAL A C 1
ATOM 7240 O O . VAL A 1 939 ? -17.641 -7.521 6.692 1.00 95.44 939 VAL A O 1
ATOM 7243 N N . VAL A 1 940 ? -17.098 -5.565 7.619 1.00 93.94 940 VAL A N 1
ATOM 7244 C CA . VAL A 1 940 ? -18.474 -5.227 8.029 1.00 93.94 940 VAL A CA 1
ATOM 7245 C C . VAL A 1 940 ? -19.472 -5.222 6.860 1.00 93.94 940 VAL A C 1
ATOM 7247 O O . VAL A 1 940 ? -20.639 -5.576 7.029 1.00 93.94 940 VAL A O 1
ATOM 7250 N N . HIS A 1 941 ? -19.012 -4.885 5.653 1.00 95.25 941 HIS A N 1
ATOM 7251 C CA . HIS A 1 941 ? -19.813 -4.917 4.424 1.00 95.25 941 HIS A CA 1
ATOM 7252 C C . HIS A 1 941 ? -20.271 -6.335 4.048 1.00 95.25 941 HIS A C 1
ATOM 7254 O O . HIS A 1 941 ? -21.300 -6.500 3.396 1.00 95.25 941 HIS A O 1
ATOM 7260 N N . LEU A 1 942 ? -19.564 -7.373 4.504 1.00 96.06 942 LEU A N 1
ATOM 7261 C CA . LEU A 1 942 ? -19.944 -8.767 4.264 1.00 96.06 942 LEU A CA 1
ATOM 7262 C C . LEU A 1 942 ? -21.193 -9.166 5.064 1.00 96.06 942 LEU A C 1
ATOM 7264 O O . LEU A 1 942 ? -22.005 -9.956 4.581 1.00 96.06 942 LEU A O 1
ATOM 7268 N N . PHE A 1 943 ? -21.382 -8.559 6.239 1.00 95.06 943 PHE A N 1
ATOM 7269 C CA . PHE A 1 943 ? -22.451 -8.872 7.192 1.00 95.06 943 PHE A CA 1
ATOM 7270 C C . PHE A 1 943 ? -23.667 -7.947 7.081 1.00 95.06 943 PHE A C 1
ATOM 7272 O O . PHE A 1 943 ? -24.561 -8.016 7.916 1.00 95.06 943 PHE A O 1
ATOM 7279 N N . THR A 1 944 ? -23.742 -7.078 6.066 1.00 94.44 944 THR A N 1
ATOM 7280 C CA . THR A 1 944 ? -24.756 -6.009 6.025 1.00 94.44 944 THR A CA 1
ATOM 7281 C C . THR A 1 944 ? -26.198 -6.525 6.113 1.00 94.44 944 THR A C 1
ATOM 7283 O O . THR A 1 944 ? -26.978 -5.976 6.886 1.00 94.44 944 THR A O 1
ATOM 7286 N N . ALA A 1 945 ? -26.554 -7.592 5.387 1.00 94.31 945 ALA A N 1
ATOM 7287 C CA . ALA A 1 945 ? -27.904 -8.168 5.445 1.00 94.31 945 ALA A CA 1
ATOM 7288 C C . ALA A 1 945 ? -28.207 -8.787 6.825 1.00 94.31 945 ALA A C 1
ATOM 7290 O O . ALA A 1 945 ? -29.234 -8.483 7.428 1.00 94.31 945 ALA A O 1
ATOM 7291 N N . SER A 1 946 ? -27.279 -9.580 7.371 1.00 95.19 946 SER A N 1
ATOM 7292 C CA . SER A 1 946 ? -27.394 -10.205 8.699 1.00 95.19 946 SER A CA 1
ATOM 7293 C C . SER A 1 946 ? -27.506 -9.171 9.815 1.00 95.19 946 SER A C 1
ATOM 7295 O O . SER A 1 946 ? -28.383 -9.266 10.672 1.00 95.19 946 SER A O 1
ATOM 7297 N N . SER A 1 947 ? -26.657 -8.145 9.784 1.00 93.88 947 SER A N 1
ATOM 7298 C CA . SER A 1 947 ? -26.691 -7.038 10.736 1.00 93.88 947 SER A CA 1
ATOM 7299 C C . SER A 1 947 ? -27.956 -6.202 10.601 1.00 93.88 947 SER A C 1
ATOM 7301 O O . SER A 1 947 ? -28.508 -5.810 11.623 1.00 93.88 947 SER A O 1
ATOM 7303 N N . TRP A 1 948 ? -28.457 -5.973 9.382 1.00 93.06 948 TRP A N 1
ATOM 7304 C CA . TRP A 1 948 ? -29.734 -5.292 9.160 1.00 93.06 948 TRP A CA 1
ATOM 7305 C C . TRP A 1 948 ? -30.895 -6.045 9.815 1.00 93.06 948 TRP A C 1
ATOM 7307 O O . TRP A 1 948 ? -31.597 -5.478 10.653 1.00 93.06 948 TRP A O 1
ATOM 7317 N N . VAL A 1 949 ? -31.046 -7.334 9.490 1.00 93.94 949 VAL A N 1
ATOM 7318 C CA . VAL A 1 949 ? -32.087 -8.192 10.073 1.00 93.94 949 VAL A CA 1
ATOM 7319 C C . VAL A 1 949 ? -31.977 -8.173 11.596 1.00 93.94 949 VAL A C 1
ATOM 7321 O O . VAL A 1 949 ? -32.955 -7.888 12.283 1.00 93.94 949 VAL A O 1
ATOM 7324 N N . ALA A 1 950 ? -30.775 -8.383 12.136 1.00 93.12 950 ALA A N 1
ATOM 7325 C CA . ALA A 1 950 ? -30.532 -8.373 13.572 1.00 93.12 950 ALA A CA 1
ATOM 7326 C C . ALA A 1 950 ? -30.889 -7.034 14.247 1.00 93.12 950 ALA A C 1
ATOM 7328 O O . ALA A 1 950 ? -31.535 -7.038 15.297 1.00 93.12 950 ALA A O 1
ATOM 7329 N N . CYS A 1 951 ? -30.522 -5.892 13.649 1.00 90.25 951 CYS A N 1
ATOM 7330 C CA . CYS A 1 951 ? -30.847 -4.553 14.155 1.00 90.25 951 CYS A CA 1
ATOM 7331 C C . CYS A 1 951 ? -32.355 -4.360 14.357 1.00 90.25 951 CYS A C 1
ATOM 7333 O O . CYS A 1 951 ? -32.772 -3.852 15.400 1.00 90.25 951 CYS A O 1
ATOM 7335 N N . CYS A 1 952 ? -33.182 -4.809 13.410 1.00 90.25 952 CYS A N 1
ATOM 7336 C CA . CYS A 1 952 ? -34.636 -4.667 13.495 1.00 90.25 952 CYS A CA 1
ATOM 7337 C C . CYS A 1 952 ? -35.249 -5.415 14.692 1.00 90.25 952 CYS A C 1
ATOM 7339 O O . CYS A 1 952 ? -36.278 -4.982 15.216 1.00 90.25 952 CYS A O 1
ATOM 7341 N N . PHE A 1 953 ? -34.606 -6.483 15.177 1.00 89.88 953 PHE A N 1
ATOM 7342 C CA . PHE A 1 953 ? -35.069 -7.256 16.336 1.00 89.88 953 PHE A CA 1
ATOM 7343 C C . PHE A 1 953 ? -34.403 -6.865 17.667 1.00 89.88 953 PHE A C 1
ATOM 7345 O O . PHE A 1 953 ? -34.766 -7.397 18.721 1.00 89.88 953 PHE A O 1
ATOM 7352 N N . GLN A 1 954 ? -33.470 -5.904 17.677 1.00 81.88 954 GLN A N 1
ATOM 7353 C CA . GLN A 1 954 ? -32.880 -5.411 18.929 1.00 81.88 954 GLN A CA 1
ATOM 7354 C C . GLN A 1 954 ? -33.929 -4.694 19.789 1.00 81.88 954 GLN A C 1
ATOM 7356 O O . GLN A 1 954 ? -34.093 -5.011 20.971 1.00 81.88 954 GLN A O 1
ATOM 7361 N N . ASN A 1 955 ? -34.673 -3.768 19.174 1.00 80.69 955 ASN A N 1
ATOM 7362 C CA . ASN A 1 955 ? -35.681 -2.941 19.842 1.00 80.69 955 ASN A CA 1
ATOM 7363 C C . ASN A 1 955 ? -37.121 -3.427 19.613 1.00 80.69 955 ASN A C 1
ATOM 7365 O O . ASN A 1 955 ? -38.000 -3.107 20.413 1.00 80.69 955 ASN A O 1
ATOM 7369 N N . ASN A 1 956 ? -37.366 -4.242 18.579 1.00 84.81 956 ASN A N 1
ATOM 7370 C CA . ASN A 1 956 ? -38.674 -4.853 18.327 1.00 84.81 956 ASN A CA 1
ATOM 7371 C C . ASN A 1 956 ? -38.624 -6.351 18.593 1.00 84.81 956 ASN A C 1
ATOM 7373 O O . ASN A 1 956 ? -37.688 -7.043 18.211 1.00 84.81 956 ASN A O 1
ATOM 7377 N N . ARG A 1 957 ? -39.661 -6.885 19.234 1.00 85.94 957 ARG A N 1
ATOM 7378 C CA . ARG A 1 957 ? -39.752 -8.331 19.472 1.00 85.94 957 ARG A CA 1
ATOM 7379 C C . ARG A 1 957 ? -40.342 -9.084 18.282 1.00 85.94 957 ARG A C 1
ATOM 7381 O O . ARG A 1 957 ? -40.013 -10.251 18.098 1.00 85.94 957 ARG A O 1
ATOM 7388 N N . ARG A 1 958 ? -41.242 -8.439 17.538 1.00 89.38 958 ARG A N 1
ATOM 7389 C CA . ARG A 1 958 ? -42.001 -9.028 16.432 1.00 89.38 958 ARG A CA 1
ATOM 7390 C C . ARG A 1 958 ? -42.047 -8.071 15.253 1.00 89.38 958 ARG A C 1
ATOM 7392 O O . ARG A 1 958 ? -42.201 -6.870 15.469 1.00 89.38 958 ARG A O 1
ATOM 7399 N N . MET A 1 959 ? -41.950 -8.608 14.045 1.00 90.12 959 MET A N 1
ATOM 7400 C CA . MET A 1 959 ? -42.033 -7.842 12.803 1.00 90.12 959 MET A CA 1
ATOM 7401 C C . MET A 1 959 ? -42.509 -8.746 11.660 1.00 90.12 959 MET A C 1
ATOM 7403 O O . MET A 1 959 ? -42.214 -9.938 11.672 1.00 90.12 959 MET A O 1
ATOM 7407 N N . SER A 1 960 ? -43.244 -8.209 10.683 1.00 90.38 960 SER A N 1
ATOM 7408 C CA . SER A 1 960 ? -43.583 -8.970 9.473 1.00 90.38 960 SER A CA 1
ATOM 7409 C C . SER A 1 960 ? -42.368 -9.099 8.553 1.00 90.38 960 SER A C 1
ATOM 7411 O O . SER A 1 960 ? -41.583 -8.152 8.426 1.00 90.38 960 SER A O 1
ATOM 7413 N N . ARG A 1 961 ? -42.230 -10.248 7.879 1.00 91.12 961 ARG A N 1
ATOM 7414 C CA . ARG A 1 961 ? -41.164 -10.487 6.891 1.00 91.12 961 ARG A CA 1
ATOM 7415 C C . ARG A 1 961 ? -41.183 -9.422 5.792 1.00 91.12 961 ARG A C 1
ATOM 7417 O O . ARG A 1 961 ? -40.170 -8.774 5.543 1.00 91.12 961 ARG A O 1
ATOM 7424 N N . THR A 1 962 ? -42.361 -9.143 5.231 1.00 89.94 962 THR A N 1
ATOM 7425 C CA . THR A 1 962 ? -42.550 -8.115 4.193 1.00 89.94 962 THR A CA 1
ATOM 7426 C C . THR A 1 962 ? -42.124 -6.722 4.659 1.00 89.94 962 THR A C 1
ATOM 7428 O O . THR A 1 962 ? -41.455 -5.997 3.925 1.00 89.94 962 THR A O 1
ATOM 7431 N N . GLY A 1 963 ? -42.467 -6.340 5.895 1.00 88.44 963 GLY A N 1
ATOM 7432 C CA . GLY A 1 963 ? -42.081 -5.041 6.450 1.00 88.44 963 GLY A CA 1
ATOM 7433 C C . GLY A 1 963 ? -40.566 -4.907 6.622 1.00 88.44 963 GLY A C 1
ATOM 7434 O O . GLY A 1 963 ? -40.002 -3.850 6.343 1.00 88.44 963 GLY A O 1
ATOM 7435 N N . LEU A 1 964 ? -39.899 -5.987 7.035 1.00 90.31 964 LEU A N 1
ATOM 7436 C CA . LEU A 1 964 ? -38.447 -6.034 7.200 1.00 90.31 964 LEU A CA 1
ATOM 7437 C C . LEU A 1 964 ? -37.701 -5.866 5.868 1.00 90.31 964 LEU A C 1
ATOM 7439 O O . LEU A 1 964 ? -36.740 -5.095 5.790 1.00 90.31 964 LEU A O 1
ATOM 7443 N N . VAL A 1 965 ? -38.174 -6.538 4.816 1.00 92.25 965 VAL A N 1
ATOM 7444 C CA . VAL A 1 965 ? -37.623 -6.419 3.458 1.00 92.25 965 VAL A CA 1
ATOM 7445 C C . VAL A 1 965 ? -37.852 -5.014 2.896 1.00 92.25 965 VAL A C 1
ATOM 7447 O O . VAL A 1 965 ? -36.923 -4.408 2.361 1.00 92.25 965 VAL A O 1
ATOM 7450 N N . GLN A 1 966 ? -39.051 -4.449 3.071 1.00 89.12 966 GLN A N 1
ATOM 7451 C CA . GLN A 1 966 ? -39.382 -3.117 2.560 1.00 89.12 966 GLN A CA 1
ATOM 7452 C C . GLN A 1 966 ? -38.556 -2.004 3.227 1.00 89.12 966 GLN A C 1
ATOM 7454 O O . GLN A 1 966 ? -38.044 -1.111 2.542 1.00 89.12 966 GLN A O 1
ATOM 7459 N N . LEU A 1 967 ? -38.380 -2.057 4.554 1.00 88.06 967 LEU A N 1
ATOM 7460 C CA . LEU A 1 967 ? -37.493 -1.121 5.254 1.00 88.06 967 LEU A CA 1
ATOM 7461 C C . LEU A 1 967 ? -36.036 -1.296 4.797 1.00 88.06 967 LEU A C 1
ATOM 7463 O O . LEU A 1 967 ? -35.332 -0.305 4.608 1.00 88.06 967 LEU A O 1
ATOM 7467 N N . GLY A 1 968 ? -35.606 -2.539 4.559 1.00 90.44 968 GLY A N 1
ATOM 7468 C CA . GLY A 1 968 ? -34.272 -2.847 4.045 1.00 90.44 968 GLY A CA 1
ATOM 7469 C C . GLY A 1 968 ? -34.003 -2.206 2.687 1.00 90.44 968 GLY A C 1
ATOM 7470 O O . GLY A 1 968 ? -32.980 -1.543 2.528 1.00 90.44 968 GLY A O 1
ATOM 7471 N N . ARG A 1 969 ? -34.947 -2.316 1.741 1.00 91.62 969 ARG A N 1
ATOM 7472 C CA . ARG A 1 969 ? -34.884 -1.644 0.427 1.00 91.62 969 ARG A CA 1
ATOM 7473 C C . ARG A 1 969 ? -34.722 -0.133 0.569 1.00 91.62 969 ARG A C 1
ATOM 7475 O O . ARG A 1 969 ? -33.865 0.464 -0.065 1.00 91.62 969 ARG A O 1
ATOM 7482 N N . THR A 1 970 ? -35.498 0.463 1.469 1.00 87.12 970 THR A N 1
ATOM 7483 C CA . THR A 1 970 ? -35.513 1.914 1.706 1.00 87.12 970 THR A CA 1
ATOM 7484 C C . THR A 1 970 ? -34.163 2.431 2.222 1.00 87.12 970 THR A C 1
ATOM 7486 O O . THR A 1 970 ? -33.696 3.495 1.819 1.00 87.12 970 THR A O 1
ATOM 7489 N N . VAL A 1 971 ? -33.503 1.667 3.093 1.00 88.38 971 VAL A N 1
ATOM 7490 C CA . VAL A 1 971 ? -32.226 2.043 3.717 1.00 88.38 971 VAL A CA 1
ATOM 7491 C C . VAL A 1 971 ? -31.010 1.659 2.862 1.00 88.38 971 VAL A C 1
ATOM 7493 O O . VAL A 1 971 ? -29.946 2.277 2.978 1.00 88.38 971 VAL A O 1
ATOM 7496 N N . TYR A 1 972 ? -31.153 0.665 1.984 1.00 93.25 972 TYR A N 1
ATOM 7497 C CA . TYR A 1 972 ? -30.054 0.091 1.213 1.00 93.25 972 TYR A CA 1
ATOM 7498 C C . TYR A 1 972 ? -29.212 1.108 0.424 1.00 93.25 972 TYR A C 1
ATOM 7500 O O . TYR A 1 972 ? -27.990 1.032 0.551 1.00 93.25 972 TYR A O 1
ATOM 7508 N N . PRO A 1 973 ? -29.769 2.101 -0.300 1.00 93.06 973 PRO A N 1
ATOM 7509 C CA . PRO A 1 973 ? -28.964 3.042 -1.086 1.00 93.06 973 PRO A CA 1
ATOM 7510 C C . PRO A 1 973 ? -27.906 3.810 -0.277 1.00 93.06 973 PRO A C 1
ATOM 7512 O O . PRO A 1 973 ? -26.863 4.190 -0.813 1.00 93.06 973 PRO A O 1
ATOM 7515 N N . PHE A 1 974 ? -28.151 4.036 1.016 1.00 91.69 974 PHE A N 1
ATOM 7516 C CA . PHE A 1 974 ? -27.206 4.704 1.915 1.00 91.69 974 PHE A CA 1
ATOM 7517 C C . PHE A 1 974 ? -26.073 3.770 2.327 1.00 91.69 974 PHE A C 1
ATOM 7519 O O . PHE A 1 974 ? -24.903 4.142 2.239 1.00 91.69 974 PHE A O 1
ATOM 7526 N N . LEU A 1 975 ? -26.418 2.533 2.698 1.00 93.44 975 LEU A N 1
ATOM 7527 C CA . LEU A 1 975 ? -25.441 1.491 3.011 1.00 93.44 975 LEU A CA 1
ATOM 7528 C C . LEU A 1 975 ? -24.599 1.143 1.781 1.00 93.44 975 LEU A C 1
ATOM 7530 O O . LEU A 1 975 ? -23.387 0.992 1.895 1.00 93.44 975 LEU A O 1
ATOM 7534 N N . GLN A 1 976 ? -25.219 1.075 0.603 1.00 94.88 976 GLN A N 1
ATOM 7535 C CA . GLN A 1 976 ? -24.554 0.819 -0.667 1.00 94.88 976 GLN A CA 1
ATOM 7536 C C . GLN A 1 976 ? -23.506 1.889 -0.972 1.00 94.88 976 GLN A C 1
ATOM 7538 O O . GLN A 1 976 ? -22.364 1.546 -1.271 1.00 94.88 976 GLN A O 1
ATOM 7543 N N . ALA A 1 977 ? -23.867 3.169 -0.847 1.00 91.25 977 ALA A N 1
ATOM 7544 C CA . ALA A 1 977 ? -22.952 4.279 -1.104 1.00 91.25 977 ALA A CA 1
ATOM 7545 C C . ALA A 1 977 ? -21.825 4.385 -0.058 1.00 91.25 977 ALA A C 1
ATOM 7547 O O . ALA A 1 977 ? -20.706 4.775 -0.393 1.00 91.25 977 ALA A O 1
ATOM 7548 N N . GLU A 1 978 ? -22.100 4.049 1.208 1.00 91.44 978 GLU A N 1
ATOM 7549 C CA . GLU A 1 978 ? -21.107 4.093 2.291 1.00 91.44 978 GLU A CA 1
ATOM 7550 C C . GLU A 1 978 ? -20.147 2.892 2.273 1.00 91.44 978 GLU A C 1
ATOM 7552 O O . GLU A 1 978 ? -18.969 3.049 2.597 1.00 91.44 978 GLU A O 1
ATOM 7557 N N . LEU A 1 979 ? -20.635 1.698 1.916 1.00 93.50 979 LEU A N 1
ATOM 7558 C CA . LEU A 1 979 ? -19.904 0.428 2.018 1.00 93.50 979 LEU A CA 1
ATOM 7559 C C . LEU A 1 979 ? -19.545 -0.200 0.662 1.00 93.50 979 LEU A C 1
ATOM 7561 O O . LEU A 1 979 ? -18.968 -1.285 0.644 1.00 93.50 979 LEU A O 1
ATOM 7565 N N . PHE A 1 980 ? -19.854 0.454 -0.461 1.00 95.25 980 PHE A N 1
ATOM 7566 C CA . PHE A 1 980 ? -19.606 -0.039 -1.825 1.00 95.25 980 PHE A CA 1
ATOM 7567 C C . PHE A 1 980 ? -20.173 -1.452 -2.059 1.00 95.25 980 PHE A C 1
ATOM 7569 O O . PHE A 1 980 ? -19.451 -2.383 -2.434 1.00 95.25 980 PHE A O 1
ATOM 7576 N N . LEU A 1 981 ? -21.471 -1.621 -1.786 1.00 95.50 981 LEU A N 1
ATOM 7577 C CA . LEU A 1 981 ? -22.169 -2.907 -1.919 1.00 95.50 981 LEU A CA 1
ATOM 7578 C C . LEU A 1 981 ? -22.548 -3.191 -3.390 1.00 95.50 981 LEU A C 1
ATOM 7580 O O . LEU A 1 981 ? -22.937 -2.268 -4.105 1.00 95.50 981 LEU A O 1
ATOM 7584 N N . PRO A 1 982 ? -22.449 -4.449 -3.866 1.00 94.56 982 PRO A N 1
ATOM 7585 C CA . PRO A 1 982 ? -22.540 -4.779 -5.290 1.00 94.56 982 PRO A CA 1
ATOM 7586 C C . PRO A 1 982 ? -23.968 -4.934 -5.809 1.00 94.56 982 PRO A C 1
ATOM 7588 O O . PRO A 1 982 ? -24.158 -4.963 -7.020 1.00 94.56 982 PRO A O 1
ATOM 7591 N N . TRP A 1 983 ? -24.946 -5.106 -4.922 1.00 94.44 983 TRP A N 1
ATOM 7592 C CA . TRP A 1 983 ? -26.283 -5.549 -5.304 1.00 94.44 983 TRP A CA 1
ATOM 7593 C C . TRP A 1 983 ? -27.167 -4.388 -5.744 1.00 94.44 983 TRP A C 1
ATOM 7595 O O . TRP A 1 983 ? -27.013 -3.252 -5.296 1.00 94.44 983 TRP A O 1
ATOM 7605 N N . SER A 1 984 ? -28.147 -4.686 -6.578 1.00 94.00 984 SER A N 1
ATOM 7606 C CA . SER A 1 984 ? -29.348 -3.868 -6.719 1.00 94.00 984 SER A CA 1
ATOM 7607 C C . SER A 1 984 ? -30.217 -3.932 -5.453 1.00 94.00 984 SER A C 1
ATOM 7609 O O . SER A 1 984 ? -30.031 -4.791 -4.588 1.00 94.00 984 SER A O 1
ATOM 7611 N N . GLU A 1 985 ? -31.195 -3.030 -5.339 1.00 92.56 985 GLU A N 1
ATOM 7612 C CA . GLU A 1 985 ? -32.174 -3.050 -4.240 1.00 92.56 985 GLU A CA 1
ATOM 7613 C C . GLU A 1 985 ? -32.958 -4.374 -4.180 1.00 92.56 985 GLU A C 1
ATOM 7615 O O . GLU A 1 985 ? -33.222 -4.886 -3.089 1.00 92.56 985 GLU A O 1
ATOM 7620 N N . ASP A 1 986 ? -33.287 -4.960 -5.336 1.00 94.00 986 ASP A N 1
ATOM 7621 C CA . ASP A 1 986 ? -34.008 -6.234 -5.427 1.00 94.00 986 ASP A CA 1
ATOM 7622 C C . ASP A 1 986 ? -33.141 -7.426 -5.008 1.00 94.00 986 ASP A C 1
ATOM 7624 O O . ASP A 1 986 ? -33.586 -8.272 -4.232 1.00 94.00 986 ASP A O 1
ATOM 7628 N N . GLU A 1 987 ? -31.884 -7.475 -5.452 1.00 95.19 987 GLU A N 1
ATOM 7629 C CA . GLU A 1 987 ? -30.932 -8.505 -5.020 1.00 95.19 987 GLU A CA 1
ATOM 7630 C C . GLU A 1 987 ? -30.642 -8.402 -3.517 1.00 95.19 987 GLU A C 1
ATOM 7632 O O . GLU A 1 987 ? -30.561 -9.418 -2.826 1.00 95.19 987 GLU A O 1
ATOM 7637 N N . PHE A 1 988 ? -30.532 -7.185 -2.971 1.00 95.38 988 PHE A N 1
ATOM 7638 C CA . PHE A 1 988 ? -30.372 -6.998 -1.530 1.00 95.38 988 PHE A CA 1
ATOM 7639 C C . PHE A 1 988 ? -31.611 -7.456 -0.753 1.00 95.38 988 PHE A C 1
ATOM 7641 O O . PHE A 1 988 ? -31.477 -8.109 0.280 1.00 95.38 988 PHE A O 1
ATOM 7648 N N . ALA A 1 989 ? -32.812 -7.176 -1.263 1.00 95.19 989 ALA A N 1
ATOM 7649 C CA . ALA A 1 989 ? -34.060 -7.671 -0.690 1.00 95.19 989 ALA A CA 1
ATOM 7650 C C . ALA A 1 989 ? -34.120 -9.207 -0.668 1.00 95.19 989 ALA A C 1
ATOM 7652 O O . ALA A 1 989 ? -34.411 -9.789 0.374 1.00 95.19 989 ALA A O 1
ATOM 7653 N N . GLN A 1 990 ? -33.750 -9.863 -1.771 1.00 94.62 990 GLN A N 1
ATOM 7654 C CA . GLN A 1 990 ? -33.640 -11.323 -1.826 1.00 94.62 990 GLN A CA 1
ATOM 7655 C C . GLN A 1 990 ? -32.623 -11.852 -0.804 1.00 94.62 990 GLN A C 1
ATOM 7657 O O . GLN A 1 990 ? -32.848 -12.872 -0.152 1.00 94.62 990 GLN A O 1
ATOM 7662 N N . ARG A 1 991 ? -31.509 -11.138 -0.625 1.00 95.12 991 ARG A N 1
ATOM 7663 C CA . ARG A 1 991 ? -30.476 -11.493 0.350 1.00 95.12 991 ARG A CA 1
ATOM 7664 C C . ARG A 1 991 ? -30.969 -11.352 1.789 1.00 95.12 991 ARG A C 1
ATOM 7666 O O . ARG A 1 991 ? -30.614 -12.180 2.625 1.00 95.12 991 ARG A O 1
ATOM 7673 N N . ILE A 1 992 ? -31.792 -10.342 2.084 1.00 95.50 992 ILE A N 1
ATOM 7674 C CA . ILE A 1 992 ? -32.481 -10.211 3.377 1.00 95.50 992 ILE A CA 1
ATOM 7675 C C . ILE A 1 992 ? -33.379 -11.426 3.601 1.00 95.50 992 ILE A C 1
ATOM 7677 O O . ILE A 1 992 ? -33.291 -12.042 4.658 1.00 95.50 992 ILE A O 1
ATOM 7681 N N . ASP A 1 993 ? -34.186 -11.805 2.610 1.00 93.81 993 ASP A N 1
ATOM 7682 C CA . ASP A 1 993 ? -35.082 -12.956 2.725 1.00 93.81 993 ASP A CA 1
ATOM 7683 C C . ASP A 1 993 ? -34.332 -14.259 3.013 1.00 93.81 993 ASP A C 1
ATOM 7685 O O . ASP A 1 993 ? -34.681 -14.966 3.953 1.00 93.81 993 ASP A O 1
ATOM 7689 N N . GLN A 1 994 ? -33.259 -14.538 2.277 1.00 94.69 994 GLN A N 1
ATOM 7690 C CA . GLN A 1 994 ? -32.411 -15.709 2.521 1.00 94.69 994 GLN A CA 1
ATOM 7691 C C . GLN A 1 994 ? -31.760 -15.669 3.912 1.00 94.69 994 GLN A C 1
ATOM 7693 O O . GLN A 1 994 ? -31.675 -16.681 4.603 1.00 94.69 994 GLN A O 1
ATOM 7698 N N . THR A 1 995 ? -31.336 -14.484 4.358 1.00 96.00 995 THR A N 1
ATOM 7699 C CA . THR A 1 995 ? -30.761 -14.294 5.697 1.00 96.00 995 THR A CA 1
ATOM 7700 C C . THR A 1 995 ? -31.784 -14.591 6.795 1.00 96.00 995 THR A C 1
ATOM 7702 O O . THR A 1 995 ? -31.429 -15.178 7.816 1.00 96.00 995 THR A O 1
ATOM 7705 N N . ILE A 1 996 ? -33.049 -14.205 6.599 1.00 94.94 996 ILE A N 1
ATOM 7706 C CA . ILE A 1 996 ? -34.144 -14.527 7.524 1.00 94.94 996 ILE A CA 1
ATOM 7707 C C . ILE A 1 996 ? -34.297 -16.043 7.645 1.00 94.94 996 ILE A C 1
ATOM 7709 O O . ILE A 1 996 ? -34.381 -16.545 8.764 1.00 94.94 996 ILE A O 1
ATOM 7713 N N . ASP A 1 997 ? -34.283 -16.767 6.525 1.00 93.81 997 ASP A N 1
ATOM 7714 C CA . ASP A 1 997 ? -34.420 -18.227 6.527 1.00 93.81 997 ASP A CA 1
ATOM 7715 C C . ASP A 1 997 ? -33.261 -18.894 7.296 1.00 93.81 997 ASP A C 1
ATOM 7717 O O . ASP A 1 997 ? -33.492 -19.787 8.115 1.00 93.81 997 ASP A O 1
ATOM 7721 N N . VAL A 1 998 ? -32.027 -18.395 7.132 1.00 94.69 998 VAL A N 1
ATOM 7722 C CA . VAL A 1 998 ? -30.872 -18.827 7.941 1.00 94.69 998 VAL A CA 1
ATOM 7723 C C . VAL A 1 998 ? -31.092 -18.514 9.423 1.00 94.69 998 VAL A C 1
ATOM 7725 O O . VAL A 1 998 ? -30.915 -19.387 10.264 1.00 94.69 998 VAL A O 1
ATOM 7728 N N . PHE A 1 999 ? -31.529 -17.304 9.779 1.00 95.50 999 PHE A N 1
ATOM 7729 C CA . PHE A 1 999 ? -31.764 -16.930 11.180 1.00 95.50 999 PHE A CA 1
ATOM 7730 C C . PHE A 1 999 ? -32.860 -17.769 11.845 1.00 95.50 999 PHE A C 1
ATOM 7732 O O . PHE A 1 999 ? -32.765 -18.043 13.042 1.00 95.50 999 PHE A O 1
ATOM 7739 N N . VAL A 1 1000 ? -33.886 -18.180 11.095 1.00 93.56 1000 VAL A N 1
ATOM 7740 C CA . VAL A 1 1000 ? -34.924 -19.091 11.590 1.00 93.56 1000 VAL A CA 1
ATOM 7741 C C . VAL A 1 1000 ? -34.355 -20.490 11.821 1.00 93.56 1000 VAL A C 1
ATOM 7743 O O . VAL A 1 1000 ? -34.585 -21.078 12.876 1.00 93.56 1000 VAL A O 1
ATOM 7746 N N . ARG A 1 1001 ? -33.556 -21.003 10.879 1.00 92.44 1001 ARG A N 1
ATOM 7747 C CA . ARG A 1 1001 ? -32.898 -22.313 10.995 1.00 92.44 1001 ARG A CA 1
ATOM 7748 C C . ARG A 1 1001 ? -31.916 -22.380 12.168 1.00 92.44 1001 ARG A C 1
ATOM 7750 O O . ARG A 1 1001 ? -31.930 -23.358 12.905 1.00 92.44 1001 ARG A O 1
ATOM 7757 N N . GLU A 1 1002 ? -31.113 -21.335 12.369 1.00 91.50 1002 GLU A N 1
ATOM 7758 C CA . GLU A 1 1002 ? -30.161 -21.220 13.488 1.00 91.50 1002 GLU A CA 1
ATOM 7759 C C . GLU A 1 1002 ? -30.848 -20.879 14.833 1.00 91.50 1002 GLU A C 1
ATOM 7761 O O . GLU A 1 1002 ? -30.179 -20.652 15.841 1.00 91.50 1002 GLU A O 1
ATOM 7766 N N . GLY A 1 1003 ? -32.184 -20.791 14.868 1.00 90.94 1003 GLY A N 1
ATOM 7767 C CA . GLY A 1 1003 ? -32.962 -20.539 16.086 1.00 90.94 1003 GLY A CA 1
ATOM 7768 C C . GLY A 1 1003 ? -32.870 -19.110 16.637 1.00 90.94 1003 GLY A C 1
ATOM 7769 O O . GLY A 1 1003 ? -33.348 -18.845 17.743 1.00 90.94 1003 GLY A O 1
ATOM 7770 N N . LEU A 1 1004 ? -32.283 -18.174 15.881 1.00 92.38 1004 LEU A N 1
ATOM 7771 C CA . LEU A 1 1004 ? -32.197 -16.755 16.247 1.00 92.38 1004 LEU A CA 1
ATOM 7772 C C . LEU A 1 1004 ? -33.556 -16.049 16.120 1.00 92.38 1004 LEU A C 1
ATOM 7774 O O . LEU A 1 1004 ? -33.857 -15.128 16.884 1.00 92.38 1004 LEU A O 1
ATOM 7778 N N . LEU A 1 1005 ? -34.370 -16.483 15.153 1.00 93.69 1005 LEU A N 1
ATOM 7779 C CA . LEU A 1 1005 ? -35.739 -16.028 14.912 1.00 93.69 1005 LEU A CA 1
ATOM 7780 C C . LEU A 1 1005 ? -36.694 -17.225 14.809 1.00 93.69 1005 LEU A C 1
ATOM 7782 O O . LEU A 1 1005 ? -36.282 -18.355 14.579 1.00 93.69 1005 LEU A O 1
ATOM 7786 N N . GLN A 1 1006 ? -37.988 -16.971 14.974 1.00 91.31 1006 GLN A N 1
ATOM 7787 C CA . GLN A 1 1006 ? -39.054 -17.964 14.863 1.00 91.31 1006 GLN A CA 1
ATOM 7788 C C . GLN A 1 1006 ? -40.231 -17.390 14.071 1.00 91.31 1006 GLN A C 1
ATOM 7790 O O . GLN A 1 1006 ? -40.575 -16.214 14.233 1.00 91.31 1006 GLN A O 1
ATOM 7795 N N . ASN A 1 1007 ? -40.879 -18.227 13.260 1.00 87.75 1007 ASN A N 1
ATOM 7796 C CA . ASN A 1 1007 ? -42.144 -17.892 12.607 1.00 87.75 1007 ASN A CA 1
ATOM 7797 C C . ASN A 1 1007 ? -43.303 -18.114 13.589 1.00 87.75 1007 ASN A C 1
ATOM 7799 O O . ASN A 1 1007 ? -43.475 -19.207 14.118 1.00 87.75 1007 ASN A O 1
ATOM 7803 N N . VAL A 1 1008 ? -44.083 -17.063 13.855 1.00 83.19 1008 VAL A N 1
ATOM 7804 C CA . VAL A 1 1008 ? -45.204 -17.085 14.814 1.00 83.19 1008 VAL A CA 1
ATOM 7805 C C . VAL A 1 1008 ? -46.551 -17.317 14.127 1.00 83.19 1008 VAL A C 1
ATOM 7807 O O . VAL A 1 1008 ? -47.467 -17.832 14.759 1.00 83.19 1008 VAL A O 1
ATOM 7810 N N . ASN A 1 1009 ? -46.696 -16.912 12.864 1.00 72.94 1009 ASN A N 1
ATOM 7811 C CA . ASN A 1 1009 ? -47.919 -17.108 12.083 1.00 72.94 1009 ASN A CA 1
ATOM 7812 C C . ASN A 1 1009 ? -47.584 -17.174 10.587 1.00 72.94 1009 ASN A C 1
ATOM 7814 O O . ASN A 1 1009 ? -46.795 -16.344 10.133 1.00 72.94 1009 ASN A O 1
ATOM 7818 N N . GLU A 1 1010 ? -48.175 -18.115 9.848 1.00 62.97 1010 GLU A N 1
ATOM 7819 C CA . GLU A 1 1010 ? -47.932 -18.326 8.410 1.00 62.97 1010 GLU A CA 1
ATOM 7820 C C . GLU A 1 1010 ? -48.885 -17.508 7.511 1.00 62.97 1010 GLU A C 1
ATOM 7822 O O . GLU A 1 1010 ? -48.481 -17.090 6.428 1.00 62.97 1010 GLU A O 1
ATOM 7827 N N . ASP A 1 1011 ? -50.086 -17.156 7.985 1.00 57.19 1011 ASP A N 1
ATOM 7828 C CA . ASP A 1 1011 ? -51.197 -16.719 7.115 1.00 57.19 1011 ASP A CA 1
ATOM 7829 C C . ASP A 1 1011 ? -51.278 -15.212 6.769 1.00 57.19 1011 ASP A C 1
ATOM 7831 O O . ASP A 1 1011 ? -52.310 -14.751 6.291 1.00 57.19 1011 ASP A O 1
ATOM 7835 N N . ASP A 1 1012 ? -50.219 -14.413 6.957 1.00 48.91 1012 ASP A N 1
ATOM 7836 C CA . ASP A 1 1012 ? -50.227 -12.997 6.516 1.00 48.91 1012 ASP A CA 1
ATOM 7837 C C . ASP A 1 1012 ? -48.805 -12.414 6.354 1.00 48.91 1012 ASP A C 1
ATOM 7839 O O . ASP A 1 1012 ? -48.360 -11.509 7.066 1.00 48.91 1012 ASP A O 1
ATOM 7843 N N . GLY A 1 1013 ? -48.012 -13.012 5.458 1.00 59.12 1013 GLY A N 1
ATOM 7844 C CA . GLY A 1 1013 ? -46.638 -12.565 5.189 1.00 59.12 1013 GLY A CA 1
ATOM 7845 C C . GLY A 1 1013 ? -45.633 -12.862 6.310 1.00 59.12 1013 GLY A C 1
ATOM 7846 O O . GLY A 1 1013 ? -44.595 -12.203 6.377 1.00 59.12 1013 GLY A O 1
ATOM 7847 N N . GLY A 1 1014 ? -45.928 -13.835 7.181 1.00 78.62 1014 GLY A N 1
ATOM 7848 C CA . GLY A 1 1014 ? -45.004 -14.372 8.184 1.00 78.62 1014 GLY A CA 1
ATOM 7849 C C . GLY A 1 1014 ? -44.616 -13.378 9.284 1.00 78.62 1014 GLY A C 1
ATOM 7850 O O . GLY A 1 1014 ? -43.717 -12.556 9.092 1.00 78.62 1014 GLY A O 1
ATOM 7851 N N . ILE A 1 1015 ? -45.230 -13.455 10.473 1.00 88.19 1015 ILE A N 1
ATOM 7852 C CA . ILE A 1 1015 ? -44.709 -12.695 11.626 1.00 88.19 1015 ILE A CA 1
ATOM 7853 C C . ILE A 1 1015 ? -43.490 -13.420 12.188 1.00 88.19 1015 ILE A C 1
ATOM 7855 O O . ILE A 1 1015 ? -43.604 -14.513 12.740 1.00 88.19 1015 ILE A O 1
ATOM 7859 N N . LEU A 1 1016 ? -42.345 -12.752 12.117 1.00 91.62 1016 LEU A N 1
ATOM 7860 C CA . LEU A 1 1016 ? -41.094 -13.173 12.728 1.00 91.62 1016 LEU A CA 1
ATOM 7861 C C . LEU A 1 1016 ? -41.028 -12.664 14.165 1.00 91.62 1016 LEU A C 1
ATOM 7863 O O . LEU A 1 1016 ? -41.402 -11.522 14.456 1.00 91.62 1016 LEU A O 1
ATOM 7867 N N . ALA A 1 1017 ? -40.510 -13.488 15.068 1.00 91.12 1017 ALA A N 1
ATOM 7868 C CA . ALA A 1 1017 ? -40.229 -13.099 16.439 1.00 91.12 1017 ALA A CA 1
ATOM 7869 C C . ALA A 1 1017 ? -38.876 -13.626 16.905 1.00 91.12 1017 ALA A C 1
ATOM 7871 O O . ALA A 1 1017 ? -38.494 -14.743 16.580 1.00 91.12 1017 ALA A O 1
ATOM 7872 N N . ARG A 1 1018 ? -38.185 -12.845 17.735 1.00 90.81 1018 ARG A N 1
ATOM 7873 C CA . ARG A 1 1018 ? -37.044 -13.355 18.508 1.00 90.81 1018 ARG A CA 1
ATOM 7874 C C . ARG A 1 1018 ? -37.504 -14.029 19.806 1.00 90.81 1018 ARG A C 1
ATOM 7876 O O . ARG A 1 1018 ? -38.562 -13.676 20.346 1.00 90.81 1018 ARG A O 1
ATOM 7883 N N . ASN A 1 1019 ? -36.666 -14.917 20.343 1.00 84.62 1019 ASN A N 1
ATOM 7884 C CA . ASN A 1 1019 ? -36.915 -15.635 21.599 1.00 84.62 1019 ASN A CA 1
ATOM 7885 C C . ASN A 1 1019 ? -37.185 -14.695 22.791 1.00 84.62 1019 ASN A C 1
ATOM 7887 O O . ASN A 1 1019 ? -36.742 -13.539 22.844 1.00 84.62 1019 ASN A O 1
ATOM 7891 N N . THR A 1 1020 ? -37.951 -15.200 23.763 1.00 73.88 1020 THR A N 1
ATOM 7892 C CA . THR A 1 1020 ? -38.220 -14.529 25.043 1.00 73.88 1020 THR A CA 1
ATOM 7893 C C . THR A 1 1020 ? -37.109 -14.777 26.050 1.00 73.88 1020 THR A C 1
ATOM 7895 O O . THR A 1 1020 ? -36.719 -15.920 26.247 1.00 73.88 1020 THR A O 1
ATOM 7898 N N . GLY A 1 1021 ? -36.679 -13.730 26.758 1.00 69.00 1021 GLY A N 1
ATOM 7899 C CA . GLY A 1 1021 ? -35.675 -13.826 27.823 1.00 69.00 1021 GLY A CA 1
ATOM 7900 C C . GLY A 1 1021 ? -34.285 -13.346 27.400 1.00 69.00 1021 GLY A C 1
ATOM 7901 O O . GLY A 1 1021 ? -34.122 -12.728 26.347 1.00 69.00 1021 GLY A O 1
ATOM 7902 N N . GLN A 1 1022 ? -33.298 -13.590 28.263 1.00 72.06 1022 GLN A N 1
ATOM 7903 C CA . GLN A 1 1022 ? -31.872 -13.363 28.004 1.00 72.06 1022 GLN A CA 1
ATOM 7904 C C . GLN A 1 1022 ? -31.214 -14.693 27.609 1.00 72.06 1022 GLN A C 1
ATOM 7906 O O . GLN A 1 1022 ? -30.375 -15.201 28.340 1.00 72.06 1022 GLN A O 1
ATOM 7911 N N . THR A 1 1023 ? -31.668 -15.300 26.509 1.00 83.75 1023 THR A N 1
ATOM 7912 C CA . THR A 1 1023 ? -31.059 -16.537 25.994 1.00 83.75 1023 THR A CA 1
ATOM 7913 C C . THR A 1 1023 ? -29.816 -16.228 25.161 1.00 83.75 1023 THR A C 1
ATOM 7915 O O . THR A 1 1023 ? -29.654 -15.101 24.670 1.00 83.75 1023 THR A O 1
ATOM 7918 N N . ASP A 1 1024 ? -28.968 -17.232 24.953 1.00 84.44 1024 ASP A N 1
ATOM 7919 C CA . ASP A 1 1024 ? -27.730 -17.090 24.183 1.00 84.44 1024 ASP A CA 1
ATOM 7920 C C . ASP A 1 1024 ? -28.012 -16.687 22.726 1.00 84.44 1024 ASP A C 1
ATOM 7922 O O . ASP A 1 1024 ? -27.274 -15.898 22.142 1.00 84.44 1024 ASP A O 1
ATOM 7926 N N . GLU A 1 1025 ? -29.128 -17.130 22.136 1.00 87.50 1025 GLU A N 1
ATOM 7927 C CA . GLU A 1 1025 ? -29.547 -16.731 20.782 1.00 87.50 1025 GLU A CA 1
ATOM 7928 C C . GLU A 1 1025 ? -29.829 -15.229 20.702 1.00 87.50 1025 GLU A C 1
ATOM 7930 O O . GLU A 1 1025 ? -29.445 -14.570 19.737 1.00 87.50 1025 GLU A O 1
ATOM 7935 N N . VAL A 1 1026 ? -30.476 -14.661 21.727 1.00 86.50 1026 VAL A N 1
ATOM 7936 C CA . VAL A 1 1026 ? -30.760 -13.220 21.787 1.00 86.50 1026 VAL A CA 1
ATOM 7937 C C . VAL A 1 1026 ? -29.462 -12.428 21.934 1.00 86.50 1026 VAL A C 1
ATOM 7939 O O . VAL A 1 1026 ? -29.332 -11.351 21.344 1.00 86.50 1026 VAL A O 1
ATOM 7942 N N . PHE A 1 1027 ? -28.497 -12.953 22.691 1.00 87.62 1027 PHE A N 1
ATOM 7943 C CA . PHE A 1 1027 ? -27.165 -12.369 22.800 1.00 87.62 1027 PHE A CA 1
ATOM 7944 C C . PHE A 1 1027 ? -26.425 -12.392 21.456 1.00 87.62 1027 PHE A C 1
ATOM 7946 O O . PHE A 1 1027 ? -25.994 -11.335 20.990 1.00 87.62 1027 PHE A O 1
ATOM 7953 N N . ARG A 1 1028 ? -26.363 -13.549 20.783 1.00 89.81 1028 ARG A N 1
ATOM 7954 C CA . ARG A 1 1028 ? -25.720 -13.703 19.466 1.00 89.81 1028 ARG A CA 1
ATOM 7955 C C . ARG A 1 1028 ? -26.370 -12.828 18.391 1.00 89.81 1028 ARG A C 1
ATOM 7957 O O . ARG A 1 1028 ? -25.684 -12.160 17.615 1.00 89.81 1028 ARG A O 1
ATOM 7964 N N . LEU A 1 1029 ? -27.702 -12.747 18.385 1.00 90.81 1029 LEU A N 1
ATOM 7965 C CA . LEU A 1 1029 ? -28.449 -11.858 17.493 1.00 90.81 1029 LEU A CA 1
ATOM 7966 C C . LEU A 1 1029 ? -28.101 -10.386 17.758 1.00 90.81 1029 LEU A C 1
ATOM 7968 O O . LEU A 1 1029 ? -27.835 -9.628 16.824 1.00 90.81 1029 LEU A O 1
ATOM 7972 N N . ARG A 1 1030 ? -28.044 -9.966 19.030 1.00 87.25 1030 ARG A N 1
ATOM 7973 C CA . ARG A 1 1030 ? -27.624 -8.603 19.390 1.00 87.25 1030 ARG A CA 1
ATOM 7974 C C . ARG A 1 1030 ? -26.199 -8.320 18.915 1.00 87.25 1030 ARG A C 1
ATOM 7976 O O . ARG A 1 1030 ? -25.971 -7.234 18.377 1.00 87.25 1030 ARG A O 1
ATOM 7983 N N . ALA A 1 1031 ? -25.291 -9.284 19.075 1.00 88.69 1031 ALA A N 1
ATOM 7984 C CA . ALA A 1 1031 ? -23.899 -9.163 18.666 1.00 88.69 1031 ALA A CA 1
ATOM 7985 C C . ALA A 1 1031 ? -23.761 -8.866 17.162 1.00 88.69 1031 ALA A C 1
ATOM 7987 O O . ALA A 1 1031 ? -23.077 -7.918 16.775 1.00 88.69 1031 ALA A O 1
ATOM 7988 N N . ILE A 1 1032 ? -24.502 -9.597 16.319 1.00 91.62 1032 ILE A N 1
ATOM 7989 C CA . ILE A 1 1032 ? -24.536 -9.385 14.861 1.00 91.62 1032 ILE A CA 1
ATOM 7990 C C . ILE A 1 1032 ? -25.057 -7.985 14.499 1.00 91.62 1032 ILE A C 1
ATOM 7992 O O . ILE A 1 1032 ? -24.492 -7.319 13.625 1.00 91.62 1032 ILE A O 1
ATOM 7996 N N . GLY A 1 1033 ? -26.117 -7.521 15.168 1.00 88.50 1033 GLY A N 1
ATOM 7997 C CA . GLY A 1 1033 ? -26.718 -6.210 14.901 1.00 88.50 1033 GLY A CA 1
ATOM 7998 C C . GLY A 1 1033 ? -25.800 -5.030 15.240 1.00 88.50 1033 GLY A C 1
ATOM 7999 O O . GLY A 1 1033 ? -25.837 -4.003 14.562 1.00 88.50 1033 GLY A O 1
ATOM 8000 N N . HIS A 1 1034 ? -24.914 -5.165 16.233 1.00 85.38 1034 HIS A N 1
ATOM 8001 C CA . HIS A 1 1034 ? -24.069 -4.046 16.674 1.00 85.38 1034 HIS A CA 1
ATOM 8002 C C . HIS A 1 1034 ? -23.154 -3.501 15.559 1.00 85.38 1034 HIS A C 1
ATOM 8004 O O . HIS A 1 1034 ? -22.837 -2.312 15.532 1.00 85.38 1034 HIS A O 1
ATOM 8010 N N . SER A 1 1035 ? -22.799 -4.341 14.584 1.00 82.75 1035 SER A N 1
ATOM 8011 C CA . SER A 1 1035 ? -21.938 -3.994 13.447 1.00 82.75 1035 SER A CA 1
ATOM 8012 C C . SER A 1 1035 ? -22.445 -2.828 12.582 1.00 82.75 1035 SER A C 1
ATOM 8014 O O . SER A 1 1035 ? -21.629 -2.063 12.066 1.00 82.75 1035 SER A O 1
ATOM 8016 N N . LEU A 1 1036 ? -23.767 -2.657 12.431 1.00 86.56 1036 LEU A N 1
ATOM 8017 C CA . LEU A 1 1036 ? -24.364 -1.542 11.672 1.00 86.56 1036 LEU A CA 1
ATOM 8018 C C . LEU A 1 1036 ? -24.993 -0.455 12.547 1.00 86.56 1036 LEU A C 1
ATOM 8020 O O . LEU A 1 1036 ? -25.342 0.609 12.034 1.00 86.56 1036 LEU A O 1
ATOM 8024 N N . GLN A 1 1037 ? -25.111 -0.677 13.855 1.00 84.38 1037 GLN A N 1
ATOM 8025 C CA . GLN A 1 1037 ? -25.820 0.235 14.751 1.00 84.38 1037 GLN A CA 1
ATOM 8026 C C . GLN A 1 1037 ? -25.274 1.671 14.675 1.00 84.38 1037 GLN A C 1
ATOM 8028 O O . GLN A 1 1037 ? -26.035 2.617 14.482 1.00 84.38 1037 GLN A O 1
ATOM 8033 N N . GLN A 1 1038 ? -23.947 1.830 14.704 1.00 84.00 1038 GLN A N 1
ATOM 8034 C CA . GLN A 1 1038 ? -23.293 3.142 14.623 1.00 84.00 1038 GLN A CA 1
ATOM 8035 C C . GLN A 1 1038 ? -23.572 3.883 13.304 1.00 84.00 1038 GLN A C 1
ATOM 8037 O O . GLN A 1 1038 ? -23.584 5.112 13.286 1.00 84.00 1038 GLN A O 1
ATOM 8042 N N . ALA A 1 1039 ? -23.792 3.170 12.192 1.00 87.50 1039 ALA A N 1
ATOM 8043 C CA . ALA A 1 1039 ? -24.162 3.808 10.927 1.00 87.50 1039 ALA A CA 1
ATOM 8044 C C . ALA A 1 1039 ? -25.564 4.421 11.016 1.00 87.50 1039 ALA A C 1
ATOM 8046 O O . ALA A 1 1039 ? -25.750 5.590 10.680 1.00 87.50 1039 ALA A O 1
ATOM 8047 N N . PHE A 1 1040 ? -26.526 3.681 11.570 1.00 87.12 1040 PHE A N 1
ATOM 8048 C CA . PHE A 1 1040 ? -27.889 4.178 11.758 1.00 87.12 1040 PHE A CA 1
ATOM 8049 C C . PHE A 1 1040 ? -27.980 5.314 12.770 1.00 87.12 1040 PHE A C 1
ATOM 8051 O O . PHE A 1 1040 ? -28.743 6.256 12.564 1.00 87.12 1040 PHE A O 1
ATOM 8058 N N . GLU A 1 1041 ? -27.171 5.275 13.825 1.00 86.62 1041 GLU A N 1
ATOM 8059 C CA . GLU A 1 1041 ? -27.038 6.388 14.762 1.00 86.62 1041 GLU A CA 1
ATOM 8060 C C . GLU A 1 1041 ? -26.565 7.663 14.052 1.00 86.62 1041 GLU A C 1
ATOM 8062 O O . GLU A 1 1041 ? -27.168 8.721 14.238 1.00 86.62 1041 GLU A O 1
ATOM 8067 N N . ARG A 1 1042 ? -25.555 7.573 13.171 1.00 89.31 1042 ARG A N 1
ATOM 8068 C CA . ARG A 1 1042 ? -25.106 8.717 12.357 1.00 89.31 1042 ARG A CA 1
ATOM 8069 C C . ARG A 1 1042 ? -26.201 9.224 11.421 1.00 89.31 1042 ARG A C 1
ATOM 8071 O O . ARG A 1 1042 ? -26.419 10.433 11.345 1.00 89.31 1042 ARG A O 1
ATOM 8078 N N . TYR A 1 1043 ? -26.907 8.329 10.732 1.00 89.31 1043 TYR A N 1
ATOM 8079 C CA . TYR A 1 1043 ? -28.003 8.719 9.838 1.00 89.31 1043 TYR A CA 1
ATOM 8080 C C . TYR A 1 1043 ? -29.106 9.448 10.608 1.00 89.31 1043 TYR A C 1
ATOM 8082 O O . TYR A 1 1043 ? -29.576 10.501 10.176 1.00 89.31 1043 TYR A O 1
ATOM 8090 N N . TYR A 1 1044 ? -29.454 8.948 11.795 1.00 88.56 1044 TYR A N 1
ATOM 8091 C CA . TYR A 1 1044 ? -30.443 9.584 12.656 1.00 88.56 1044 TYR A CA 1
ATOM 8092 C C . TYR A 1 1044 ? -29.973 10.927 13.208 1.00 88.56 1044 TYR A C 1
ATOM 8094 O O . TYR A 1 1044 ? -30.769 11.857 13.242 1.00 88.56 1044 TYR A O 1
ATOM 8102 N N . ILE A 1 1045 ? -28.698 11.076 13.588 1.00 88.62 1045 ILE A N 1
ATOM 8103 C CA . ILE A 1 1045 ? -28.134 12.378 13.980 1.00 88.62 1045 ILE A CA 1
ATOM 8104 C C . ILE A 1 1045 ? -28.319 13.391 12.846 1.00 88.62 1045 ILE A C 1
ATOM 8106 O O . ILE A 1 1045 ? -28.813 14.490 13.091 1.00 88.62 1045 ILE A O 1
ATOM 8110 N N . ALA A 1 1046 ? -27.986 13.021 11.608 1.00 90.00 1046 ALA A N 1
ATOM 8111 C CA . ALA A 1 1046 ? -28.117 13.918 10.464 1.00 90.00 1046 ALA A CA 1
ATOM 8112 C C . ALA A 1 1046 ? -29.568 14.327 10.189 1.00 90.00 1046 ALA A C 1
ATOM 8114 O O . ALA A 1 1046 ? -29.848 15.513 10.012 1.00 90.00 1046 ALA A O 1
ATOM 8115 N N . ILE A 1 1047 ? -30.494 13.367 10.218 1.00 89.00 1047 ILE A N 1
ATOM 8116 C CA . ILE A 1 1047 ? -31.925 13.634 10.039 1.00 89.00 1047 ILE A CA 1
ATOM 8117 C C . ILE A 1 1047 ? -32.466 14.478 11.200 1.00 89.00 1047 ILE A C 1
ATOM 8119 O O . ILE A 1 1047 ? -33.106 15.492 10.958 1.00 89.00 1047 ILE A O 1
ATOM 8123 N N . SER A 1 1048 ? -32.166 14.122 12.450 1.00 87.44 1048 SER A N 1
ATOM 8124 C CA . SER A 1 1048 ? -32.617 14.833 13.655 1.00 87.44 1048 SER A CA 1
ATOM 8125 C C . SER A 1 1048 ? -32.151 16.288 13.663 1.00 87.44 1048 SER A C 1
ATOM 8127 O O . SER A 1 1048 ? -32.948 17.192 13.902 1.00 87.44 1048 SER A O 1
ATOM 8129 N N . VAL A 1 1049 ? -30.874 16.543 13.356 1.00 88.31 1049 VAL A N 1
ATOM 8130 C CA . VAL A 1 1049 ? -30.338 17.909 13.275 1.00 88.31 1049 VAL A CA 1
ATOM 8131 C C . VAL A 1 1049 ? -31.014 18.688 12.148 1.00 88.31 1049 VAL A C 1
ATOM 8133 O O . VAL A 1 1049 ? -31.370 19.848 12.350 1.00 88.31 1049 VAL A O 1
ATOM 8136 N N . LEU A 1 1050 ? -31.241 18.074 10.986 1.00 88.75 1050 LEU A N 1
ATOM 8137 C CA . LEU A 1 1050 ? -31.910 18.731 9.864 1.00 88.75 1050 LEU A CA 1
ATOM 8138 C C . LEU A 1 1050 ? -33.384 19.062 10.182 1.00 88.75 1050 LEU A C 1
ATOM 8140 O O . LEU A 1 1050 ? -33.790 20.217 10.056 1.00 88.75 1050 LEU A O 1
ATOM 8144 N N . VAL A 1 1051 ? -34.153 18.086 10.678 1.00 87.25 1051 VAL A N 1
ATOM 8145 C CA . VAL A 1 1051 ? -35.579 18.226 11.028 1.00 87.25 1051 VAL A CA 1
ATOM 8146 C C . VAL A 1 1051 ? -35.783 19.235 12.160 1.00 87.25 1051 VAL A C 1
ATOM 8148 O O . VAL A 1 1051 ? -36.628 20.120 12.049 1.00 87.25 1051 VAL A O 1
ATOM 8151 N N . LYS A 1 1052 ? -34.970 19.173 13.224 1.00 85.56 1052 LYS A N 1
ATOM 8152 C CA . LYS A 1 1052 ? -35.078 20.074 14.387 1.00 85.56 1052 LYS A CA 1
ATOM 8153 C C . LYS A 1 1052 ? -34.888 21.547 14.018 1.00 85.56 1052 LYS A C 1
ATOM 8155 O O . LYS A 1 1052 ? -35.497 22.424 14.627 1.00 85.56 1052 LYS A O 1
ATOM 8160 N N . ASN A 1 1053 ? -34.053 21.824 13.019 1.00 87.12 1053 ASN A N 1
ATOM 8161 C CA . ASN A 1 1053 ? -33.792 23.182 12.552 1.00 87.12 1053 ASN A CA 1
ATOM 8162 C C . ASN A 1 1053 ? -34.848 23.697 11.562 1.00 87.12 1053 ASN A C 1
ATOM 8164 O O . ASN A 1 1053 ? -35.095 24.905 11.500 1.00 87.12 1053 ASN A O 1
ATOM 8168 N N . GLY A 1 1054 ? -35.531 22.786 10.871 1.00 85.62 1054 GLY A N 1
ATOM 8169 C CA . GLY A 1 1054 ? -36.548 23.082 9.872 1.00 85.62 1054 GLY A CA 1
ATOM 8170 C C . GLY A 1 1054 ? -35.971 23.300 8.465 1.00 85.62 1054 GLY A C 1
ATOM 8171 O O . GLY A 1 1054 ? -34.775 23.582 8.306 1.00 85.62 1054 GLY A O 1
ATOM 8172 N N . PRO A 1 1055 ? -36.818 23.176 7.429 1.00 88.69 1055 PRO A N 1
ATOM 8173 C CA . PRO A 1 1055 ? -36.400 23.317 6.037 1.00 88.69 1055 PRO A CA 1
ATOM 8174 C C . PRO A 1 1055 ? -35.879 24.730 5.744 1.00 88.69 1055 PRO A C 1
ATOM 8176 O O . PRO A 1 1055 ? -36.342 25.711 6.323 1.00 88.69 1055 PRO A O 1
ATOM 8179 N N . GLY A 1 1056 ? -34.886 24.834 4.858 1.00 86.81 1056 GLY A N 1
ATOM 8180 C CA . GLY A 1 1056 ? -34.327 26.108 4.386 1.00 86.81 1056 GLY A CA 1
ATOM 8181 C C . GLY A 1 1056 ? -33.416 26.828 5.390 1.00 86.81 1056 GLY A C 1
ATOM 8182 O O . GLY A 1 1056 ? -32.997 27.953 5.141 1.00 86.81 1056 GLY A O 1
ATOM 8183 N N . THR A 1 1057 ? -33.073 26.200 6.523 1.00 88.19 1057 THR A N 1
ATOM 8184 C CA . THR A 1 1057 ? -32.261 26.843 7.579 1.00 88.19 1057 THR A CA 1
ATOM 8185 C C . THR A 1 1057 ? -30.763 26.545 7.447 1.00 88.19 1057 THR A C 1
ATOM 8187 O O . THR A 1 1057 ? -29.922 27.440 7.577 1.00 88.19 1057 THR A O 1
ATOM 8190 N N . LEU A 1 1058 ? -30.413 25.284 7.178 1.00 90.56 1058 LEU A N 1
ATOM 8191 C CA . LEU A 1 1058 ? -29.033 24.789 7.172 1.00 90.56 1058 LEU A CA 1
ATOM 8192 C C . LEU A 1 1058 ? -28.540 24.519 5.751 1.00 90.56 1058 LEU A C 1
ATOM 8194 O O . LEU A 1 1058 ? -29.237 23.893 4.961 1.00 90.56 1058 LEU A O 1
ATOM 8198 N N . GLY A 1 1059 ? -27.318 24.935 5.430 1.00 91.88 1059 GLY A N 1
ATOM 8199 C CA . GLY A 1 1059 ? -26.590 24.457 4.255 1.00 91.88 1059 GLY A CA 1
ATOM 8200 C C . GLY A 1 1059 ? -25.941 23.092 4.509 1.00 91.88 1059 GLY A C 1
ATOM 8201 O O . GLY A 1 1059 ? -25.794 22.656 5.651 1.00 91.88 1059 GLY A O 1
ATOM 8202 N N . ALA A 1 1060 ? -25.480 22.421 3.450 1.00 90.50 1060 ALA A N 1
ATOM 8203 C CA . ALA A 1 1060 ? -24.864 21.092 3.570 1.00 90.50 1060 ALA A CA 1
ATOM 8204 C C . ALA A 1 1060 ? -23.615 21.069 4.474 1.00 90.50 1060 ALA A C 1
ATOM 8206 O O . ALA A 1 1060 ? -23.469 20.170 5.298 1.00 90.50 1060 ALA A O 1
ATOM 8207 N N . ALA A 1 1061 ? -22.736 22.071 4.358 1.00 89.38 1061 ALA A N 1
ATOM 8208 C CA . ALA A 1 1061 ? -21.521 22.158 5.172 1.00 89.38 1061 ALA A CA 1
ATOM 8209 C C . ALA A 1 1061 ? -21.809 22.497 6.647 1.00 89.38 1061 ALA A C 1
ATOM 8211 O O . ALA A 1 1061 ? -21.108 22.019 7.540 1.00 89.38 1061 ALA A O 1
ATOM 8212 N N . GLU A 1 1062 ? -22.846 23.301 6.904 1.00 90.00 1062 GLU A N 1
ATOM 8213 C CA . GLU A 1 1062 ? -23.299 23.629 8.261 1.00 90.00 1062 GLU A CA 1
ATOM 8214 C C . GLU A 1 1062 ? -23.881 22.384 8.937 1.00 90.00 1062 GLU A C 1
ATOM 8216 O O . GLU A 1 1062 ? -23.472 22.045 10.046 1.00 90.00 1062 GLU A O 1
ATOM 8221 N N . LEU A 1 1063 ? -24.763 21.656 8.238 1.00 91.31 1063 LEU A N 1
ATOM 8222 C CA . LEU A 1 1063 ? -25.318 20.389 8.714 1.00 91.31 1063 LEU A CA 1
ATOM 8223 C C . LEU A 1 1063 ? -24.204 19.381 9.024 1.00 91.31 1063 LEU A C 1
ATOM 8225 O O . LEU A 1 1063 ? -24.184 18.820 10.115 1.00 91.31 1063 LEU A O 1
ATOM 8229 N N . GLU A 1 1064 ? -23.244 19.206 8.111 1.00 92.00 1064 GLU A N 1
ATOM 8230 C CA . GLU A 1 1064 ? -22.070 18.341 8.297 1.00 92.00 1064 GLU A CA 1
ATOM 8231 C C . GLU A 1 1064 ? -21.315 18.676 9.600 1.00 92.00 1064 GLU A C 1
ATOM 8233 O O . GLU A 1 1064 ? -20.992 17.781 10.384 1.00 92.00 1064 GLU A O 1
ATOM 8238 N N . SER A 1 1065 ? -21.071 19.964 9.866 1.00 89.06 1065 SER A N 1
ATOM 8239 C CA . SER A 1 1065 ? -20.371 20.418 11.075 1.00 89.06 1065 SER A CA 1
ATOM 8240 C C . SER A 1 1065 ? -21.179 20.186 12.356 1.00 89.06 1065 SER A C 1
ATOM 8242 O O . SER A 1 1065 ? -20.621 19.746 13.361 1.00 89.06 1065 SER A O 1
ATOM 8244 N N . LEU A 1 1066 ? -22.485 20.464 12.336 1.00 89.38 1066 LEU A N 1
ATOM 8245 C CA . LEU A 1 1066 ? -23.364 20.263 13.492 1.00 89.38 1066 LEU A CA 1
ATOM 8246 C C . LEU A 1 1066 ? -23.529 18.776 13.830 1.00 89.38 1066 LEU A C 1
ATOM 8248 O O . LEU A 1 1066 ? -23.517 18.411 15.005 1.00 89.38 1066 LEU A O 1
ATOM 8252 N N . CYS A 1 1067 ? -23.619 17.910 12.816 1.00 89.62 1067 CYS A N 1
ATOM 8253 C CA . CYS A 1 1067 ? -23.672 16.460 13.005 1.00 89.62 1067 CYS A CA 1
ATOM 8254 C C . CYS A 1 1067 ? -22.400 15.933 13.673 1.00 89.62 1067 CYS A C 1
ATOM 8256 O O . CYS A 1 1067 ? -22.480 15.159 14.626 1.00 89.62 1067 CYS A O 1
ATOM 8258 N N . GLN A 1 1068 ? -21.231 16.398 13.220 1.00 88.00 1068 GLN A N 1
ATOM 8259 C CA . GLN A 1 1068 ? -19.950 16.033 13.819 1.00 88.00 1068 GLN A CA 1
ATOM 8260 C C . GLN A 1 1068 ? -19.879 16.441 15.299 1.00 88.00 1068 GLN A C 1
ATOM 8262 O O . GLN A 1 1068 ? -19.504 15.627 16.141 1.00 88.00 1068 GLN A O 1
ATOM 8267 N N . GLN A 1 1069 ? -20.277 17.672 15.634 1.00 86.12 1069 GLN A N 1
ATOM 8268 C CA . GLN A 1 1069 ? -20.291 18.156 17.020 1.00 86.12 1069 GLN A CA 1
ATOM 8269 C C . GLN A 1 1069 ? -21.279 17.375 17.898 1.00 86.12 1069 GLN A C 1
ATOM 8271 O O . GLN A 1 1069 ? -20.958 17.029 19.037 1.00 86.12 1069 GLN A O 1
ATOM 8276 N N . ALA A 1 1070 ? -22.468 17.061 17.373 1.00 85.44 1070 ALA A N 1
ATOM 8277 C CA . ALA A 1 1070 ? -23.455 16.246 18.076 1.00 85.44 1070 ALA A CA 1
ATOM 8278 C C . ALA A 1 1070 ? -22.917 14.834 18.360 1.00 85.44 1070 ALA A C 1
ATOM 8280 O O . ALA A 1 1070 ? -23.037 14.351 19.486 1.00 85.44 1070 ALA A O 1
ATOM 8281 N N . ALA A 1 1071 ? -22.262 14.208 17.376 1.00 84.69 1071 ALA A N 1
ATOM 8282 C CA . ALA A 1 1071 ? -21.641 12.894 17.521 1.00 84.69 1071 ALA A CA 1
ATOM 8283 C C . ALA A 1 1071 ? -20.491 12.896 18.546 1.00 84.69 1071 ALA A C 1
ATOM 8285 O O . ALA A 1 1071 ? -20.456 12.028 19.416 1.00 84.69 1071 ALA A O 1
ATOM 8286 N N . GLN A 1 1072 ? -19.605 13.901 18.513 1.00 82.50 1072 GLN A N 1
ATOM 8287 C CA . GLN A 1 1072 ? -18.526 14.070 19.502 1.00 82.50 1072 GLN A CA 1
ATOM 8288 C C . GLN A 1 1072 ? -19.072 14.229 20.925 1.00 82.50 1072 GLN A C 1
ATOM 8290 O O . GLN A 1 1072 ? -18.587 13.610 21.873 1.00 82.50 1072 GLN A O 1
ATOM 8295 N N . ARG A 1 1073 ? -20.118 15.043 21.089 1.00 81.38 1073 ARG A N 1
ATOM 8296 C CA . ARG A 1 1073 ? -20.758 15.228 22.391 1.00 81.38 1073 ARG A CA 1
ATOM 8297 C C . ARG A 1 1073 ? -21.420 13.943 22.881 1.00 81.38 1073 ARG A C 1
ATOM 8299 O O . ARG A 1 1073 ? -21.335 13.643 24.066 1.00 81.38 1073 ARG A O 1
ATOM 8306 N N . LEU A 1 1074 ? -22.048 13.178 21.991 1.00 80.06 1074 LEU A N 1
ATOM 8307 C CA . LEU A 1 1074 ? -22.659 11.897 22.336 1.00 80.06 1074 LEU A CA 1
ATOM 8308 C C . LEU A 1 1074 ? -21.607 10.856 22.754 1.00 80.06 1074 LEU A C 1
ATOM 8310 O O . LEU A 1 1074 ? -21.814 10.169 23.754 1.00 80.06 1074 LEU A O 1
ATOM 8314 N N . SER A 1 1075 ? -20.454 10.800 22.075 1.00 76.50 1075 SER A N 1
ATOM 8315 C CA . SER A 1 1075 ? -19.356 9.888 22.437 1.00 76.50 1075 SER A CA 1
ATOM 8316 C C . SER A 1 1075 ? -18.722 10.197 23.794 1.00 76.50 1075 SER A C 1
ATOM 8318 O O . SER A 1 1075 ? -18.238 9.295 24.466 1.00 76.50 1075 SER A O 1
ATOM 8320 N N . LEU A 1 1076 ? -18.756 11.459 24.236 1.00 74.25 1076 LEU A N 1
ATOM 8321 C CA . LEU A 1 1076 ? -18.311 11.830 25.584 1.00 74.25 1076 LEU A CA 1
ATOM 8322 C C . LEU A 1 1076 ? -19.298 11.386 26.678 1.00 74.25 1076 LEU A C 1
ATOM 8324 O O . LEU A 1 1076 ? -18.915 11.305 27.842 1.00 74.25 1076 LEU A O 1
ATOM 8328 N N . LEU A 1 1077 ? -20.563 11.124 26.326 1.00 71.56 1077 LEU A N 1
ATOM 8329 C CA . LEU A 1 1077 ? -21.643 10.850 27.278 1.00 71.56 1077 LEU A CA 1
ATOM 8330 C C . LEU A 1 1077 ? -21.983 9.355 27.428 1.00 71.56 1077 LEU A C 1
ATOM 8332 O O . LEU A 1 1077 ? -22.409 8.962 28.510 1.00 71.56 1077 LEU A O 1
ATOM 8336 N N . TYR A 1 1078 ? -21.818 8.526 26.387 1.00 61.22 1078 TYR A N 1
ATOM 8337 C CA . TYR A 1 1078 ? -22.373 7.157 26.345 1.00 61.22 1078 TYR A CA 1
ATOM 8338 C C . TYR A 1 1078 ? -21.358 6.053 25.981 1.00 61.22 1078 TYR A C 1
ATOM 8340 O O . TYR A 1 1078 ? -21.737 5.064 25.360 1.00 61.22 1078 TYR A O 1
ATOM 8348 N N . ALA A 1 1079 ? -20.111 6.172 26.466 1.00 57.09 1079 ALA A N 1
ATOM 8349 C CA . ALA A 1 1079 ? -18.983 5.225 26.304 1.00 57.09 1079 ALA A CA 1
ATOM 8350 C C . ALA A 1 1079 ? -18.104 5.480 25.051 1.00 57.09 1079 ALA A C 1
ATOM 8352 O O . ALA A 1 1079 ? -18.526 6.221 24.161 1.00 57.09 1079 ALA A O 1
ATOM 8353 N N . PRO A 1 1080 ? -16.859 4.941 24.983 1.00 55.41 1080 PRO A N 1
ATOM 8354 C CA . PRO A 1 1080 ? -15.922 5.272 23.911 1.00 55.41 1080 PRO A CA 1
ATOM 8355 C C . PRO A 1 1080 ? -16.484 4.814 22.564 1.00 55.41 1080 PRO A C 1
ATOM 8357 O O . PRO A 1 1080 ? -16.554 3.623 22.263 1.00 55.41 1080 PRO A O 1
ATOM 8360 N N . ALA A 1 1081 ? -16.926 5.782 21.765 1.00 58.25 1081 ALA A N 1
ATOM 8361 C CA . ALA A 1 1081 ? -17.398 5.528 20.418 1.00 58.25 1081 ALA A CA 1
ATOM 8362 C C . ALA A 1 1081 ? -16.214 5.171 19.516 1.00 58.25 1081 ALA A C 1
ATOM 8364 O O . ALA A 1 1081 ? -15.115 5.711 19.665 1.00 58.25 1081 ALA A O 1
ATOM 8365 N N . ALA A 1 1082 ? -16.458 4.284 18.552 1.00 68.00 1082 ALA A N 1
ATOM 8366 C CA . ALA A 1 1082 ? -15.465 3.993 17.531 1.00 68.00 1082 ALA A CA 1
ATOM 8367 C C . ALA A 1 1082 ? -15.134 5.291 16.758 1.00 68.00 1082 ALA A C 1
ATOM 8369 O O . ALA A 1 1082 ? -16.038 6.108 16.544 1.00 68.00 1082 ALA A O 1
ATOM 8370 N N . PRO A 1 1083 ? -13.878 5.518 16.344 1.00 68.19 1083 PRO A N 1
ATOM 8371 C CA . PRO A 1 1083 ? -13.459 6.801 15.775 1.00 68.19 1083 PRO A CA 1
ATOM 8372 C C . PRO A 1 1083 ? -14.242 7.258 14.535 1.00 68.19 1083 PRO A C 1
ATOM 8374 O O . PRO A 1 1083 ? -14.387 8.453 14.284 1.00 68.19 1083 PRO A O 1
ATOM 8377 N N . GLU A 1 1084 ? -14.804 6.323 13.769 1.00 75.94 1084 GLU A N 1
ATOM 8378 C CA . GLU A 1 1084 ? -15.673 6.606 12.625 1.00 75.94 1084 GLU A CA 1
ATOM 8379 C C . GLU A 1 1084 ? -17.003 7.280 13.000 1.00 75.94 1084 GLU A C 1
ATOM 8381 O O . GLU A 1 1084 ? -17.683 7.833 12.136 1.00 75.94 1084 GLU A O 1
ATOM 8386 N N . PHE A 1 1085 ? -17.410 7.244 14.271 1.00 80.75 1085 PHE A N 1
ATOM 8387 C CA . PHE A 1 1085 ? -18.699 7.770 14.711 1.00 80.75 1085 PHE A CA 1
ATOM 8388 C C . PHE A 1 1085 ? -18.842 9.280 14.482 1.00 80.75 1085 PHE A C 1
ATOM 8390 O O . PHE A 1 1085 ? -19.923 9.761 14.144 1.00 80.75 1085 PHE A O 1
ATOM 8397 N N . PHE A 1 1086 ? -17.739 10.017 14.604 1.00 80.50 1086 PHE A N 1
ATOM 8398 C CA . PHE A 1 1086 ? -17.663 11.459 14.376 1.00 80.50 1086 PHE A CA 1
ATOM 8399 C C . PHE A 1 1086 ? -16.876 11.814 13.101 1.00 80.50 1086 PHE A C 1
ATOM 8401 O O . PHE A 1 1086 ? -16.408 12.947 12.950 1.00 80.50 1086 PHE A O 1
ATOM 8408 N N . ASP A 1 1087 ? -16.728 10.870 12.162 1.00 80.38 1087 ASP A N 1
ATOM 8409 C CA . ASP A 1 1087 ? -16.067 11.125 10.883 1.00 80.38 1087 ASP A CA 1
ATOM 8410 C C . ASP A 1 1087 ? -16.933 12.028 9.995 1.00 80.38 1087 ASP A C 1
ATOM 8412 O O . ASP A 1 1087 ? -18.008 11.669 9.505 1.00 80.38 1087 ASP A O 1
ATOM 8416 N N . LYS A 1 1088 ? -16.409 13.227 9.750 1.00 84.56 1088 LYS A N 1
ATOM 8417 C CA . LYS A 1 1088 ? -17.042 14.267 8.944 1.00 84.56 1088 LYS A CA 1
ATOM 8418 C C . LYS A 1 1088 ? -17.347 13.816 7.506 1.00 84.56 1088 LYS A C 1
ATOM 8420 O O . LYS A 1 1088 ? -18.329 14.250 6.905 1.00 84.56 1088 LYS A O 1
ATOM 8425 N N . SER A 1 1089 ? -16.508 12.951 6.936 1.00 85.19 1089 SER A N 1
ATOM 8426 C CA . SER A 1 1089 ? -16.657 12.469 5.560 1.00 85.19 1089 SER A CA 1
ATOM 8427 C C . SER A 1 1089 ? -17.847 11.524 5.386 1.00 85.19 1089 SER A C 1
ATOM 8429 O O . SER A 1 1089 ? -18.502 11.578 4.344 1.00 85.19 1089 SER A O 1
ATOM 8431 N N . LEU A 1 1090 ? -18.179 10.734 6.413 1.00 87.62 1090 LEU A N 1
ATOM 8432 C CA . LEU A 1 1090 ? -19.340 9.842 6.397 1.00 87.62 1090 LEU A CA 1
ATOM 8433 C C . LEU A 1 1090 ? -20.648 10.642 6.414 1.00 87.62 1090 LEU A C 1
ATOM 8435 O O . LEU A 1 1090 ? -21.537 10.375 5.607 1.00 87.62 1090 LEU A O 1
ATOM 8439 N N . PHE A 1 1091 ? -20.736 11.691 7.242 1.00 90.75 1091 PHE A N 1
ATOM 8440 C CA . PHE A 1 1091 ? -21.883 12.610 7.218 1.00 90.75 1091 PHE A CA 1
ATOM 8441 C C . PHE A 1 1091 ? -22.041 13.289 5.859 1.00 90.75 1091 PHE A C 1
ATOM 8443 O O . PHE A 1 1091 ? -23.148 13.350 5.326 1.00 90.75 1091 PHE A O 1
ATOM 8450 N N . ARG A 1 1092 ? -20.939 13.753 5.257 1.00 91.56 1092 ARG A N 1
ATOM 8451 C CA . ARG A 1 1092 ? -20.974 14.347 3.915 1.00 91.56 1092 ARG A CA 1
ATOM 8452 C C . ARG A 1 1092 ? -21.513 13.375 2.868 1.00 91.56 1092 ARG A C 1
ATOM 8454 O O . ARG A 1 1092 ? -22.361 13.770 2.072 1.00 91.56 1092 ARG A O 1
ATOM 8461 N N . GLY A 1 1093 ? -21.032 12.130 2.871 1.00 90.31 1093 GLY A N 1
ATOM 8462 C CA . GLY A 1 1093 ? -21.496 11.086 1.955 1.00 90.31 1093 GLY A CA 1
ATOM 8463 C C . GLY A 1 1093 ? -22.992 10.817 2.109 1.00 90.31 1093 GLY A C 1
ATOM 8464 O O . GLY A 1 1093 ? -23.722 10.814 1.121 1.00 90.31 1093 GLY A O 1
ATOM 8465 N N . PHE A 1 1094 ? -23.470 10.707 3.350 1.00 91.88 1094 PHE A N 1
ATOM 8466 C CA . PHE A 1 1094 ? -24.892 10.534 3.644 1.00 91.88 1094 PHE A CA 1
ATOM 8467 C C . PHE A 1 1094 ? -25.746 11.715 3.149 1.00 91.88 1094 PHE A C 1
ATOM 8469 O O . PHE A 1 1094 ? -26.735 11.510 2.447 1.00 91.88 1094 PHE A O 1
ATOM 8476 N N . ILE A 1 1095 ? -25.338 12.959 3.434 1.00 92.12 1095 ILE A N 1
ATOM 8477 C CA . ILE A 1 1095 ? -26.032 14.175 2.966 1.00 92.12 1095 ILE A CA 1
ATOM 8478 C C . ILE A 1 1095 ? -26.047 14.241 1.436 1.00 92.12 1095 ILE A C 1
ATOM 8480 O O . ILE A 1 1095 ? -27.050 14.626 0.835 1.00 92.12 1095 ILE A O 1
ATOM 8484 N N . GLN A 1 1096 ? -24.950 13.858 0.783 1.00 92.12 1096 GLN A N 1
ATOM 8485 C CA . GLN A 1 1096 ? -24.902 13.791 -0.671 1.00 92.12 1096 GLN A CA 1
ATOM 8486 C C . GLN A 1 1096 ? -25.872 12.738 -1.214 1.00 92.12 1096 GLN A C 1
ATOM 8488 O O . GLN A 1 1096 ? -26.608 13.034 -2.155 1.00 92.12 1096 GLN A O 1
ATOM 8493 N N . LYS A 1 1097 ? -25.970 11.569 -0.572 1.00 92.06 1097 LYS A N 1
ATOM 8494 C CA . LYS A 1 1097 ? -26.923 10.534 -0.981 1.00 92.06 1097 LYS A CA 1
ATOM 8495 C C . LYS A 1 1097 ? -28.380 10.960 -0.788 1.00 92.06 1097 LYS A C 1
ATOM 8497 O O . LYS A 1 1097 ? -29.200 10.724 -1.671 1.00 92.06 1097 LYS A O 1
ATOM 8502 N N . LEU A 1 1098 ? -28.691 11.681 0.295 1.00 91.94 1098 LEU A N 1
ATOM 8503 C CA . LEU A 1 1098 ? -30.006 12.311 0.490 1.00 91.94 1098 LEU A CA 1
ATOM 8504 C C . LEU A 1 1098 ? -30.371 13.254 -0.670 1.00 91.94 1098 LEU A C 1
ATOM 8506 O O . LEU A 1 1098 ? -31.533 13.313 -1.076 1.00 91.94 1098 LEU A O 1
ATOM 8510 N N . ARG A 1 1099 ? -29.385 13.970 -1.225 1.00 92.12 1099 ARG A N 1
ATOM 8511 C CA . ARG A 1 1099 ? -29.586 14.856 -2.381 1.00 92.12 1099 ARG A CA 1
ATOM 8512 C C . ARG A 1 1099 ? -29.792 14.097 -3.683 1.00 92.12 1099 ARG A C 1
ATOM 8514 O O . ARG A 1 1099 ? -30.685 14.449 -4.447 1.00 92.12 1099 ARG A O 1
ATOM 8521 N N . GLU A 1 1100 ? -29.000 13.057 -3.925 1.00 91.00 1100 GLU A N 1
ATOM 8522 C CA . GLU A 1 1100 ? -29.147 12.191 -5.103 1.00 91.00 1100 GLU A CA 1
ATOM 8523 C C . GLU A 1 1100 ? -30.537 11.548 -5.161 1.00 91.00 1100 GLU A C 1
ATOM 8525 O O . GLU A 1 1100 ? -31.175 11.549 -6.211 1.00 91.00 1100 GLU A O 1
ATOM 8530 N N . LEU A 1 1101 ? -31.042 11.088 -4.013 1.00 89.94 1101 LEU A N 1
ATOM 8531 C CA . LEU A 1 1101 ? -32.379 10.504 -3.872 1.00 89.94 1101 LEU A CA 1
ATOM 8532 C C . LEU A 1 1101 ? -33.508 11.548 -3.825 1.00 89.94 1101 LEU A C 1
ATOM 8534 O O . LEU A 1 1101 ? -34.676 11.185 -3.692 1.00 89.94 1101 LEU A O 1
ATOM 8538 N N . ARG A 1 1102 ? -33.183 12.845 -3.925 1.00 89.88 1102 ARG A N 1
ATOM 8539 C CA . ARG A 1 1102 ? -34.133 13.969 -3.834 1.00 89.88 1102 ARG A CA 1
ATOM 8540 C C . ARG A 1 1102 ? -34.997 13.939 -2.566 1.00 89.88 1102 ARG A C 1
ATOM 8542 O O . ARG A 1 1102 ? -36.175 14.300 -2.601 1.00 89.88 1102 ARG A O 1
ATOM 8549 N N . LEU A 1 1103 ? -34.410 13.507 -1.453 1.00 88.44 1103 LEU A N 1
ATOM 8550 C CA . LEU A 1 1103 ? -34.992 13.643 -0.113 1.00 88.44 1103 LEU A CA 1
ATOM 8551 C C . LEU A 1 1103 ? -34.665 15.010 0.491 1.00 88.44 1103 LEU A C 1
ATOM 8553 O O . LEU A 1 1103 ? -35.399 15.512 1.336 1.00 88.44 1103 LEU A O 1
ATOM 8557 N N . VAL A 1 1104 ? -33.566 15.614 0.033 1.00 91.69 1104 VAL A N 1
ATOM 8558 C CA . VAL A 1 1104 ? -33.138 16.960 0.405 1.00 91.69 1104 VAL A CA 1
ATOM 8559 C C . VAL A 1 1104 ? -32.616 17.680 -0.840 1.00 91.69 1104 VAL A C 1
ATOM 8561 O O . VAL A 1 1104 ? -31.909 17.079 -1.645 1.00 91.69 1104 VAL A O 1
ATOM 8564 N N . TRP A 1 1105 ? -32.912 18.965 -1.023 1.00 92.62 1105 TRP A N 1
ATOM 8565 C CA . TRP A 1 1105 ? -32.403 19.755 -2.155 1.00 92.62 1105 TRP A CA 1
ATOM 8566 C C . TRP A 1 1105 ? -32.063 21.191 -1.737 1.00 92.62 1105 TRP A C 1
ATOM 8568 O O . TRP A 1 1105 ? -32.640 21.695 -0.778 1.00 92.62 1105 TRP A O 1
ATOM 8578 N N . PRO A 1 1106 ? -31.094 21.854 -2.395 1.00 92.06 1106 PRO A N 1
ATOM 8579 C CA . PRO A 1 1106 ? -30.773 23.244 -2.092 1.00 92.06 1106 PRO A CA 1
ATOM 8580 C C . PRO A 1 1106 ? -31.859 24.203 -2.610 1.00 92.06 1106 PRO A C 1
ATOM 8582 O O . PRO A 1 1106 ? -32.407 23.988 -3.692 1.00 92.06 1106 PRO A O 1
ATOM 8585 N N . ASP A 1 1107 ? -32.126 25.268 -1.859 1.00 91.25 1107 ASP A N 1
ATOM 8586 C CA . ASP A 1 1107 ? -32.855 26.458 -2.302 1.00 91.25 1107 ASP A CA 1
ATOM 8587 C C . ASP A 1 1107 ? -31.927 27.454 -3.031 1.00 91.25 1107 ASP A C 1
ATOM 8589 O O . ASP A 1 1107 ? -30.743 27.182 -3.263 1.00 91.25 1107 ASP A O 1
ATOM 8593 N N . GLU A 1 1108 ? -32.456 28.633 -3.372 1.00 86.94 1108 GLU A N 1
ATOM 8594 C CA . GLU A 1 1108 ? -31.712 29.721 -4.028 1.00 86.94 1108 GLU A CA 1
ATOM 8595 C C . GLU A 1 1108 ? -30.489 30.196 -3.220 1.00 86.94 1108 GLU A C 1
ATOM 8597 O O . GLU A 1 1108 ? -29.492 30.634 -3.793 1.00 86.94 1108 GLU A O 1
ATOM 8602 N N . ASN A 1 1109 ? -30.523 30.043 -1.894 1.00 86.88 1109 ASN A N 1
ATOM 8603 C CA . ASN A 1 1109 ? -29.452 30.415 -0.972 1.00 86.88 1109 ASN A CA 1
ATOM 8604 C C . ASN A 1 1109 ? -28.543 29.227 -0.606 1.00 86.88 1109 ASN A C 1
ATOM 8606 O O . ASN A 1 1109 ? -27.742 29.320 0.327 1.00 86.88 1109 ASN A O 1
ATOM 8610 N N . SER A 1 1110 ? -28.646 28.099 -1.321 1.00 87.94 1110 SER A N 1
ATOM 8611 C CA . SER A 1 1110 ? -27.938 26.846 -1.017 1.00 87.94 1110 SER A CA 1
ATOM 8612 C C . SER A 1 1110 ? -28.260 26.243 0.364 1.00 87.94 1110 SER A C 1
ATOM 8614 O O . SER A 1 1110 ? -27.476 25.449 0.900 1.00 87.94 1110 SER A O 1
ATOM 8616 N N . LYS A 1 1111 ? -29.415 26.587 0.941 1.00 91.81 1111 LYS A N 1
ATOM 8617 C CA . LYS A 1 1111 ? -29.973 25.990 2.157 1.00 91.81 1111 LYS A CA 1
ATOM 8618 C C . LYS A 1 1111 ? -30.839 24.785 1.811 1.00 91.81 1111 LYS A C 1
ATOM 8620 O O . LYS A 1 1111 ? -31.458 24.720 0.761 1.00 91.81 1111 LYS A O 1
ATOM 8625 N N . LEU A 1 1112 ? -30.845 23.789 2.683 1.00 91.56 1112 LEU A N 1
ATOM 8626 C CA . LEU A 1 1112 ? -31.444 22.488 2.422 1.00 91.56 1112 LEU A CA 1
ATOM 8627 C C . LEU A 1 1112 ? -32.948 22.496 2.730 1.00 91.56 1112 LEU A C 1
ATOM 8629 O O . LEU A 1 1112 ? -33.355 22.653 3.881 1.00 91.56 1112 LEU A O 1
ATOM 8633 N N . LEU A 1 1113 ? -33.762 22.295 1.699 1.00 91.12 1113 LEU A N 1
ATOM 8634 C CA . LEU A 1 1113 ? -35.192 22.002 1.770 1.00 91.12 1113 LEU A CA 1
ATOM 8635 C C . LEU A 1 1113 ? -35.416 20.488 1.806 1.00 91.12 1113 LEU A C 1
ATOM 8637 O O . LEU A 1 1113 ? -34.641 19.726 1.228 1.00 91.12 1113 LEU A O 1
ATOM 8641 N N . PHE A 1 1114 ? -36.481 20.066 2.478 1.00 90.25 1114 PHE A N 1
ATOM 8642 C CA . PHE A 1 1114 ? -36.949 18.684 2.557 1.00 90.25 1114 PHE A CA 1
ATOM 8643 C C . PHE A 1 1114 ? -38.464 18.683 2.790 1.00 90.25 1114 PHE A C 1
ATOM 8645 O O . PHE A 1 1114 ? -39.023 19.701 3.206 1.00 90.25 1114 PHE A O 1
ATOM 8652 N N . ASP A 1 1115 ? -39.116 17.560 2.499 1.00 84.88 1115 ASP A N 1
ATOM 8653 C CA . ASP A 1 1115 ? -40.559 17.365 2.680 1.00 84.88 1115 ASP A CA 1
ATOM 8654 C C . ASP A 1 1115 ? -40.869 16.311 3.760 1.00 84.88 1115 ASP A C 1
ATOM 8656 O O . ASP A 1 1115 ? -39.967 15.721 4.366 1.00 84.88 1115 ASP A O 1
ATOM 8660 N N . ASP A 1 1116 ? -42.162 16.054 3.970 1.00 80.06 1116 ASP A N 1
ATOM 8661 C CA . ASP A 1 1116 ? -42.695 15.135 4.982 1.00 80.06 1116 ASP A CA 1
ATOM 8662 C C . ASP A 1 1116 ? -42.174 13.686 4.854 1.00 80.06 1116 ASP A C 1
ATOM 8664 O O . ASP A 1 1116 ? -42.293 12.893 5.795 1.00 80.06 1116 ASP A O 1
ATOM 8668 N N . ARG A 1 1117 ? -41.563 13.295 3.721 1.00 81.88 1117 ARG A N 1
ATOM 8669 C CA . ARG A 1 1117 ? -40.943 11.963 3.574 1.00 81.88 1117 ARG A CA 1
ATOM 8670 C C . ARG A 1 1117 ? -39.777 11.782 4.545 1.00 81.88 1117 ARG A C 1
ATOM 8672 O O . ARG A 1 1117 ? -39.554 10.667 5.021 1.00 81.88 1117 ARG A O 1
ATOM 8679 N N . LEU A 1 1118 ? -39.064 12.860 4.882 1.00 80.50 1118 LEU A N 1
ATOM 8680 C CA . LEU A 1 1118 ? -37.977 12.820 5.863 1.00 80.50 1118 LEU A CA 1
ATOM 8681 C C . LEU A 1 1118 ? -38.511 12.616 7.296 1.00 80.50 1118 LEU A C 1
ATOM 8683 O O . LEU A 1 1118 ? -37.877 11.938 8.106 1.00 80.50 1118 LEU A O 1
ATOM 8687 N N . ASP A 1 1119 ? -39.713 13.121 7.589 1.00 74.00 1119 ASP A N 1
ATOM 8688 C CA . ASP A 1 1119 ? -40.385 12.906 8.875 1.00 74.00 1119 ASP A CA 1
ATOM 8689 C C . ASP A 1 1119 ? -40.875 11.462 9.033 1.00 74.00 1119 ASP A C 1
ATOM 8691 O O . ASP A 1 1119 ? -40.830 10.899 10.131 1.00 74.00 1119 ASP A O 1
ATOM 8695 N N . ALA A 1 1120 ? -41.322 10.827 7.945 1.00 75.00 1120 ALA A N 1
ATOM 8696 C CA . ALA A 1 1120 ? -41.634 9.397 7.939 1.00 75.00 1120 ALA A CA 1
ATOM 8697 C C . ALA A 1 1120 ? -40.387 8.553 8.258 1.00 75.00 1120 ALA A C 1
ATOM 8699 O O . ALA A 1 1120 ? -40.433 7.675 9.118 1.00 75.00 1120 ALA A O 1
ATOM 8700 N N . TRP A 1 1121 ? -39.242 8.904 7.673 1.00 76.25 1121 TRP A N 1
ATOM 8701 C CA . TRP A 1 1121 ? -37.951 8.282 7.974 1.00 76.25 1121 TRP A CA 1
ATOM 8702 C C . TRP A 1 1121 ? -37.524 8.438 9.437 1.00 76.25 1121 TRP A C 1
ATOM 8704 O O . TRP A 1 1121 ? -37.082 7.475 10.069 1.00 76.25 1121 TRP A O 1
ATOM 8714 N N . ALA A 1 1122 ? -37.694 9.632 10.011 1.00 71.38 1122 ALA A N 1
ATOM 8715 C CA . ALA A 1 1122 ? -37.431 9.863 11.429 1.00 71.38 1122 ALA A CA 1
ATOM 8716 C C . ALA A 1 1122 ? -38.325 8.983 12.326 1.00 71.38 1122 ALA A C 1
ATOM 8718 O O . ALA A 1 1122 ? -37.872 8.479 13.357 1.00 71.38 1122 ALA A O 1
ATOM 8719 N N . LYS A 1 1123 ? -39.579 8.733 11.917 1.00 73.94 1123 LYS A N 1
ATOM 8720 C CA . LYS A 1 1123 ? -40.482 7.800 12.611 1.00 73.94 1123 LYS A CA 1
ATOM 8721 C C . LYS A 1 1123 ? -40.026 6.349 12.470 1.00 73.94 1123 LYS A C 1
ATOM 8723 O O . LYS A 1 1123 ? -40.107 5.621 13.458 1.00 73.94 1123 LYS A O 1
ATOM 8728 N N . ASP A 1 1124 ? -39.528 5.930 11.311 1.00 75.75 1124 ASP A N 1
ATOM 8729 C CA . ASP A 1 1124 ? -39.069 4.554 11.065 1.00 75.75 1124 ASP A CA 1
ATOM 8730 C C . ASP A 1 1124 ? -37.743 4.225 11.764 1.00 75.75 1124 ASP A C 1
ATOM 8732 O O . ASP A 1 1124 ? -37.513 3.081 12.165 1.00 75.75 1124 ASP A O 1
ATOM 8736 N N . ALA A 1 1125 ? -36.923 5.233 12.077 1.00 74.50 1125 ALA A N 1
ATOM 8737 C CA . ALA A 1 1125 ? -35.745 5.065 12.933 1.00 74.50 1125 ALA A CA 1
ATOM 8738 C C . ALA A 1 1125 ? -36.085 4.450 14.304 1.00 74.50 1125 ALA A C 1
ATOM 8740 O O . ALA A 1 1125 ? -35.210 3.890 14.976 1.00 74.50 1125 ALA A O 1
ATOM 8741 N N . LYS A 1 1126 ? -37.365 4.488 14.718 1.00 72.81 1126 LYS A N 1
ATOM 8742 C CA . LYS A 1 1126 ? -37.812 3.859 15.958 1.00 72.81 1126 LYS A CA 1
ATOM 8743 C C . LYS A 1 1126 ? -37.646 2.343 15.994 1.00 72.81 1126 LYS A C 1
ATOM 8745 O O . LYS A 1 1126 ? -37.588 1.783 17.089 1.00 72.81 1126 LYS A O 1
ATOM 8750 N N . PHE A 1 1127 ? -37.608 1.712 14.821 1.00 71.81 1127 PHE A N 1
ATOM 8751 C CA . PHE A 1 1127 ? -37.443 0.273 14.687 1.00 71.81 1127 PHE A CA 1
ATOM 8752 C C . PHE A 1 1127 ? -35.988 -0.159 14.900 1.00 71.81 1127 PHE A C 1
ATOM 8754 O O . PHE A 1 1127 ? -35.746 -1.295 15.292 1.00 71.81 1127 PHE A O 1
ATOM 8761 N N . ILE A 1 1128 ? -35.032 0.746 14.684 1.00 74.56 1128 ILE A N 1
ATOM 8762 C CA . ILE A 1 1128 ? -33.600 0.436 14.683 1.00 74.56 1128 ILE A CA 1
ATOM 8763 C C . ILE A 1 1128 ? -32.930 0.949 15.960 1.00 74.56 1128 ILE A C 1
ATOM 8765 O O . ILE A 1 1128 ? -32.171 0.221 16.590 1.00 74.56 1128 ILE A O 1
ATOM 8769 N N . LEU A 1 1129 ? -33.233 2.179 16.383 1.00 79.50 1129 LEU A N 1
ATOM 8770 C CA . LEU A 1 1129 ? -32.573 2.834 17.517 1.00 79.50 1129 LEU A CA 1
ATOM 8771 C C . LEU A 1 1129 ? -33.411 2.750 18.792 1.00 79.50 1129 LEU A C 1
ATOM 8773 O O . LEU A 1 1129 ? -34.628 2.902 18.740 1.00 79.50 1129 LEU A O 1
ATOM 8777 N N . GLY A 1 1130 ? -32.774 2.577 19.953 1.00 76.56 1130 GLY A N 1
ATOM 8778 C CA . GLY A 1 1130 ? -33.462 2.532 21.248 1.00 76.56 1130 GLY A CA 1
ATOM 8779 C C . GLY A 1 1130 ? -34.087 3.877 21.640 1.00 76.56 1130 GLY A C 1
ATOM 8780 O O . GLY A 1 1130 ? -33.600 4.939 21.254 1.00 76.56 1130 GLY A O 1
ATOM 8781 N N . ARG A 1 1131 ? -35.167 3.858 22.438 1.00 79.44 1131 ARG A N 1
ATOM 8782 C CA . ARG A 1 1131 ? -35.884 5.083 22.857 1.00 79.44 1131 ARG A CA 1
ATOM 8783 C C . ARG A 1 1131 ? -34.972 6.077 23.588 1.00 79.44 1131 ARG A C 1
ATOM 8785 O O . ARG A 1 1131 ? -35.035 7.268 23.297 1.00 79.44 1131 ARG A O 1
ATOM 8792 N N . GLU A 1 1132 ? -34.132 5.595 24.503 1.00 76.88 1132 GLU A N 1
ATOM 8793 C CA . GLU A 1 1132 ? -33.199 6.435 25.270 1.00 76.88 1132 GLU A CA 1
ATOM 8794 C C . GLU A 1 1132 ? -32.183 7.135 24.365 1.00 76.88 1132 GLU A C 1
ATOM 8796 O O . GLU A 1 1132 ? -31.938 8.335 24.501 1.00 76.88 1132 GLU A O 1
ATOM 8801 N N . LEU A 1 1133 ? -31.642 6.399 23.392 1.00 76.50 1133 LEU A N 1
ATOM 8802 C CA . LEU A 1 1133 ? -30.664 6.920 22.449 1.00 76.50 1133 LEU A CA 1
ATOM 8803 C C . LEU A 1 1133 ? -31.279 7.965 21.515 1.00 76.50 1133 LEU A C 1
ATOM 8805 O O . LEU A 1 1133 ? -30.690 9.025 21.331 1.00 76.50 1133 LEU A O 1
ATOM 8809 N N . ARG A 1 1134 ? -32.491 7.723 20.991 1.00 82.19 1134 ARG A N 1
ATOM 8810 C CA . ARG A 1 1134 ? -33.208 8.707 20.158 1.00 82.19 1134 ARG A CA 1
ATOM 8811 C C . ARG A 1 1134 ? -33.472 10.007 20.918 1.00 82.19 1134 ARG A C 1
ATOM 8813 O O . ARG A 1 1134 ? -33.096 11.072 20.442 1.00 82.19 1134 ARG A O 1
ATOM 8820 N N . HIS A 1 1135 ? -34.019 9.911 22.132 1.00 81.69 1135 HIS A N 1
ATOM 8821 C CA . HIS A 1 1135 ? -34.273 11.078 22.983 1.00 81.69 1135 HIS A CA 1
ATOM 8822 C C . HIS A 1 1135 ? -32.976 11.825 23.335 1.00 81.69 1135 HIS A C 1
ATOM 8824 O O . HIS A 1 1135 ? -32.932 13.054 23.390 1.00 81.69 1135 HIS A O 1
ATOM 8830 N N . THR A 1 1136 ? -31.887 11.089 23.559 1.00 78.50 1136 THR A N 1
ATOM 8831 C CA . THR A 1 1136 ? -30.568 11.684 23.788 1.00 78.50 1136 THR A CA 1
ATOM 8832 C C . THR A 1 1136 ? -30.071 12.423 22.553 1.00 78.50 1136 THR A C 1
ATOM 8834 O O . THR A 1 1136 ? -29.650 13.571 22.679 1.00 78.50 1136 THR A O 1
ATOM 8837 N N . ILE A 1 1137 ? -30.145 11.811 21.368 1.00 79.25 1137 ILE A N 1
ATOM 8838 C CA . ILE A 1 1137 ? -29.746 12.448 20.111 1.00 79.25 1137 ILE A CA 1
ATOM 8839 C C . ILE A 1 1137 ? -30.572 13.715 19.881 1.00 79.25 1137 ILE A C 1
ATOM 8841 O O . ILE A 1 1137 ? -29.995 14.760 19.601 1.00 79.25 1137 ILE A O 1
ATOM 8845 N N . GLU A 1 1138 ? -31.887 13.683 20.088 1.00 79.62 1138 GLU A N 1
ATOM 8846 C CA . GLU A 1 1138 ? -32.764 14.859 19.970 1.00 79.62 1138 GLU A CA 1
ATOM 8847 C C . GLU A 1 1138 ? -32.388 15.977 20.956 1.00 79.62 1138 GLU A C 1
ATOM 8849 O O . GLU A 1 1138 ? -32.352 17.160 20.595 1.00 79.62 1138 GLU A O 1
ATOM 8854 N N . ARG A 1 1139 ? -32.050 15.616 22.201 1.00 79.81 1139 ARG A N 1
ATOM 8855 C CA . ARG A 1 1139 ? -31.621 16.564 23.240 1.00 79.81 1139 ARG A CA 1
ATOM 8856 C C . ARG A 1 1139 ? -30.249 17.173 22.948 1.00 79.81 1139 ARG A C 1
ATOM 8858 O O . ARG A 1 1139 ? -30.031 18.348 23.238 1.00 79.81 1139 ARG A O 1
ATOM 8865 N N . VAL A 1 1140 ? -29.325 16.382 22.407 1.00 77.88 1140 VAL A N 1
ATOM 8866 C CA . VAL A 1 1140 ? -27.948 16.794 22.096 1.00 77.88 1140 VAL A CA 1
ATOM 8867 C C . VAL A 1 1140 ? -27.862 17.516 20.746 1.00 77.88 1140 VAL A C 1
ATOM 8869 O O . VAL A 1 1140 ? -26.964 18.339 20.571 1.00 77.88 1140 VAL A O 1
ATOM 8872 N N . SER A 1 1141 ? -28.807 17.264 19.832 1.00 75.44 1141 SER A N 1
ATOM 8873 C CA . SER A 1 1141 ? -28.879 17.893 18.508 1.00 75.44 1141 SER A CA 1
ATOM 8874 C C . SER A 1 1141 ? -28.961 19.420 18.645 1.00 75.44 1141 SER A C 1
ATOM 8876 O O . SER A 1 1141 ? -29.920 19.922 19.245 1.00 75.44 1141 SER A O 1
ATOM 8878 N N . PRO A 1 1142 ? -27.978 20.170 18.121 1.00 72.31 1142 PRO A N 1
ATOM 8879 C CA . PRO A 1 1142 ? -27.948 21.623 18.234 1.00 72.31 1142 PRO A CA 1
ATOM 8880 C C . PRO A 1 1142 ? -29.061 22.293 17.412 1.00 72.31 1142 PRO A C 1
ATOM 8882 O O . PRO A 1 1142 ? -29.393 21.860 16.307 1.00 72.31 1142 PRO A O 1
ATOM 8885 N N . GLU A 1 1143 ? -29.613 23.381 17.950 1.00 70.38 1143 GLU A N 1
ATOM 8886 C CA . GLU A 1 1143 ? -30.446 24.328 17.202 1.00 70.38 1143 GLU A CA 1
ATOM 8887 C C . GLU A 1 1143 ? -29.545 25.442 16.661 1.00 70.38 1143 GLU A C 1
ATOM 8889 O O . GLU A 1 1143 ? -28.775 26.055 17.403 1.00 70.38 1143 GLU A O 1
ATOM 8894 N N . ALA A 1 1144 ? -29.635 25.706 15.363 1.00 60.12 1144 ALA A N 1
ATOM 8895 C CA . ALA A 1 1144 ? -29.121 26.904 14.737 1.00 60.12 1144 ALA A CA 1
ATOM 8896 C C . ALA A 1 1144 ? -29.772 28.099 15.431 1.00 60.12 1144 ALA A C 1
ATOM 8898 O O . ALA A 1 1144 ? -30.993 28.145 15.595 1.00 60.12 1144 ALA A O 1
ATOM 8899 N N . ALA A 1 1145 ? -28.952 29.047 15.879 1.00 49.12 1145 ALA A N 1
ATOM 8900 C CA . ALA A 1 1145 ? -29.413 30.196 16.642 1.00 49.12 1145 ALA A CA 1
ATOM 8901 C C . ALA A 1 1145 ? -30.505 30.964 15.871 1.00 49.12 1145 ALA A C 1
ATOM 8903 O O . ALA A 1 1145 ? -30.217 31.743 14.965 1.00 49.12 1145 ALA A O 1
ATOM 8904 N N . ARG A 1 1146 ? -31.779 30.763 16.238 1.00 44.41 1146 ARG A N 1
ATOM 8905 C CA . ARG A 1 1146 ? -32.882 31.610 15.777 1.00 44.41 1146 ARG A CA 1
ATOM 8906 C C . ARG A 1 1146 ? -32.766 32.954 16.490 1.00 44.41 1146 ARG A C 1
ATOM 8908 O O . ARG A 1 1146 ? -32.937 33.026 17.708 1.00 44.41 1146 ARG A O 1
ATOM 8915 N N . LEU A 1 1147 ? -32.521 34.027 15.738 1.00 36.94 1147 LEU A N 1
ATOM 8916 C CA . LEU A 1 1147 ? -32.735 35.405 16.192 1.00 36.94 1147 LEU A CA 1
ATOM 8917 C C . LEU A 1 1147 ? -34.224 35.576 16.548 1.00 36.94 1147 LEU A C 1
ATOM 8919 O O . LEU A 1 1147 ? -35.067 35.887 15.710 1.00 36.94 1147 LEU A O 1
ATOM 8923 N N . ASN A 1 1148 ? -34.567 35.299 17.806 1.00 33.75 1148 ASN A N 1
ATOM 8924 C CA . ASN A 1 1148 ? -35.934 35.335 18.315 1.00 33.75 1148 ASN A CA 1
ATOM 8925 C C . ASN A 1 1148 ? -36.365 36.792 18.569 1.00 33.75 1148 ASN A C 1
ATOM 8927 O O . ASN A 1 1148 ? -36.285 37.303 19.687 1.00 33.75 1148 ASN A O 1
ATOM 8931 N N . LEU A 1 1149 ? -36.876 37.454 17.527 1.00 37.28 1149 LEU A N 1
ATOM 8932 C CA . LEU A 1 1149 ? -37.400 38.831 17.553 1.00 37.28 1149 LEU A CA 1
ATOM 8933 C C . LEU A 1 1149 ? -38.551 39.062 18.560 1.00 37.28 1149 LEU A C 1
ATOM 8935 O O . LEU A 1 1149 ? -38.855 40.203 18.892 1.00 37.28 1149 LEU A O 1
ATOM 8939 N N . ARG A 1 1150 ? -39.168 38.006 19.113 1.00 35.31 1150 ARG A N 1
ATOM 8940 C CA . ARG A 1 1150 ? -40.264 38.111 20.101 1.00 35.31 1150 ARG A CA 1
ATOM 8941 C C . ARG A 1 1150 ? -39.827 38.308 21.556 1.00 35.31 1150 ARG A C 1
ATOM 8943 O O . ARG A 1 1150 ? -40.655 38.710 22.365 1.00 35.31 1150 ARG A O 1
ATOM 8950 N N . ARG A 1 1151 ? -38.559 38.065 21.918 1.00 35.25 1151 ARG A N 1
ATOM 8951 C CA . ARG A 1 1151 ? -38.062 38.382 23.278 1.00 35.25 1151 ARG A CA 1
ATOM 8952 C C . ARG A 1 1151 ? -37.628 39.842 23.440 1.00 35.25 1151 ARG A C 1
ATOM 8954 O O . ARG A 1 1151 ? -37.503 40.305 24.568 1.00 35.25 1151 ARG A O 1
ATOM 8961 N N . LEU A 1 1152 ? -37.449 40.573 22.339 1.00 39.00 1152 LEU A N 1
ATOM 8962 C CA . LEU A 1 1152 ? -36.990 41.965 22.363 1.00 39.00 1152 LEU A CA 1
ATOM 8963 C C . LEU A 1 1152 ? -38.090 42.967 22.751 1.00 39.00 1152 LEU A C 1
ATOM 8965 O O . LEU A 1 1152 ? -37.766 44.022 23.286 1.00 39.00 1152 LEU A O 1
ATOM 8969 N N . SER A 1 1153 ? -39.375 42.639 22.579 1.00 39.22 1153 SER A N 1
ATOM 8970 C CA . SER A 1 1153 ? -40.469 43.541 22.972 1.00 39.22 1153 SER A CA 1
ATOM 8971 C C . SER A 1 1153 ? -40.749 43.539 24.480 1.00 39.22 1153 SER A C 1
ATOM 8973 O O . SER A 1 1153 ? -41.092 44.578 25.034 1.00 39.22 1153 SER A O 1
ATOM 8975 N N . GLY A 1 1154 ? -40.553 42.406 25.166 1.00 36.88 1154 GLY A N 1
ATOM 8976 C CA . GLY A 1 1154 ? -40.731 42.306 26.622 1.00 36.88 1154 GLY A CA 1
ATOM 8977 C C . GLY A 1 1154 ? -39.523 42.793 27.431 1.00 36.88 1154 GLY A C 1
ATOM 8978 O O . GLY A 1 1154 ? -39.694 43.401 28.486 1.00 36.88 1154 GLY A O 1
ATOM 8979 N N . LEU A 1 1155 ? -38.297 42.574 26.932 1.00 34.66 1155 LEU A N 1
ATOM 8980 C CA . LEU A 1 1155 ? -37.077 43.006 27.629 1.00 34.66 1155 LEU A CA 1
ATOM 8981 C C . LEU A 1 1155 ? -36.850 44.525 27.567 1.00 34.66 1155 LEU A C 1
ATOM 8983 O O . LEU A 1 1155 ? -36.271 45.076 28.500 1.00 34.66 1155 LEU A O 1
ATOM 8987 N N . ALA A 1 1156 ? -37.333 45.213 26.527 1.00 36.47 1156 ALA A N 1
ATOM 8988 C CA . ALA A 1 1156 ? -37.185 46.666 26.413 1.00 36.47 1156 ALA A CA 1
ATOM 8989 C C . ALA A 1 1156 ? -37.962 47.442 27.498 1.00 36.47 1156 ALA A C 1
ATOM 8991 O O . ALA A 1 1156 ? -37.527 48.514 27.908 1.00 36.47 1156 ALA A O 1
ATOM 8992 N N . ALA A 1 1157 ? -39.069 46.890 28.010 1.00 35.53 1157 ALA A N 1
ATOM 8993 C CA . ALA A 1 1157 ? -39.880 47.536 29.046 1.00 35.53 1157 ALA A CA 1
ATOM 8994 C C . ALA A 1 1157 ? -39.373 47.275 30.479 1.00 35.53 1157 ALA A C 1
ATOM 8996 O O . ALA A 1 1157 ? -39.564 48.111 31.357 1.00 35.53 1157 ALA A O 1
ATOM 8997 N N . LEU A 1 1158 ? -38.701 46.143 30.723 1.00 32.25 1158 LEU A N 1
ATOM 8998 C CA . LEU A 1 1158 ? -38.201 45.765 32.054 1.00 32.25 1158 LEU A CA 1
ATOM 8999 C C . LEU A 1 1158 ? -36.771 46.256 32.335 1.00 32.25 1158 LEU A C 1
ATOM 9001 O O . LEU A 1 1158 ? -36.434 46.512 33.488 1.00 32.25 1158 LEU A O 1
ATOM 9005 N N . ILE A 1 1159 ? -35.949 46.464 31.300 1.00 39.22 1159 ILE A N 1
ATOM 9006 C CA . ILE A 1 1159 ? -34.577 46.989 31.450 1.00 39.22 1159 ILE A CA 1
ATOM 9007 C C . ILE A 1 1159 ? -34.563 48.497 31.773 1.00 39.22 1159 ILE A C 1
ATOM 9009 O O . ILE A 1 1159 ? -33.589 48.995 32.330 1.00 39.22 1159 ILE A O 1
ATOM 9013 N N . ALA A 1 1160 ? -35.661 49.220 31.530 1.00 34.81 1160 ALA A N 1
ATOM 9014 C CA . ALA A 1 1160 ? -35.778 50.630 31.905 1.00 34.81 1160 ALA A CA 1
ATOM 9015 C C . ALA A 1 1160 ? -35.956 50.871 33.423 1.00 34.81 1160 ALA A C 1
ATOM 9017 O O . ALA A 1 1160 ? -35.815 52.010 33.859 1.00 34.81 1160 ALA A O 1
ATOM 9018 N N . ALA A 1 1161 ? -36.255 49.844 34.236 1.00 36.50 1161 ALA A N 1
ATOM 9019 C CA . ALA A 1 1161 ? -36.719 50.045 35.617 1.00 36.50 1161 ALA A CA 1
ATOM 9020 C C . ALA A 1 1161 ? -35.818 49.495 36.741 1.00 36.50 1161 ALA A C 1
ATOM 9022 O O . ALA A 1 1161 ? -36.025 49.864 37.893 1.00 36.50 1161 ALA A O 1
ATOM 9023 N N . ALA A 1 1162 ? -34.816 48.655 36.476 1.00 33.06 1162 ALA A N 1
ATOM 9024 C CA . ALA A 1 1162 ? -33.962 48.146 37.553 1.00 33.06 1162 ALA A CA 1
ATOM 9025 C C . ALA A 1 1162 ? -32.532 47.913 37.065 1.00 33.06 1162 ALA A C 1
ATOM 9027 O O . ALA A 1 1162 ? -32.221 46.913 36.419 1.00 33.06 1162 ALA A O 1
ATOM 9028 N N . GLY A 1 1163 ? -31.656 48.866 37.379 1.00 41.56 1163 GLY A N 1
ATOM 9029 C CA . GLY A 1 1163 ? -30.223 48.724 37.175 1.00 41.56 1163 GLY A CA 1
ATOM 9030 C C . GLY A 1 1163 ? -29.669 47.594 38.035 1.00 41.56 1163 GLY A C 1
ATOM 9031 O O . GLY A 1 1163 ? -29.702 47.700 39.254 1.00 41.56 1163 GLY A O 1
ATOM 9032 N N . LEU A 1 1164 ? -29.188 46.530 37.386 1.00 35.69 1164 LEU A N 1
ATOM 9033 C CA . LEU A 1 1164 ? -28.128 45.608 37.822 1.00 35.69 1164 LEU A CA 1
ATOM 9034 C C . LEU A 1 1164 ? -28.069 44.421 36.845 1.00 35.69 1164 LEU A C 1
ATOM 9036 O O . LEU A 1 1164 ? -28.859 43.491 36.954 1.00 35.69 1164 LEU A O 1
ATOM 9040 N N . ALA A 1 1165 ? -27.113 44.433 35.912 1.00 27.42 1165 ALA A N 1
ATOM 9041 C CA . ALA A 1 1165 ? -26.517 43.213 35.359 1.00 27.42 1165 ALA A CA 1
ATOM 9042 C C . ALA A 1 1165 ? -25.228 43.552 34.598 1.00 27.42 1165 ALA A C 1
ATOM 9044 O O . ALA A 1 1165 ? -25.244 44.148 33.523 1.00 27.42 1165 ALA A O 1
ATOM 9045 N N . VAL A 1 1166 ? -24.104 43.143 35.180 1.00 35.50 1166 VAL A N 1
ATOM 9046 C CA . VAL A 1 1166 ? -22.800 43.037 34.525 1.00 35.50 1166 VAL A CA 1
ATOM 9047 C C . VAL A 1 1166 ? -22.926 42.030 33.377 1.00 35.50 1166 VAL A C 1
ATOM 9049 O O . VAL A 1 1166 ? -23.207 40.857 33.613 1.00 35.50 1166 VAL A O 1
ATOM 9052 N N . ALA A 1 1167 ? -22.725 42.484 32.140 1.00 30.64 1167 ALA A N 1
ATOM 9053 C CA . ALA A 1 1167 ? -22.579 41.621 30.974 1.00 30.64 1167 ALA A CA 1
ATOM 9054 C C . ALA A 1 1167 ? -21.089 41.333 30.740 1.00 30.64 1167 ALA A C 1
ATOM 9056 O O . ALA A 1 1167 ? -20.284 42.245 30.558 1.00 30.64 1167 ALA A O 1
ATOM 9057 N N . SER A 1 1168 ? -20.721 40.054 30.739 1.00 36.72 1168 SER A N 1
ATOM 9058 C CA . SER A 1 1168 ? -19.428 39.570 30.260 1.00 36.72 1168 SER A CA 1
ATOM 9059 C C . SER A 1 1168 ? -19.305 39.834 28.755 1.00 36.72 1168 SER A C 1
ATOM 9061 O O . SER A 1 1168 ? -19.994 39.199 27.956 1.00 36.72 1168 SER A O 1
ATOM 9063 N N . VAL A 1 1169 ? -18.440 40.771 28.373 1.00 38.03 1169 VAL A N 1
ATOM 9064 C CA . VAL A 1 1169 ? -18.149 41.125 26.976 1.00 38.03 1169 VAL A CA 1
ATOM 9065 C C . VAL A 1 1169 ? -17.158 40.112 26.387 1.00 38.03 1169 VAL A C 1
ATOM 9067 O O . VAL A 1 1169 ? -16.039 39.982 26.883 1.00 38.03 1169 VAL A O 1
ATOM 9070 N N . GLN A 1 1170 ? -17.559 39.388 25.336 1.00 45.50 1170 GLN A N 1
ATOM 9071 C CA . GLN A 1 1170 ? -16.648 38.596 24.498 1.00 45.50 1170 GLN A CA 1
ATOM 9072 C C . GLN A 1 1170 ? -15.766 39.537 23.660 1.00 45.50 1170 GLN A C 1
ATOM 9074 O O . GLN A 1 1170 ? -16.267 40.493 23.074 1.00 45.50 1170 GLN A O 1
ATOM 9079 N N . ALA A 1 1171 ? -14.458 39.272 23.618 1.00 51.34 1171 ALA A N 1
ATOM 9080 C CA . ALA A 1 1171 ? -13.526 39.962 22.728 1.00 51.34 1171 ALA A CA 1
ATOM 9081 C C . ALA A 1 1171 ? -13.770 39.516 21.281 1.00 51.34 1171 ALA A C 1
ATOM 9083 O O . ALA A 1 1171 ? -13.944 38.322 21.035 1.00 51.34 1171 ALA A O 1
ATOM 9084 N N . ALA A 1 1172 ? -13.770 40.456 20.343 1.00 59.91 1172 ALA A N 1
ATOM 9085 C CA . ALA A 1 1172 ? -13.847 40.158 18.920 1.00 59.91 1172 ALA A CA 1
ATOM 9086 C C . ALA A 1 1172 ? -12.441 40.268 18.306 1.00 59.91 1172 ALA A C 1
ATOM 9088 O O . ALA A 1 1172 ? -11.694 41.203 18.607 1.00 59.91 1172 ALA A O 1
ATOM 9089 N N . GLU A 1 1173 ? -12.072 39.287 17.480 1.00 80.31 1173 GLU A N 1
ATOM 9090 C CA . GLU A 1 1173 ? -10.744 39.148 16.871 1.00 80.31 1173 GLU A CA 1
ATOM 9091 C C . GLU A 1 1173 ? -10.868 39.170 15.341 1.00 80.31 1173 GLU A C 1
ATOM 9093 O O . GLU A 1 1173 ? -11.739 38.509 14.770 1.00 80.31 1173 GLU A O 1
ATOM 9098 N N . ALA A 1 1174 ? -9.998 39.928 14.674 1.00 81.00 1174 ALA A N 1
ATOM 9099 C CA . ALA A 1 1174 ? -9.870 39.953 13.219 1.00 81.00 1174 ALA A CA 1
ATOM 9100 C C . ALA A 1 1174 ? -8.431 39.602 12.825 1.00 81.00 1174 ALA A C 1
ATOM 9102 O O . ALA A 1 1174 ? -7.501 40.260 13.286 1.00 81.00 1174 ALA A O 1
ATOM 9103 N N . CYS A 1 1175 ? -8.249 38.596 11.966 1.00 88.81 1175 CYS A N 1
ATOM 9104 C CA . CYS A 1 1175 ? -6.933 38.108 11.551 1.00 88.81 1175 CYS A CA 1
ATOM 9105 C C . CYS A 1 1175 ? -6.750 38.135 10.034 1.00 88.81 1175 CYS A C 1
ATOM 9107 O O . CYS A 1 1175 ? -7.696 37.892 9.285 1.00 88.81 1175 CYS A O 1
ATOM 9109 N N . VAL A 1 1176 ? -5.509 38.350 9.601 1.00 86.94 1176 VAL A N 1
ATOM 9110 C CA . VAL A 1 1176 ? -5.044 38.141 8.228 1.00 86.94 1176 VAL A CA 1
ATOM 9111 C C . VAL A 1 1176 ? -3.906 37.129 8.252 1.00 86.94 1176 VAL A C 1
ATOM 9113 O O . VAL A 1 1176 ? -2.933 37.308 8.984 1.00 86.94 1176 VAL A O 1
ATOM 9116 N N . ASP A 1 1177 ? -4.047 36.082 7.443 1.00 87.75 1177 ASP A N 1
ATOM 9117 C CA . ASP A 1 1177 ? -3.040 35.047 7.216 1.00 87.75 1177 ASP A CA 1
ATOM 9118 C C . ASP A 1 1177 ? -2.452 35.208 5.809 1.00 87.75 1177 ASP A C 1
ATOM 9120 O O . ASP A 1 1177 ? -3.198 35.310 4.833 1.00 87.75 1177 ASP A O 1
ATOM 9124 N N . ASP A 1 1178 ? -1.125 35.211 5.698 1.00 84.06 1178 ASP A N 1
ATOM 9125 C CA . ASP A 1 1178 ? -0.401 35.325 4.429 1.00 84.06 1178 ASP A CA 1
ATOM 9126 C C . ASP A 1 1178 ? 0.963 34.603 4.499 1.00 84.06 1178 ASP A C 1
ATOM 9128 O O . ASP A 1 1178 ? 1.305 33.956 5.493 1.00 84.06 1178 ASP A O 1
ATOM 9132 N N . THR A 1 1179 ? 1.769 34.687 3.443 1.00 79.06 1179 THR A N 1
ATOM 9133 C CA . THR A 1 1179 ? 3.136 34.145 3.380 1.00 79.06 1179 THR A CA 1
ATOM 9134 C C . THR A 1 1179 ? 4.124 35.218 2.944 1.00 79.06 1179 THR A C 1
ATOM 9136 O O . THR A 1 1179 ? 3.919 35.859 1.914 1.00 79.06 1179 THR A O 1
ATOM 9139 N N . LEU A 1 1180 ? 5.213 35.403 3.699 1.00 75.69 1180 LEU A N 1
ATOM 9140 C CA . LEU A 1 1180 ? 6.226 36.415 3.381 1.00 75.69 1180 LEU A CA 1
ATOM 9141 C C . LEU A 1 1180 ? 7.055 36.000 2.154 1.00 75.69 1180 LEU A C 1
ATOM 9143 O O . LEU A 1 1180 ? 7.702 34.956 2.205 1.00 75.69 1180 LEU A O 1
ATOM 9147 N N . PRO A 1 1181 ? 7.112 36.794 1.074 1.00 56.75 1181 PRO A N 1
ATOM 9148 C CA . PRO A 1 1181 ? 7.862 36.417 -0.120 1.00 56.75 1181 PRO A CA 1
ATOM 9149 C C . PRO A 1 1181 ? 9.389 36.506 0.083 1.00 56.75 1181 PRO A C 1
ATOM 9151 O O . PRO A 1 1181 ? 9.913 37.469 0.641 1.00 56.75 1181 PRO A O 1
ATOM 9154 N N . GLY A 1 1182 ? 10.144 35.545 -0.461 1.00 63.38 1182 GLY A N 1
ATOM 9155 C CA . GLY A 1 1182 ? 11.588 35.701 -0.701 1.00 63.38 1182 GLY A CA 1
ATOM 9156 C C . GLY A 1 1182 ? 12.508 35.367 0.485 1.00 63.38 1182 GLY A C 1
ATOM 9157 O O . GLY A 1 1182 ? 12.529 34.231 0.955 1.00 63.38 1182 GLY A O 1
ATOM 9158 N N . ARG A 1 1183 ? 13.360 36.322 0.913 1.00 51.25 1183 ARG A N 1
ATOM 9159 C CA . ARG A 1 1183 ? 14.529 36.115 1.816 1.00 51.25 1183 ARG A CA 1
ATOM 9160 C C . ARG A 1 1183 ? 14.206 35.503 3.194 1.00 51.25 1183 ARG A C 1
ATOM 9162 O O . ARG A 1 1183 ? 15.130 35.063 3.869 1.00 51.25 1183 ARG A O 1
ATOM 9169 N N . LEU A 1 1184 ? 12.931 35.412 3.575 1.00 58.22 1184 LEU A N 1
ATOM 9170 C CA . LEU A 1 1184 ? 12.447 34.871 4.855 1.00 58.22 1184 LEU A CA 1
ATOM 9171 C C . LEU A 1 1184 ? 11.854 33.452 4.746 1.00 58.22 1184 LEU A C 1
ATOM 9173 O O . LEU A 1 1184 ? 11.055 33.041 5.584 1.00 58.22 1184 LEU A O 1
ATOM 9177 N N . ALA A 1 1185 ? 12.272 32.692 3.728 1.00 57.44 1185 ALA A N 1
ATOM 9178 C CA . ALA A 1 1185 ? 11.946 31.273 3.541 1.00 57.44 1185 ALA A CA 1
ATOM 9179 C C . ALA A 1 1185 ? 10.441 30.953 3.422 1.00 57.44 1185 ALA A C 1
ATOM 9181 O O . ALA A 1 1185 ? 10.013 29.877 3.843 1.00 57.44 1185 ALA A O 1
ATOM 9182 N N . ASP A 1 1186 ? 9.652 31.865 2.846 1.00 70.62 1186 ASP A N 1
ATOM 9183 C CA . ASP A 1 1186 ? 8.199 31.718 2.667 1.00 70.62 1186 ASP A CA 1
ATOM 9184 C C . ASP A 1 1186 ? 7.455 31.402 3.982 1.00 70.62 1186 ASP A C 1
ATOM 9186 O O . ASP A 1 1186 ? 6.486 30.636 4.010 1.00 70.62 1186 ASP A O 1
ATOM 9190 N N . ALA A 1 1187 ? 7.933 31.959 5.103 1.00 74.31 1187 ALA A N 1
ATOM 9191 C CA . ALA A 1 1187 ? 7.345 31.725 6.416 1.00 74.31 1187 ALA A CA 1
ATOM 9192 C C . ALA A 1 1187 ? 5.878 32.206 6.457 1.00 74.31 1187 ALA A C 1
ATOM 9194 O O . ALA A 1 1187 ? 5.588 33.325 6.013 1.00 74.31 1187 ALA A O 1
ATOM 9195 N N . PRO A 1 1188 ? 4.945 31.396 7.001 1.00 84.00 1188 PRO A N 1
ATOM 9196 C CA . PRO A 1 1188 ? 3.568 31.829 7.176 1.00 84.00 1188 PRO A CA 1
ATOM 9197 C C . PRO A 1 1188 ? 3.528 32.951 8.214 1.00 84.00 1188 PRO A C 1
ATOM 9199 O O . PRO A 1 1188 ? 4.100 32.815 9.304 1.00 84.00 1188 PRO A O 1
ATOM 9202 N N . VAL A 1 1189 ? 2.856 34.042 7.859 1.00 87.69 1189 VAL A N 1
ATOM 9203 C CA . VAL A 1 1189 ? 2.624 35.205 8.708 1.00 87.69 1189 VAL A CA 1
ATOM 9204 C C . VAL A 1 1189 ? 1.144 35.298 9.046 1.00 87.69 1189 VAL A C 1
ATOM 9206 O O . VAL A 1 1189 ? 0.291 35.170 8.173 1.00 87.69 1189 VAL A O 1
ATOM 9209 N N . ARG A 1 1190 ? 0.837 35.518 10.322 1.00 92.44 1190 ARG A N 1
ATOM 9210 C CA . ARG A 1 1190 ? -0.519 35.811 10.795 1.00 92.44 1190 ARG A CA 1
ATOM 9211 C C . ARG A 1 1190 ? -0.481 37.106 11.578 1.00 92.44 1190 ARG A C 1
ATOM 9213 O O . ARG A 1 1190 ? 0.355 37.240 12.462 1.00 92.44 1190 ARG A O 1
ATOM 9220 N N . LEU A 1 1191 ? -1.364 38.046 11.278 1.00 90.56 1191 LEU A N 1
ATOM 9221 C CA . LEU A 1 1191 ? -1.544 39.274 12.049 1.00 90.56 1191 LEU A CA 1
ATOM 9222 C C . LEU A 1 1191 ? -2.982 39.322 12.551 1.00 90.56 1191 LEU A C 1
ATOM 9224 O O . LEU A 1 1191 ? -3.896 39.276 11.734 1.00 90.56 1191 LEU A O 1
ATOM 9228 N N . CYS A 1 1192 ? -3.185 39.429 13.861 1.00 90.81 1192 CYS A N 1
ATOM 9229 C CA . CYS A 1 1192 ? -4.511 39.564 14.460 1.00 90.81 1192 CYS A CA 1
ATOM 9230 C C . CYS A 1 1192 ? -4.637 40.852 15.266 1.00 90.81 1192 CYS A C 1
ATOM 9232 O O . CYS A 1 1192 ? -3.672 41.309 15.885 1.00 90.81 1192 CYS A O 1
ATOM 9234 N N . ILE A 1 1193 ? -5.845 41.415 15.256 1.00 88.56 1193 ILE A N 1
ATOM 9235 C CA . ILE A 1 1193 ? -6.260 42.531 16.097 1.00 88.56 1193 ILE A CA 1
ATOM 9236 C C . ILE A 1 1193 ? -7.398 42.063 16.996 1.00 88.56 1193 ILE A C 1
ATOM 9238 O O . ILE A 1 1193 ? -8.465 41.682 16.515 1.00 88.56 1193 ILE A O 1
ATOM 9242 N N . GLU A 1 1194 ? -7.176 42.140 18.301 1.00 85.62 1194 GLU A N 1
ATOM 9243 C CA . GLU A 1 1194 ? -8.185 41.893 19.323 1.00 85.62 1194 GLU A CA 1
ATOM 9244 C C . GLU A 1 1194 ? -8.702 43.227 19.860 1.00 85.62 1194 GLU A C 1
ATOM 9246 O O . GLU A 1 1194 ? -7.927 44.044 20.363 1.00 85.62 1194 GLU A O 1
ATOM 9251 N N . ALA A 1 1195 ? -10.014 43.447 19.794 1.00 77.69 1195 ALA A N 1
ATOM 9252 C CA . ALA A 1 1195 ? -10.654 44.592 20.432 1.00 77.69 1195 ALA A CA 1
ATOM 9253 C C . ALA A 1 1195 ? -11.570 44.120 21.568 1.00 77.69 1195 ALA A C 1
ATOM 9255 O O . ALA A 1 1195 ? -12.378 43.200 21.414 1.00 77.69 1195 ALA A O 1
ATOM 9256 N N . LYS A 1 1196 ? -11.447 44.774 22.727 1.00 75.50 1196 LYS A N 1
ATOM 9257 C CA . LYS A 1 1196 ? -12.358 44.624 23.868 1.00 75.50 1196 LYS A CA 1
ATOM 9258 C C . LYS A 1 1196 ? -13.025 45.965 24.133 1.00 75.50 1196 LYS A C 1
ATOM 9260 O O . LYS A 1 1196 ? -12.360 46.999 24.092 1.00 75.50 1196 LYS A O 1
ATOM 9265 N N . ALA A 1 1197 ? -14.326 45.957 24.424 1.00 65.50 1197 ALA A N 1
ATOM 9266 C CA . ALA A 1 1197 ? -15.060 47.186 24.713 1.00 65.50 1197 ALA A CA 1
ATOM 9267 C C . ALA A 1 1197 ? -14.394 47.951 25.875 1.00 65.50 1197 ALA A C 1
ATOM 9269 O O . ALA A 1 1197 ? -14.267 47.424 26.979 1.00 65.50 1197 ALA A O 1
ATOM 9270 N N . GLY A 1 1198 ? -13.942 49.182 25.611 1.00 65.75 1198 GLY A N 1
ATOM 9271 C CA . GLY A 1 1198 ? -13.268 50.040 26.592 1.00 65.75 1198 GLY A CA 1
ATOM 9272 C C . GLY A 1 1198 ? -11.749 49.847 26.737 1.00 65.75 1198 GLY A C 1
ATOM 9273 O O . GLY A 1 1198 ? -11.158 50.503 27.590 1.00 65.75 1198 GLY A O 1
ATOM 9274 N N . GLN A 1 1199 ? -11.103 48.997 25.926 1.00 75.56 1199 GLN A N 1
ATOM 9275 C CA . GLN A 1 1199 ? -9.641 48.823 25.902 1.00 75.56 1199 GLN A CA 1
ATOM 9276 C C . GLN A 1 1199 ? -9.053 49.154 24.518 1.00 75.56 1199 GLN A C 1
ATOM 9278 O O . GLN A 1 1199 ? -9.734 48.960 23.509 1.00 75.56 1199 GLN A O 1
ATOM 9283 N N . PRO A 1 1200 ? -7.800 49.650 24.441 1.00 77.56 1200 PRO A N 1
ATOM 9284 C CA . PRO A 1 1200 ? -7.115 49.823 23.162 1.00 77.56 1200 PRO A CA 1
ATOM 9285 C C . PRO A 1 1200 ? -6.946 48.471 22.458 1.00 77.56 1200 PRO A C 1
ATOM 9287 O O . PRO A 1 1200 ? -6.687 47.457 23.106 1.00 77.56 1200 PRO A O 1
ATOM 9290 N N . ALA A 1 1201 ? -7.099 48.456 21.132 1.00 81.88 1201 ALA A N 1
ATOM 9291 C CA . ALA A 1 1201 ? -6.986 47.231 20.349 1.00 81.88 1201 ALA A CA 1
ATOM 9292 C C . ALA A 1 1201 ? -5.559 46.665 20.420 1.00 81.88 1201 ALA A C 1
ATOM 9294 O O . ALA A 1 1201 ? -4.587 47.416 20.307 1.00 81.88 1201 ALA A O 1
ATOM 9295 N N . ARG A 1 1202 ? -5.429 45.350 20.586 1.00 88.38 1202 ARG A N 1
ATOM 9296 C CA . ARG A 1 1202 ? -4.144 44.662 20.724 1.00 88.38 1202 ARG A CA 1
ATOM 9297 C C . ARG A 1 1202 ? -3.781 43.933 19.439 1.00 88.38 1202 ARG A C 1
ATOM 9299 O O . ARG A 1 1202 ? -4.590 43.186 18.905 1.00 88.38 1202 ARG A O 1
ATOM 9306 N N . TYR A 1 1203 ? -2.558 44.138 18.969 1.00 89.75 1203 TYR A N 1
ATOM 9307 C CA . TYR A 1 1203 ? -2.008 43.563 17.746 1.00 89.75 1203 TYR A CA 1
ATOM 9308 C C . TYR A 1 1203 ? -1.068 42.421 18.109 1.00 89.75 1203 TYR A C 1
ATOM 9310 O O . TYR A 1 1203 ? -0.232 42.578 19.001 1.00 89.75 1203 TYR A O 1
ATOM 9318 N N . GLN A 1 1204 ? -1.177 41.298 17.408 1.00 92.06 1204 GLN A N 1
ATOM 9319 C CA . GLN A 1 1204 ? -0.266 40.163 17.539 1.00 92.06 1204 GLN A CA 1
ATOM 9320 C C . GLN A 1 1204 ? 0.145 39.666 16.152 1.00 92.06 1204 GLN A C 1
ATOM 9322 O O . GLN A 1 1204 ? -0.708 39.397 15.311 1.00 92.06 1204 GLN A O 1
ATOM 9327 N N . LEU A 1 1205 ? 1.452 39.561 15.914 1.00 90.31 1205 LEU A N 1
ATOM 9328 C CA . LEU A 1 1205 ? 2.040 39.019 14.694 1.00 90.31 1205 LEU A CA 1
ATOM 9329 C C . LEU A 1 1205 ? 2.717 37.687 15.014 1.00 90.31 1205 LEU A C 1
ATOM 9331 O O . LEU A 1 1205 ? 3.648 37.642 15.824 1.00 90.31 1205 LEU A O 1
ATOM 9335 N N . TRP A 1 1206 ? 2.300 36.628 14.332 1.00 90.56 1206 TRP A N 1
ATOM 9336 C CA . TRP A 1 1206 ? 2.958 35.333 14.350 1.00 90.56 1206 TRP A CA 1
ATOM 9337 C C . TRP A 1 1206 ? 3.781 35.135 13.084 1.00 90.56 1206 TRP A C 1
ATOM 9339 O O . TRP A 1 1206 ? 3.308 35.418 11.984 1.00 90.56 1206 TRP A O 1
ATOM 9349 N N . LEU A 1 1207 ? 4.974 34.566 13.244 1.00 85.38 1207 LEU A N 1
ATOM 9350 C CA . LEU A 1 1207 ? 5.779 34.031 12.147 1.00 85.38 1207 LEU A CA 1
ATOM 9351 C C . LEU A 1 1207 ? 6.107 32.571 12.450 1.00 85.38 1207 LEU A C 1
ATOM 9353 O O . LEU A 1 1207 ? 6.563 32.245 13.546 1.00 85.38 1207 LEU A O 1
ATOM 9357 N N . ALA A 1 1208 ? 5.819 31.686 11.492 1.00 80.44 1208 ALA A N 1
ATOM 9358 C CA . ALA A 1 1208 ? 5.976 30.232 11.623 1.00 80.44 1208 ALA A CA 1
ATOM 9359 C C . ALA A 1 1208 ? 5.311 29.613 12.875 1.00 80.44 1208 ALA A C 1
ATOM 9361 O O . ALA A 1 1208 ? 5.783 28.605 13.398 1.00 80.44 1208 ALA A O 1
ATOM 9362 N N . GLY A 1 1209 ? 4.196 30.192 13.334 1.00 79.19 1209 GLY A N 1
ATOM 9363 C CA . GLY A 1 1209 ? 3.405 29.676 14.457 1.00 79.19 1209 GLY A CA 1
ATOM 9364 C C . GLY A 1 1209 ? 3.779 30.219 15.840 1.00 79.19 1209 GLY A C 1
ATOM 9365 O O . GLY A 1 1209 ? 3.107 29.876 16.807 1.00 79.19 1209 GLY A O 1
ATOM 9366 N N . GLU A 1 1210 ? 4.774 31.103 15.950 1.00 80.62 1210 GLU A N 1
ATOM 9367 C CA . GLU A 1 1210 ? 5.156 31.750 17.214 1.00 80.62 1210 GLU A CA 1
ATOM 9368 C C . GLU A 1 1210 ? 4.905 33.260 17.169 1.00 80.62 1210 GLU A C 1
ATOM 9370 O O . GLU A 1 1210 ? 5.166 33.896 16.148 1.00 80.62 1210 GLU A O 1
ATOM 9375 N N . VAL A 1 1211 ? 4.422 33.842 18.276 1.00 87.62 1211 VAL A N 1
ATOM 9376 C CA . VAL A 1 1211 ? 4.223 35.298 18.402 1.00 87.62 1211 VAL A CA 1
ATOM 9377 C C . VAL A 1 1211 ? 5.586 35.982 18.400 1.00 87.62 1211 VAL A C 1
ATOM 9379 O O . VAL A 1 1211 ? 6.400 35.747 19.290 1.00 87.62 1211 VAL A O 1
ATOM 9382 N N . ARG A 1 1212 ? 5.829 36.847 17.416 1.00 88.12 1212 ARG A N 1
ATOM 9383 C CA . ARG A 1 1212 ? 7.079 37.610 17.284 1.00 88.12 1212 ARG A CA 1
ATOM 9384 C C . ARG A 1 1212 ? 6.926 39.079 17.627 1.00 88.12 1212 ARG A C 1
ATOM 9386 O O . ARG A 1 1212 ? 7.885 39.689 18.088 1.00 88.12 1212 ARG A O 1
ATOM 9393 N N . ILE A 1 1213 ? 5.732 39.635 17.439 1.00 88.69 1213 ILE A N 1
ATOM 9394 C CA . ILE A 1 1213 ? 5.409 41.011 17.820 1.00 88.69 1213 ILE A CA 1
ATOM 9395 C C . ILE A 1 1213 ? 4.049 41.016 18.517 1.00 88.69 1213 ILE A C 1
ATOM 9397 O O . ILE A 1 1213 ? 3.102 40.406 18.029 1.00 88.69 1213 ILE A O 1
ATOM 9401 N N . SER A 1 1214 ? 3.937 41.712 19.648 1.00 90.50 1214 SER A N 1
ATOM 9402 C CA . SER A 1 1214 ? 2.667 41.959 20.340 1.00 90.50 1214 SER A CA 1
ATOM 9403 C C . SER A 1 1214 ? 2.668 43.365 20.932 1.00 90.50 1214 SER A C 1
ATOM 9405 O O . SER A 1 1214 ? 3.640 43.751 21.574 1.00 90.50 1214 SER A O 1
ATOM 9407 N N . GLY A 1 1215 ? 1.565 44.100 20.810 1.00 87.69 1215 GLY A N 1
ATOM 9408 C CA . GLY A 1 1215 ? 1.413 45.392 21.481 1.00 87.69 1215 GLY A CA 1
ATOM 9409 C C . GLY A 1 1215 ? 0.079 46.078 21.211 1.00 87.69 1215 GLY A C 1
ATOM 9410 O O . GLY A 1 1215 ? -0.656 45.695 20.305 1.00 87.69 1215 GLY A O 1
ATOM 9411 N N . ASP A 1 1216 ? -0.235 47.091 22.011 1.00 87.44 1216 ASP A N 1
ATOM 9412 C CA . ASP A 1 1216 ? -1.507 47.813 21.927 1.00 87.44 1216 ASP A CA 1
ATOM 9413 C C . ASP A 1 1216 ? -1.467 48.917 20.858 1.00 87.44 1216 ASP A C 1
ATOM 9415 O O . ASP A 1 1216 ? -0.399 49.368 20.440 1.00 87.44 1216 ASP A O 1
ATOM 9419 N N . GLU A 1 1217 ? -2.634 49.390 20.419 1.00 82.00 1217 GLU A N 1
ATOM 9420 C CA . GLU A 1 1217 ? -2.785 50.342 19.310 1.00 82.00 1217 GLU A CA 1
ATOM 9421 C C . GLU A 1 1217 ? -1.876 51.589 19.380 1.00 82.00 1217 GLU A C 1
ATOM 9423 O O . GLU A 1 1217 ? -1.309 51.952 18.344 1.00 82.00 1217 GLU A O 1
ATOM 9428 N N . PRO A 1 1218 ? -1.655 52.243 20.542 1.00 82.38 1218 PRO A N 1
ATOM 9429 C CA . PRO A 1 1218 ? -0.723 53.369 20.627 1.00 82.38 1218 PRO A CA 1
ATOM 9430 C C . PRO A 1 1218 ? 0.720 52.975 20.278 1.00 82.38 1218 PRO A C 1
ATOM 9432 O O . PRO A 1 1218 ? 1.411 53.720 19.584 1.00 82.38 1218 PRO A O 1
ATOM 9435 N N . ALA A 1 1219 ? 1.156 51.787 20.705 1.00 82.31 1219 ALA A N 1
ATOM 9436 C CA . ALA A 1 1219 ? 2.487 51.257 20.428 1.00 82.31 1219 ALA A CA 1
ATOM 9437 C C . ALA A 1 1219 ? 2.604 50.764 18.976 1.00 82.31 1219 ALA A C 1
ATOM 9439 O O . ALA A 1 1219 ? 3.603 51.035 18.314 1.00 82.31 1219 ALA A O 1
ATOM 9440 N N . ALA A 1 1220 ? 1.549 50.148 18.430 1.00 81.56 1220 ALA A N 1
ATOM 9441 C CA . ALA A 1 1220 ? 1.478 49.764 17.019 1.00 81.56 1220 ALA A CA 1
ATOM 9442 C C . ALA A 1 1220 ? 1.588 50.970 16.065 1.00 81.56 1220 ALA A C 1
ATOM 9444 O O . ALA A 1 1220 ? 2.169 50.848 14.986 1.00 81.56 1220 ALA A O 1
ATOM 9445 N N . ARG A 1 1221 ? 1.091 52.152 16.464 1.00 82.62 1221 ARG A N 1
ATOM 9446 C CA . ARG A 1 1221 ? 1.252 53.399 15.690 1.00 82.62 1221 ARG A CA 1
ATOM 9447 C C . ARG A 1 1221 ? 2.669 53.970 15.746 1.00 82.62 1221 ARG A C 1
ATOM 9449 O O . ARG A 1 1221 ? 3.137 54.520 14.752 1.00 82.62 1221 ARG A O 1
ATOM 9456 N N . GLN A 1 1222 ? 3.352 53.853 16.885 1.00 81.69 1222 GLN A N 1
ATOM 9457 C CA . GLN A 1 1222 ? 4.734 54.328 17.047 1.00 81.69 1222 GLN A CA 1
ATOM 9458 C C . GLN A 1 1222 ? 5.744 53.380 16.365 1.00 81.69 1222 GLN A C 1
ATOM 9460 O O . GLN A 1 1222 ? 6.712 53.833 15.743 1.00 81.69 1222 GLN A O 1
ATOM 9465 N N . GLY A 1 1223 ? 5.438 52.082 16.360 1.00 84.50 1223 GLY A N 1
ATOM 9466 C CA . GLY A 1 1223 ? 6.226 51.007 15.765 1.00 84.50 1223 GLY A CA 1
ATOM 9467 C C . GLY A 1 1223 ? 6.582 49.969 16.824 1.00 84.50 1223 GLY A C 1
ATOM 9468 O O . GLY A 1 1223 ? 7.221 50.292 17.822 1.00 84.50 1223 GLY A O 1
ATOM 9469 N N . LEU A 1 1224 ? 6.168 48.724 16.607 1.00 87.50 1224 LEU A N 1
ATOM 9470 C CA . LEU A 1 1224 ? 6.479 47.596 17.478 1.00 87.50 1224 LEU A CA 1
ATOM 9471 C C . LEU A 1 1224 ? 7.702 46.846 16.949 1.00 87.50 1224 LEU A C 1
ATOM 9473 O O . LEU A 1 1224 ? 7.762 46.532 15.763 1.00 87.50 1224 LEU A O 1
ATOM 9477 N N . GLY A 1 1225 ? 8.655 46.553 17.831 1.00 85.81 1225 GLY A N 1
ATOM 9478 C CA . GLY A 1 1225 ? 9.860 45.792 17.502 1.00 85.81 1225 GLY A CA 1
ATOM 9479 C C . GLY A 1 1225 ? 9.730 44.310 17.855 1.00 85.81 1225 GLY A C 1
ATOM 9480 O O . GLY A 1 1225 ? 9.103 43.964 18.856 1.00 85.81 1225 GLY A O 1
ATOM 9481 N N . GLY A 1 1226 ? 10.353 43.446 17.058 1.00 86.75 1226 GLY A N 1
ATOM 9482 C CA . GLY A 1 1226 ? 10.535 42.021 17.344 1.00 86.75 1226 GLY A CA 1
ATOM 9483 C C . GLY A 1 1226 ? 11.842 41.499 16.748 1.00 86.75 1226 GLY A C 1
ATOM 9484 O O . GLY A 1 1226 ? 12.595 42.260 16.147 1.00 86.75 1226 GLY A O 1
ATOM 9485 N N . ASP A 1 1227 ? 12.104 40.203 16.890 1.00 82.25 1227 ASP A N 1
ATOM 9486 C CA . ASP A 1 1227 ? 13.263 39.543 16.277 1.00 82.25 1227 ASP A CA 1
ATOM 9487 C C . ASP A 1 1227 ? 12.863 38.215 15.625 1.00 82.25 1227 ASP A C 1
ATOM 9489 O O . ASP A 1 1227 ? 12.050 37.446 16.160 1.00 82.25 1227 ASP A O 1
ATOM 9493 N N . TRP A 1 1228 ? 13.459 37.946 14.465 1.00 78.56 1228 TRP A N 1
ATOM 9494 C CA . TRP A 1 1228 ? 13.372 36.672 13.767 1.00 78.56 1228 TRP A CA 1
ATOM 9495 C C . TRP A 1 1228 ? 14.769 36.127 13.472 1.00 78.56 1228 TRP A C 1
ATOM 9497 O O . TRP A 1 1228 ? 15.360 36.435 12.441 1.00 78.56 1228 TRP A O 1
ATOM 9507 N N . TYR A 1 1229 ? 15.292 35.290 14.371 1.00 73.88 1229 TYR A N 1
ATOM 9508 C CA . TYR A 1 1229 ? 16.602 34.640 14.220 1.00 73.88 1229 TYR A CA 1
ATOM 9509 C C . TYR A 1 1229 ? 17.747 35.634 13.943 1.00 73.88 1229 TYR A C 1
ATOM 9511 O O . TYR A 1 1229 ? 18.596 35.382 13.088 1.00 73.88 1229 TYR A O 1
ATOM 9519 N N . GLY A 1 1230 ? 17.777 36.754 14.670 1.00 73.62 1230 GLY A N 1
ATOM 9520 C CA . GLY A 1 1230 ? 18.794 37.798 14.520 1.00 73.62 1230 GLY A CA 1
ATOM 9521 C C . GLY A 1 1230 ? 18.485 38.848 13.450 1.00 73.62 1230 GLY A C 1
ATOM 9522 O O . GLY A 1 1230 ? 19.329 39.709 13.202 1.00 73.62 1230 GLY A O 1
ATOM 9523 N N . HIS A 1 1231 ? 17.303 38.786 12.830 1.00 78.69 1231 HIS A N 1
ATOM 9524 C CA . HIS A 1 1231 ? 16.779 39.821 11.942 1.00 78.69 1231 HIS A CA 1
ATOM 9525 C C . HIS A 1 1231 ? 15.756 40.695 12.693 1.00 78.69 1231 HIS A C 1
ATOM 9527 O O . HIS A 1 1231 ? 14.654 40.206 12.989 1.00 78.69 1231 HIS A O 1
ATOM 9533 N N . PRO A 1 1232 ? 16.062 41.969 13.015 1.00 84.12 1232 PRO A N 1
ATOM 9534 C CA . PRO A 1 1232 ? 15.112 42.874 13.653 1.00 84.12 1232 PRO A CA 1
ATOM 9535 C C . PRO A 1 1232 ? 13.866 43.105 12.791 1.00 84.12 1232 PRO A C 1
ATOM 9537 O O . PRO A 1 1232 ? 13.944 43.496 11.625 1.00 84.12 1232 PRO A O 1
ATOM 9540 N N . LEU A 1 1233 ? 12.702 42.902 13.404 1.00 89.69 1233 LEU A N 1
ATOM 9541 C CA . LEU A 1 1233 ? 11.386 43.126 12.817 1.00 89.69 1233 LEU A CA 1
ATOM 9542 C C . LEU A 1 1233 ? 10.798 44.451 13.309 1.00 89.69 1233 LEU A C 1
ATOM 9544 O O . LEU A 1 1233 ? 10.903 44.772 14.494 1.00 89.69 1233 LEU A O 1
ATOM 9548 N N . GLY A 1 1234 ? 10.105 45.174 12.433 1.00 90.06 1234 GLY A N 1
ATOM 9549 C CA . GLY A 1 1234 ? 9.327 46.361 12.782 1.00 90.06 1234 GLY A CA 1
ATOM 9550 C C . GLY A 1 1234 ? 7.906 46.276 12.238 1.00 90.06 1234 GLY A C 1
ATOM 9551 O O . GLY A 1 1234 ? 7.719 46.145 11.039 1.00 90.06 1234 GLY A O 1
ATOM 9552 N N . LEU A 1 1235 ? 6.886 46.377 13.086 1.00 91.81 1235 LEU A N 1
ATOM 9553 C CA . LEU A 1 1235 ? 5.487 46.445 12.658 1.00 91.81 1235 LEU A CA 1
ATOM 9554 C C . LEU A 1 1235 ? 4.921 47.826 12.971 1.00 91.81 1235 LEU A C 1
ATOM 9556 O O . LEU A 1 1235 ? 4.864 48.226 14.136 1.00 91.81 1235 LEU A O 1
ATOM 9560 N N . ARG A 1 1236 ? 4.466 48.549 11.946 1.00 91.06 1236 ARG A N 1
ATOM 9561 C CA . ARG A 1 1236 ? 3.806 49.848 12.112 1.00 91.06 1236 ARG A CA 1
ATOM 9562 C C . ARG A 1 1236 ? 2.415 49.815 11.494 1.00 91.06 1236 ARG A C 1
ATOM 9564 O O . ARG A 1 1236 ? 2.268 49.575 10.303 1.00 91.06 1236 ARG A O 1
ATOM 9571 N N . CYS A 1 1237 ? 1.401 50.100 12.304 1.00 88.69 1237 CYS A N 1
ATOM 9572 C CA . CYS A 1 1237 ? 0.006 50.137 11.879 1.00 88.69 1237 CYS A CA 1
ATOM 9573 C C . CYS A 1 1237 ? -0.527 51.572 11.870 1.00 88.69 1237 CYS A C 1
ATOM 9575 O O . CYS A 1 1237 ? -0.496 52.264 12.887 1.00 88.69 1237 CYS A O 1
ATOM 9577 N N . THR A 1 1238 ? -1.046 52.022 10.728 1.00 84.56 1238 THR A N 1
ATOM 9578 C CA . THR A 1 1238 ? -1.580 53.374 10.521 1.00 84.56 1238 THR A CA 1
ATOM 9579 C C . THR A 1 1238 ? -2.979 53.335 9.899 1.00 84.56 1238 THR A C 1
ATOM 9581 O O . THR A 1 1238 ? -3.375 52.363 9.260 1.00 84.56 1238 THR A O 1
ATOM 9584 N N . GLY A 1 1239 ? -3.777 54.378 10.131 1.00 74.38 1239 GLY A N 1
ATOM 9585 C CA . GLY A 1 1239 ? -5.127 54.501 9.572 1.00 74.38 1239 GLY A CA 1
ATOM 9586 C C . GLY A 1 1239 ? -6.083 55.271 10.483 1.00 74.38 1239 GLY A C 1
ATOM 9587 O O . GLY A 1 1239 ? -5.973 55.214 11.708 1.00 74.38 1239 GLY A O 1
ATOM 9588 N N . ALA A 1 1240 ? -7.029 55.991 9.876 1.00 59.84 1240 ALA A N 1
ATOM 9589 C CA . ALA A 1 1240 ? -8.141 56.651 10.556 1.00 59.84 1240 ALA A CA 1
ATOM 9590 C C . ALA A 1 1240 ? -9.450 55.911 10.220 1.00 59.84 1240 ALA A C 1
ATOM 9592 O O . ALA A 1 1240 ? -9.703 55.607 9.058 1.00 59.84 1240 ALA A O 1
ATOM 9593 N N . GLY A 1 1241 ? -10.276 55.600 11.227 1.00 69.25 1241 GLY A N 1
ATOM 9594 C CA . GLY A 1 1241 ? -11.551 54.882 11.050 1.00 69.25 1241 GLY A CA 1
ATOM 9595 C C . GLY A 1 1241 ? -11.501 53.401 11.450 1.00 69.25 1241 GLY A C 1
ATOM 9596 O O . GLY A 1 1241 ? -10.766 53.040 12.365 1.00 69.25 1241 GLY A O 1
ATOM 9597 N N . ASN A 1 1242 ? -12.288 52.549 10.783 1.00 75.50 1242 ASN A N 1
ATOM 9598 C CA . ASN A 1 1242 ? -12.445 51.124 11.119 1.00 75.50 1242 ASN A CA 1
ATOM 9599 C C . ASN A 1 1242 ? -11.454 50.186 10.415 1.00 75.50 1242 ASN A C 1
ATOM 9601 O O . ASN A 1 1242 ? -11.545 48.986 10.621 1.00 75.50 1242 ASN A O 1
ATOM 9605 N N . VAL A 1 1243 ? -10.524 50.691 9.603 1.00 80.62 1243 VAL A N 1
ATOM 9606 C CA . VAL A 1 1243 ? -9.500 49.883 8.917 1.00 80.62 1243 VAL A CA 1
ATOM 9607 C C . VAL A 1 1243 ? -8.108 50.360 9.338 1.00 80.62 1243 VAL A C 1
ATOM 9609 O O . VAL A 1 1243 ? -7.890 51.550 9.588 1.00 80.62 1243 VAL A O 1
ATOM 9612 N N . ARG A 1 1244 ? -7.176 49.422 9.495 1.00 86.38 1244 ARG A N 1
ATOM 9613 C CA . ARG A 1 1244 ? -5.785 49.628 9.906 1.00 86.38 1244 ARG A CA 1
ATOM 9614 C C . ARG A 1 1244 ? -4.883 48.985 8.868 1.00 86.38 1244 ARG A C 1
ATOM 9616 O O . ARG A 1 1244 ? -4.985 47.786 8.638 1.00 86.38 1244 ARG A O 1
ATOM 9623 N N . ARG A 1 1245 ? -4.003 49.775 8.260 1.00 89.81 1245 ARG A N 1
ATOM 9624 C CA . ARG A 1 1245 ? -2.948 49.282 7.380 1.00 89.81 1245 ARG A CA 1
ATOM 9625 C C . ARG A 1 1245 ? -1.690 49.061 8.202 1.00 89.81 1245 ARG A C 1
ATOM 9627 O O . ARG A 1 1245 ? -1.198 49.998 8.823 1.00 89.81 1245 ARG A O 1
ATOM 9634 N N . CYS A 1 1246 ? -1.203 47.833 8.227 1.00 91.62 1246 CYS A N 1
ATOM 9635 C CA . CYS A 1 1246 ? -0.039 47.414 8.984 1.00 91.62 1246 CYS A CA 1
ATOM 9636 C C . CYS A 1 1246 ? 1.082 47.015 8.032 1.00 91.62 1246 CYS A C 1
ATOM 9638 O O . CYS A 1 1246 ? 0.919 46.076 7.256 1.00 91.62 1246 CYS A O 1
ATOM 9640 N N . ASP A 1 1247 ? 2.209 47.715 8.123 1.00 91.00 1247 ASP A N 1
ATOM 9641 C CA . ASP A 1 1247 ? 3.409 47.461 7.334 1.00 91.00 1247 ASP A CA 1
ATOM 9642 C C . ASP A 1 1247 ? 4.474 46.802 8.227 1.00 91.00 1247 ASP A C 1
ATOM 9644 O O . ASP A 1 1247 ? 4.792 47.296 9.315 1.00 91.00 1247 ASP A O 1
ATOM 9648 N N . LEU A 1 1248 ? 5.004 45.669 7.770 1.00 90.31 1248 LEU A N 1
ATOM 9649 C CA . LEU A 1 1248 ? 6.079 44.910 8.396 1.00 90.31 1248 LEU A CA 1
ATOM 9650 C C . LEU A 1 1248 ? 7.401 45.203 7.680 1.00 90.31 1248 LEU A C 1
ATOM 9652 O O . LEU A 1 1248 ? 7.518 45.013 6.466 1.00 90.31 1248 LEU A O 1
ATOM 9656 N N . THR A 1 1249 ? 8.408 45.606 8.445 1.00 88.56 1249 THR A N 1
ATOM 9657 C CA . THR A 1 1249 ? 9.796 45.735 8.019 1.00 88.56 1249 THR A CA 1
ATOM 9658 C C . THR A 1 1249 ? 10.662 44.646 8.639 1.00 88.56 1249 THR A C 1
ATOM 9660 O O . THR A 1 1249 ? 10.421 44.206 9.764 1.00 88.56 1249 THR A O 1
ATOM 9663 N N . VAL A 1 1250 ? 11.682 44.215 7.901 1.00 84.88 1250 VAL A N 1
ATOM 9664 C CA . VAL A 1 1250 ? 12.718 43.285 8.364 1.00 84.88 1250 VAL A CA 1
ATOM 9665 C C . VAL A 1 1250 ? 14.069 43.879 8.002 1.00 84.88 1250 VAL A C 1
ATOM 9667 O O . VAL A 1 1250 ? 14.255 44.324 6.874 1.00 84.88 1250 VAL A O 1
ATOM 9670 N N . ASP A 1 1251 ? 14.981 43.967 8.970 1.00 83.12 1251 ASP A N 1
ATOM 9671 C CA . ASP A 1 1251 ? 16.275 44.652 8.825 1.00 83.12 1251 ASP A CA 1
ATOM 9672 C C . ASP A 1 1251 ? 16.147 46.117 8.352 1.00 83.12 1251 ASP A C 1
ATOM 9674 O O . ASP A 1 1251 ? 17.049 46.680 7.737 1.00 83.12 1251 ASP A O 1
ATOM 9678 N N . GLY A 1 1252 ? 15.003 46.752 8.636 1.00 79.88 1252 GLY A N 1
ATOM 9679 C CA . GLY A 1 1252 ? 14.688 48.118 8.204 1.00 79.88 1252 GLY A CA 1
ATOM 9680 C C . GLY A 1 1252 ? 14.117 48.247 6.784 1.00 79.88 1252 GLY A C 1
ATOM 9681 O O . GLY A 1 1252 ? 13.704 49.346 6.417 1.00 79.88 1252 GLY A O 1
ATOM 9682 N N . GLU A 1 1253 ? 14.019 47.162 6.007 1.00 80.00 1253 GLU A N 1
ATOM 9683 C CA . GLU A 1 1253 ? 13.407 47.147 4.669 1.00 80.00 1253 GLU A CA 1
ATOM 9684 C C . GLU A 1 1253 ? 11.947 46.666 4.714 1.00 80.00 1253 GLU A C 1
ATOM 9686 O O . GLU A 1 1253 ? 11.590 45.813 5.522 1.00 80.00 1253 GLU A O 1
ATOM 9691 N N . ALA A 1 1254 ? 11.081 47.198 3.843 1.00 83.38 1254 ALA A N 1
ATOM 9692 C CA . ALA A 1 1254 ? 9.674 46.794 3.769 1.00 83.38 1254 ALA A CA 1
ATOM 9693 C C . ALA A 1 1254 ? 9.534 45.356 3.242 1.00 83.38 1254 ALA A C 1
ATOM 9695 O O . ALA A 1 1254 ? 9.969 45.054 2.131 1.00 83.38 1254 ALA A O 1
ATOM 9696 N N . ALA A 1 1255 ? 8.897 44.486 4.027 1.00 81.88 1255 ALA A N 1
ATOM 9697 C CA . ALA A 1 1255 ? 8.781 43.061 3.729 1.00 81.88 1255 ALA A CA 1
ATOM 9698 C C . ALA A 1 1255 ? 7.346 42.628 3.401 1.00 81.88 1255 ALA A C 1
ATOM 9700 O O . ALA A 1 1255 ? 7.152 41.743 2.568 1.00 81.88 1255 ALA A O 1
ATOM 9701 N N . TRP A 1 1256 ? 6.339 43.227 4.046 1.00 88.81 1256 TRP A N 1
ATOM 9702 C CA . TRP A 1 1256 ? 4.935 42.841 3.878 1.00 88.81 1256 TRP A CA 1
ATOM 9703 C C . TRP A 1 1256 ? 3.977 43.922 4.381 1.00 88.81 1256 TRP A C 1
ATOM 9705 O O . TRP A 1 1256 ? 4.340 44.712 5.247 1.00 88.81 1256 TRP A O 1
ATOM 9715 N N . SER A 1 1257 ? 2.751 43.956 3.858 1.00 87.44 1257 SER A N 1
ATOM 9716 C CA . SER A 1 1257 ? 1.713 44.894 4.295 1.00 87.44 1257 SER A CA 1
ATOM 9717 C C . SER A 1 1257 ? 0.330 44.259 4.226 1.00 87.44 1257 SER A C 1
ATOM 9719 O O . SER A 1 1257 ? 0.016 43.619 3.223 1.00 87.44 1257 SER A O 1
ATOM 9721 N N . ALA A 1 1258 ? -0.518 44.512 5.221 1.00 87.50 1258 ALA A N 1
ATOM 9722 C CA . ALA A 1 1258 ? -1.909 44.064 5.233 1.00 87.50 1258 ALA A CA 1
ATOM 9723 C C . ALA A 1 1258 ? -2.858 45.131 5.777 1.00 87.50 1258 ALA A C 1
ATOM 9725 O O . ALA A 1 1258 ? -2.480 45.963 6.601 1.00 87.50 1258 ALA A O 1
ATOM 9726 N N . GLU A 1 1259 ? -4.115 45.076 5.342 1.00 87.94 1259 GLU A N 1
ATOM 9727 C CA . GLU A 1 1259 ? -5.196 45.899 5.878 1.00 87.94 1259 GLU A CA 1
ATOM 9728 C C . GLU A 1 1259 ? -6.146 45.035 6.710 1.00 87.94 1259 GLU A C 1
ATOM 9730 O O . GLU A 1 1259 ? -6.622 43.998 6.251 1.00 87.94 1259 GLU A O 1
ATOM 9735 N N . LEU A 1 1260 ? -6.426 45.464 7.939 1.00 85.69 1260 LEU A N 1
ATOM 9736 C CA . LEU A 1 1260 ? -7.330 44.788 8.864 1.00 85.69 1260 LEU A CA 1
ATOM 9737 C C . LEU A 1 1260 ? -8.444 45.730 9.298 1.00 85.69 1260 LEU A C 1
ATOM 9739 O O . LEU A 1 1260 ? -8.195 46.870 9.690 1.00 85.69 1260 LEU A O 1
ATOM 9743 N N . ALA A 1 1261 ? -9.681 45.243 9.270 1.00 80.31 1261 ALA A N 1
ATOM 9744 C CA . ALA A 1 1261 ? -10.800 45.957 9.862 1.00 80.31 1261 ALA A CA 1
ATOM 9745 C C . ALA A 1 1261 ? -10.825 45.722 11.380 1.00 80.31 1261 ALA A C 1
ATOM 9747 O O . ALA A 1 1261 ? -10.772 44.578 11.829 1.00 80.31 1261 ALA A O 1
ATOM 9748 N N . LEU A 1 1262 ? -10.924 46.794 12.169 1.00 73.25 1262 LEU A N 1
ATOM 9749 C CA . LEU A 1 1262 ? -11.153 46.704 13.606 1.00 73.25 1262 LEU A CA 1
ATOM 9750 C C . LEU A 1 1262 ? -12.508 46.023 13.855 1.00 73.25 1262 LEU A C 1
ATOM 9752 O O . LEU A 1 1262 ? -13.522 46.498 13.322 1.00 73.25 1262 LEU A O 1
ATOM 9756 N N . PRO A 1 1263 ? -12.544 44.942 14.652 1.00 65.19 1263 PRO A N 1
ATOM 9757 C CA . PRO A 1 1263 ? -13.800 44.325 15.043 1.00 65.19 1263 PRO A CA 1
ATOM 9758 C C . PRO A 1 1263 ? -14.653 45.342 15.822 1.00 65.19 1263 PRO A C 1
ATOM 9760 O O . PRO A 1 1263 ? -14.130 46.061 16.675 1.00 65.19 1263 PRO A O 1
ATOM 9763 N N . ARG A 1 1264 ? -15.939 45.456 15.462 1.00 56.06 1264 ARG A N 1
ATOM 9764 C CA . ARG A 1 1264 ? -16.898 46.378 16.097 1.00 56.06 1264 ARG A CA 1
ATOM 9765 C C . ARG A 1 1264 ? -17.459 45.823 17.393 1.00 56.06 1264 ARG A C 1
ATOM 9767 O O . ARG A 1 1264 ? -17.770 44.612 17.405 1.00 56.06 1264 ARG A O 1
#

pLDDT: mean 79.47, std 17.42, range [26.25, 97.88]

InterPro domains:
  IPR002123 Phospholipid/glycerol acyltransferase [PF01553] (610-749)
  IPR002123 Phospholipid/glycerol acyltransferase [SM00563] (625-752)
  IPR022284 Glycerol-3-phosphate O-acyltransferase/Dihydroxyacetone phosphate acyltransferase [PIRSF000437] (349-1146)
  IPR022284 Glycerol-3-phosphate O-acyltransferase/Dihydroxyacetone phosphate acyltransferase [PTHR12563] (503-1122)
  IPR028354 Glycerol-3-phosphate acyltransferase, PlsB [MF_00393] (330-1141)
  IPR028354 Glycerol-3-phosphate acyltransferase, PlsB [PIRSF500064] (324-1146)
  IPR028354 Glycerol-3-phosphate acyltransferase, PlsB [TIGR03703] (334-1137)
  IPR041728 GPAT/DHAPAT, acyltransferase domain [cd07993] (605-802)
  IPR045520 GPAT/DHAPAT, C-terminal domain [PF19277] (760-1106)
  IPR060304 Glycerol-3-phosphate acyltransferase PlsB, N-terminal domain [PF27464] (329-533)